Protein AF-0000000078813125 (afdb_homodimer)

Organism: NCBI:txid997873

Sequence (804 aa):
MKQHLLKEIEVGTKNALLKKKIITHYIYNGSSTITDLAKELDLSVPTVTKFISEMCEEGYINDYGKLETSGGRYPSLYGLNPESGYFIGVDIKKFAINIGLINFKGDMVELKMNIPFKSENTSEALEELCKLILQFIKKVDIDNDKILNININVSGRVNPESGYSFSQFNFEERPLAEVLTEKIGFRVTIDNDTRAMTYGEYMKGCVKGEKDIIFVNVSWGLGIGIIIDGKIYTGKSGFSGEFGHTNVFDNEIICHCGKKGCLETEASGSALHRILIERIQNGESSILSNRILSKDNVLTLDEIIASVNKEDLLCIEIVEEIGQKLGKQIAGLINIFNPELVIIGGTLSLTGDYITQPIKTAVRKYSLNLVNKDSAIMTSKLKDKAGIVGACMLARSRMFESMKQHLLKEIEVGTKNALLKKKIITHYIYNGSSTITDLAKELDLSVPTVTKFISEMCEEGYINDYGKLETSGGRYPSLYGLNPESGYFIGVDIKKFAINIGLINFKGDMVELKMNIPFKSENTSEALEELCKLILQFIKKVDIDNDKILNININVSGRVNPESGYSFSQFNFEERPLAEVLTEKIGFRVTIDNDTRAMTYGEYMKGCVKGEKDIIFVNVSWGLGIGIIIDGKIYTGKSGFSGEFGHTNVFDNEIICHCGKKGCLETEASGSALHRILIERIQNGESSILSNRILSKDNVLTLDEIIASVNKEDLLCIEIVEEIGQKLGKQIAGLINIFNPELVIIGGTLSLTGDYITQPIKTAVRKYSLNLVNKDSAIMTSKLKDKAGIVGACMLARSRMFES

Foldseek 3Di:
DAVVLLVVVVVPDPLSLVLLVLLVCCLQPNKDFLVVSCVVVVHDSVVSVVSQVVCVVVQQKDFPQFDPDPDDDGTTIMHGRQQQAKEKFWEDDQFFIKIWMGTSSQHTPDIDPGHGAHDDQDPVSVLVVLVVVLVVVVPDPHDPVRHAEYEYADADFAQQVQQADPPGNRPDPHRPQVVSCVSNVHRYTYAHLQQLLVQLCLRPWDDDPFQWEWEWAAEQFTWIWTGHRNHTDQPDRRRPTVQQQDADAPDQDADPVGDPRGLRCQQHLVVLLVVLLVVLVVPDDFPCNVVSVVVDDRDHSLNLLVRVVVVTPSSLVSLLVSLLSVLLSVLVVLQVRLGQEYEYAHQSCSNPCSNQVSSLVNSCVRHDPVSVVNYDYYYIGCHPCSRRSSRRSVRSCVSSPD/DDVVLLVVVVVPDPLSLVLLVLLVCCLQPNKDFLVVSCVVVVHDSVVSVVSQVVCVVVQQKDFPQFDPDDDDDGTTIMHGRQQQAKEKFWEDDQFFIKIWMGGLSQHTPDIDPGHGAHDDQDPVSVLVVLVVVLVVVVPDPHDPVRHAEYEYADADFAQQVQQADPPGNNPDPHRPQVVSCVSNVHRYTYAHLQQLLVQLCLRPWDDDPFQWEWEWAAEQFTWIWTGHRNHTDQPDRRRPTVQQQDADAPDQDADPVGDPRGLRCQQHLVVLLVVLLVVLVVPDDFPCNVVSVVVDDRDHSVNLLVRVVVVTPSSLVSLLVSLLSVLLSVLVVLQVRLGQEYEYAHQSCSNPCSNQVSSLVNSCVRHDPVSVVNYDYYYIGCHPCSRRSSRRSVRSCVSSPD

Solvent-accessible surface area (backbone atoms only — not comparable to full-atom values): 40464 Å² total; per-residue (Å²): 116,67,66,50,60,56,50,38,45,71,69,54,43,73,65,32,48,50,53,36,51,52,52,45,46,31,68,76,66,44,59,40,32,58,65,56,47,11,62,74,68,71,48,52,53,68,60,43,47,51,51,50,52,51,34,36,74,57,44,50,31,35,80,75,40,62,54,88,57,92,90,68,96,48,66,46,29,34,29,57,23,46,85,51,27,29,20,30,5,28,24,65,43,71,61,18,32,26,43,30,32,23,31,56,60,63,49,80,74,45,76,48,72,70,42,82,38,72,67,52,80,41,72,66,39,51,52,49,51,44,49,54,53,51,52,51,58,69,68,46,94,63,64,70,86,34,52,66,25,32,13,35,26,38,66,66,46,23,21,50,90,73,19,35,35,79,66,43,66,59,84,55,102,58,35,39,19,58,53,48,17,66,74,64,69,46,56,40,44,37,33,29,34,51,48,21,25,35,49,16,26,56,76,75,34,68,50,80,84,72,31,30,36,37,27,37,30,31,23,64,50,33,34,33,16,44,29,53,83,67,34,81,56,39,44,70,68,30,47,30,18,37,51,21,54,21,67,71,47,95,51,87,51,73,35,96,87,74,46,55,9,23,38,28,62,61,41,17,41,52,23,51,54,51,52,51,51,53,43,38,73,70,68,48,72,50,90,52,42,67,63,60,72,62,66,74,68,85,84,52,69,66,59,50,44,52,38,35,75,68,64,26,61,53,54,41,53,52,42,28,50,27,14,33,58,43,10,40,53,50,12,31,50,39,24,34,45,12,27,38,33,36,31,39,26,41,66,55,39,75,49,43,61,52,30,49,49,33,19,52,55,26,23,66,71,45,24,51,67,78,44,49,73,52,38,46,77,43,67,48,68,47,52,91,43,17,37,30,49,6,12,23,52,46,20,51,40,66,74,49,58,131,103,62,67,52,60,61,48,38,45,69,71,54,43,73,67,32,48,50,52,36,51,53,51,47,47,30,69,76,66,44,63,40,33,59,64,57,47,11,63,74,68,71,45,54,54,67,59,44,48,50,52,50,51,51,33,35,74,65,44,48,31,35,78,75,40,61,52,88,58,93,90,69,96,48,65,46,29,34,30,59,23,46,84,37,27,30,18,30,5,28,22,65,43,71,61,19,31,26,42,29,32,24,31,56,60,64,50,80,75,44,76,48,72,69,42,83,36,70,67,51,80,43,71,66,39,51,53,50,50,45,50,53,52,52,54,51,58,71,68,46,95,64,64,71,83,34,52,67,25,31,13,36,26,38,68,68,44,24,22,49,87,74,18,37,35,76,65,44,65,59,84,54,102,58,35,39,20,58,54,47,17,65,73,63,70,46,56,39,44,36,35,29,34,50,48,20,24,34,48,16,27,54,74,74,33,69,52,80,82,72,32,31,36,38,27,37,29,33,22,66,51,34,34,34,16,44,30,52,83,67,34,80,54,39,44,72,66,30,46,31,20,38,52,20,55,21,66,70,46,95,51,88,50,72,34,97,86,73,46,53,9,25,39,27,61,60,40,19,40,51,23,51,53,53,51,52,53,54,43,38,75,72,68,48,74,48,92,52,40,67,62,60,72,62,67,76,69,84,83,52,69,67,58,50,45,52,37,35,75,68,65,26,62,55,54,41,52,52,42,29,51,26,15,34,58,43,10,41,54,49,11,32,48,39,24,34,45,12,28,41,32,37,31,38,26,43,67,56,40,75,49,42,60,53,30,50,48,34,19,53,54,26,23,67,70,44,24,51,68,77,44,49,72,51,38,46,76,45,67,47,66,47,51,92,43,17,36,30,48,6,13,23,52,47,20,51,41,65,73,52,58,131

InterPro domains:
  IPR000600 ROK family [PF00480] (88-397)
  IPR000600 ROK family [PTHR18964] (25-395)
  IPR036388 Winged helix-like DNA-binding domain superfamily [G3DSA:1.10.10.10] (19-81)
  IPR036390 Winged helix DNA-binding domain superfamily [SSF46785] (21-81)
  IPR043129 ATPase, nucleotide binding domain [SSF53067] (85-399)
  IPR049874 ROK, conserved site [PS01125] (218-245)

Nearest PDB structures (foldseek):
  2qm1-assembly1_B  TM=8.181E-01  e=1.630E-28  Enterococcus faecalis V583
  2hoe-assembly1_A  TM=8.527E-01  e=4.140E-25  Thermotoga maritima
  2yhw-assembly1_A-2  TM=8.230E-01  e=5.891E-23  Homo sapiens
  2yhy-assembly1_A  TM=8.123E-01  e=1.111E-22  Homo sapiens
  3vov-assembly1_B  TM=8.069E-01  e=4.431E-22  Thermus thermophilus HB8

Structure (mmCIF, N/CA/C/O backbone):
data_AF-0000000078813125-model_v1
#
loop_
_entity.id
_entity.type
_entity.pdbx_description
1 polymer 'ROK family protein (Putative glucokinase)'
#
loop_
_atom_site.group_PDB
_atom_site.id
_atom_site.type_symbol
_atom_site.label_atom_id
_atom_site.label_alt_id
_atom_site.label_comp_id
_atom_site.label_asym_id
_atom_site.label_entity_id
_atom_site.label_seq_id
_atom_site.pdbx_PDB_ins_code
_atom_site.Cartn_x
_atom_site.Cartn_y
_atom_site.Cartn_z
_atom_site.occupancy
_atom_site.B_iso_or_equiv
_atom_site.auth_seq_id
_atom_site.auth_comp_id
_atom_site.auth_asym_id
_atom_site.auth_atom_id
_atom_site.pdbx_PDB_model_num
ATOM 1 N N . MET A 1 1 ? -29.781 21.156 19.516 1 36.72 1 MET A N 1
ATOM 2 C CA . MET A 1 1 ? -29.719 20.203 18.406 1 36.72 1 MET A CA 1
ATOM 3 C C . MET A 1 1 ? -28.922 18.969 18.812 1 36.72 1 MET A C 1
ATOM 5 O O . MET A 1 1 ? -29.312 17.844 18.5 1 36.72 1 MET A O 1
ATOM 9 N N . LYS A 1 2 ? -27.344 19.141 18.859 1 49.12 2 LYS A N 1
ATOM 10 C CA . LYS A 1 2 ? -26.125 18.578 18.281 1 49.12 2 LYS A CA 1
ATOM 11 C C . LYS A 1 2 ? -25.688 17.328 19.031 1 49.12 2 LYS A C 1
ATOM 13 O O . LYS A 1 2 ? -24.859 16.562 18.516 1 49.12 2 LYS A O 1
ATOM 18 N N . GLN A 1 3 ? -26 17.359 20.281 1 58.53 3 GLN A N 1
ATOM 19 C CA . GLN A 1 3 ? -25.484 16.25 21.078 1 58.53 3 GLN A CA 1
ATOM 20 C C . GLN A 1 3 ? -26.25 14.969 20.781 1 58.53 3 GLN A C 1
ATOM 22 O O . GLN A 1 3 ? -25.719 13.867 20.969 1 58.53 3 GLN A O 1
ATOM 27 N N . HIS A 1 4 ? -27.406 15.258 20.094 1 63.72 4 HIS A N 1
ATOM 28 C CA . HIS A 1 4 ? -28.234 14.07 19.969 1 63.72 4 HIS A CA 1
ATOM 29 C C . HIS A 1 4 ? -27.703 13.133 18.875 1 63.72 4 HIS A C 1
ATOM 31 O O . HIS A 1 4 ? -27.609 11.922 19.094 1 63.72 4 HIS A O 1
ATOM 37 N N . LEU A 1 5 ? -27.422 13.766 17.75 1 68.12 5 LEU A N 1
ATOM 38 C CA . LEU A 1 5 ? -26.906 12.93 16.672 1 68.12 5 LEU A CA 1
ATOM 39 C C . LEU A 1 5 ? -25.641 12.203 17.094 1 68.12 5 LEU A C 1
ATOM 41 O O . LEU A 1 5 ? -25.484 11.016 16.828 1 68.12 5 LEU A O 1
ATOM 45 N N . LEU A 1 6 ? -24.859 12.891 17.766 1 71.19 6 LEU A N 1
ATOM 46 C CA . LEU A 1 6 ? -23.594 12.305 18.188 1 71.19 6 LEU A CA 1
ATOM 47 C C . LEU A 1 6 ? -23.844 11.164 19.188 1 71.19 6 LEU A C 1
ATOM 49 O O . LEU A 1 6 ? -23.156 10.141 19.141 1 71.19 6 LEU A O 1
ATOM 53 N N . LYS A 1 7 ? -24.797 11.344 19.938 1 71.56 7 LYS A N 1
ATOM 54 C CA . LYS A 1 7 ? -25.156 10.312 20.891 1 71.56 7 LYS A CA 1
ATOM 55 C C . LYS A 1 7 ? -25.75 9.086 20.203 1 71.56 7 LYS A C 1
ATOM 57 O O . LYS A 1 7 ? -25.469 7.949 20.594 1 71.56 7 LYS A O 1
ATOM 62 N N . GLU A 1 8 ? -26.516 9.469 19.219 1 70.56 8 GLU A N 1
ATOM 63 C CA . GLU A 1 8 ? -27.125 8.359 18.484 1 70.56 8 GLU A CA 1
ATOM 64 C C . GLU A 1 8 ? -26.078 7.566 17.719 1 70.56 8 GLU A C 1
ATOM 66 O O . GLU A 1 8 ? -26.141 6.336 17.656 1 70.56 8 GLU A O 1
ATOM 71 N N . ILE A 1 9 ? -25.219 8.266 17.188 1 72 9 ILE A N 1
ATOM 72 C CA . ILE A 1 9 ? -24.156 7.617 16.422 1 72 9 ILE A CA 1
ATOM 73 C C . ILE A 1 9 ? -23.297 6.75 17.344 1 72 9 ILE A C 1
ATOM 75 O O . ILE A 1 9 ? -22.906 5.645 16.969 1 72 9 ILE A O 1
ATOM 79 N N . GLU A 1 10 ? -23.141 7.176 18.484 1 68.56 10 GLU A N 1
ATOM 80 C CA . GLU A 1 10 ? -22.359 6.43 19.469 1 68.56 10 GLU A CA 1
ATOM 81 C C . GLU A 1 10 ? -23.062 5.145 19.875 1 68.56 10 GLU A C 1
ATOM 83 O O . GLU A 1 10 ? -22.422 4.117 20.125 1 68.56 10 GLU A O 1
ATOM 88 N N . VAL A 1 11 ? -24.406 5.273 19.953 1 69.56 11 VAL A N 1
ATOM 89 C CA . VAL A 1 11 ? -25.203 4.113 20.359 1 69.56 11 VAL A CA 1
ATOM 90 C C . VAL A 1 11 ? -25.219 3.08 19.234 1 69.56 11 VAL A C 1
ATOM 92 O O . VAL A 1 11 ? -25.312 1.877 19.484 1 69.56 11 VAL A O 1
ATOM 95 N N . GLY A 1 12 ? -25.094 3.592 18 1 69.56 12 GLY A N 1
ATOM 96 C CA . GLY A 1 12 ? -24.938 2.693 16.875 1 69.56 12 GLY A CA 1
ATOM 97 C C . GLY A 1 12 ? -26.234 2.062 16.406 1 69.56 12 GLY A C 1
ATOM 98 O O . GLY A 1 12 ? -26.266 0.89 16.031 1 69.56 12 GLY A O 1
ATOM 99 N N . THR A 1 13 ? -27.281 2.646 16.5 1 77.62 13 THR A N 1
ATOM 100 C CA . THR A 1 13 ? -28.531 2.115 15.969 1 77.62 13 THR A CA 1
ATOM 101 C C . THR A 1 13 ? -28.5 2.066 14.445 1 77.62 13 THR A C 1
ATOM 103 O O . THR A 1 13 ? -27.672 2.74 13.82 1 77.62 13 THR A O 1
ATOM 106 N N . LYS A 1 14 ? -29.234 1.201 13.82 1 77.69 14 LYS A N 1
ATOM 107 C CA . LYS A 1 14 ? -29.297 1.075 12.367 1 77.69 14 LYS A CA 1
ATOM 108 C C . LYS A 1 14 ? -29.609 2.418 11.711 1 77.69 14 LYS A C 1
ATOM 110 O O . LYS A 1 14 ? -29.016 2.766 10.688 1 77.69 14 LYS A O 1
ATOM 115 N N . ASN A 1 15 ? -30.531 3.119 12.352 1 82.31 15 ASN A N 1
ATOM 116 C CA . ASN A 1 15 ? -30.891 4.43 11.828 1 82.31 15 ASN A CA 1
ATOM 117 C C . ASN A 1 15 ? -29.734 5.414 11.906 1 82.31 15 ASN A C 1
ATOM 119 O O . ASN A 1 15 ? -29.5 6.191 10.984 1 82.31 15 ASN A O 1
ATOM 123 N N . ALA A 1 16 ? -29.047 5.363 13.031 1 84.44 16 ALA A N 1
ATOM 124 C CA . ALA A 1 16 ? -27.906 6.25 13.219 1 84.44 16 ALA A CA 1
ATOM 125 C C . ALA A 1 16 ? -26.812 5.949 12.195 1 84.44 16 ALA A C 1
ATOM 127 O O . ALA A 1 16 ? -26.141 6.863 11.703 1 84.44 16 ALA A O 1
ATOM 128 N N . LEU A 1 17 ? -26.75 4.707 11.945 1 84.56 17 LEU A N 1
ATOM 129 C CA . LEU A 1 17 ? -25.734 4.297 10.977 1 84.56 17 LEU A CA 1
ATOM 130 C C . LEU A 1 17 ? -26.078 4.812 9.586 1 84.56 17 LEU A C 1
ATOM 132 O O . LEU A 1 17 ? -25.188 5.207 8.828 1 84.56 17 LEU A O 1
ATOM 136 N N . LEU A 1 18 ? -27.312 4.773 9.25 1 87.62 18 LEU A N 1
ATOM 137 C CA . LEU A 1 18 ? -27.75 5.281 7.949 1 87.62 18 LEU A CA 1
ATOM 138 C C . LEU A 1 18 ? -27.547 6.785 7.855 1 87.62 18 LEU A C 1
ATOM 140 O O . LEU A 1 18 ? -27.109 7.293 6.82 1 87.62 18 LEU A O 1
ATOM 144 N N . LYS A 1 19 ? -27.859 7.488 8.898 1 89.31 19 LYS A N 1
ATOM 145 C CA . LYS A 1 19 ? -27.625 8.93 8.922 1 89.31 19 LYS A CA 1
ATOM 146 C C . LYS A 1 19 ? -26.141 9.242 8.75 1 89.31 19 LYS A C 1
ATOM 148 O O . LYS A 1 19 ? -25.781 10.172 8.031 1 89.31 19 LYS A O 1
ATOM 153 N N . LYS A 1 20 ? -25.406 8.43 9.453 1 88.81 20 LYS A N 1
ATOM 154 C CA . LYS A 1 20 ? -23.953 8.586 9.328 1 88.81 20 LYS A CA 1
ATOM 155 C C . LYS A 1 20 ? -23.5 8.383 7.883 1 88.81 20 LYS A C 1
ATOM 157 O O . LYS A 1 20 ? -22.656 9.125 7.379 1 88.81 20 LYS A O 1
ATOM 162 N N . LYS A 1 21 ? -24.062 7.453 7.23 1 90.19 21 LYS A N 1
ATOM 163 C CA . LYS A 1 21 ? -23.734 7.176 5.832 1 90.19 21 LYS A CA 1
ATOM 164 C C . LYS A 1 21 ? -24.109 8.352 4.938 1 90.19 21 LYS A C 1
ATOM 166 O O . LYS A 1 21 ? -23.359 8.695 4.016 1 90.19 21 LYS A O 1
ATOM 171 N N . ILE A 1 22 ? -25.203 8.914 5.184 1 91.81 22 ILE A N 1
ATOM 172 C CA . ILE A 1 22 ? -25.672 10.062 4.41 1 91.81 22 ILE A CA 1
ATOM 173 C C . ILE A 1 22 ? -24.734 11.242 4.621 1 91.81 22 ILE A C 1
ATOM 175 O O . ILE A 1 22 ? -24.328 11.898 3.658 1 91.81 22 ILE A O 1
ATOM 179 N N . ILE A 1 23 ? -24.344 11.5 5.852 1 91.06 23 ILE A N 1
ATOM 180 C CA . ILE A 1 23 ? -23.438 12.594 6.176 1 91.06 23 ILE A CA 1
ATOM 181 C C . ILE A 1 23 ? -22.094 12.367 5.488 1 91.06 23 ILE A C 1
ATOM 183 O O . ILE A 1 23 ? -21.531 13.289 4.879 1 91.06 23 ILE A O 1
ATOM 187 N N . THR A 1 24 ? -21.641 11.156 5.586 1 90.12 24 THR A N 1
ATOM 188 C CA . THR A 1 24 ? -20.359 10.82 4.965 1 90.12 24 THR A CA 1
ATOM 189 C C . THR A 1 24 ? -20.406 11.062 3.461 1 90.12 24 THR A C 1
ATOM 191 O O . THR A 1 24 ? -19.453 11.594 2.883 1 90.12 24 THR A O 1
ATOM 194 N N . HIS A 1 25 ? -21.516 10.703 2.865 1 91.44 25 HIS A N 1
ATOM 195 C CA . HIS A 1 25 ? -21.672 10.945 1.436 1 91.44 25 HIS A CA 1
ATOM 196 C C . HIS A 1 25 ? -21.578 12.43 1.112 1 91.44 25 HIS A C 1
ATOM 198 O O . HIS A 1 25 ? -20.891 12.82 0.162 1 91.44 25 HIS A O 1
ATOM 204 N N . TYR A 1 26 ? -22.266 13.219 1.9 1 91.75 26 TYR A N 1
ATOM 205 C CA . TYR A 1 26 ? -22.266 14.656 1.646 1 91.75 26 TYR A CA 1
ATOM 206 C C . TYR A 1 26 ? -20.875 15.258 1.889 1 91.75 26 TYR A C 1
ATOM 208 O O . TYR A 1 26 ? -20.484 16.219 1.22 1 91.75 26 TYR A O 1
ATOM 216 N N . ILE A 1 27 ? -20.109 14.703 2.805 1 89.12 27 ILE A N 1
ATOM 217 C CA . ILE A 1 27 ? -18.75 15.172 3.1 1 89.12 27 ILE A CA 1
ATOM 218 C C . ILE A 1 27 ? -17.859 14.977 1.874 1 89.12 27 ILE A C 1
ATOM 220 O O . ILE A 1 27 ? -17.078 15.859 1.521 1 89.12 27 ILE A O 1
ATOM 224 N N . TYR A 1 28 ? -18.078 13.93 1.176 1 87.38 28 TYR A N 1
ATOM 225 C CA . TYR A 1 28 ? -17.156 13.578 0.093 1 87.38 28 TYR A CA 1
ATOM 226 C C . TYR A 1 28 ? -17.688 14.078 -1.247 1 87.38 28 TYR A C 1
ATOM 228 O O . TYR A 1 28 ? -16.922 14.32 -2.174 1 87.38 28 TYR A O 1
ATOM 236 N N . ASN A 1 29 ? -19.078 14.273 -1.354 1 88.5 29 ASN A N 1
ATOM 237 C CA . ASN A 1 29 ? -19.641 14.523 -2.678 1 88.5 29 ASN A CA 1
ATOM 238 C C . ASN A 1 29 ? -20.375 15.859 -2.732 1 88.5 29 ASN A C 1
ATOM 240 O O . ASN A 1 29 ? -20.672 16.359 -3.816 1 88.5 29 ASN A O 1
ATOM 244 N N . GLY A 1 30 ? -20.609 16.406 -1.661 1 89.81 30 GLY A N 1
ATOM 245 C CA . GLY A 1 30 ? -21.391 17.641 -1.645 1 89.81 30 GLY A CA 1
ATOM 246 C C . GLY A 1 30 ? -22.891 17.391 -1.726 1 89.81 30 GLY A C 1
ATOM 247 O O . GLY A 1 30 ? -23.344 16.281 -1.451 1 89.81 30 GLY A O 1
ATOM 248 N N . SER A 1 31 ? -23.625 18.453 -2.049 1 92.5 31 SER A N 1
ATOM 249 C CA . SER A 1 31 ? -25.094 18.391 -2.066 1 92.5 31 SER A CA 1
ATOM 250 C C . SER A 1 31 ? -25.594 17.531 -3.215 1 92.5 31 SER A C 1
ATOM 252 O O . SER A 1 31 ? -24.922 17.391 -4.238 1 92.5 31 SER A O 1
ATOM 254 N N . SER A 1 32 ? -26.672 16.953 -3.008 1 93.81 32 SER A N 1
ATOM 255 C CA . SER A 1 32 ? -27.266 16.078 -4.031 1 93.81 32 SER A CA 1
ATOM 256 C C . SER A 1 32 ? -28.781 16.016 -3.902 1 93.81 32 SER A C 1
ATOM 258 O O . SER A 1 32 ? -29.344 16.469 -2.9 1 93.81 32 SER A O 1
ATOM 260 N N . THR A 1 33 ? -29.391 15.469 -4.941 1 93.88 33 THR A N 1
ATOM 261 C CA . THR A 1 33 ? -30.828 15.211 -4.891 1 93.88 33 THR A CA 1
ATOM 262 C C . THR A 1 33 ? -31.109 13.914 -4.145 1 93.88 33 THR A C 1
ATOM 264 O O . THR A 1 33 ? -30.219 13.086 -3.955 1 93.88 33 THR A O 1
ATOM 267 N N . ILE A 1 34 ? -32.344 13.781 -3.758 1 93.94 34 ILE A N 1
ATOM 268 C CA . ILE A 1 34 ? -32.781 12.562 -3.068 1 93.94 34 ILE A CA 1
ATOM 269 C C . ILE A 1 34 ? -32.594 11.359 -3.99 1 93.94 34 ILE A C 1
ATOM 271 O O . ILE A 1 34 ? -32.125 10.305 -3.559 1 93.94 34 ILE A O 1
ATOM 275 N N . THR A 1 35 ? -32.844 11.531 -5.223 1 92.44 35 THR A N 1
ATOM 276 C CA . THR A 1 35 ? -32.75 10.453 -6.195 1 92.44 35 THR A CA 1
ATOM 277 C C . THR A 1 35 ? -31.297 10 -6.359 1 92.44 35 THR A C 1
ATOM 279 O O . THR A 1 35 ? -31.016 8.797 -6.363 1 92.44 35 THR A O 1
ATOM 282 N N . ASP A 1 36 ? -30.469 10.969 -6.461 1 93.56 36 ASP A N 1
ATOM 283 C CA . ASP A 1 36 ? -29.047 10.648 -6.621 1 93.56 36 ASP A CA 1
ATOM 284 C C . ASP A 1 36 ? -28.5 9.961 -5.375 1 93.56 36 ASP A C 1
ATOM 286 O O . ASP A 1 36 ? -27.734 9.008 -5.477 1 93.56 36 ASP A O 1
ATOM 290 N N . LEU A 1 37 ? -28.875 10.445 -4.312 1 94.62 37 LEU A N 1
ATOM 291 C CA . LEU A 1 37 ? -28.406 9.883 -3.047 1 94.62 37 LEU A CA 1
ATOM 292 C C . LEU A 1 37 ? -28.906 8.445 -2.885 1 94.62 37 LEU A C 1
ATOM 294 O O . LEU A 1 37 ? -28.156 7.574 -2.443 1 94.62 37 LEU A O 1
ATOM 298 N N . ALA A 1 38 ? -30.141 8.258 -3.162 1 93.56 38 ALA A N 1
ATOM 299 C CA . ALA A 1 38 ? -30.719 6.922 -3.082 1 93.56 38 ALA A CA 1
ATOM 300 C C . ALA A 1 38 ? -29.953 5.938 -3.965 1 93.56 38 ALA A C 1
ATOM 302 O O . ALA A 1 38 ? -29.641 4.82 -3.539 1 93.56 38 ALA A O 1
ATOM 303 N N . LYS A 1 39 ? -29.688 6.359 -5.109 1 91.31 39 LYS A N 1
ATOM 304 C CA . LYS A 1 39 ? -28.953 5.535 -6.059 1 91.31 39 LYS A CA 1
ATOM 305 C C . LYS A 1 39 ? -27.547 5.227 -5.535 1 91.31 39 LYS A C 1
ATOM 307 O O . LYS A 1 39 ? -27.109 4.074 -5.543 1 91.31 39 LYS A O 1
ATOM 312 N N . GLU A 1 40 ? -26.891 6.211 -5.008 1 90.69 40 GLU A N 1
ATOM 313 C CA . GLU A 1 40 ? -25.5 6.078 -4.578 1 90.69 40 GLU A CA 1
ATOM 314 C C . GLU A 1 40 ? -25.391 5.207 -3.326 1 90.69 40 GLU A C 1
ATOM 316 O O . GLU A 1 40 ? -24.422 4.473 -3.158 1 90.69 40 GLU A O 1
ATOM 321 N N . LEU A 1 41 ? -26.359 5.293 -2.496 1 90.19 41 LEU A N 1
ATOM 322 C CA . LEU A 1 41 ? -26.312 4.547 -1.243 1 90.19 41 LEU A CA 1
ATOM 323 C C . LEU A 1 41 ? -27.062 3.219 -1.376 1 90.19 41 LEU A C 1
ATOM 325 O O . LEU A 1 41 ? -27.109 2.432 -0.428 1 90.19 41 LEU A O 1
ATOM 329 N N . ASP A 1 42 ? -27.625 2.998 -2.523 1 84.44 42 ASP A N 1
ATOM 330 C CA . ASP A 1 42 ? -28.406 1.794 -2.797 1 84.44 42 ASP A CA 1
ATOM 331 C C . ASP A 1 42 ? -29.547 1.634 -1.793 1 84.44 42 ASP A C 1
ATOM 333 O O . ASP A 1 42 ? -29.672 0.592 -1.145 1 84.44 42 ASP A O 1
ATOM 337 N N . LEU A 1 43 ? -30.234 2.705 -1.637 1 88.31 43 LEU A N 1
ATOM 338 C CA . LEU A 1 43 ? -31.422 2.76 -0.778 1 88.31 43 LEU A CA 1
ATOM 339 C C . LEU A 1 43 ? -32.656 3.182 -1.571 1 88.31 43 LEU A C 1
ATOM 341 O O . LEU A 1 43 ? -32.531 3.719 -2.676 1 88.31 43 LEU A O 1
ATOM 345 N N . SER A 1 44 ? -33.781 2.912 -1.011 1 88.81 44 SER A N 1
ATOM 346 C CA . SER A 1 44 ? -35 3.348 -1.658 1 88.81 44 SER A CA 1
ATOM 347 C C . SER A 1 44 ? -35.219 4.848 -1.495 1 88.81 44 SER A C 1
ATOM 349 O O . SER A 1 44 ? -34.812 5.434 -0.492 1 88.81 44 SER A O 1
ATOM 351 N N . VAL A 1 45 ? -35.844 5.406 -2.426 1 92.56 45 VAL A N 1
ATOM 352 C CA . VAL A 1 45 ? -36.125 6.836 -2.428 1 92.56 45 VAL A CA 1
ATOM 353 C C . VAL A 1 45 ? -36.969 7.199 -1.198 1 92.56 45 VAL A C 1
ATOM 355 O O . VAL A 1 45 ? -36.656 8.172 -0.5 1 92.56 45 VAL A O 1
ATOM 358 N N . PRO A 1 46 ? -37.938 6.379 -0.828 1 93.31 46 PRO A N 1
ATOM 359 C CA . PRO A 1 46 ? -38.719 6.715 0.366 1 93.31 46 PRO A CA 1
ATOM 360 C C . PRO A 1 46 ? -37.875 6.703 1.642 1 93.31 46 PRO A C 1
ATOM 362 O O . PRO A 1 46 ? -38.062 7.555 2.516 1 93.31 46 PRO A O 1
ATOM 365 N N . THR A 1 47 ? -37 5.801 1.726 1 92.69 47 THR A N 1
ATOM 366 C CA . THR A 1 47 ? -36.125 5.711 2.889 1 92.69 47 THR A CA 1
ATOM 367 C C . THR A 1 47 ? -35.25 6.945 2.992 1 92.69 47 THR A C 1
ATOM 369 O O . THR A 1 47 ? -35.125 7.547 4.062 1 92.69 47 THR A O 1
ATOM 372 N N . VAL A 1 48 ? -34.656 7.312 1.873 1 95.19 48 VAL A N 1
ATOM 373 C CA . VAL A 1 48 ? -33.781 8.469 1.853 1 95.19 48 VAL A CA 1
ATOM 374 C C . VAL A 1 48 ? -34.562 9.734 2.156 1 95.19 48 VAL A C 1
ATOM 376 O O . VAL A 1 48 ? -34.094 10.609 2.891 1 95.19 48 VAL A O 1
ATOM 379 N N . THR A 1 49 ? -35.719 9.781 1.595 1 94.62 49 THR A N 1
ATOM 380 C CA . THR A 1 49 ? -36.594 10.938 1.825 1 94.62 49 THR A CA 1
ATOM 381 C C . THR A 1 49 ? -36.906 11.094 3.311 1 94.62 49 THR A C 1
ATOM 383 O O . THR A 1 49 ? -36.844 12.195 3.85 1 94.62 49 THR A O 1
ATOM 386 N N . LYS A 1 50 ? -37.188 10.023 3.896 1 94.81 50 LYS A N 1
ATOM 387 C CA . LYS A 1 50 ? -37.5 10.031 5.324 1 94.81 50 LYS A CA 1
ATOM 388 C C . LYS A 1 50 ? -36.312 10.562 6.137 1 94.81 50 LYS A C 1
ATOM 390 O O . LYS A 1 50 ? -36.469 11.461 6.965 1 94.81 50 LYS A O 1
ATOM 395 N N . PHE A 1 51 ? -35.219 10.047 5.902 1 94.25 51 PHE A N 1
ATOM 396 C CA . PHE A 1 51 ? -34.062 10.398 6.703 1 94.25 51 PHE A CA 1
ATOM 397 C C . PHE A 1 51 ? -33.594 11.82 6.414 1 94.25 51 PHE A C 1
ATOM 399 O O . PHE A 1 51 ? -33.156 12.539 7.316 1 94.25 51 PHE A O 1
ATOM 406 N N . ILE A 1 52 ? -33.719 12.234 5.184 1 95.25 52 ILE A N 1
ATOM 407 C CA . ILE A 1 52 ? -33.344 13.602 4.824 1 95.25 52 ILE A CA 1
ATOM 408 C C . ILE A 1 52 ? -34.281 14.578 5.535 1 95.25 52 ILE A C 1
ATOM 410 O O . ILE A 1 52 ? -33.844 15.594 6.07 1 95.25 52 ILE A O 1
ATOM 414 N N . SER A 1 53 ? -35.531 14.242 5.473 1 94.44 53 SER A N 1
ATOM 415 C CA . SER A 1 53 ? -36.5 15.094 6.152 1 94.44 53 SER A CA 1
ATOM 416 C C . SER A 1 53 ? -36.188 15.195 7.645 1 94.44 53 SER A C 1
ATOM 418 O O . SER A 1 53 ? -36.219 16.281 8.211 1 94.44 53 SER A O 1
ATOM 420 N N . GLU A 1 54 ? -35.906 14.086 8.227 1 93.19 54 GLU A N 1
ATOM 421 C CA . GLU A 1 54 ? -35.562 14.047 9.648 1 93.19 54 GLU A CA 1
ATOM 422 C C . GLU A 1 54 ? -34.312 14.875 9.938 1 93.19 54 GLU A C 1
ATOM 424 O O . GLU A 1 54 ? -34.281 15.633 10.906 1 93.19 54 GLU A O 1
ATOM 429 N N . MET A 1 55 ? -33.375 14.758 9.141 1 93.06 55 MET A N 1
ATOM 430 C CA . MET A 1 55 ? -32.094 15.406 9.352 1 93.06 55 MET A CA 1
ATOM 431 C C . MET A 1 55 ? -32.188 16.906 9.086 1 93.06 55 MET A C 1
ATOM 433 O O . MET A 1 55 ? -31.469 17.703 9.68 1 93.06 55 MET A O 1
ATOM 437 N N . CYS A 1 56 ? -33.094 17.266 8.195 1 93.5 56 CYS A N 1
ATOM 438 C CA . CYS A 1 56 ? -33.406 18.688 8.008 1 93.5 56 CYS A CA 1
ATOM 439 C C . CYS A 1 56 ? -34.062 19.281 9.25 1 93.5 56 CYS A C 1
ATOM 441 O O . CYS A 1 56 ? -33.656 20.359 9.695 1 93.5 56 CYS A O 1
ATOM 443 N N . GLU A 1 57 ? -34.938 18.547 9.727 1 92.12 57 GLU A N 1
ATOM 444 C CA . GLU A 1 57 ? -35.625 19 10.938 1 92.12 57 GLU A CA 1
ATOM 445 C C . GLU A 1 57 ? -34.656 19.109 12.109 1 92.12 57 GLU A C 1
ATOM 447 O O . GLU A 1 57 ? -34.781 20.031 12.93 1 92.12 57 GLU A O 1
ATOM 452 N N . GLU A 1 58 ? -33.719 18.219 12.125 1 89.31 58 GLU A N 1
ATOM 453 C CA . GLU A 1 58 ? -32.75 18.188 13.211 1 89.31 58 GLU A CA 1
ATOM 454 C C . GLU A 1 58 ? -31.656 19.219 13.008 1 89.31 58 GLU A C 1
ATOM 456 O O . GLU A 1 58 ? -30.875 19.5 13.914 1 89.31 58 GLU A O 1
ATOM 461 N N . GLY A 1 59 ? -31.578 19.797 11.766 1 89.88 59 GLY A N 1
ATOM 462 C CA . GLY A 1 59 ? -30.688 20.922 11.523 1 89.88 59 GLY A CA 1
ATOM 463 C C . GLY A 1 59 ? -29.328 20.5 10.977 1 89.88 59 GLY A C 1
ATOM 464 O O . GLY A 1 59 ? -28.422 21.312 10.867 1 89.88 59 GLY A O 1
ATOM 465 N N . TYR A 1 60 ? -29.141 19.25 10.555 1 90.88 60 TYR A N 1
ATOM 466 C CA . TYR A 1 60 ? -27.859 18.75 10.047 1 90.88 60 TYR A CA 1
ATOM 467 C C . TYR A 1 60 ? -27.766 18.938 8.539 1 90.88 60 TYR A C 1
ATOM 469 O O . TYR A 1 60 ? -26.672 19.016 7.984 1 90.88 60 TYR A O 1
ATOM 477 N N . ILE A 1 61 ? -28.922 18.938 7.934 1 94 61 ILE A N 1
ATOM 478 C CA . ILE A 1 61 ? -29.016 19.031 6.48 1 94 61 ILE A CA 1
ATOM 479 C C . ILE A 1 61 ? -29.859 20.25 6.09 1 94 61 ILE A C 1
ATOM 481 O O . ILE A 1 61 ? -30.859 20.547 6.746 1 94 61 ILE A O 1
ATOM 485 N N . ASN A 1 62 ? -29.438 20.891 5.078 1 94.5 62 ASN A N 1
ATOM 486 C CA . ASN A 1 62 ? -30.188 22 4.516 1 94.5 62 ASN A CA 1
ATOM 487 C C . ASN A 1 62 ? -30.812 21.625 3.174 1 94.5 62 ASN A C 1
ATOM 489 O O . ASN A 1 62 ? -30.219 20.891 2.389 1 94.5 62 ASN A O 1
ATOM 493 N N . ASP A 1 63 ? -31.953 22.125 2.996 1 93.5 63 ASP A N 1
ATOM 494 C CA . ASP A 1 63 ? -32.562 22.172 1.671 1 93.5 63 ASP A CA 1
ATOM 495 C C . ASP A 1 63 ? -32.094 23.391 0.89 1 93.5 63 ASP A C 1
ATOM 497 O O . ASP A 1 63 ? -32.469 24.516 1.224 1 93.5 63 ASP A O 1
ATOM 501 N N . TYR A 1 64 ? -31.312 23.203 -0.114 1 89.88 64 TYR A N 1
ATOM 502 C CA . TYR A 1 64 ? -30.719 24.297 -0.857 1 89.88 64 TYR A CA 1
ATOM 503 C C . TYR A 1 64 ? -31.594 24.703 -2.037 1 89.88 64 TYR A C 1
ATOM 505 O O . TYR A 1 64 ? -31.188 25.531 -2.863 1 89.88 64 TYR A O 1
ATOM 513 N N . GLY A 1 65 ? -32.719 24.125 -2.086 1 85.12 65 GLY A N 1
ATOM 514 C CA . GLY A 1 65 ? -33.688 24.516 -3.072 1 85.12 65 GLY A CA 1
ATOM 515 C C . GLY A 1 65 ? -33.531 23.812 -4.402 1 85.12 65 GLY A C 1
ATOM 516 O O . GLY A 1 65 ? -32.781 22.828 -4.5 1 85.12 65 GLY A O 1
ATOM 517 N N . LYS A 1 66 ? -34.438 24.281 -5.441 1 74.31 66 LYS A N 1
ATOM 518 C CA . LYS A 1 66 ? -34.625 23.562 -6.699 1 74.31 66 LYS A CA 1
ATOM 519 C C . LYS A 1 66 ? -33.5 23.875 -7.684 1 74.31 66 LYS A C 1
ATOM 521 O O . LYS A 1 66 ? -33 25 -7.715 1 74.31 66 LYS A O 1
ATOM 526 N N . LEU A 1 67 ? -32.906 22.812 -8.367 1 71.38 67 LEU A N 1
ATOM 527 C CA . LEU A 1 67 ? -31.953 22.953 -9.453 1 71.38 67 LEU A CA 1
ATOM 528 C C . LEU A 1 67 ? -32.594 23.656 -10.648 1 71.38 67 LEU A C 1
ATOM 530 O O . LEU A 1 67 ? -33.75 23.406 -10.977 1 71.38 67 LEU A O 1
ATOM 534 N N . GLU A 1 68 ? -32.125 24.859 -11.078 1 62.84 68 GLU A N 1
ATOM 535 C CA . GLU A 1 68 ? -32.688 25.562 -12.234 1 62.84 68 GLU A CA 1
ATOM 536 C C . GLU A 1 68 ? -32.469 24.766 -13.516 1 62.84 68 GLU A C 1
ATOM 538 O O . GLU A 1 68 ? -31.344 24.453 -13.883 1 62.84 68 GLU A O 1
ATOM 543 N N . THR A 1 69 ? -33.156 23.812 -13.695 1 55.38 69 THR A N 1
ATOM 544 C CA . THR A 1 69 ? -32.938 23.281 -15.039 1 55.38 69 THR A CA 1
ATOM 545 C C . THR A 1 69 ? -34 23.797 -16 1 55.38 69 THR A C 1
ATOM 547 O O . THR A 1 69 ? -35.031 24.312 -15.562 1 55.38 69 THR A O 1
ATOM 550 N N . SER A 1 70 ? -33.812 24.047 -17.25 1 52.09 70 SER A N 1
ATOM 551 C CA . SER A 1 70 ? -34.656 24.625 -18.297 1 52.09 70 SER A CA 1
ATOM 552 C C . SER A 1 70 ? -36 23.938 -18.359 1 52.09 70 SER A C 1
ATOM 554 O O . SER A 1 70 ? -37 24.547 -18.719 1 52.09 70 SER A O 1
ATOM 556 N N . GLY A 1 71 ? -36.281 22.672 -18.375 1 47.88 71 GLY A N 1
ATOM 557 C CA . GLY A 1 71 ? -37.375 21.969 -19.016 1 47.88 71 GLY A CA 1
ATOM 558 C C . GLY A 1 71 ? -38.344 21.359 -18.031 1 47.88 71 GLY A C 1
ATOM 559 O O . GLY A 1 71 ? -39.25 20.625 -18.406 1 47.88 71 GLY A O 1
ATOM 560 N N . GLY A 1 72 ? -38.75 21.797 -16.562 1 53.44 72 GLY A N 1
ATOM 561 C CA . GLY A 1 72 ? -39.875 21.359 -15.75 1 53.44 72 GLY A CA 1
ATOM 562 C C . GLY A 1 72 ? -39.531 21.203 -14.281 1 53.44 72 GLY A C 1
ATOM 563 O O . GLY A 1 72 ? -38.594 21.828 -13.789 1 53.44 72 GLY A O 1
ATOM 564 N N . ARG A 1 73 ? -40.312 20.109 -13.531 1 56.72 73 ARG A N 1
ATOM 565 C CA . ARG A 1 73 ? -40.281 19.875 -12.086 1 56.72 73 ARG A CA 1
ATOM 566 C C . ARG A 1 73 ? -38.875 19.578 -11.594 1 56.72 73 ARG A C 1
ATOM 568 O O . ARG A 1 73 ? -38.25 18.609 -12.039 1 56.72 73 ARG A O 1
ATOM 575 N N . TYR A 1 74 ? -38.031 20.453 -10.805 1 60.88 74 TYR A N 1
ATOM 576 C CA . TYR A 1 74 ? -36.625 20.281 -10.484 1 60.88 74 TYR A CA 1
ATOM 577 C C . TYR A 1 74 ? -36.438 19.703 -9.086 1 60.88 74 TYR A C 1
ATOM 579 O O . TYR A 1 74 ? -37.062 20.188 -8.125 1 60.88 74 TYR A O 1
ATOM 587 N N . PRO A 1 75 ? -35.844 18.609 -8.953 1 78.94 75 PRO A N 1
ATOM 588 C CA . PRO A 1 75 ? -35.594 18.062 -7.609 1 78.94 75 PRO A CA 1
ATOM 589 C C . PRO A 1 75 ? -34.75 18.969 -6.742 1 78.94 75 PRO A C 1
ATOM 591 O O . PRO A 1 75 ? -33.938 19.734 -7.266 1 78.94 75 PRO A O 1
ATOM 594 N N . SER A 1 76 ? -35.125 19.156 -5.434 1 89.19 76 SER A N 1
ATOM 595 C CA . SER A 1 76 ? -34.375 19.938 -4.449 1 89.19 76 SER A CA 1
ATOM 596 C C . SER A 1 76 ? -33 19.328 -4.152 1 89.19 76 SER A C 1
ATOM 598 O O . SER A 1 76 ? -32.875 18.109 -4.164 1 89.19 76 SER A O 1
ATOM 600 N N . LEU A 1 77 ? -31.984 20.25 -3.967 1 93.75 77 LEU A N 1
ATOM 601 C CA . LEU A 1 77 ? -30.672 19.812 -3.523 1 93.75 77 LEU A CA 1
ATOM 602 C C . LEU A 1 77 ? -30.562 19.859 -2.002 1 93.75 77 LEU A C 1
ATOM 604 O O . LEU A 1 77 ? -30.984 20.828 -1.368 1 93.75 77 LEU A O 1
ATOM 608 N N . TYR A 1 78 ? -30.109 18.812 -1.525 1 95.25 78 TYR A N 1
ATOM 609 C CA . TYR A 1 78 ? -29.875 18.734 -0.087 1 95.25 78 TYR A CA 1
ATOM 610 C C . TYR A 1 78 ? -28.391 18.562 0.223 1 95.25 78 TYR A C 1
ATOM 612 O O . TYR A 1 78 ? -27.656 17.938 -0.544 1 95.25 78 TYR A O 1
ATOM 620 N N . GLY A 1 79 ? -27.906 19.156 1.3 1 95 79 GLY A N 1
ATOM 621 C CA . GLY A 1 79 ? -26.516 19.062 1.729 1 95 79 GLY A CA 1
ATOM 622 C C . GLY A 1 79 ? -26.328 19.422 3.191 1 95 79 GLY A C 1
ATOM 623 O O . GLY A 1 79 ? -27.297 19.703 3.9 1 95 79 GLY A O 1
ATOM 624 N N . LEU A 1 80 ? -25.141 19.375 3.619 1 94.69 80 LEU A N 1
ATOM 625 C CA . LEU A 1 80 ? -24.828 19.609 5.023 1 94.69 80 LEU A CA 1
ATOM 626 C C . LEU A 1 80 ? -25.109 21.062 5.414 1 94.69 80 LEU A C 1
ATOM 628 O O . LEU A 1 80 ? -24.859 21.969 4.637 1 94.69 80 LEU A O 1
ATOM 632 N N . ASN A 1 81 ? -25.656 21.234 6.574 1 93.94 81 ASN A N 1
ATOM 633 C CA . ASN A 1 81 ? -25.844 22.547 7.168 1 93.94 81 ASN A CA 1
ATOM 634 C C . ASN A 1 81 ? -24.547 23.078 7.773 1 93.94 81 ASN A C 1
ATOM 636 O O . ASN A 1 81 ? -24.078 22.578 8.797 1 93.94 81 ASN A O 1
ATOM 640 N N . PRO A 1 82 ? -23.938 24.109 7.176 1 93.56 82 PRO A N 1
ATOM 641 C CA . PRO A 1 82 ? -22.625 24.594 7.645 1 93.56 82 PRO A CA 1
ATOM 642 C C . PRO A 1 82 ? -22.641 24.984 9.117 1 93.56 82 PRO A C 1
ATOM 644 O O . PRO A 1 82 ? -21.625 24.906 9.797 1 93.56 82 PRO A O 1
ATOM 647 N N . GLU A 1 83 ? -23.688 25.375 9.688 1 91 83 GLU A N 1
ATOM 648 C CA . GLU A 1 83 ? -23.75 25.938 11.031 1 91 83 GLU A CA 1
ATOM 649 C C . GLU A 1 83 ? -24.031 24.859 12.07 1 91 83 GLU A C 1
ATOM 651 O O . GLU A 1 83 ? -24.141 25.156 13.266 1 91 83 GLU A O 1
ATOM 656 N N . SER A 1 84 ? -24.125 23.672 11.594 1 91.12 84 SER A N 1
ATOM 657 C CA . SER A 1 84 ? -24.531 22.594 12.484 1 91.12 84 SER A CA 1
ATOM 658 C C . SER A 1 84 ? -23.391 22.188 13.406 1 91.12 84 SER A C 1
ATOM 660 O O . SER A 1 84 ? -23.609 21.562 14.445 1 91.12 84 SER A O 1
ATOM 662 N N . GLY A 1 85 ? -22.203 22.484 13.055 1 93.12 85 GLY A N 1
ATOM 663 C CA . GLY A 1 85 ? -21.047 22.109 13.852 1 93.12 85 GLY A CA 1
ATOM 664 C C . GLY A 1 85 ? -19.734 22.641 13.297 1 93.12 85 GLY A C 1
ATOM 665 O O . GLY A 1 85 ? -19.688 23.109 12.164 1 93.12 85 GLY A O 1
ATOM 666 N N . TYR A 1 86 ? -18.75 22.609 14.18 1 96.06 86 TYR A N 1
ATOM 667 C CA . TYR A 1 86 ? -17.453 23.125 13.805 1 96.06 86 TYR A CA 1
ATOM 668 C C . TYR A 1 86 ? -16.344 22.156 14.18 1 96.06 86 TYR A C 1
ATOM 670 O O . TYR A 1 86 ? -16.531 21.312 15.055 1 96.06 86 TYR A O 1
ATOM 678 N N . PHE A 1 87 ? -15.281 22.281 13.477 1 97.5 87 PHE A N 1
ATOM 679 C CA . PHE A 1 87 ? -14.094 21.469 13.695 1 97.5 87 PHE A CA 1
ATOM 680 C C . PHE A 1 87 ? -12.836 22.328 13.688 1 97.5 87 PHE A C 1
ATOM 682 O O . PHE A 1 87 ? -12.719 23.266 12.883 1 97.5 87 PHE A O 1
ATOM 689 N N . ILE A 1 88 ? -11.906 21.984 14.562 1 98.56 88 ILE A N 1
ATOM 690 C CA . ILE A 1 88 ? -10.656 22.734 14.648 1 98.56 88 ILE A CA 1
ATOM 691 C C . ILE A 1 88 ? -9.484 21.812 14.273 1 98.56 88 ILE A C 1
ATOM 693 O O . ILE A 1 88 ? -9.438 20.656 14.688 1 98.56 88 ILE A O 1
ATOM 697 N N . GLY A 1 89 ? -8.68 22.297 13.398 1 98.81 89 GLY A N 1
ATOM 698 C CA . GLY A 1 89 ? -7.418 21.641 13.07 1 98.81 89 GLY A CA 1
ATOM 699 C C . GLY A 1 89 ? -6.211 22.375 13.625 1 98.81 89 GLY A C 1
ATOM 700 O O . GLY A 1 89 ? -6.176 23.609 13.633 1 98.81 89 GLY A O 1
ATOM 701 N N . VAL A 1 90 ? -5.227 21.625 14.102 1 98.88 90 VAL A N 1
ATOM 702 C CA . VAL A 1 90 ? -3.961 22.172 14.578 1 98.88 90 VAL A CA 1
ATOM 703 C C . VAL A 1 90 ? -2.801 21.453 13.883 1 98.88 90 VAL A C 1
ATOM 705 O O . VAL A 1 90 ? -2.736 20.219 13.867 1 98.88 90 VAL A O 1
ATOM 708 N N . ASP A 1 91 ? -1.933 22.172 13.289 1 98.44 91 ASP A N 1
ATOM 709 C CA . ASP A 1 91 ? 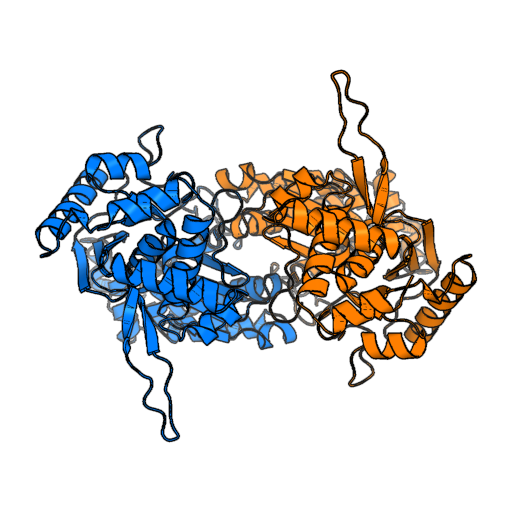-0.754 21.656 12.594 1 98.44 91 ASP A CA 1
ATOM 710 C C . ASP A 1 91 ? 0.529 22.172 13.242 1 98.44 91 ASP A C 1
ATOM 712 O O . ASP A 1 91 ? 0.873 23.344 13.094 1 98.44 91 ASP A O 1
ATOM 716 N N . ILE A 1 92 ? 1.222 21.297 13.891 1 97.25 92 ILE A N 1
ATOM 717 C CA . ILE A 1 92 ? 2.443 21.641 14.609 1 97.25 92 ILE A CA 1
ATOM 718 C C . ILE A 1 92 ? 3.633 21.609 13.648 1 97.25 92 ILE A C 1
ATOM 720 O O . ILE A 1 92 ? 3.943 20.547 13.086 1 97.25 92 ILE A O 1
ATOM 724 N N . LYS A 1 93 ? 4.234 22.703 13.492 1 93 93 LYS A N 1
ATOM 725 C CA . LYS A 1 93 ? 5.48 22.797 12.734 1 93 93 LYS A CA 1
ATOM 726 C C . LYS A 1 93 ? 6.684 22.875 13.664 1 93 93 LYS A C 1
ATOM 728 O O . LYS A 1 93 ? 6.539 22.812 14.891 1 93 93 LYS A O 1
ATOM 733 N N . LYS A 1 94 ? 7.848 23 13.102 1 89.06 94 LYS A N 1
ATOM 734 C CA . LYS A 1 94 ? 9.062 23.016 13.914 1 89.06 94 LYS A CA 1
ATOM 735 C C . LYS A 1 94 ? 9.156 24.281 14.75 1 89.06 94 LYS A C 1
ATOM 737 O O . LYS A 1 94 ? 9.578 24.25 15.906 1 89.06 94 LYS A O 1
ATOM 742 N N . PHE A 1 95 ? 8.672 25.438 14.188 1 90.69 95 PHE A N 1
ATOM 743 C CA . PHE A 1 95 ? 8.867 26.703 14.883 1 90.69 95 PHE A CA 1
ATOM 744 C C . PHE A 1 95 ? 7.562 27.469 14.984 1 90.69 95 PHE A C 1
ATOM 746 O O . PHE A 1 95 ? 7.559 28.656 15.328 1 90.69 95 PHE A O 1
ATOM 753 N N . ALA A 1 96 ? 6.512 26.859 14.656 1 94.38 96 ALA A N 1
ATOM 754 C CA . ALA A 1 96 ? 5.211 27.516 14.664 1 94.38 96 ALA A CA 1
ATOM 755 C C . ALA A 1 96 ? 4.078 26.5 14.695 1 94.38 96 ALA A C 1
ATOM 757 O O . ALA A 1 96 ? 4.305 25.297 14.516 1 94.38 96 ALA A O 1
ATOM 758 N N . ILE A 1 97 ? 2.914 26.953 14.93 1 97.44 97 ILE A N 1
ATOM 759 C CA . ILE A 1 97 ? 1.728 26.141 14.734 1 97.44 97 ILE A CA 1
ATOM 760 C C . ILE A 1 97 ? 0.71 26.875 13.883 1 97.44 97 ILE A C 1
ATOM 762 O O . ILE A 1 97 ? 0.722 28.109 13.828 1 97.44 97 ILE A O 1
ATOM 766 N N . ASN A 1 98 ? -0.024 26.188 13.156 1 98.44 98 ASN A N 1
ATOM 767 C CA . ASN A 1 98 ? -1.192 26.672 12.43 1 98.44 98 ASN A CA 1
ATOM 768 C C . ASN A 1 98 ? -2.49 26.141 13.039 1 98.44 98 ASN A C 1
ATOM 770 O O . ASN A 1 98 ? -2.562 24.984 13.445 1 98.44 98 ASN A O 1
ATOM 774 N N . ILE A 1 99 ? -3.492 26.953 13.203 1 98.81 99 ILE A N 1
ATOM 775 C CA . ILE A 1 99 ? -4.789 26.562 13.734 1 98.81 99 ILE A CA 1
ATOM 776 C C . ILE A 1 99 ? -5.89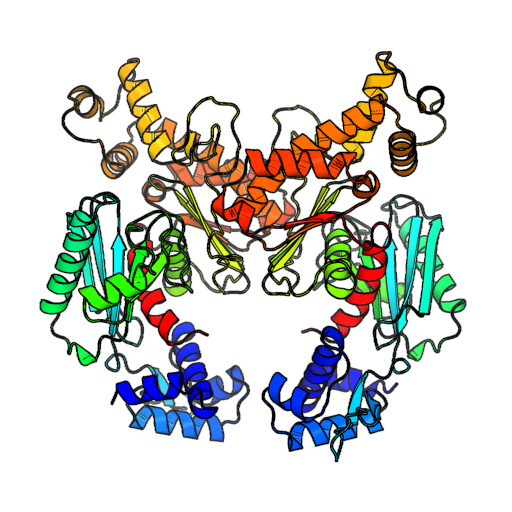8 27.031 12.805 1 98.81 99 ILE A C 1
ATOM 778 O O . ILE A 1 99 ? -5.902 28.188 12.367 1 98.81 99 ILE A O 1
ATOM 782 N N . GLY A 1 100 ? -6.766 26.125 12.453 1 98.62 100 GLY A N 1
ATOM 783 C CA . GLY A 1 100 ? -7.891 26.453 11.586 1 98.62 100 GLY A CA 1
ATOM 784 C C . GLY A 1 100 ? -9.219 25.969 12.125 1 98.62 100 GLY A C 1
ATOM 785 O O . GLY A 1 100 ? -9.266 25.016 12.922 1 98.62 100 GLY A O 1
ATOM 786 N N . LEU A 1 101 ? -10.25 26.688 11.781 1 98.31 101 LEU A N 1
ATOM 787 C CA . LEU A 1 101 ? -11.633 26.344 12.117 1 98.31 101 LEU A CA 1
ATOM 788 C C . LEU A 1 101 ? -12.469 26.172 10.852 1 98.31 101 LEU A C 1
ATOM 790 O O . LEU A 1 101 ? -12.469 27.031 9.977 1 98.31 101 LEU A O 1
ATOM 794 N N . ILE A 1 102 ? -13.094 25 10.734 1 97.56 102 ILE A N 1
ATOM 795 C CA . ILE A 1 102 ? -13.984 24.797 9.602 1 97.56 102 ILE A CA 1
ATOM 796 C C . ILE A 1 102 ? -15.391 24.5 10.094 1 97.56 102 ILE A C 1
ATOM 798 O O . ILE A 1 102 ? -15.578 24.062 11.234 1 97.56 102 ILE A O 1
ATOM 802 N N . ASN A 1 103 ? -16.344 24.75 9.273 1 96.12 103 ASN A N 1
ATOM 803 C CA . ASN A 1 103 ? -17.719 24.422 9.625 1 96.12 103 ASN A CA 1
ATOM 804 C C . ASN A 1 103 ? -18.094 23 9.211 1 96.12 103 ASN A C 1
ATOM 806 O O . ASN A 1 103 ? -17.234 22.234 8.75 1 96.12 103 ASN A O 1
ATOM 810 N N . PHE A 1 104 ? -19.297 22.625 9.344 1 93.62 104 PHE A N 1
ATOM 811 C CA . PHE A 1 104 ? -19.766 21.25 9.133 1 93.62 104 PHE A CA 1
ATOM 812 C C . PHE A 1 104 ? -19.641 20.859 7.672 1 93.62 104 PHE A C 1
ATOM 814 O O . PHE A 1 104 ? -19.375 19.688 7.359 1 93.62 104 PHE A O 1
ATOM 821 N N . LYS A 1 105 ? -19.812 21.812 6.824 1 92.56 105 LYS A N 1
ATOM 822 C CA . LYS A 1 105 ? -19.703 21.578 5.391 1 92.56 105 LYS A CA 1
ATOM 823 C C . LYS A 1 105 ? -18.25 21.422 4.965 1 92.56 105 LYS A C 1
ATOM 825 O O . LYS A 1 105 ? -17.953 20.781 3.943 1 92.56 105 LYS A O 1
ATOM 830 N N . GLY A 1 106 ? -17.297 22.016 5.711 1 94.44 106 GLY A N 1
ATOM 831 C CA . GLY A 1 106 ? -15.883 21.906 5.391 1 94.44 106 GLY A CA 1
ATOM 832 C C . GLY A 1 106 ? -15.289 23.219 4.922 1 94.44 106 GLY A C 1
ATOM 833 O O . GLY A 1 106 ? -14.141 23.266 4.473 1 94.44 106 GLY A O 1
ATOM 834 N N . ASP A 1 107 ? -16.031 24.266 5.09 1 95.5 107 ASP A N 1
ATOM 835 C CA . ASP A 1 107 ? -15.523 25.578 4.711 1 95.5 107 ASP A CA 1
ATOM 836 C C . ASP A 1 107 ? -14.648 26.172 5.812 1 95.5 107 ASP A C 1
ATOM 838 O O . ASP A 1 107 ? -14.969 26.047 6.996 1 95.5 107 ASP A O 1
ATOM 842 N N . MET A 1 108 ? -13.547 26.812 5.375 1 96.94 108 MET A N 1
ATOM 843 C CA . MET A 1 108 ? -12.664 27.469 6.324 1 96.94 108 MET A CA 1
ATOM 844 C C . MET A 1 108 ? -13.32 28.719 6.898 1 96.94 108 MET A C 1
ATOM 846 O O . MET A 1 108 ? -13.711 29.625 6.152 1 96.94 108 MET A O 1
ATOM 850 N N . VAL A 1 109 ? -13.5 28.812 8.141 1 97.06 109 VAL A N 1
ATOM 851 C CA . VAL A 1 109 ? -14.133 29.938 8.828 1 97.06 109 VAL A CA 1
ATOM 852 C C . VAL A 1 109 ? -13.062 30.875 9.383 1 97.06 109 VAL A C 1
ATOM 854 O O . VAL A 1 109 ? -13.211 32.094 9.312 1 97.06 109 VAL A O 1
ATOM 857 N N . GLU A 1 110 ? -12.078 30.297 9.969 1 97.75 110 GLU A N 1
ATOM 858 C CA . GLU A 1 110 ? -10.953 31.031 10.539 1 97.75 110 GLU A CA 1
ATOM 859 C C . GLU A 1 110 ? -9.641 30.281 10.344 1 97.75 110 GLU A C 1
ATOM 861 O O . GLU A 1 110 ? -9.625 29.047 10.391 1 97.75 110 GLU A O 1
ATOM 866 N N . LEU A 1 111 ? -8.609 31 10.07 1 98.19 111 LEU A N 1
ATOM 867 C CA . LEU A 1 111 ? -7.289 30.406 9.875 1 98.19 111 LEU A CA 1
ATOM 868 C C . LEU A 1 111 ? -6.195 31.312 10.422 1 98.19 111 LEU A C 1
ATOM 870 O O . LEU A 1 111 ? -6.137 32.5 10.07 1 98.19 111 LEU A O 1
ATOM 874 N N . LYS A 1 112 ? -5.445 30.859 11.336 1 98.25 112 LYS A N 1
ATOM 875 C CA . LYS A 1 112 ? -4.25 31.547 11.836 1 98.25 112 LYS A CA 1
ATOM 876 C C . LYS A 1 112 ? -2.992 30.734 11.531 1 98.25 112 LYS A C 1
ATOM 878 O O . LYS A 1 112 ? -2.83 29.625 12.016 1 98.25 112 LYS A O 1
ATOM 883 N N . MET A 1 113 ? -2.137 31.312 10.781 1 97.25 113 MET A N 1
ATOM 884 C CA . MET A 1 113 ? -0.913 30.641 10.359 1 97.25 113 MET A CA 1
ATOM 885 C C . MET A 1 113 ? 0.295 31.172 11.117 1 97.25 113 MET A C 1
ATOM 887 O O . MET A 1 113 ? 0.306 32.344 11.539 1 97.25 113 MET A O 1
ATOM 891 N N . ASN A 1 114 ? 1.236 30.328 11.344 1 95.5 114 ASN A N 1
ATOM 892 C CA . ASN A 1 114 ? 2.574 30.656 11.828 1 95.5 114 ASN A CA 1
ATOM 893 C C . ASN A 1 114 ? 2.527 31.312 13.203 1 95.5 114 ASN A C 1
ATOM 895 O O . ASN A 1 114 ? 3.203 32.312 13.438 1 95.5 114 ASN A O 1
ATOM 899 N N . ILE A 1 115 ? 1.697 30.828 14.039 1 97.31 115 ILE A N 1
ATOM 900 C CA . ILE A 1 115 ? 1.743 31.234 15.438 1 97.31 115 ILE A CA 1
ATOM 901 C C . ILE A 1 115 ? 3.055 30.75 16.062 1 97.31 115 ILE A C 1
ATOM 903 O O . ILE A 1 115 ? 3.369 29.562 16.047 1 97.31 115 ILE A O 1
ATOM 907 N N . PRO A 1 116 ? 3.842 31.656 16.609 1 95.5 116 PRO A N 1
ATOM 908 C CA . PRO A 1 116 ? 5.133 31.25 17.156 1 95.5 116 PRO A CA 1
ATOM 909 C C . PRO A 1 116 ? 4.996 30.156 18.219 1 95.5 116 PRO A C 1
ATOM 911 O O . PRO A 1 116 ? 4.188 30.281 19.141 1 95.5 116 PRO A O 1
ATOM 914 N N . PHE A 1 117 ? 5.727 29.125 18.047 1 95.12 117 PHE A N 1
ATOM 915 C CA . PHE A 1 117 ? 5.723 27.953 18.906 1 95.12 117 PHE A CA 1
ATOM 916 C C . PHE A 1 117 ? 6.973 27.109 18.688 1 95.12 117 PHE A C 1
ATOM 918 O O . PHE A 1 117 ? 7.27 26.719 17.562 1 95.12 117 PHE A O 1
ATOM 925 N N . LYS A 1 118 ? 7.758 26.938 19.688 1 90.31 118 LYS A N 1
ATOM 926 C CA . LYS A 1 118 ? 8.906 26.047 19.594 1 90.31 118 LYS A CA 1
ATOM 927 C C . LYS A 1 118 ? 8.508 24.594 19.891 1 90.31 118 LYS A C 1
ATOM 929 O O . LYS A 1 118 ? 8.242 24.25 21.047 1 90.31 118 LYS A O 1
ATOM 934 N N . SER A 1 119 ? 8.516 23.797 18.875 1 90.31 119 SER A N 1
ATOM 935 C CA . SER A 1 119 ? 8.117 22.406 19.031 1 90.31 119 SER A CA 1
ATOM 936 C C . SER A 1 119 ? 9.195 21.594 19.734 1 90.31 119 SER A C 1
ATOM 938 O O . SER A 1 119 ? 10.219 21.25 19.125 1 90.31 119 SER A O 1
ATOM 940 N N . GLU A 1 120 ? 9.047 21.391 21.016 1 91.81 120 GLU A N 1
ATOM 941 C CA . GLU A 1 120 ? 9.914 20.562 21.844 1 91.81 120 GLU A CA 1
ATOM 942 C C . GLU A 1 120 ? 9.133 19.453 22.531 1 91.81 120 GLU A C 1
ATOM 944 O O . GLU A 1 120 ? 7.949 19.625 22.844 1 91.81 120 GLU A O 1
ATOM 949 N N . ASN A 1 121 ? 9.82 18.406 22.734 1 92.56 121 ASN A N 1
ATOM 950 C CA . ASN A 1 121 ? 9.18 17.281 23.406 1 92.56 121 ASN A CA 1
ATOM 951 C C . ASN A 1 121 ? 9.273 17.406 24.922 1 92.56 121 ASN A C 1
ATOM 953 O O . ASN A 1 121 ? 9.914 16.594 25.578 1 92.56 121 ASN A O 1
ATOM 957 N N . THR A 1 122 ? 8.617 18.391 25.484 1 95.06 122 THR A N 1
ATOM 958 C CA . THR A 1 122 ? 8.594 18.672 26.906 1 95.06 122 THR A CA 1
ATOM 959 C C . THR A 1 122 ? 7.172 18.938 27.391 1 95.06 122 THR A C 1
ATOM 961 O O . THR A 1 122 ? 6.293 19.266 26.594 1 95.06 122 THR A O 1
ATOM 964 N N . SER A 1 123 ? 6.949 18.734 28.609 1 94.62 123 SER A N 1
ATOM 965 C CA . SER A 1 123 ? 5.648 19.016 29.219 1 94.62 123 SER A CA 1
ATOM 966 C C . SER A 1 123 ? 5.285 20.5 29.062 1 94.62 123 SER A C 1
ATOM 968 O O . SER A 1 123 ? 4.109 20.828 28.891 1 94.62 123 SER A O 1
ATOM 970 N N . GLU A 1 124 ? 6.305 21.328 29.141 1 95.94 124 GLU A N 1
ATOM 971 C CA . GLU A 1 124 ? 6.09 22.766 29 1 95.94 124 GLU A CA 1
ATOM 972 C C . GLU A 1 124 ? 5.562 23.094 27.609 1 95.94 124 GLU A C 1
ATOM 974 O O . GLU A 1 124 ? 4.66 23.922 27.469 1 95.94 124 GLU A O 1
ATOM 979 N N . ALA A 1 125 ? 6.145 22.484 26.656 1 96.25 125 ALA A N 1
ATOM 980 C CA . ALA A 1 125 ? 5.695 22.719 25.281 1 96.25 125 ALA A CA 1
ATOM 981 C C . ALA A 1 125 ? 4.258 22.25 25.094 1 96.25 125 ALA A C 1
ATOM 983 O O . ALA A 1 125 ? 3.482 22.891 24.375 1 96.25 125 ALA A O 1
ATOM 984 N N . LEU A 1 126 ? 3.963 21.156 25.703 1 96.5 126 LEU A N 1
ATOM 985 C CA . LEU A 1 126 ? 2.598 20.641 25.625 1 96.5 126 LEU A CA 1
ATOM 986 C C . LEU A 1 126 ? 1.615 21.625 26.266 1 96.5 126 LEU A C 1
ATOM 988 O O . LEU A 1 126 ? 0.54 21.875 25.719 1 96.5 126 LEU A O 1
ATOM 992 N N . GLU A 1 127 ? 1.946 22.156 27.406 1 97.06 127 GLU A N 1
ATOM 993 C CA . GLU A 1 127 ? 1.106 23.141 28.078 1 97.06 127 GLU A CA 1
ATOM 994 C C . GLU A 1 127 ? 0.918 24.391 27.219 1 97.06 127 GLU A C 1
ATOM 996 O O . GLU A 1 127 ? -0.184 24.938 27.156 1 97.06 127 GLU A O 1
ATOM 1001 N N . GLU A 1 128 ? 2.012 24.781 26.641 1 97.81 128 GLU A N 1
ATOM 1002 C CA . GLU A 1 128 ? 1.949 25.953 25.766 1 97.81 128 GLU A CA 1
ATOM 1003 C C . GLU A 1 128 ? 1.03 25.703 24.578 1 97.81 128 GLU A C 1
ATOM 1005 O O . GLU A 1 128 ? 0.265 26.594 24.188 1 97.81 128 GLU A O 1
ATOM 1010 N N . LEU A 1 129 ? 1.135 24.562 23.984 1 97.94 129 LEU A N 1
ATOM 1011 C CA . LEU A 1 129 ? 0.265 24.172 22.891 1 97.94 129 LEU A CA 1
ATOM 1012 C C . LEU A 1 129 ? -1.202 24.281 23.281 1 97.94 129 LEU A C 1
ATOM 1014 O O . LEU A 1 129 ? -2.004 24.875 22.562 1 97.94 129 LEU A O 1
ATOM 1018 N N . CYS A 1 130 ? -1.565 23.734 24.453 1 98.25 130 CYS A N 1
ATOM 1019 C CA . CYS A 1 130 ? -2.936 23.781 24.953 1 98.25 130 CYS A CA 1
ATOM 1020 C C . CYS A 1 130 ? -3.398 25.219 25.141 1 98.25 130 CYS A C 1
ATOM 1022 O O . CYS A 1 130 ? -4.527 25.562 24.781 1 98.25 130 CYS A O 1
ATOM 1024 N N . LYS A 1 131 ? -2.508 25.984 25.656 1 98.25 131 LYS A N 1
ATOM 1025 C CA . LYS A 1 131 ? -2.822 27.391 25.906 1 98.25 131 LYS A CA 1
ATOM 1026 C C . LYS A 1 131 ? -3.135 28.109 24.594 1 98.25 131 LYS A C 1
ATOM 1028 O O . LYS A 1 131 ? -4.094 28.891 24.516 1 98.25 131 LYS A O 1
ATOM 1033 N N . LEU A 1 132 ? -2.334 27.875 23.594 1 98.38 132 LEU A N 1
ATOM 1034 C CA . LEU A 1 132 ? -2.51 28.531 22.297 1 98.38 132 LEU A CA 1
ATOM 1035 C C . LEU A 1 132 ? -3.824 28.109 21.656 1 98.38 132 LEU A C 1
ATOM 1037 O O . LEU A 1 132 ? -4.52 28.922 21.047 1 98.38 132 LEU A O 1
ATOM 1041 N N . ILE A 1 133 ? -4.18 26.844 21.75 1 98.44 133 ILE A N 1
ATOM 1042 C CA . ILE A 1 133 ? -5.422 26.328 21.188 1 98.44 133 ILE A CA 1
ATOM 1043 C C . ILE A 1 133 ? -6.613 26.969 21.906 1 98.44 133 ILE A C 1
ATOM 1045 O O . ILE A 1 133 ? -7.559 27.422 21.25 1 98.44 133 ILE A O 1
ATOM 1049 N N . LEU A 1 134 ? -6.559 27.078 23.234 1 97.94 134 LEU A N 1
ATOM 1050 C CA . LEU A 1 134 ? -7.633 27.672 24.031 1 97.94 134 LEU A CA 1
ATOM 1051 C C . LEU A 1 134 ? -7.781 29.156 23.719 1 97.94 134 LEU A C 1
ATOM 1053 O O . LEU A 1 134 ? -8.898 29.672 23.656 1 97.94 134 LEU A O 1
ATOM 1057 N N . GLN A 1 135 ? -6.66 29.797 23.547 1 97.94 135 GLN A N 1
ATOM 1058 C CA . GLN A 1 135 ? -6.691 31.203 23.172 1 97.94 135 GLN A CA 1
ATOM 1059 C C . GLN A 1 135 ? -7.379 31.391 21.812 1 97.94 135 GLN A C 1
ATOM 1061 O O . GLN A 1 135 ? -8.141 32.344 21.641 1 97.94 135 GLN A O 1
ATOM 1066 N N . PHE A 1 136 ? -7.074 30.5 20.891 1 97.94 136 PHE A N 1
ATOM 1067 C CA . PHE A 1 136 ? -7.715 30.547 19.578 1 97.94 136 PHE A CA 1
ATOM 1068 C C . PHE A 1 136 ? -9.219 30.375 19.703 1 97.94 136 PHE A C 1
ATOM 1070 O O . PHE A 1 136 ? -9.992 31.109 19.094 1 97.94 136 PHE A O 1
ATOM 1077 N N . ILE A 1 137 ? -9.633 29.406 20.516 1 97.25 137 ILE A N 1
ATOM 1078 C CA . ILE A 1 137 ? -11.047 29.094 20.703 1 97.25 137 ILE A CA 1
ATOM 1079 C C . ILE A 1 137 ? -11.766 30.281 21.312 1 97.25 137 ILE A C 1
ATOM 1081 O O . ILE A 1 137 ? -12.891 30.609 20.906 1 97.25 137 ILE A O 1
ATOM 1085 N N . LYS A 1 138 ? -11.141 30.984 22.219 1 96 138 LYS A N 1
ATOM 1086 C CA . LYS A 1 138 ? -11.734 32.156 22.875 1 96 138 LYS A CA 1
ATOM 1087 C C . LYS A 1 138 ? -11.945 33.281 21.906 1 96 138 LYS A C 1
ATOM 1089 O O . LYS A 1 138 ? -12.859 34.094 22.062 1 96 138 LYS A O 1
ATOM 1094 N N . LYS A 1 139 ? -11.148 33.344 20.922 1 94.94 139 LYS A N 1
ATOM 1095 C CA . LYS A 1 139 ? -11.164 34.469 20 1 94.94 139 LYS A CA 1
ATOM 1096 C C . LYS A 1 139 ? -12.211 34.281 18.906 1 94.94 139 LYS A C 1
ATOM 1098 O O . LYS A 1 139 ? -12.703 35.25 18.328 1 94.94 139 LYS A O 1
ATOM 1103 N N . VAL A 1 140 ? -12.492 33.031 18.672 1 92.31 140 VAL A N 1
ATOM 1104 C CA . VAL A 1 140 ? -13.453 32.781 17.594 1 92.31 140 VAL A CA 1
ATOM 1105 C C . VAL A 1 140 ? -14.875 32.938 18.141 1 92.31 140 VAL A C 1
ATOM 1107 O O . VAL A 1 140 ? -15.164 32.562 19.266 1 92.31 140 VAL A O 1
ATOM 1110 N N . ASP A 1 141 ? -15.734 33.688 17.5 1 87.56 141 ASP A N 1
ATOM 1111 C CA . ASP A 1 141 ? -17.109 34 17.891 1 87.56 141 ASP A CA 1
ATOM 1112 C C . ASP A 1 141 ? -18.047 32.844 17.516 1 87.56 141 ASP A C 1
ATOM 1114 O O . ASP A 1 141 ? -18.938 33 16.672 1 87.56 141 ASP A O 1
ATOM 1118 N N . ILE A 1 142 ? -17.844 31.688 18.109 1 89.56 142 ILE A N 1
ATOM 1119 C CA . ILE A 1 142 ? -18.719 30.547 17.891 1 89.56 142 ILE A CA 1
ATOM 1120 C C . ILE A 1 142 ? -19.094 29.906 19.219 1 89.56 142 ILE A C 1
ATOM 1122 O O . ILE A 1 142 ? -18.375 30.078 20.219 1 89.56 142 ILE A O 1
ATOM 1126 N N . ASP A 1 143 ? -20.203 29.281 19.25 1 91 143 ASP A N 1
ATOM 1127 C CA . ASP A 1 143 ? -20.641 28.531 20.422 1 91 143 ASP A CA 1
ATOM 1128 C C . ASP A 1 143 ? -19.719 27.344 20.672 1 91 143 ASP A C 1
ATOM 1130 O O . ASP A 1 143 ? -19.609 26.438 19.828 1 91 143 ASP A O 1
ATOM 1134 N N . ASN A 1 144 ? -19.125 27.281 21.812 1 92.31 144 ASN A N 1
ATOM 1135 C CA . ASN A 1 144 ? -18.188 26.219 22.172 1 92.31 144 ASN A CA 1
ATOM 1136 C C . ASN A 1 144 ? -18.828 24.844 22.078 1 92.31 144 ASN A C 1
ATOM 1138 O O . ASN A 1 144 ? -18.172 23.859 21.766 1 92.31 144 ASN A O 1
ATOM 1142 N N . ASP A 1 145 ? -20.109 24.844 22.312 1 90.88 145 ASP A N 1
ATOM 1143 C CA . ASP A 1 145 ? -20.828 23.578 22.312 1 90.88 145 ASP A CA 1
ATOM 1144 C C . ASP A 1 145 ? -20.938 23 20.906 1 90.88 145 ASP A C 1
ATOM 1146 O O . ASP A 1 145 ? -21.266 21.828 20.719 1 90.88 145 ASP A O 1
ATOM 1150 N N . LYS A 1 146 ? -20.625 23.812 19.953 1 92.62 146 LYS A N 1
ATOM 1151 C CA . LYS A 1 146 ? -20.75 23.375 18.562 1 92.62 146 LYS A CA 1
ATOM 1152 C C . LYS A 1 146 ? -19.406 22.891 18.031 1 92.62 146 LYS A C 1
ATOM 1154 O O . LYS A 1 146 ? -19.344 22.375 16.906 1 92.62 146 LYS A O 1
ATOM 1159 N N . ILE A 1 147 ? -18.391 23.047 18.828 1 95.25 147 ILE A N 1
ATOM 1160 C CA . ILE A 1 147 ? -17.109 22.453 18.438 1 95.25 147 ILE A CA 1
ATOM 1161 C C . ILE A 1 147 ? -17.125 20.953 18.703 1 95.25 147 ILE A C 1
ATOM 1163 O O . ILE A 1 147 ? -17.141 20.516 19.859 1 95.25 147 ILE A O 1
ATOM 1167 N N . LEU A 1 148 ? -17.062 20.188 17.656 1 93.5 148 LEU A N 1
ATOM 1168 C CA . LEU A 1 148 ? -17.344 18.75 17.766 1 93.5 148 LEU A CA 1
ATOM 1169 C C . LEU A 1 148 ? -16.047 17.969 17.953 1 93.5 148 LEU A C 1
ATOM 1171 O O . LEU A 1 148 ? -16.062 16.891 18.562 1 93.5 148 LEU A O 1
ATOM 1175 N N . ASN A 1 149 ? -15.023 18.438 17.359 1 96.38 149 ASN A N 1
ATOM 1176 C CA . ASN A 1 149 ? -13.742 17.734 17.453 1 96.38 149 ASN A CA 1
ATOM 1177 C C . ASN A 1 149 ? -12.57 18.641 17.109 1 96.38 149 ASN A C 1
ATOM 1179 O O . ASN A 1 149 ? -12.711 19.562 16.312 1 96.38 149 ASN A O 1
ATOM 1183 N N . ILE A 1 150 ? -11.5 18.484 17.797 1 98.31 150 ILE A N 1
ATOM 1184 C CA . ILE A 1 150 ? -10.211 19.094 17.469 1 98.31 150 ILE A CA 1
ATOM 1185 C C . ILE A 1 150 ? -9.219 18.016 17.062 1 98.31 150 ILE A C 1
ATOM 1187 O O . ILE A 1 150 ? -9.039 17.016 17.766 1 98.31 150 ILE A O 1
ATOM 1191 N N . ASN A 1 151 ? -8.625 18.141 15.898 1 98.69 151 ASN A N 1
ATOM 1192 C CA . ASN A 1 151 ? -7.562 17.219 15.484 1 98.69 151 ASN A CA 1
ATOM 1193 C C . ASN A 1 151 ? -6.203 17.922 15.453 1 98.69 151 ASN A C 1
ATOM 1195 O O . ASN A 1 151 ? -6.062 19 14.883 1 98.69 151 ASN A O 1
ATOM 1199 N N . ILE A 1 152 ? -5.262 17.297 16.047 1 98.69 152 ILE A N 1
ATOM 1200 C CA . ILE A 1 152 ? -3.914 17.844 16.125 1 98.69 152 ILE A CA 1
ATOM 1201 C C . ILE A 1 152 ? -2.943 16.953 15.359 1 98.69 152 ILE A C 1
ATOM 1203 O O . ILE A 1 152 ? -2.82 15.758 15.656 1 98.69 152 ILE A O 1
ATOM 1207 N N . ASN A 1 153 ? -2.297 17.516 14.336 1 98.25 153 ASN A N 1
ATOM 1208 C CA . ASN A 1 153 ? -1.228 16.812 13.633 1 98.25 153 ASN A CA 1
ATOM 1209 C C . ASN A 1 153 ? 0.04 16.734 14.477 1 98.25 153 ASN A C 1
ATOM 1211 O O . ASN A 1 153 ? 0.539 17.766 14.953 1 98.25 153 ASN A O 1
ATOM 1215 N N . VAL A 1 154 ? 0.522 15.586 14.617 1 95.88 154 VAL A N 1
ATOM 1216 C CA . VAL A 1 154 ? 1.756 15.359 15.359 1 95.88 154 VAL A CA 1
ATOM 1217 C C . VAL A 1 154 ? 2.771 14.641 14.477 1 95.88 154 VAL A C 1
ATOM 1219 O O . VAL A 1 154 ? 2.42 13.719 13.742 1 95.88 154 VAL A O 1
ATOM 1222 N N . SER A 1 155 ? 4.035 15.078 14.523 1 93.12 155 SER A N 1
ATOM 1223 C CA . SER A 1 155 ? 5.078 14.438 13.734 1 93.12 155 SER A CA 1
ATOM 1224 C C . SER A 1 155 ? 5.48 13.094 14.336 1 93.12 155 SER A C 1
ATOM 1226 O O . SER A 1 155 ? 5.316 12.875 15.539 1 93.12 155 SER A O 1
ATOM 1228 N N . GLY A 1 156 ? 5.93 12.281 13.484 1 92.12 156 GLY A N 1
ATOM 1229 C CA . GLY A 1 156 ? 6.453 11.008 13.953 1 92.12 156 GLY A CA 1
ATOM 1230 C C . GLY A 1 156 ? 5.434 9.883 13.898 1 92.12 156 GLY A C 1
ATOM 1231 O O . GLY A 1 156 ? 4.578 9.859 13.008 1 92.12 156 GLY A O 1
ATOM 1232 N N . ARG A 1 157 ? 5.621 8.93 14.867 1 91.88 157 ARG A N 1
ATOM 1233 C CA . ARG A 1 157 ? 4.797 7.727 14.883 1 91.88 157 ARG A CA 1
ATOM 1234 C C . ARG A 1 157 ? 3.547 7.926 15.734 1 91.88 157 ARG A C 1
ATOM 1236 O O . ARG A 1 157 ? 3.635 8.039 16.953 1 91.88 157 ARG A O 1
ATOM 1243 N N . VAL A 1 158 ? 2.418 7.926 15.031 1 95.62 158 VAL A N 1
ATOM 1244 C CA . VAL A 1 158 ? 1.138 8.211 15.672 1 95.62 158 VAL A CA 1
ATOM 1245 C C . VAL A 1 158 ? 0.125 7.129 15.305 1 95.62 158 VAL A C 1
ATOM 1247 O O . VAL A 1 158 ? 0.036 6.715 14.148 1 95.62 158 VAL A O 1
ATOM 1250 N N . ASN A 1 159 ? -0.501 6.59 16.281 1 94.62 159 ASN A N 1
ATOM 1251 C CA . ASN A 1 159 ? -1.664 5.734 16.062 1 94.62 159 ASN A CA 1
ATOM 1252 C C . ASN A 1 159 ? -2.969 6.492 16.281 1 94.62 159 ASN A C 1
ATOM 1254 O O . ASN A 1 159 ? -3.373 6.711 17.422 1 94.62 159 ASN A O 1
ATOM 1258 N N . PRO A 1 160 ? -3.537 6.891 15.242 1 94.44 160 PRO A N 1
ATOM 1259 C CA . PRO A 1 160 ? -4.727 7.73 15.398 1 94.44 160 PRO A CA 1
ATOM 1260 C C . PRO A 1 160 ? -5.887 6.996 16.062 1 94.44 160 PRO A C 1
ATOM 1262 O O . PRO A 1 160 ? -6.723 7.617 16.719 1 94.44 160 PRO A O 1
ATOM 1265 N N . GLU A 1 161 ? -5.961 5.734 15.93 1 92.12 161 GLU A N 1
ATOM 1266 C CA . GLU A 1 161 ? -7.055 4.953 16.5 1 92.12 161 GLU A CA 1
ATOM 1267 C C . GLU A 1 161 ? -6.965 4.902 18.016 1 92.12 161 GLU A C 1
ATOM 1269 O O . GLU A 1 161 ? -7.953 5.141 18.719 1 92.12 161 GLU A O 1
ATOM 1274 N N . SER A 1 162 ? -5.773 4.66 18.484 1 93.25 162 SER A N 1
ATOM 1275 C CA . SER A 1 162 ? -5.594 4.559 19.922 1 93.25 162 SER A CA 1
ATOM 1276 C C . SER A 1 162 ? -5.324 5.93 20.547 1 93.25 162 SER A C 1
ATOM 1278 O O . SER A 1 162 ? -5.43 6.098 21.766 1 93.25 162 SER A O 1
ATOM 1280 N N . GLY A 1 163 ? -4.926 6.863 19.703 1 96 163 GLY A N 1
ATOM 1281 C CA . GLY A 1 163 ? -4.637 8.211 20.172 1 96 163 GLY A CA 1
ATOM 1282 C C . GLY A 1 163 ? -3.246 8.352 20.766 1 96 163 GLY A C 1
ATOM 1283 O O . GLY A 1 163 ? -2.959 9.328 21.469 1 96 163 GLY A O 1
ATOM 1284 N N . TYR A 1 164 ? -2.373 7.375 20.531 1 95.69 164 TYR A N 1
ATOM 1285 C CA . TYR A 1 164 ? -1.025 7.402 21.094 1 95.69 164 TYR A CA 1
ATOM 1286 C C . TYR A 1 164 ? -0.052 8.086 20.141 1 95.69 164 TYR A C 1
ATOM 1288 O O . TYR A 1 164 ? -0.126 7.898 18.922 1 95.69 164 TYR A O 1
ATOM 1296 N N . SER A 1 165 ? 0.774 8.852 20.641 1 95.31 165 SER A N 1
ATOM 1297 C CA . SER A 1 165 ? 1.988 9.328 20 1 95.31 165 SER A CA 1
ATOM 1298 C C . SER A 1 165 ? 3.23 8.672 20.578 1 95.31 165 SER A C 1
ATOM 1300 O O . SER A 1 165 ? 3.436 8.703 21.797 1 95.31 165 SER A O 1
ATOM 1302 N N . PHE A 1 166 ? 4.059 8.156 19.766 1 91 166 PHE A N 1
ATOM 1303 C CA . PHE A 1 166 ? 5.203 7.406 20.266 1 91 166 PHE A CA 1
ATOM 1304 C C . PHE A 1 166 ? 6.492 8.203 20.094 1 91 166 PHE A C 1
ATOM 1306 O O . PHE A 1 166 ? 7.559 7.781 20.547 1 91 166 PHE A O 1
ATOM 1313 N N . SER A 1 167 ? 6.375 9.367 19.484 1 88.5 167 SER A N 1
ATOM 1314 C CA . SER A 1 167 ? 7.559 10.18 19.188 1 88.5 167 SER A CA 1
ATOM 1315 C C . SER A 1 167 ? 7.527 11.492 19.969 1 88.5 167 SER A C 1
ATOM 1317 O O . SER A 1 167 ? 8.578 12.008 20.359 1 88.5 167 SER A O 1
ATOM 1319 N N . GLN A 1 168 ? 6.285 12.023 20.125 1 90.75 168 GLN A N 1
ATOM 1320 C CA . GLN A 1 168 ? 6.152 13.328 20.766 1 90.75 168 GLN A CA 1
ATOM 1321 C C . GLN A 1 168 ? 5.148 13.289 21.906 1 90.75 168 GLN A C 1
ATOM 1323 O O . GLN A 1 168 ? 4.125 12.609 21.812 1 90.75 168 GLN A O 1
ATOM 1328 N N . PHE A 1 169 ? 5.527 13.977 22.953 1 92.81 169 PHE A N 1
ATOM 1329 C CA . PHE A 1 169 ? 4.625 14.234 24.078 1 92.81 169 PHE A CA 1
ATOM 1330 C C . PHE A 1 169 ? 4.164 12.922 24.703 1 92.81 169 PHE A C 1
ATOM 1332 O O . PHE A 1 169 ? 2.998 12.789 25.078 1 92.81 169 PHE A O 1
ATOM 1339 N N . ASN A 1 170 ? 5 11.945 24.609 1 87.75 170 ASN A N 1
ATOM 1340 C CA . ASN A 1 170 ? 4.688 10.648 25.203 1 87.75 170 ASN A CA 1
ATOM 1341 C C . ASN A 1 170 ? 5.219 10.547 26.625 1 87.75 170 ASN A C 1
ATOM 1343 O O . ASN A 1 170 ? 5.984 9.633 26.938 1 87.75 170 ASN A O 1
ATOM 1347 N N . PHE A 1 171 ? 4.82 11.414 27.484 1 85.88 171 PHE A N 1
ATOM 1348 C CA . PHE A 1 171 ? 5.332 11.547 28.844 1 85.88 171 PHE A CA 1
ATOM 1349 C C . PHE A 1 171 ? 4.535 10.68 29.812 1 85.88 171 PHE A C 1
ATOM 1351 O O . PHE A 1 171 ? 4.996 10.383 30.922 1 85.88 171 PHE A O 1
ATOM 1358 N N . GLU A 1 172 ? 3.354 10.328 29.344 1 80.38 172 GLU A N 1
ATOM 1359 C CA . GLU A 1 172 ? 2.457 9.562 30.203 1 80.38 172 GLU A CA 1
ATOM 1360 C C . GLU A 1 172 ? 2.189 8.18 29.625 1 80.38 172 GLU A C 1
ATOM 1362 O O . GLU A 1 172 ? 2.469 7.926 28.453 1 80.38 172 GLU A O 1
ATOM 1367 N N . GLU A 1 173 ? 1.835 7.246 30.453 1 86.25 173 GLU A N 1
ATOM 1368 C CA . GLU A 1 173 ? 1.428 5.922 29.984 1 86.25 173 GLU A CA 1
ATOM 1369 C C . GLU A 1 173 ? -0.034 5.922 29.547 1 86.25 173 GLU A C 1
ATOM 1371 O O . GLU A 1 173 ? -0.809 5.055 29.953 1 86.25 173 GLU A O 1
ATOM 1376 N N . ARG A 1 174 ? -0.419 6.992 28.953 1 93.88 174 ARG A N 1
ATOM 1377 C CA . ARG A 1 174 ? -1.775 7.137 28.438 1 93.88 174 ARG A CA 1
ATOM 1378 C C . ARG A 1 174 ? -1.767 7.738 27.031 1 93.88 174 ARG A C 1
ATOM 1380 O O . ARG A 1 174 ? -0.801 8.391 26.641 1 93.88 174 ARG A O 1
ATOM 1387 N N . PRO A 1 175 ? -2.861 7.59 26.297 1 96.38 175 PRO A N 1
ATOM 1388 C CA . PRO A 1 175 ? -2.951 8.188 24.969 1 96.38 175 PRO A CA 1
ATOM 1389 C C . PRO A 1 175 ? -2.891 9.719 25 1 96.38 175 PRO A C 1
ATOM 1391 O O . PRO A 1 175 ? -3.531 10.344 25.844 1 96.38 175 PRO A O 1
ATOM 1394 N N . LEU A 1 176 ? -2.039 10.297 24.125 1 97.56 176 LEU A N 1
ATOM 1395 C CA . LEU A 1 176 ? -1.889 11.75 24.031 1 97.56 176 LEU A CA 1
ATOM 1396 C C . LEU A 1 176 ? -3.234 12.422 23.781 1 97.56 176 LEU A C 1
ATOM 1398 O O . LEU A 1 176 ? -3.512 13.484 24.344 1 97.56 176 LEU A O 1
ATOM 1402 N N . ALA A 1 177 ? -4.078 11.82 22.953 1 97.75 177 ALA A N 1
ATOM 1403 C CA . ALA A 1 177 ? -5.395 12.375 22.641 1 97.75 177 ALA A CA 1
ATOM 1404 C C . ALA A 1 177 ? -6.223 12.562 23.922 1 97.75 177 ALA A C 1
ATOM 1406 O O . ALA A 1 177 ? -6.926 13.562 24.062 1 97.75 177 ALA A O 1
ATOM 1407 N N . GLU A 1 178 ? -6.141 11.617 24.797 1 97.44 178 GLU A N 1
ATOM 1408 C CA . GLU A 1 178 ? -6.867 11.695 26.062 1 97.44 178 GLU A CA 1
ATOM 1409 C C . GLU A 1 178 ? -6.336 12.828 26.938 1 97.44 178 GLU A C 1
ATOM 1411 O O . GLU A 1 178 ? -7.117 13.578 27.531 1 97.44 178 GLU A O 1
ATOM 1416 N N . VAL A 1 179 ? -5.035 12.898 26.984 1 97.19 179 VAL A N 1
ATOM 1417 C CA . VAL A 1 179 ? -4.391 13.945 27.766 1 97.19 179 VAL A CA 1
ATOM 1418 C C . VAL A 1 179 ? -4.816 15.312 27.25 1 97.19 179 VAL A C 1
ATOM 1420 O O . VAL A 1 179 ? -5.184 16.203 28.016 1 97.19 179 VAL A O 1
ATOM 1423 N N . LEU A 1 180 ? -4.805 15.453 25.953 1 97.94 180 LEU A N 1
ATOM 1424 C CA . LEU A 1 180 ? -5.16 16.719 25.328 1 97.94 180 LEU A CA 1
ATOM 1425 C C . LEU A 1 180 ? -6.641 17.031 25.531 1 97.94 180 LEU A C 1
ATOM 1427 O O . LEU A 1 180 ? -7.016 18.188 25.734 1 97.94 180 LEU A O 1
ATOM 1431 N N . THR A 1 181 ? -7.465 16 25.406 1 97.94 181 THR A N 1
ATOM 1432 C CA . THR A 1 181 ? -8.898 16.172 25.625 1 97.94 181 THR A CA 1
ATOM 1433 C C . THR A 1 181 ? -9.164 16.719 27.031 1 97.94 181 THR A C 1
ATOM 1435 O O . THR A 1 181 ? -9.969 17.641 27.203 1 97.94 181 THR A O 1
ATOM 1438 N N . GLU A 1 182 ? -8.508 16.188 28 1 97.25 182 GLU A N 1
ATOM 1439 C CA . GLU A 1 182 ? -8.656 16.625 29.391 1 97.25 182 GLU A CA 1
ATOM 1440 C C . GLU A 1 182 ? -8.164 18.062 29.578 1 97.25 182 GLU A C 1
ATOM 1442 O O . GLU A 1 182 ? -8.836 18.859 30.219 1 97.25 182 GLU A O 1
ATOM 1447 N N . LYS A 1 183 ? -7.055 18.359 29.016 1 96.94 183 LYS A N 1
ATOM 1448 C CA . LYS A 1 183 ? -6.422 19.672 29.219 1 96.94 183 LYS A CA 1
ATOM 1449 C C . LYS A 1 183 ? -7.188 20.766 28.484 1 96.94 183 LYS A C 1
ATOM 1451 O O . LYS A 1 183 ? -7.254 21.906 28.953 1 96.94 183 LYS A O 1
ATOM 1456 N N . ILE A 1 184 ? -7.672 20.453 27.328 1 97.62 184 ILE A N 1
ATOM 1457 C CA . ILE A 1 184 ? -8.289 21.484 26.484 1 97.62 184 ILE A CA 1
ATOM 1458 C C . ILE A 1 184 ? -9.781 21.578 26.781 1 97.62 184 ILE A C 1
ATOM 1460 O O . ILE A 1 184 ? -10.391 22.625 26.625 1 97.62 184 ILE A O 1
ATOM 1464 N N . GLY A 1 185 ? -10.352 20.469 27.188 1 96.75 185 GLY A N 1
ATOM 1465 C CA . GLY A 1 185 ? -11.758 20.469 27.547 1 96.75 185 GLY A CA 1
ATOM 1466 C C . GLY A 1 185 ? -12.672 20.188 26.375 1 96.75 185 GLY A C 1
ATOM 1467 O O . GLY A 1 185 ? -13.883 20.422 26.453 1 96.75 185 GLY A O 1
ATOM 1468 N N . PHE A 1 186 ? -12.164 19.797 25.234 1 96.81 186 PHE A N 1
ATOM 1469 C CA . PHE A 1 186 ? -12.867 19.391 24.031 1 96.81 186 PHE A CA 1
ATOM 1470 C C . PHE A 1 186 ? -12.406 18 23.578 1 96.81 186 PHE A C 1
ATOM 1472 O O . PHE A 1 186 ? -11.352 17.531 24 1 96.81 186 PHE A O 1
ATOM 1479 N N . ARG A 1 187 ? -13.242 17.344 22.797 1 95.69 187 ARG A N 1
ATOM 1480 C CA . ARG A 1 187 ? -12.773 16.094 22.188 1 95.69 187 ARG A CA 1
ATOM 1481 C C . ARG A 1 187 ? -11.578 16.344 21.281 1 95.69 187 ARG A C 1
ATOM 1483 O O . ARG A 1 187 ? -11.633 17.203 20.406 1 95.69 187 ARG A O 1
ATOM 1490 N N . VAL A 1 188 ? -10.516 15.625 21.531 1 98 188 VAL A N 1
ATOM 1491 C CA . VAL A 1 188 ? -9.305 15.82 20.734 1 98 188 VAL A CA 1
ATOM 1492 C C . VAL A 1 188 ? -8.867 14.492 20.125 1 98 188 VAL A C 1
ATOM 1494 O O . VAL A 1 188 ? -8.891 13.453 20.797 1 98 188 VAL A O 1
ATOM 1497 N N . THR A 1 189 ? -8.578 14.469 18.891 1 97.69 189 THR A N 1
ATOM 1498 C CA . THR A 1 189 ? -7.91 13.375 18.188 1 97.69 189 THR A CA 1
ATOM 1499 C C . THR A 1 189 ? -6.551 13.82 17.656 1 97.69 189 THR A C 1
ATOM 1501 O O . THR A 1 189 ? -6.266 15.023 17.609 1 97.69 189 THR A O 1
ATOM 1504 N N . ILE A 1 190 ? -5.703 12.883 17.359 1 97.88 190 ILE A N 1
ATOM 1505 C CA . ILE A 1 190 ? -4.391 13.211 16.812 1 97.88 190 ILE A CA 1
ATOM 1506 C C . ILE A 1 190 ? -4.129 12.352 15.57 1 97.88 190 ILE A C 1
ATOM 1508 O O . ILE A 1 190 ? -4.699 11.273 15.422 1 97.88 190 ILE A O 1
ATOM 1512 N N . ASP A 1 191 ? -3.318 12.828 14.711 1 97.56 191 ASP A N 1
ATOM 1513 C CA . ASP A 1 191 ? -2.877 12.086 13.531 1 97.56 191 ASP A CA 1
ATOM 1514 C C . ASP A 1 191 ? -1.476 12.523 13.102 1 97.56 191 ASP A C 1
ATOM 1516 O O . ASP A 1 191 ? -0.914 13.469 13.664 1 97.56 191 ASP A O 1
ATOM 1520 N N . ASN A 1 192 ? -0.902 11.727 12.242 1 97.5 192 ASN A N 1
ATOM 1521 C CA . ASN A 1 192 ? 0.399 12.039 11.664 1 97.5 192 ASN A CA 1
ATOM 1522 C C . ASN A 1 192 ? 0.317 13.234 10.711 1 97.5 192 ASN A C 1
ATOM 1524 O O . ASN A 1 192 ? -0.64 13.352 9.945 1 97.5 192 ASN A O 1
ATOM 1528 N N . ASP A 1 193 ? 1.29 14.07 10.773 1 97.5 193 ASP A N 1
ATOM 1529 C CA . ASP A 1 193 ? 1.294 15.289 9.977 1 97.5 193 ASP A CA 1
ATOM 1530 C C . ASP A 1 193 ? 1.317 14.969 8.477 1 97.5 193 ASP A C 1
ATOM 1532 O O . ASP A 1 193 ? 0.607 15.602 7.691 1 97.5 193 ASP A O 1
ATOM 1536 N N . THR A 1 194 ? 2.131 14.008 8.039 1 98.25 194 THR A N 1
ATOM 1537 C CA . THR A 1 194 ? 2.211 13.648 6.629 1 98.25 194 THR A CA 1
ATOM 1538 C C . THR A 1 194 ? 0.88 13.086 6.137 1 98.25 194 THR A C 1
ATOM 1540 O O . THR A 1 194 ? 0.434 13.406 5.035 1 98.25 194 THR A O 1
ATOM 1543 N N . ARG A 1 195 ? 0.266 12.266 6.926 1 98 195 ARG A N 1
ATOM 1544 C CA . ARG A 1 195 ? -1.049 11.734 6.578 1 98 195 ARG A CA 1
ATOM 1545 C C . ARG A 1 195 ? -2.08 12.859 6.48 1 98 195 ARG A C 1
ATOM 1547 O O . ARG A 1 195 ? -2.939 12.836 5.594 1 98 195 ARG A O 1
ATOM 1554 N N . ALA A 1 196 ? -1.974 13.766 7.359 1 98.31 196 ALA A N 1
ATOM 1555 C CA . ALA A 1 196 ? -2.885 14.906 7.32 1 98.31 196 ALA A CA 1
ATOM 1556 C C . ALA A 1 196 ? -2.709 15.703 6.027 1 98.31 196 ALA A C 1
ATOM 1558 O O . ALA A 1 196 ? -3.693 16.078 5.391 1 98.31 196 ALA A O 1
ATOM 1559 N N . MET A 1 197 ? -1.457 15.945 5.68 1 98.56 197 MET A N 1
ATOM 1560 C CA . MET A 1 197 ? -1.19 16.641 4.426 1 98.56 197 MET A CA 1
ATOM 1561 C C . MET A 1 197 ? -1.779 15.883 3.242 1 98.56 197 MET A C 1
ATOM 1563 O O . MET A 1 197 ? -2.373 16.484 2.346 1 98.56 197 MET A O 1
ATOM 1567 N N . THR A 1 198 ? -1.607 14.602 3.285 1 98.62 198 THR A N 1
ATOM 1568 C CA . THR A 1 198 ? -2.139 13.734 2.24 1 98.62 198 THR A CA 1
ATOM 1569 C C . THR A 1 198 ? -3.656 13.867 2.148 1 98.62 198 THR A C 1
ATOM 1571 O O . THR A 1 198 ? -4.203 14.047 1.058 1 98.62 198 THR A O 1
ATOM 1574 N N . TYR A 1 199 ? -4.277 13.805 3.27 1 97.75 199 TYR A N 1
ATOM 1575 C CA . TYR A 1 199 ? -5.73 13.883 3.318 1 97.75 199 TYR A CA 1
ATOM 1576 C C . TYR A 1 199 ? -6.219 15.266 2.881 1 97.75 199 TYR A C 1
ATOM 1578 O O . TYR A 1 199 ? -7.254 15.383 2.225 1 97.75 199 TYR A O 1
ATOM 1586 N N . GLY A 1 200 ? -5.492 16.281 3.281 1 98.06 200 GLY A N 1
ATOM 1587 C CA . GLY A 1 200 ? -5.816 17.609 2.822 1 98.06 200 GLY A CA 1
ATOM 1588 C C . GLY A 1 200 ? -5.84 17.734 1.311 1 98.06 200 GLY A C 1
ATOM 1589 O O . GLY A 1 200 ? -6.801 18.25 0.741 1 98.06 200 GLY A O 1
ATOM 1590 N N . GLU A 1 201 ? -4.773 17.281 0.682 1 98.31 201 GLU A N 1
ATOM 1591 C CA . GLU A 1 201 ? -4.711 17.312 -0.776 1 98.31 201 GLU A CA 1
ATOM 1592 C C . GLU A 1 201 ? -5.82 16.469 -1.398 1 98.31 201 GLU A C 1
ATOM 1594 O O . GLU A 1 201 ? -6.355 16.828 -2.453 1 98.31 201 GLU A O 1
ATOM 1599 N N . TYR A 1 202 ? -6.109 15.352 -0.742 1 97.25 202 TYR A N 1
ATOM 1600 C CA . TYR A 1 202 ? -7.148 14.453 -1.237 1 97.25 202 TYR A CA 1
ATOM 1601 C C . TYR A 1 202 ? -8.508 15.133 -1.225 1 97.25 202 TYR A C 1
ATOM 1603 O O . TYR A 1 202 ? -9.281 15.016 -2.182 1 97.25 202 TYR A O 1
ATOM 1611 N N . MET A 1 203 ? -8.758 15.906 -0.212 1 94.94 203 MET A N 1
ATOM 1612 C CA . MET A 1 203 ? -10.086 16.484 -0.004 1 94.94 203 MET A CA 1
ATOM 1613 C C . MET A 1 203 ? -10.219 17.828 -0.711 1 94.94 203 MET A C 1
ATOM 1615 O O . MET A 1 203 ? -11.273 18.141 -1.266 1 94.94 203 MET A O 1
ATOM 1619 N N . LYS A 1 204 ? -9.141 18.641 -0.649 1 95.75 204 LYS A N 1
ATOM 1620 C CA . LYS A 1 204 ? -9.297 20.031 -1.062 1 95.75 204 LYS A CA 1
ATOM 1621 C C . LYS A 1 204 ? -8.172 20.453 -2.008 1 95.75 204 LYS A C 1
ATOM 1623 O O . LYS A 1 204 ? -8.102 21.625 -2.41 1 95.75 204 LYS A O 1
ATOM 1628 N N . GLY A 1 205 ? -7.359 19.547 -2.311 1 96.88 205 GLY A N 1
ATOM 1629 C CA . GLY A 1 205 ? -6.18 19.938 -3.068 1 96.88 205 GLY A CA 1
ATOM 1630 C C . GLY A 1 205 ? -6.219 19.469 -4.512 1 96.88 205 GLY A C 1
ATOM 1631 O O . GLY A 1 205 ? -7.203 19.703 -5.219 1 96.88 205 GLY A O 1
ATOM 1632 N N . CYS A 1 206 ? -5.133 18.781 -4.922 1 95.5 206 CYS A N 1
ATOM 1633 C CA . CYS A 1 206 ? -4.91 18.562 -6.344 1 95.5 206 CYS A CA 1
ATOM 1634 C C . CYS 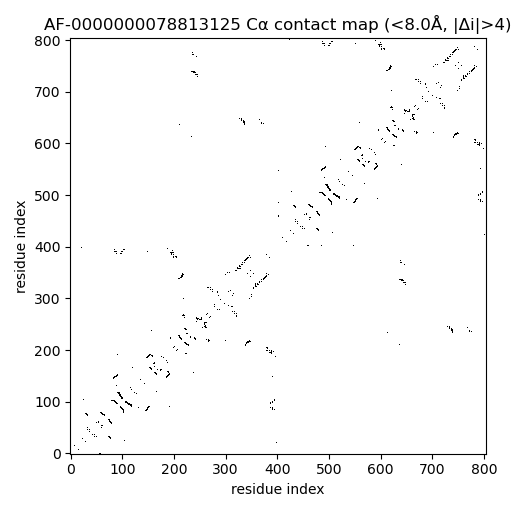A 1 206 ? -5.523 17.234 -6.785 1 95.5 206 CYS A C 1
ATOM 1636 O O . CYS A 1 206 ? -5.555 16.922 -7.977 1 95.5 206 CYS A O 1
ATOM 1638 N N . VAL A 1 207 ? -6.02 16.469 -5.914 1 96.06 207 VAL A N 1
ATOM 1639 C CA . VAL A 1 207 ? -6.602 15.18 -6.281 1 96.06 207 VAL A CA 1
ATOM 1640 C C . VAL A 1 207 ? -7.961 15.398 -6.945 1 96.06 207 VAL A C 1
ATOM 1642 O O . VAL A 1 207 ? -8.805 16.125 -6.422 1 96.06 207 VAL A O 1
ATOM 1645 N N . LYS A 1 208 ? -8.055 14.891 -8.141 1 93.81 208 LYS A N 1
ATOM 1646 C CA . LYS A 1 208 ? -9.297 14.992 -8.898 1 93.81 208 LYS A CA 1
ATOM 1647 C C . LYS A 1 208 ? -9.828 13.609 -9.273 1 93.81 208 LYS A C 1
ATOM 1649 O O . LYS A 1 208 ? -9.781 13.211 -10.438 1 93.81 208 LYS A O 1
ATOM 1654 N N . GLY A 1 209 ? -10.258 12.766 -8.25 1 93.06 209 GLY A N 1
ATOM 1655 C CA . GLY A 1 209 ? -10.883 11.477 -8.516 1 93.06 209 GLY A CA 1
ATOM 1656 C C . GLY A 1 209 ? -9.922 10.312 -8.375 1 93.06 209 GLY A C 1
ATOM 1657 O O . GLY A 1 209 ? -10.352 9.156 -8.336 1 93.06 209 GLY A O 1
ATOM 1658 N N . GLU A 1 210 ? -8.539 10.547 -8.438 1 96.62 210 GLU A N 1
ATOM 1659 C CA . GLU A 1 210 ? -7.574 9.461 -8.25 1 96.62 210 GLU A CA 1
ATOM 1660 C C . GLU A 1 210 ? -7.82 8.727 -6.93 1 96.62 210 GLU A C 1
ATOM 1662 O O . GLU A 1 210 ? -8.156 9.352 -5.922 1 96.62 210 GLU A O 1
ATOM 1667 N N . LYS A 1 211 ? -7.609 7.426 -6.902 1 96.31 211 LYS A N 1
ATOM 1668 C CA . LYS A 1 211 ? -7.934 6.613 -5.73 1 96.31 211 LYS A CA 1
ATOM 1669 C C . LYS A 1 211 ? -6.68 5.977 -5.141 1 96.31 211 LYS A C 1
ATOM 1671 O O . LYS A 1 211 ? -6.695 5.496 -4.008 1 96.31 211 LYS A O 1
ATOM 1676 N N . ASP A 1 212 ? -5.648 5.848 -5.895 1 98 212 ASP A N 1
ATOM 1677 C CA . ASP A 1 212 ? -4.359 5.328 -5.449 1 98 212 ASP A CA 1
ATOM 1678 C C . ASP A 1 212 ? -3.271 6.395 -5.559 1 98 212 ASP A C 1
ATOM 1680 O O . ASP A 1 212 ? -2.785 6.688 -6.652 1 98 212 ASP A O 1
ATOM 1684 N N . ILE A 1 213 ? -2.873 6.957 -4.395 1 98.62 213 ILE A N 1
ATOM 1685 C CA . ILE A 1 213 ? -2.051 8.164 -4.379 1 98.62 213 ILE A CA 1
ATOM 1686 C C . ILE A 1 213 ? -0.913 7.996 -3.373 1 98.62 213 ILE A C 1
ATOM 1688 O O . ILE A 1 213 ? -1.1 7.406 -2.305 1 98.62 213 ILE A O 1
ATOM 1692 N N . ILE A 1 214 ? 0.232 8.531 -3.74 1 98.81 214 ILE A N 1
ATOM 1693 C CA . ILE A 1 214 ? 1.349 8.688 -2.812 1 98.81 214 ILE A CA 1
ATOM 1694 C C . ILE A 1 214 ? 1.672 10.164 -2.639 1 98.81 214 ILE A C 1
ATOM 1696 O O . ILE A 1 214 ? 1.836 10.891 -3.621 1 98.81 214 ILE A O 1
ATOM 1700 N N . PHE A 1 215 ? 1.642 10.609 -1.46 1 98.88 215 PHE A N 1
ATOM 1701 C CA . PHE A 1 215 ? 2.068 11.961 -1.114 1 98.88 215 PHE A CA 1
ATOM 1702 C C . PHE A 1 215 ? 3.441 11.945 -0.456 1 98.88 215 PHE A C 1
ATOM 1704 O O . PHE A 1 215 ? 3.615 11.359 0.617 1 98.88 215 PHE A O 1
ATOM 1711 N N . VAL A 1 216 ? 4.414 12.547 -1.05 1 98.81 216 VAL A N 1
ATOM 1712 C CA . VAL A 1 216 ? 5.773 12.609 -0.526 1 98.81 216 VAL A CA 1
ATOM 1713 C C . VAL A 1 216 ? 5.98 13.93 0.221 1 98.81 216 VAL A C 1
ATOM 1715 O O . VAL A 1 216 ? 5.988 15 -0.387 1 98.81 216 VAL A O 1
ATOM 1718 N N . ASN A 1 217 ? 6.121 13.828 1.487 1 98.5 217 ASN A N 1
ATOM 1719 C CA . ASN A 1 217 ? 6.371 14.984 2.342 1 98.5 217 ASN A CA 1
ATOM 1720 C C . ASN A 1 217 ? 7.867 15.227 2.533 1 98.5 217 ASN A C 1
ATOM 1722 O O . ASN A 1 217 ? 8.5 14.578 3.365 1 98.5 217 ASN A O 1
ATOM 1726 N N . VAL A 1 218 ? 8.414 16.188 1.806 1 97.81 218 VAL A N 1
ATOM 1727 C CA . VAL A 1 218 ? 9.828 16.531 1.923 1 97.81 218 VAL A CA 1
ATOM 1728 C C . VAL A 1 218 ? 9.977 17.844 2.709 1 97.81 218 VAL A C 1
ATOM 1730 O O . VAL A 1 218 ? 9.961 18.922 2.129 1 97.81 218 VAL A O 1
ATOM 1733 N N . SER A 1 219 ? 10.164 17.75 3.926 1 96.38 219 SER A N 1
ATOM 1734 C CA . SER A 1 219 ? 10.367 18.859 4.852 1 96.38 219 SER A CA 1
ATOM 1735 C C . SER A 1 219 ? 11.672 18.688 5.629 1 96.38 219 SER A C 1
ATOM 1737 O O . SER A 1 219 ? 12.703 18.359 5.047 1 96.38 219 SER A O 1
ATOM 1739 N N . TRP A 1 220 ? 11.633 19.031 6.938 1 94.69 220 TRP A N 1
ATOM 1740 C CA . TRP A 1 220 ? 12.836 18.75 7.711 1 94.69 220 TRP A CA 1
ATOM 1741 C C . TRP A 1 220 ? 13.188 17.266 7.633 1 94.69 220 TRP A C 1
ATOM 1743 O O . TRP A 1 220 ? 14.359 16.906 7.52 1 94.69 220 TRP A O 1
ATOM 1753 N N . GLY A 1 221 ? 12.117 16.469 7.719 1 95.62 221 GLY A N 1
ATOM 1754 C CA . GLY A 1 221 ? 12.227 15.031 7.496 1 95.62 221 GLY A CA 1
ATOM 1755 C C . GLY A 1 221 ? 11.609 14.586 6.184 1 95.62 221 GLY A C 1
ATOM 1756 O O . GLY A 1 221 ? 11.344 15.406 5.305 1 95.62 221 GLY A O 1
ATOM 1757 N N . LEU A 1 222 ? 11.539 13.297 6.012 1 97.44 222 LEU A N 1
ATOM 1758 C CA . LEU A 1 222 ? 11 12.703 4.797 1 97.44 222 LEU A CA 1
ATOM 1759 C C . LEU A 1 222 ? 10.031 11.57 5.133 1 97.44 222 LEU A C 1
ATOM 1761 O O . LEU A 1 222 ? 10.352 10.688 5.926 1 97.44 222 LEU A O 1
ATOM 1765 N N . GLY A 1 223 ? 8.789 11.625 4.629 1 97.75 223 GLY A N 1
ATOM 1766 C CA . GLY A 1 223 ? 7.773 10.594 4.781 1 97.75 223 GLY A CA 1
ATOM 1767 C C . GLY A 1 223 ? 6.773 10.57 3.639 1 97.75 223 GLY A C 1
ATOM 1768 O O . GLY A 1 223 ? 6.801 11.445 2.768 1 97.75 223 GLY A O 1
ATOM 1769 N N . ILE A 1 224 ? 5.965 9.562 3.637 1 98.69 224 ILE A N 1
ATOM 1770 C CA . ILE A 1 224 ? 4.949 9.531 2.588 1 98.69 224 ILE A CA 1
ATOM 1771 C C . ILE A 1 224 ? 3.588 9.219 3.201 1 98.69 224 ILE A C 1
ATOM 1773 O O . ILE A 1 224 ? 3.502 8.57 4.246 1 98.69 224 ILE A O 1
ATOM 1777 N N . GLY A 1 225 ? 2.568 9.797 2.699 1 98.69 225 GLY A N 1
ATOM 1778 C CA . GLY A 1 225 ? 1.193 9.359 2.889 1 98.69 225 GLY A CA 1
ATOM 1779 C C . GLY A 1 225 ? 0.676 8.5 1.753 1 98.69 225 GLY A C 1
ATOM 1780 O O . GLY A 1 225 ? 1.079 8.672 0.601 1 98.69 225 GLY A O 1
ATOM 1781 N N . ILE A 1 226 ? -0.166 7.578 2.105 1 98.69 226 ILE A N 1
ATOM 1782 C CA . ILE A 1 226 ? -0.63 6.617 1.111 1 98.69 226 ILE A CA 1
ATOM 1783 C C . ILE A 1 226 ? -2.156 6.582 1.098 1 98.69 226 ILE A C 1
ATOM 1785 O O . ILE A 1 226 ? -2.791 6.5 2.152 1 98.69 226 ILE A O 1
ATOM 1789 N N . ILE A 1 227 ? -2.727 6.762 -0.036 1 98.19 227 ILE A N 1
ATOM 1790 C CA . ILE A 1 227 ? -4.152 6.535 -0.245 1 98.19 227 ILE A CA 1
ATOM 1791 C C . ILE A 1 227 ? -4.355 5.332 -1.162 1 98.19 227 ILE A C 1
ATOM 1793 O O . ILE A 1 227 ? -3.766 5.258 -2.242 1 98.19 227 ILE A O 1
ATOM 1797 N N . ILE A 1 228 ? -5.082 4.395 -0.716 1 97.69 228 ILE A N 1
ATOM 1798 C CA . ILE A 1 228 ? -5.422 3.191 -1.469 1 97.69 228 ILE A CA 1
ATOM 1799 C C . ILE A 1 228 ? -6.941 3.07 -1.591 1 97.69 228 ILE A C 1
ATOM 1801 O O . ILE A 1 228 ? -7.652 3.066 -0.583 1 97.69 228 ILE A O 1
ATOM 1805 N N . ASP A 1 229 ? -7.441 2.971 -2.783 1 94.5 229 ASP A N 1
ATOM 1806 C CA . ASP A 1 229 ? -8.875 2.869 -3.059 1 94.5 229 ASP A CA 1
ATOM 1807 C C . ASP A 1 229 ? -9.641 3.998 -2.377 1 94.5 229 ASP A C 1
ATOM 1809 O O . ASP A 1 229 ? -10.656 3.754 -1.72 1 94.5 229 ASP A O 1
ATOM 1813 N N . GLY A 1 230 ? -9.062 5.125 -2.371 1 93.56 230 GLY A N 1
ATOM 1814 C CA . GLY A 1 230 ? -9.719 6.328 -1.891 1 93.56 230 GLY A CA 1
ATOM 1815 C C . GLY A 1 230 ? -9.688 6.465 -0.38 1 93.56 230 GLY A C 1
ATOM 1816 O O . GLY A 1 230 ? -10.328 7.352 0.183 1 93.56 230 GLY A O 1
ATOM 1817 N N . LYS A 1 231 ? -8.938 5.625 0.292 1 93.81 231 LYS A N 1
ATOM 1818 C CA . LYS A 1 231 ? -8.859 5.672 1.75 1 93.81 231 LYS A CA 1
ATOM 1819 C C . LYS A 1 231 ? -7.418 5.828 2.219 1 93.81 231 LYS A C 1
ATOM 1821 O O . LYS A 1 231 ? -6.504 5.242 1.634 1 93.81 231 LYS A O 1
ATOM 1826 N N . ILE A 1 232 ? -7.254 6.539 3.271 1 95.88 232 ILE A N 1
ATOM 1827 C CA . ILE A 1 232 ? -5.93 6.684 3.863 1 95.88 232 ILE A CA 1
ATOM 1828 C C . ILE A 1 232 ? -5.461 5.336 4.406 1 95.88 232 ILE A C 1
ATOM 1830 O O . ILE A 1 232 ? -6.199 4.652 5.121 1 95.88 232 ILE A O 1
ATOM 1834 N N . TYR A 1 233 ? -4.336 4.977 4.043 1 97.25 233 TYR A N 1
ATOM 1835 C CA . TYR A 1 233 ? -3.729 3.746 4.547 1 97.25 233 TYR A CA 1
ATOM 1836 C C . TYR A 1 233 ? -2.816 4.031 5.73 1 97.25 233 TYR A C 1
ATOM 1838 O O . TYR A 1 233 ? -1.878 4.824 5.621 1 97.25 233 TYR A O 1
ATOM 1846 N N . THR A 1 234 ? -3.018 3.371 6.863 1 96.38 234 THR A N 1
ATOM 1847 C CA . THR A 1 234 ? -2.27 3.699 8.07 1 96.38 234 THR A CA 1
ATOM 1848 C C . THR A 1 234 ? -1.332 2.559 8.453 1 96.38 234 THR A C 1
ATOM 1850 O O . THR A 1 234 ? -0.397 2.75 9.234 1 96.38 234 THR A O 1
ATOM 1853 N N . GLY A 1 235 ? -1.539 1.323 7.898 1 96.06 235 GLY A N 1
ATOM 1854 C CA . GLY A 1 235 ? -0.803 0.148 8.336 1 96.06 235 GLY A CA 1
ATOM 1855 C C . GLY A 1 235 ? -1.358 -0.465 9.609 1 96.06 235 GLY A C 1
ATOM 1856 O O . GLY A 1 235 ? -2.426 -0.068 10.078 1 96.06 235 GLY A O 1
ATOM 1857 N N . LYS A 1 236 ? -0.679 -1.411 10.156 1 95.19 236 LYS A N 1
ATOM 1858 C CA . LYS A 1 236 ? -1.164 -2.188 11.289 1 95.19 236 LYS A CA 1
ATOM 1859 C C . LYS A 1 236 ? -1.378 -1.3 12.508 1 95.19 236 LYS A C 1
ATOM 1861 O O . LYS A 1 236 ? -2.416 -1.381 13.172 1 95.19 236 LYS A O 1
ATOM 1866 N N . SER A 1 237 ? -0.419 -0.408 12.789 1 94.44 237 SER A N 1
ATOM 1867 C CA . SER A 1 237 ? -0.46 0.361 14.023 1 94.44 237 SER A CA 1
ATOM 1868 C C . SER A 1 237 ? -0.352 1.857 13.75 1 94.44 237 SER A C 1
ATOM 1870 O O . SER A 1 237 ? -0.011 2.635 14.648 1 94.44 237 SER A O 1
ATOM 1872 N N . GLY A 1 238 ? -0.546 2.188 12.438 1 94.25 238 GLY A N 1
ATOM 1873 C CA . GLY A 1 238 ? -0.48 3.6 12.094 1 94.25 238 GLY A CA 1
ATOM 1874 C C . GLY A 1 238 ? 0.92 4.062 11.734 1 94.25 238 GLY A C 1
ATOM 1875 O O . GLY A 1 238 ? 1.188 5.262 11.68 1 94.25 238 GLY A O 1
ATOM 1876 N N . PHE A 1 239 ? 1.85 3.168 11.453 1 95.81 239 PHE A N 1
ATOM 1877 C CA . PHE A 1 239 ? 3.246 3.537 11.258 1 95.81 239 PHE A CA 1
ATOM 1878 C C . PHE A 1 239 ? 3.627 3.449 9.781 1 95.81 239 PHE A C 1
ATOM 1880 O O . PHE A 1 239 ? 4.812 3.422 9.445 1 95.81 239 PHE A O 1
ATOM 1887 N N . SER A 1 240 ? 2.621 3.377 8.914 1 97.31 240 SER A N 1
ATOM 1888 C CA . SER A 1 240 ? 2.938 3.334 7.492 1 97.31 240 SER A CA 1
ATOM 1889 C C . SER A 1 240 ? 3.58 4.637 7.027 1 97.31 240 SER A C 1
ATOM 1891 O O . SER A 1 240 ? 3.395 5.684 7.652 1 97.31 240 SER A O 1
ATOM 1893 N N . GLY A 1 241 ? 4.395 4.539 6.02 1 97.88 241 GLY A N 1
ATOM 1894 C CA . GLY A 1 241 ? 4.863 5.73 5.328 1 97.88 241 GLY A CA 1
ATOM 1895 C C . GLY A 1 241 ? 6.219 6.207 5.812 1 97.88 241 GLY A C 1
ATOM 1896 O O . GLY A 1 241 ? 6.668 7.297 5.445 1 97.88 241 GLY A O 1
ATOM 1897 N N . GLU A 1 242 ? 6.91 5.383 6.582 1 97.31 242 GLU A N 1
ATOM 1898 C CA . GLU A 1 242 ? 8.234 5.746 7.078 1 97.31 242 GLU A CA 1
ATOM 1899 C C . GLU A 1 242 ? 9.297 5.562 5.996 1 97.31 242 GLU A C 1
ATOM 1901 O O . GLU A 1 242 ? 10.312 4.906 6.223 1 97.31 242 GLU A O 1
ATOM 1906 N N . PHE A 1 243 ? 9.055 6.223 4.91 1 97.62 243 PHE A N 1
ATOM 1907 C CA . PHE A 1 243 ? 9.859 6.164 3.693 1 97.62 243 PHE A CA 1
ATOM 1908 C C . PHE A 1 243 ? 11.25 6.727 3.936 1 97.62 243 PHE A C 1
ATOM 1910 O O . PHE A 1 243 ? 12.234 6.219 3.393 1 97.62 243 PHE A O 1
ATOM 1917 N N . GLY A 1 244 ? 11.398 7.73 4.707 1 97.88 244 GLY A N 1
ATOM 1918 C CA . GLY A 1 244 ? 12.672 8.383 4.984 1 97.88 244 GLY A CA 1
ATOM 1919 C C . GLY A 1 244 ? 13.641 7.496 5.742 1 97.88 244 GLY A C 1
ATOM 1920 O O . GLY A 1 244 ? 14.844 7.77 5.77 1 97.88 244 GLY A O 1
ATOM 1921 N N . HIS A 1 245 ? 13.148 6.445 6.301 1 97 245 HIS A N 1
ATOM 1922 C CA . HIS A 1 245 ? 13.977 5.598 7.152 1 97 245 HIS A CA 1
ATOM 1923 C C . HIS A 1 245 ? 14.281 4.266 6.477 1 97 245 HIS A C 1
ATOM 1925 O O . HIS A 1 245 ? 14.586 3.277 7.148 1 97 245 HIS A O 1
ATOM 1931 N N . THR A 1 246 ? 14.188 4.254 5.207 1 96.75 246 THR A N 1
ATOM 1932 C CA . THR A 1 246 ? 14.711 3.133 4.434 1 96.75 246 THR A CA 1
ATOM 1933 C C . THR A 1 246 ? 16.219 3.262 4.254 1 96.75 246 THR A C 1
ATOM 1935 O O . THR A 1 246 ? 16.734 4.359 4.031 1 96.75 246 THR A O 1
ATOM 1938 N N . ASN A 1 247 ? 16.922 2.197 4.391 1 96.31 247 ASN A N 1
ATOM 1939 C CA . ASN A 1 247 ? 18.375 2.211 4.195 1 96.31 247 ASN A CA 1
ATOM 1940 C C . ASN A 1 247 ? 18.734 2.271 2.713 1 96.31 247 ASN A C 1
ATOM 1942 O O . ASN A 1 247 ? 18.469 1.326 1.968 1 96.31 247 ASN A O 1
ATOM 1946 N N . VAL A 1 248 ? 19.344 3.35 2.283 1 95.44 248 VAL A N 1
ATOM 1947 C CA . VAL A 1 248 ? 19.609 3.572 0.867 1 95.44 248 VAL A CA 1
ATOM 1948 C C . VAL A 1 248 ? 21.109 3.785 0.654 1 95.44 248 VAL A C 1
ATOM 1950 O O . VAL A 1 248 ? 21.672 3.332 -0.345 1 95.44 248 VAL A O 1
ATOM 1953 N N . PHE A 1 249 ? 21.734 4.461 1.598 1 95.56 249 PHE A N 1
ATOM 1954 C CA . PHE A 1 249 ? 23.109 4.891 1.381 1 95.56 249 PHE A CA 1
ATOM 1955 C C . PHE A 1 249 ? 24.062 4.141 2.301 1 95.56 249 PHE A C 1
ATOM 1957 O O . PHE A 1 249 ? 23.688 3.75 3.408 1 95.56 249 PHE A O 1
ATOM 1964 N N . ASP A 1 250 ? 25.281 3.924 1.808 1 92.06 250 ASP A N 1
ATOM 1965 C CA . ASP A 1 250 ? 26.344 3.375 2.645 1 92.06 250 ASP A CA 1
ATOM 1966 C C . ASP A 1 250 ? 27.172 4.488 3.279 1 92.06 250 ASP A C 1
ATOM 1968 O O . ASP A 1 250 ? 28.406 4.41 3.311 1 92.06 250 ASP A O 1
ATOM 1972 N N . ASN A 1 251 ? 26.531 5.492 3.762 1 92.62 251 ASN A N 1
ATOM 1973 C CA . ASN A 1 251 ? 27.219 6.574 4.453 1 92.62 251 ASN A CA 1
ATOM 1974 C C . ASN A 1 251 ? 27.219 6.359 5.965 1 92.62 251 ASN A C 1
ATOM 1976 O O . ASN A 1 251 ? 26.625 5.406 6.465 1 92.62 251 ASN A O 1
ATOM 1980 N N . GLU A 1 252 ? 27.969 6.992 6.746 1 93.25 252 GLU A N 1
ATOM 1981 C CA . GLU A 1 252 ? 28.094 6.828 8.188 1 93.25 252 GLU A CA 1
ATOM 1982 C C . GLU A 1 252 ? 27.359 7.926 8.945 1 93.25 252 GLU A C 1
ATOM 1984 O O . GLU A 1 252 ? 27.672 8.219 10.102 1 93.25 252 GLU A O 1
ATOM 1989 N N . ILE A 1 253 ? 26.406 8.555 8.266 1 95.19 253 ILE A N 1
ATOM 1990 C CA . ILE A 1 253 ? 25.641 9.625 8.898 1 95.19 253 ILE A CA 1
ATOM 1991 C C . ILE A 1 253 ? 24.516 9.031 9.742 1 95.19 253 ILE A C 1
ATOM 1993 O O . ILE A 1 253 ? 23.688 8.266 9.25 1 95.19 253 ILE A O 1
ATOM 1997 N N . ILE A 1 254 ? 24.438 9.375 10.984 1 94.19 254 ILE A N 1
ATOM 1998 C CA . ILE A 1 254 ? 23.453 8.852 11.914 1 94.19 254 ILE A CA 1
ATOM 1999 C C . ILE A 1 254 ? 22.141 9.617 11.742 1 94.19 254 ILE A C 1
ATOM 2001 O O . ILE A 1 254 ? 22.109 10.844 11.805 1 94.19 254 ILE A O 1
ATOM 2005 N N . CYS A 1 255 ? 21.156 8.867 11.508 1 93.81 255 CYS A N 1
ATOM 2006 C CA . CYS A 1 255 ? 19.812 9.422 11.422 1 93.81 255 CYS A CA 1
ATOM 2007 C C . CYS A 1 255 ? 19.203 9.594 12.805 1 93.81 255 CYS A C 1
ATOM 2009 O O . CYS A 1 255 ? 19.625 8.953 13.766 1 93.81 255 CYS A O 1
ATOM 2011 N N . HIS A 1 256 ? 18.219 10.461 12.969 1 88.12 256 HIS A N 1
ATOM 2012 C CA . HIS A 1 256 ? 17.594 10.68 14.258 1 88.12 256 HIS A CA 1
ATOM 2013 C C . HIS A 1 256 ? 16.875 9.422 14.742 1 88.12 256 HIS A C 1
ATOM 2015 O O . HIS A 1 256 ? 16.531 9.312 15.93 1 88.12 256 HIS A O 1
ATOM 2021 N N . CYS A 1 257 ? 16.641 8.469 13.891 1 89.31 257 CYS A N 1
ATOM 2022 C CA . CYS A 1 257 ? 16.016 7.219 14.297 1 89.31 257 CYS A CA 1
ATOM 2023 C C . CYS A 1 257 ? 17.031 6.273 14.914 1 89.31 257 CYS A C 1
ATOM 2025 O O . CYS A 1 257 ? 16.672 5.211 15.422 1 89.31 257 CYS A O 1
ATOM 2027 N N . GLY A 1 258 ? 18.312 6.59 14.844 1 90.75 258 GLY A N 1
ATOM 2028 C CA . GLY A 1 258 ? 19.375 5.809 15.453 1 90.75 258 GLY A CA 1
ATOM 2029 C C . GLY A 1 258 ? 20.125 4.934 14.461 1 90.75 258 GLY A C 1
ATOM 2030 O O . GLY A 1 258 ? 21.141 4.328 14.797 1 90.75 258 GLY A O 1
ATOM 2031 N N . LYS A 1 259 ? 19.719 4.91 13.242 1 93.06 259 LYS A N 1
ATOM 2032 C CA . LYS A 1 259 ? 20.359 4.078 12.227 1 93.06 259 LYS A CA 1
ATOM 2033 C C . LYS A 1 259 ? 21.203 4.922 11.281 1 93.06 259 LYS A C 1
ATOM 2035 O O . LYS A 1 259 ? 21.172 6.156 11.336 1 93.06 259 LYS A O 1
ATOM 2040 N N . LYS A 1 260 ? 21.969 4.262 10.5 1 94.62 260 LYS A N 1
ATOM 2041 C CA . LYS A 1 260 ? 22.812 4.941 9.531 1 94.62 260 LYS A CA 1
ATOM 2042 C C . LYS A 1 260 ? 22.328 4.707 8.102 1 94.62 260 LYS A C 1
ATOM 2044 O O . LYS A 1 260 ? 21.75 3.66 7.805 1 94.62 260 LYS A O 1
ATOM 2049 N N . GLY A 1 261 ? 22.516 5.664 7.242 1 95.62 261 GLY A N 1
ATOM 2050 C CA . GLY A 1 261 ? 22.344 5.477 5.812 1 95.62 261 GLY A CA 1
ATOM 2051 C C . GLY A 1 261 ? 20.891 5.574 5.379 1 95.62 261 GLY A C 1
ATOM 2052 O O . GLY A 1 261 ? 20.547 5.188 4.258 1 95.62 261 GLY A O 1
ATOM 2053 N N . CYS A 1 262 ? 20.031 6.09 6.273 1 97.5 262 CYS A N 1
ATOM 2054 C CA . CYS A 1 262 ? 18.641 6.297 5.895 1 97.5 262 CYS A CA 1
ATOM 2055 C C . CYS A 1 262 ? 18.516 7.289 4.746 1 97.5 262 CYS A C 1
ATOM 2057 O O . CYS A 1 262 ? 19.359 8.18 4.602 1 97.5 262 CYS A O 1
ATOM 2059 N N . LEU A 1 263 ? 17.516 7.133 3.955 1 98 263 LEU A N 1
ATOM 2060 C CA . LEU A 1 263 ? 17.25 8.047 2.85 1 98 263 LEU A CA 1
ATOM 2061 C C . LEU A 1 263 ? 17.234 9.492 3.328 1 98 263 LEU A C 1
ATOM 2063 O O . LEU A 1 263 ? 17.766 10.383 2.646 1 98 263 LEU A O 1
ATOM 2067 N N . GLU A 1 264 ? 16.734 9.781 4.496 1 97.19 264 GLU A N 1
ATOM 2068 C CA . GLU A 1 264 ? 16.609 11.117 5.078 1 97.19 264 GLU A CA 1
ATOM 2069 C C . GLU A 1 264 ? 17.969 11.773 5.285 1 97.19 264 GLU A C 1
ATOM 2071 O O . GLU A 1 264 ? 18.062 13 5.301 1 97.19 264 GLU A O 1
ATOM 2076 N N . THR A 1 265 ? 19 10.961 5.398 1 97.38 265 THR A N 1
ATOM 2077 C CA . THR A 1 265 ? 20.312 11.508 5.699 1 97.38 265 THR A CA 1
ATOM 2078 C C . THR A 1 265 ? 20.875 12.266 4.496 1 97.38 265 THR A C 1
ATOM 2080 O O . THR A 1 265 ? 21.797 13.062 4.637 1 97.38 265 THR A O 1
ATOM 2083 N N . GLU A 1 266 ? 20.234 12.023 3.314 1 97.62 266 GLU A N 1
ATOM 2084 C CA . GLU A 1 266 ? 20.781 12.695 2.133 1 97.62 266 GLU A CA 1
ATOM 2085 C C . GLU A 1 266 ? 19.672 13.391 1.347 1 97.62 266 GLU A C 1
ATOM 2087 O O . GLU A 1 266 ? 19.953 14.234 0.492 1 97.62 266 GLU A O 1
ATOM 2092 N N . ALA A 1 267 ? 18.484 13.062 1.604 1 97.44 267 ALA A N 1
ATOM 2093 C CA . ALA A 1 267 ? 17.391 13.578 0.775 1 97.44 267 ALA A CA 1
ATOM 2094 C C . ALA A 1 267 ? 16.281 14.164 1.636 1 97.44 267 ALA A C 1
ATOM 2096 O O . ALA A 1 267 ? 15.109 13.789 1.49 1 97.44 267 ALA A O 1
ATOM 2097 N N . SER A 1 268 ? 16.562 15.078 2.514 1 97.5 268 SER A N 1
ATOM 2098 C CA . SER A 1 268 ? 15.609 15.773 3.375 1 97.5 268 SER A CA 1
ATOM 2099 C C . SER A 1 268 ? 16.031 17.219 3.592 1 97.5 268 SER A C 1
ATOM 2101 O O . SER A 1 268 ? 17.094 17.641 3.15 1 97.5 268 SER A O 1
ATOM 2103 N N . GLY A 1 269 ? 15.117 17.969 4.262 1 96.56 269 GLY A N 1
ATOM 2104 C CA . GLY A 1 269 ? 15.477 19.328 4.645 1 96.56 269 GLY A CA 1
ATOM 2105 C C . GLY A 1 269 ? 16.641 19.391 5.617 1 96.56 269 GLY A C 1
ATOM 2106 O O . GLY A 1 269 ? 17.469 20.281 5.543 1 96.56 269 GLY A O 1
ATOM 2107 N N . SER A 1 270 ? 16.703 18.453 6.535 1 95.88 270 SER A N 1
ATOM 2108 C CA . SER A 1 270 ? 17.828 18.375 7.457 1 95.88 270 SER A CA 1
ATOM 2109 C C . SER A 1 270 ? 19.141 18.125 6.711 1 95.88 270 SER A C 1
ATOM 2111 O O . SER A 1 270 ? 20.172 18.703 7.059 1 95.88 270 SER A O 1
ATOM 2113 N N . ALA A 1 271 ? 19.062 17.266 5.73 1 97.38 271 ALA A N 1
ATOM 2114 C CA . ALA A 1 271 ? 20.234 17.016 4.891 1 97.38 271 ALA A CA 1
ATOM 2115 C C . ALA A 1 271 ? 20.641 18.281 4.129 1 97.38 271 ALA A C 1
ATOM 2117 O O . ALA A 1 271 ? 21.828 18.625 4.059 1 97.38 271 ALA A O 1
ATOM 2118 N N . LEU A 1 272 ? 19.656 18.953 3.553 1 97.62 272 LEU A N 1
ATOM 2119 C CA . LEU A 1 272 ? 19.891 20.203 2.842 1 97.62 272 LEU A CA 1
ATOM 2120 C C . LEU A 1 272 ? 20.609 21.219 3.736 1 97.62 272 LEU A C 1
ATOM 2122 O O . LEU A 1 272 ? 21.609 21.812 3.33 1 97.62 272 LEU A O 1
ATOM 2126 N N . HIS A 1 273 ? 20.062 21.375 4.902 1 96.12 273 HIS A N 1
ATOM 2127 C CA . HIS A 1 273 ? 20.625 22.281 5.891 1 96.12 273 HIS A CA 1
ATOM 2128 C C . HIS A 1 273 ? 22.078 21.922 6.203 1 96.12 273 HIS A C 1
ATOM 2130 O O . HIS A 1 273 ? 22.953 22.781 6.145 1 96.12 273 HIS A O 1
ATOM 2136 N N . ARG A 1 274 ? 22.391 20.656 6.492 1 96 274 ARG A N 1
ATOM 2137 C CA . ARG A 1 274 ? 23.719 20.172 6.848 1 96 274 ARG A CA 1
ATOM 2138 C C . ARG A 1 274 ? 24.688 20.359 5.691 1 96 274 ARG A C 1
ATOM 2140 O O . ARG A 1 274 ? 25.781 20.906 5.871 1 96 274 ARG A O 1
ATOM 2147 N N . ILE A 1 275 ? 24.312 19.969 4.508 1 97.19 275 ILE A N 1
ATOM 2148 C CA . ILE A 1 275 ? 25.172 20.031 3.324 1 97.19 275 ILE A CA 1
ATOM 2149 C C . ILE A 1 275 ? 25.5 21.484 2.994 1 97.19 275 ILE A C 1
ATOM 2151 O O . ILE A 1 275 ? 26.656 21.797 2.672 1 97.19 275 ILE A O 1
ATOM 2155 N N . LEU A 1 276 ? 24.516 22.375 3.076 1 97.5 276 LEU A N 1
ATOM 2156 C CA . LEU A 1 276 ? 24.719 23.797 2.787 1 97.5 276 LEU A CA 1
ATOM 2157 C C . LEU A 1 276 ? 25.766 24.391 3.727 1 97.5 276 LEU A C 1
ATOM 2159 O O . LEU A 1 276 ? 26.688 25.078 3.281 1 97.5 276 LEU A O 1
ATOM 2163 N N . ILE A 1 277 ? 25.609 24.125 4.996 1 95.44 277 ILE A N 1
ATOM 2164 C CA . ILE A 1 277 ? 26.531 24.656 6 1 95.44 277 ILE A CA 1
ATOM 2165 C C . ILE A 1 277 ? 27.938 24.125 5.734 1 95.44 277 ILE A C 1
ATOM 2167 O O . ILE A 1 277 ? 28.906 24.891 5.738 1 95.44 277 ILE A O 1
ATOM 2171 N N . GLU A 1 278 ? 28.047 22.812 5.477 1 95.81 278 GLU A N 1
ATOM 2172 C CA . GLU A 1 278 ? 29.328 22.188 5.211 1 95.81 278 GLU A CA 1
ATOM 2173 C C . GLU A 1 278 ? 30 22.797 3.99 1 95.81 278 GLU A C 1
ATOM 2175 O O . GLU A 1 278 ? 31.203 23.094 4.016 1 95.81 278 GLU A O 1
ATOM 2180 N N . ARG A 1 279 ? 29.25 23.016 2.975 1 97 279 ARG A N 1
ATOM 2181 C CA . ARG A 1 279 ? 29.812 23.547 1.732 1 97 279 ARG A CA 1
ATOM 2182 C C . ARG A 1 279 ? 30.234 25 1.896 1 97 279 ARG A C 1
ATOM 2184 O O . ARG A 1 279 ? 31.266 25.406 1.372 1 97 279 ARG A O 1
ATOM 2191 N N . ILE A 1 280 ? 29.484 25.797 2.602 1 95.5 280 ILE A N 1
ATOM 2192 C CA . ILE A 1 280 ? 29.844 27.203 2.854 1 95.5 280 ILE A CA 1
ATOM 2193 C C . ILE A 1 280 ? 31.094 27.266 3.729 1 95.5 280 ILE A C 1
ATOM 2195 O O . ILE A 1 280 ? 31.984 28.078 3.475 1 95.5 280 ILE A O 1
ATOM 2199 N N . GLN A 1 281 ? 31.141 26.406 4.695 1 94.19 281 GLN A N 1
ATOM 2200 C CA . GLN A 1 281 ? 32.312 26.359 5.57 1 94.19 281 GLN A CA 1
ATOM 2201 C C . GLN A 1 281 ? 33.562 25.938 4.801 1 94.19 281 GLN A C 1
ATOM 2203 O O . GLN A 1 281 ? 34.656 26.297 5.164 1 94.19 281 GLN A O 1
ATOM 2208 N N . ASN A 1 282 ? 33.344 25.203 3.756 1 96.12 282 ASN A N 1
ATOM 2209 C CA . ASN A 1 282 ? 34.438 24.75 2.916 1 96.12 282 ASN A CA 1
ATOM 2210 C C . ASN A 1 282 ? 34.781 25.797 1.854 1 96.12 282 ASN A C 1
ATOM 2212 O O . ASN A 1 282 ? 35.594 25.516 0.95 1 96.12 282 ASN A O 1
ATOM 2216 N N . GLY A 1 283 ? 34.094 26.891 1.83 1 94.38 283 GLY A N 1
ATOM 2217 C CA . GLY A 1 283 ? 34.594 28.016 1.021 1 94.38 283 GLY A CA 1
ATOM 2218 C C . GLY A 1 283 ? 33.625 28.391 -0.098 1 94.38 283 GLY A C 1
ATOM 2219 O O . GLY A 1 283 ? 33.875 29.344 -0.831 1 94.38 283 GLY A O 1
ATOM 2220 N N . GLU A 1 284 ? 32.562 27.656 -0.185 1 96.75 284 GLU A N 1
ATOM 2221 C CA . GLU A 1 284 ? 31.578 28 -1.221 1 96.75 284 GLU A CA 1
ATOM 2222 C C . GLU A 1 284 ? 30.719 29.188 -0.791 1 96.75 284 GLU A C 1
ATOM 2224 O O . GLU A 1 284 ? 30.547 29.438 0.404 1 96.75 284 GLU A O 1
ATOM 2229 N N . SER A 1 285 ? 30.25 29.891 -1.791 1 95.25 285 SER A N 1
ATOM 2230 C CA . SER A 1 285 ? 29.547 31.141 -1.498 1 95.25 285 SER A CA 1
ATOM 2231 C C . SER A 1 285 ? 28.047 30.984 -1.706 1 95.25 285 SER A C 1
ATOM 2233 O O . SER A 1 285 ? 27.609 30.234 -2.588 1 95.25 285 SER A O 1
ATOM 2235 N N . SER A 1 286 ? 27.219 31.672 -0.901 1 96.19 286 SER A N 1
ATOM 2236 C CA . SER A 1 286 ? 25.766 31.734 -0.942 1 96.19 286 SER A CA 1
ATOM 2237 C C . SER A 1 286 ? 25.266 33.062 -0.412 1 96.19 286 SER A C 1
ATOM 2239 O O . SER A 1 286 ? 25.969 33.781 0.308 1 96.19 286 SER A O 1
ATOM 2241 N N . ILE A 1 287 ? 24.109 33.375 -0.816 1 95.31 287 ILE A N 1
ATOM 2242 C CA . ILE A 1 287 ? 23.453 34.562 -0.257 1 95.31 287 ILE A CA 1
ATOM 2243 C C . ILE A 1 287 ? 23.375 34.438 1.263 1 95.31 287 ILE A C 1
ATOM 2245 O O . ILE A 1 287 ? 23.328 35.438 1.977 1 95.31 287 ILE A O 1
ATOM 2249 N N . LEU A 1 288 ? 23.453 33.188 1.712 1 95.06 288 LEU A N 1
ATOM 2250 C CA . LEU A 1 288 ? 23.266 32.906 3.131 1 95.06 288 LEU A CA 1
ATOM 2251 C C . LEU A 1 288 ? 24.609 32.812 3.85 1 95.06 288 LEU A C 1
ATOM 2253 O O . LEU A 1 288 ? 24.656 32.531 5.047 1 95.06 288 LEU A O 1
ATOM 2257 N N . SER A 1 289 ? 25.703 33.094 3.205 1 94.44 289 SER A N 1
ATOM 2258 C CA . SER A 1 289 ? 27.031 32.906 3.764 1 94.44 289 SER A CA 1
ATOM 2259 C C . SER A 1 289 ? 27.234 33.688 5.047 1 94.44 289 SER A C 1
ATOM 2261 O O . SER A 1 289 ? 27.625 33.156 6.074 1 94.44 289 SER A O 1
ATOM 2263 N N . ASN A 1 290 ? 26.922 35 4.988 1 91.62 290 ASN A N 1
ATOM 2264 C CA . ASN A 1 290 ? 27.094 35.844 6.164 1 91.62 290 ASN A CA 1
ATOM 2265 C C . ASN A 1 290 ? 26.188 35.406 7.309 1 91.62 290 ASN A C 1
ATOM 2267 O O . ASN A 1 290 ? 26.609 35.406 8.469 1 91.62 290 ASN A O 1
ATOM 2271 N N . ARG A 1 291 ? 24.984 35.062 6.891 1 90.69 291 ARG A N 1
ATOM 2272 C CA . ARG A 1 291 ? 24 34.594 7.855 1 90.69 291 ARG A CA 1
ATOM 2273 C C . ARG A 1 291 ? 24.484 33.312 8.547 1 90.69 291 ARG A C 1
ATOM 2275 O O . ARG A 1 291 ? 24.344 33.156 9.766 1 90.69 291 ARG A O 1
ATOM 2282 N N . ILE A 1 292 ? 25.062 32.406 7.879 1 90.19 292 ILE A N 1
ATOM 2283 C CA . ILE A 1 292 ? 25.484 31.094 8.383 1 90.19 292 ILE A CA 1
ATOM 2284 C C . ILE A 1 292 ? 26.766 31.25 9.195 1 90.19 292 ILE A C 1
ATOM 2286 O O . ILE A 1 292 ? 26.922 30.625 10.242 1 90.19 292 ILE A O 1
ATOM 2290 N N . LEU A 1 293 ? 27.625 32.031 8.789 1 85.62 293 LEU A N 1
ATOM 2291 C CA . LEU A 1 293 ? 28.922 32.219 9.445 1 85.62 293 LEU A CA 1
ATOM 2292 C C . LEU A 1 293 ? 28.781 33 10.742 1 85.62 293 LEU A C 1
ATOM 2294 O O . LEU A 1 293 ? 29.578 32.844 11.664 1 85.62 293 LEU A O 1
ATOM 2298 N N . SER A 1 294 ? 27.766 33.812 10.883 1 83.75 294 SER A N 1
ATOM 2299 C CA . SER A 1 294 ? 27.547 34.594 12.094 1 83.75 294 SER A CA 1
ATOM 2300 C C . SER A 1 294 ? 27 33.75 13.227 1 83.75 294 SER A C 1
ATOM 2302 O O . SER A 1 294 ? 26.984 34.156 14.383 1 83.75 294 SER A O 1
ATOM 2304 N N . LYS A 1 295 ? 26.719 32.531 13.117 1 70.75 295 LYS A N 1
ATOM 2305 C CA . LYS A 1 295 ? 26.281 31.469 14.047 1 70.75 295 LYS A CA 1
ATOM 2306 C C . LYS A 1 295 ? 25.188 31.984 14.977 1 70.75 295 LYS A C 1
ATOM 2308 O O . LYS A 1 295 ? 25.078 31.547 16.125 1 70.75 295 LYS A O 1
ATOM 2313 N N . ASP A 1 296 ? 24.438 33.062 14.727 1 67.44 296 ASP A N 1
ATOM 2314 C CA . ASP A 1 296 ? 23.453 33.594 15.664 1 67.44 296 ASP A CA 1
ATOM 2315 C C . ASP A 1 296 ? 22.297 32.594 15.852 1 67.44 296 ASP A C 1
ATOM 2317 O O . ASP A 1 296 ? 22.109 32.062 16.938 1 67.44 296 ASP A O 1
ATOM 2321 N N . ASN A 1 297 ? 21.312 32.562 14.828 1 72.06 297 ASN A N 1
ATOM 2322 C CA . ASN A 1 297 ? 20.109 31.766 14.93 1 72.06 297 ASN A CA 1
ATOM 2323 C C . ASN A 1 297 ? 20.125 30.609 13.922 1 72.06 297 ASN A C 1
ATOM 2325 O O . ASN A 1 297 ? 20.969 30.578 13.023 1 72.06 297 ASN A O 1
ATOM 2329 N N . VAL A 1 298 ? 19.281 29.578 14.336 1 80.38 298 VAL A N 1
ATOM 2330 C CA . VAL A 1 298 ? 19.203 28.422 13.469 1 80.38 298 VAL A CA 1
ATOM 2331 C C . VAL A 1 298 ? 18.609 28.828 12.117 1 80.38 298 VAL A C 1
ATOM 2333 O O . VAL A 1 298 ? 17.609 29.531 12.062 1 80.38 298 VAL A O 1
ATOM 2336 N N . LEU A 1 299 ? 19.375 28.594 11.094 1 88.69 299 LEU A N 1
ATOM 2337 C CA . LEU A 1 299 ? 18.906 28.812 9.727 1 88.69 299 LEU A CA 1
ATOM 2338 C C . LEU A 1 299 ? 17.656 27.953 9.445 1 88.69 299 LEU A C 1
ATOM 2340 O O . LEU A 1 299 ? 17.672 26.75 9.68 1 88.69 299 LEU A O 1
ATOM 2344 N N . THR A 1 300 ? 16.531 28.562 9.016 1 89.88 300 THR A N 1
ATOM 2345 C CA . THR A 1 300 ? 15.289 27.844 8.75 1 89.88 300 THR A CA 1
ATOM 2346 C C . THR A 1 300 ? 15.258 27.359 7.301 1 89.88 300 THR A C 1
ATOM 2348 O O . THR A 1 300 ? 15.977 27.875 6.445 1 89.88 300 THR A O 1
ATOM 2351 N N . LEU A 1 301 ? 14.414 26.406 7.055 1 93.69 301 LEU A N 1
ATOM 2352 C CA . LEU A 1 301 ? 14.234 25.938 5.684 1 93.69 301 LEU A CA 1
ATOM 2353 C C . LEU A 1 301 ? 13.625 27.031 4.812 1 93.69 301 LEU A C 1
ATOM 2355 O O . LEU A 1 301 ? 13.945 27.125 3.623 1 93.69 301 LEU A O 1
ATOM 2359 N N . ASP A 1 302 ? 12.812 27.828 5.445 1 92.19 302 ASP A N 1
ATOM 2360 C CA . ASP A 1 302 ? 12.18 28.922 4.711 1 92.19 302 ASP A CA 1
ATOM 2361 C C . ASP A 1 302 ? 13.227 29.891 4.148 1 92.19 302 ASP A C 1
ATOM 2363 O O . ASP A 1 302 ? 13.078 30.391 3.033 1 92.19 302 ASP A O 1
ATOM 2367 N N . GLU A 1 303 ? 14.219 30.125 4.91 1 92.94 303 GLU A N 1
ATOM 2368 C CA . GLU A 1 303 ? 15.297 31 4.461 1 92.94 303 GLU A CA 1
ATOM 2369 C C . GLU A 1 303 ? 16.062 30.375 3.287 1 92.94 303 GLU A C 1
ATOM 2371 O O . GLU A 1 303 ? 16.422 31.078 2.346 1 92.94 303 GLU A O 1
ATOM 2376 N N . ILE A 1 304 ? 16.266 29.141 3.383 1 95.75 304 ILE A N 1
ATOM 2377 C CA . ILE A 1 304 ? 16.969 28.438 2.311 1 95.75 304 ILE A CA 1
ATOM 2378 C C . ILE A 1 304 ? 16.125 28.453 1.044 1 95.75 304 ILE A C 1
ATOM 2380 O O . ILE A 1 304 ? 16.625 28.719 -0.048 1 95.75 304 ILE A O 1
ATOM 2384 N N . ILE A 1 305 ? 14.859 28.219 1.196 1 95.75 305 ILE A N 1
ATOM 2385 C CA . ILE A 1 305 ? 13.938 28.188 0.069 1 95.75 305 ILE A CA 1
ATOM 2386 C C . ILE A 1 305 ? 13.875 29.562 -0.58 1 95.75 305 ILE A C 1
ATOM 2388 O O . ILE A 1 305 ? 13.859 29.688 -1.807 1 95.75 305 ILE A O 1
ATOM 2392 N N . ALA A 1 306 ? 13.859 30.562 0.274 1 95.75 306 ALA A N 1
ATOM 2393 C CA . ALA A 1 306 ? 13.875 31.922 -0.241 1 95.75 306 ALA A CA 1
ATOM 2394 C C . ALA A 1 306 ? 15.125 32.188 -1.072 1 95.75 306 ALA A C 1
ATOM 2396 O O . ALA A 1 306 ? 15.07 32.875 -2.09 1 95.75 306 ALA A O 1
ATOM 2397 N N . SER A 1 307 ? 16.219 31.641 -0.646 1 96.88 307 SER A N 1
ATOM 2398 C CA . SER A 1 307 ? 17.469 31.812 -1.373 1 96.88 307 SER A CA 1
ATOM 2399 C C . SER A 1 307 ? 17.438 31.094 -2.723 1 96.88 307 SER A C 1
ATOM 2401 O O . SER A 1 307 ? 17.969 31.609 -3.711 1 96.88 307 SER A O 1
ATOM 2403 N N . VAL A 1 308 ? 16.859 29.922 -2.762 1 96.81 308 VAL A N 1
ATOM 2404 C CA . VAL A 1 308 ? 16.672 29.188 -4.016 1 96.81 308 VAL A CA 1
ATOM 2405 C C . VAL A 1 308 ? 15.844 30.031 -4.984 1 96.81 308 VAL A C 1
ATOM 2407 O O . VAL A 1 308 ? 16.188 30.156 -6.164 1 96.81 308 VAL A O 1
ATOM 2410 N N . ASN A 1 309 ? 14.836 30.656 -4.414 1 93.38 309 ASN A N 1
ATOM 2411 C CA . ASN A 1 309 ? 13.945 31.453 -5.238 1 93.38 309 ASN A CA 1
ATOM 2412 C C . ASN A 1 309 ? 14.609 32.75 -5.695 1 93.38 309 ASN A C 1
ATOM 2414 O O . ASN A 1 309 ? 14.203 33.344 -6.691 1 93.38 309 ASN A O 1
ATOM 2418 N N . LYS A 1 310 ? 15.664 33.125 -5.004 1 95.88 310 LYS A N 1
ATOM 2419 C CA . LYS A 1 310 ? 16.469 34.281 -5.406 1 95.88 310 LYS A CA 1
ATOM 2420 C C . LYS A 1 310 ? 17.641 33.844 -6.297 1 95.88 310 LYS A C 1
ATOM 2422 O O . LYS A 1 310 ? 18.594 34.594 -6.484 1 95.88 310 LYS A O 1
ATOM 2427 N N . GLU A 1 311 ? 17.609 32.594 -6.734 1 96 311 GLU A N 1
ATOM 2428 C CA . GLU A 1 311 ? 18.531 32 -7.719 1 96 311 GLU A CA 1
ATOM 2429 C C . GLU A 1 311 ? 19.938 31.859 -7.148 1 96 311 GLU A C 1
ATOM 2431 O O . GLU A 1 311 ? 20.922 32.062 -7.852 1 96 311 GLU A O 1
ATOM 2436 N N . ASP A 1 312 ? 19.969 31.641 -5.832 1 97.69 312 ASP A N 1
ATOM 2437 C CA . ASP A 1 312 ? 21.25 31.234 -5.238 1 97.69 312 ASP A CA 1
ATOM 2438 C C . ASP A 1 312 ? 21.719 29.906 -5.82 1 97.69 312 ASP A C 1
ATOM 2440 O O . ASP A 1 312 ? 21.109 28.859 -5.578 1 97.69 312 ASP A O 1
ATOM 2444 N N . LEU A 1 313 ? 22.844 29.906 -6.453 1 97.56 313 LEU A N 1
ATOM 2445 C CA . LEU A 1 313 ? 23.297 28.766 -7.246 1 97.56 313 LEU A CA 1
ATOM 2446 C C . LEU A 1 313 ? 23.641 27.578 -6.348 1 97.56 313 LEU A C 1
ATOM 2448 O O . LEU A 1 313 ? 23.344 26.422 -6.695 1 97.56 313 LEU A O 1
ATOM 2452 N N . LEU A 1 314 ? 24.281 27.891 -5.254 1 98 314 LEU A N 1
ATOM 2453 C CA . LEU A 1 314 ? 24.672 26.812 -4.348 1 98 314 LEU A CA 1
ATOM 2454 C C . LEU A 1 314 ? 23.438 26.094 -3.799 1 98 314 LEU A C 1
ATOM 2456 O O . LEU A 1 314 ? 23.375 24.875 -3.797 1 98 314 LEU A O 1
ATOM 2460 N N . CYS A 1 315 ? 22.438 26.859 -3.322 1 98 315 CYS A N 1
ATOM 2461 C CA . CYS A 1 315 ? 21.203 26.297 -2.793 1 98 315 CYS A CA 1
ATOM 2462 C C . CYS A 1 315 ? 20.469 25.5 -3.865 1 98 315 CYS A C 1
ATOM 2464 O O . CYS A 1 315 ? 19.938 24.422 -3.594 1 98 315 CYS A O 1
ATOM 2466 N N . ILE A 1 316 ? 20.484 26.016 -5.07 1 98.31 316 ILE A N 1
ATOM 2467 C CA . ILE A 1 316 ? 19.797 25.359 -6.188 1 98.31 316 ILE A CA 1
ATOM 2468 C C . ILE A 1 316 ? 20.453 24.016 -6.484 1 98.31 316 ILE A C 1
ATOM 2470 O O . ILE A 1 316 ? 19.766 23.016 -6.648 1 98.31 316 ILE A O 1
ATOM 2474 N N . GLU A 1 317 ? 21.75 24 -6.508 1 98.44 317 GLU A N 1
ATOM 2475 C CA . GLU A 1 317 ? 22.5 22.781 -6.789 1 98.44 317 GLU A CA 1
ATOM 2476 C C . GLU A 1 317 ? 22.188 21.703 -5.766 1 98.44 317 GLU A C 1
ATOM 2478 O O . GLU A 1 317 ? 22 20.531 -6.125 1 98.44 317 GLU A O 1
ATOM 2483 N N . ILE A 1 318 ? 22.156 22.094 -4.555 1 98.44 318 ILE A N 1
ATOM 2484 C CA . ILE A 1 318 ? 21.906 21.125 -3.484 1 98.44 318 ILE A CA 1
ATOM 2485 C C . ILE A 1 318 ? 20.469 20.594 -3.602 1 98.44 318 ILE A C 1
ATOM 2487 O O . ILE A 1 318 ? 20.25 19.391 -3.465 1 98.44 318 ILE A O 1
ATOM 2491 N N . VAL A 1 319 ? 19.5 21.453 -3.855 1 98.5 319 VAL A N 1
ATOM 2492 C CA . VAL A 1 319 ? 18.094 21.047 -3.992 1 98.5 319 VAL A CA 1
ATOM 2493 C C . VAL A 1 319 ? 17.953 20.094 -5.176 1 98.5 319 VAL A C 1
ATOM 2495 O O . VAL A 1 319 ? 17.234 19.094 -5.09 1 98.5 319 VAL A O 1
ATOM 2498 N N . GLU A 1 320 ? 18.625 20.391 -6.266 1 98.44 320 GLU A N 1
ATOM 2499 C CA . GLU A 1 320 ? 18.578 19.547 -7.453 1 98.44 320 GLU A CA 1
ATOM 2500 C C . GLU A 1 320 ? 19.141 18.156 -7.16 1 98.44 320 GLU A C 1
ATOM 2502 O O . GLU A 1 320 ? 18.594 17.141 -7.598 1 98.44 320 GLU A O 1
ATOM 2507 N N . GLU A 1 321 ? 20.219 18.141 -6.441 1 98.44 321 GLU A N 1
ATOM 2508 C CA . GLU A 1 321 ? 20.828 16.859 -6.066 1 98.44 321 GLU A CA 1
ATOM 2509 C C . GLU A 1 321 ? 19.891 16.047 -5.188 1 98.44 321 GLU A C 1
ATOM 2511 O O . GLU A 1 321 ? 19.766 14.828 -5.367 1 98.44 321 GLU A O 1
ATOM 2516 N N . ILE A 1 322 ? 19.281 16.688 -4.27 1 98.44 322 ILE A N 1
ATOM 2517 C CA . ILE A 1 322 ? 18.312 16.031 -3.4 1 98.44 322 ILE A CA 1
ATOM 2518 C C . ILE A 1 322 ? 17.172 15.484 -4.238 1 98.44 322 ILE A C 1
ATOM 2520 O O . ILE A 1 322 ? 16.734 14.344 -4.035 1 98.44 322 ILE A O 1
ATOM 2524 N N . GLY A 1 323 ? 16.688 16.281 -5.172 1 98.56 323 GLY A N 1
ATOM 2525 C CA . GLY A 1 323 ? 15.633 15.844 -6.066 1 98.56 323 GLY A CA 1
ATOM 2526 C C . GLY A 1 323 ? 15.984 14.586 -6.84 1 98.56 323 GLY A C 1
ATOM 2527 O O . GLY A 1 323 ? 15.148 13.688 -6.977 1 98.56 323 GLY A O 1
ATOM 2528 N N . GLN A 1 324 ? 17.219 14.523 -7.312 1 98.31 324 GLN A N 1
ATOM 2529 C CA . GLN A 1 324 ? 17.672 13.359 -8.062 1 98.31 324 GLN A CA 1
ATOM 2530 C C . GLN A 1 324 ? 17.688 12.109 -7.188 1 98.31 324 GLN A C 1
ATOM 2532 O O . GLN A 1 324 ? 17.203 11.047 -7.594 1 98.31 324 GLN A O 1
ATOM 2537 N N . LYS A 1 325 ? 18.266 12.281 -6.02 1 98 325 LYS A N 1
ATOM 2538 C CA . LYS A 1 325 ? 18.328 11.172 -5.078 1 98 325 LYS A CA 1
ATOM 2539 C C . LYS A 1 325 ? 16.922 10.695 -4.695 1 98 325 LYS A C 1
ATOM 2541 O O . LYS A 1 325 ? 16.656 9.484 -4.656 1 98 325 LYS A O 1
ATOM 2546 N N . LEU A 1 326 ? 16.078 11.625 -4.43 1 98.31 326 LEU A N 1
ATOM 2547 C CA . LEU A 1 326 ? 14.703 11.328 -4.055 1 98.31 326 LEU A CA 1
ATOM 2548 C C . LEU A 1 326 ? 13.953 10.664 -5.207 1 98.31 326 LEU A C 1
ATOM 2550 O O . LEU A 1 326 ? 13.211 9.703 -5 1 98.31 326 LEU A O 1
ATOM 2554 N N . GLY A 1 327 ? 14.148 11.219 -6.422 1 98.38 327 GLY A N 1
ATOM 2555 C CA . GLY A 1 327 ? 13.492 10.68 -7.598 1 98.38 327 GLY A CA 1
ATOM 2556 C C . GLY A 1 327 ? 13.805 9.219 -7.84 1 98.38 327 GLY A C 1
ATOM 2557 O O . GLY A 1 327 ? 12.922 8.445 -8.211 1 98.38 327 GLY A O 1
ATOM 2558 N N . LYS A 1 328 ? 15.039 8.867 -7.621 1 97.62 328 LYS A N 1
ATOM 2559 C CA . LYS A 1 328 ? 15.453 7.473 -7.762 1 97.62 328 LYS A CA 1
ATOM 2560 C C . LYS A 1 328 ? 14.648 6.562 -6.84 1 97.62 328 LYS A C 1
ATOM 2562 O O . LYS A 1 328 ? 14.219 5.48 -7.25 1 97.62 328 LYS A O 1
ATOM 2567 N N . GLN A 1 329 ? 14.422 6.992 -5.648 1 98.19 329 GLN A N 1
ATOM 2568 C CA . GLN A 1 329 ? 13.695 6.184 -4.68 1 98.19 329 GLN A CA 1
ATOM 2569 C C . GLN A 1 329 ? 12.195 6.23 -4.941 1 98.19 329 GLN A C 1
ATOM 2571 O O . GLN A 1 329 ? 11.492 5.242 -4.711 1 98.19 329 GLN A O 1
ATOM 2576 N N . ILE A 1 330 ? 11.664 7.355 -5.398 1 98.56 330 ILE A N 1
ATOM 2577 C CA . ILE A 1 330 ? 10.25 7.473 -5.754 1 98.56 330 ILE A CA 1
ATOM 2578 C C . ILE A 1 330 ? 9.93 6.535 -6.914 1 98.56 330 ILE A C 1
ATOM 2580 O O . ILE A 1 330 ? 8.844 5.949 -6.969 1 98.56 330 ILE A O 1
ATOM 2584 N N . ALA A 1 331 ? 10.898 6.367 -7.828 1 98.38 331 ALA A N 1
ATOM 2585 C CA . ALA A 1 331 ? 10.734 5.395 -8.906 1 98.38 331 ALA A CA 1
ATOM 2586 C C . ALA A 1 331 ? 10.43 4.008 -8.352 1 98.38 331 ALA A C 1
ATOM 2588 O O . ALA A 1 331 ? 9.578 3.291 -8.883 1 98.38 331 ALA A O 1
ATOM 2589 N N . GLY A 1 332 ? 11.125 3.639 -7.301 1 98.06 332 GLY A N 1
ATOM 2590 C CA . GLY A 1 332 ? 10.844 2.377 -6.633 1 98.06 332 GLY A CA 1
ATOM 2591 C C . GLY A 1 332 ? 9.438 2.289 -6.082 1 98.06 332 GLY A C 1
ATOM 2592 O O . GLY A 1 332 ? 8.773 1.26 -6.227 1 98.06 332 GLY A O 1
ATOM 2593 N N . LEU A 1 333 ? 8.938 3.396 -5.473 1 98.56 333 LEU A N 1
ATOM 2594 C CA . LEU A 1 333 ? 7.578 3.441 -4.953 1 98.56 333 LEU A CA 1
ATOM 2595 C C . LEU A 1 333 ? 6.562 3.23 -6.074 1 98.56 333 LEU A C 1
ATOM 2597 O O . LEU A 1 333 ? 5.566 2.527 -5.887 1 98.56 333 LEU A O 1
ATOM 2601 N N . ILE A 1 334 ? 6.84 3.855 -7.199 1 98.5 334 ILE A N 1
ATOM 2602 C CA . ILE A 1 334 ? 5.945 3.746 -8.352 1 98.5 334 ILE A CA 1
ATOM 2603 C C . ILE A 1 334 ? 5.902 2.297 -8.828 1 98.5 334 ILE A C 1
ATOM 2605 O O . ILE A 1 334 ? 4.824 1.762 -9.109 1 98.5 334 ILE A O 1
ATOM 2609 N N . ASN A 1 335 ? 7.062 1.651 -8.852 1 97.94 335 ASN A N 1
ATOM 2610 C CA . ASN A 1 335 ? 7.117 0.248 -9.242 1 97.94 335 ASN A CA 1
ATOM 2611 C C . ASN A 1 335 ? 6.363 -0.643 -8.258 1 97.94 335 ASN A C 1
ATOM 2613 O O . ASN A 1 335 ? 5.734 -1.623 -8.656 1 97.94 335 ASN A O 1
ATOM 2617 N N . ILE A 1 336 ? 6.387 -0.308 -7.027 1 98.44 336 ILE A N 1
ATOM 2618 C CA . ILE A 1 336 ? 5.816 -1.136 -5.973 1 98.44 336 ILE A CA 1
ATOM 2619 C C . ILE A 1 336 ? 4.309 -0.904 -5.891 1 98.44 336 ILE A C 1
ATOM 2621 O O . ILE A 1 336 ? 3.529 -1.858 -5.832 1 98.44 336 ILE A O 1
ATOM 2625 N N . PHE A 1 337 ? 3.863 0.371 -6.051 1 98.56 337 PHE A N 1
ATOM 2626 C CA . PHE A 1 337 ? 2.479 0.708 -5.738 1 98.56 337 PHE A CA 1
ATOM 2627 C C . PHE A 1 337 ? 1.65 0.833 -7.012 1 98.56 337 PHE A C 1
ATOM 2629 O O . PHE A 1 337 ? 0.423 0.731 -6.969 1 98.56 337 PHE A O 1
ATOM 2636 N N . ASN A 1 338 ? 2.34 1.159 -8.148 1 98.06 338 ASN A N 1
ATOM 2637 C CA . ASN A 1 338 ? 1.593 1.467 -9.367 1 98.06 338 ASN A CA 1
ATOM 2638 C C . ASN A 1 338 ? 0.484 2.482 -9.102 1 98.06 338 ASN A C 1
ATOM 2640 O O . ASN A 1 338 ? -0.679 2.234 -9.422 1 98.06 338 ASN A O 1
ATOM 2644 N N . PRO A 1 339 ? 0.861 3.654 -8.539 1 98.44 339 PRO A N 1
ATOM 2645 C CA . PRO A 1 339 ? -0.143 4.66 -8.188 1 98.44 339 PRO A CA 1
ATOM 2646 C C . PRO A 1 339 ? -0.627 5.465 -9.391 1 98.44 339 PRO A C 1
ATOM 2648 O O . PRO A 1 339 ? 0.013 5.449 -10.445 1 98.44 339 PRO A O 1
ATOM 2651 N N . GLU A 1 340 ? -1.717 6.156 -9.234 1 98.19 340 GLU A N 1
ATOM 2652 C CA . GLU A 1 340 ? -2.238 7.074 -10.234 1 98.19 340 GLU A CA 1
ATOM 2653 C C . GLU A 1 340 ? -1.548 8.43 -10.156 1 98.19 340 GLU A C 1
ATOM 2655 O O . GLU A 1 340 ? -1.405 9.125 -11.164 1 98.19 340 GLU A O 1
ATOM 2660 N N . LEU A 1 341 ? -1.197 8.727 -8.969 1 98.5 341 LEU A N 1
ATOM 2661 C CA . LEU A 1 341 ? -0.729 10.078 -8.711 1 98.5 341 LEU A CA 1
ATOM 2662 C C . LEU A 1 341 ? 0.318 10.094 -7.602 1 98.5 341 LEU A C 1
ATOM 2664 O O . LEU A 1 341 ? 0.158 9.422 -6.582 1 98.5 341 LEU A O 1
ATOM 2668 N N . VAL A 1 342 ? 1.397 10.766 -7.828 1 98.69 342 VAL A N 1
ATOM 2669 C CA . VAL A 1 342 ? 2.412 11.086 -6.824 1 98.69 342 VAL A CA 1
ATOM 2670 C C . VAL A 1 342 ? 2.469 12.594 -6.602 1 98.69 342 VAL A C 1
ATOM 2672 O O . VAL A 1 342 ? 2.703 13.359 -7.543 1 98.69 342 VAL A O 1
ATOM 2675 N N . ILE A 1 343 ? 2.23 13 -5.41 1 98.81 343 ILE A N 1
ATOM 2676 C CA . ILE A 1 343 ? 2.234 14.422 -5.07 1 98.81 343 ILE A CA 1
ATOM 2677 C C . ILE A 1 343 ? 3.496 14.758 -4.281 1 98.81 343 ILE A C 1
ATOM 2679 O O . ILE A 1 343 ? 3.777 14.141 -3.252 1 98.81 343 ILE A O 1
ATOM 2683 N N . ILE A 1 344 ? 4.266 15.695 -4.742 1 98.75 344 ILE A N 1
ATOM 2684 C CA . ILE A 1 344 ? 5.426 16.188 -4.016 1 98.75 344 ILE A CA 1
ATOM 2685 C C . ILE A 1 344 ? 5.023 17.375 -3.146 1 98.75 344 ILE A C 1
ATOM 2687 O O . ILE A 1 344 ? 4.684 18.438 -3.662 1 98.75 344 ILE A O 1
ATOM 2691 N N . GLY A 1 345 ? 5.023 17.125 -1.873 1 98.44 345 GLY A N 1
ATOM 2692 C CA . GLY A 1 345 ? 4.664 18.172 -0.927 1 98.44 345 GLY A CA 1
ATOM 2693 C C . GLY A 1 345 ? 5.719 18.391 0.141 1 98.44 345 GLY A C 1
ATOM 2694 O O . GLY A 1 345 ? 6.855 17.938 0.002 1 98.44 345 GLY A O 1
ATOM 2695 N N . GLY A 1 346 ? 5.355 19.156 1.173 1 96.81 346 GLY A N 1
ATOM 2696 C CA . GLY A 1 346 ? 6.301 19.547 2.203 1 96.81 346 GLY A CA 1
ATOM 2697 C C . GLY A 1 346 ? 6.992 20.859 1.911 1 96.81 346 GLY A C 1
ATOM 2698 O O . GLY A 1 346 ? 6.812 21.438 0.835 1 96.81 346 GLY A O 1
ATOM 2699 N N . THR A 1 347 ? 7.793 21.281 2.836 1 95.94 347 THR A N 1
ATOM 2700 C CA . THR A 1 347 ? 8.398 22.609 2.785 1 95.94 347 THR A CA 1
ATOM 2701 C C . THR A 1 347 ? 9.312 22.75 1.573 1 95.94 347 THR A C 1
ATOM 2703 O O . THR A 1 347 ? 9.305 23.766 0.889 1 95.94 347 THR A O 1
ATOM 2706 N N . LEU A 1 348 ? 10.016 21.703 1.217 1 96.56 348 LEU A N 1
ATOM 2707 C CA . LEU A 1 348 ? 10.984 21.766 0.128 1 96.56 348 LEU A CA 1
ATOM 2708 C C . LEU A 1 348 ? 10.281 21.828 -1.223 1 96.56 348 LEU A C 1
ATOM 2710 O O . LEU A 1 348 ? 10.891 22.188 -2.23 1 96.56 348 LEU A O 1
ATOM 2714 N N . SER A 1 349 ? 9.062 21.375 -1.261 1 96.19 349 SER A N 1
ATOM 2715 C CA . SER A 1 349 ? 8.312 21.422 -2.512 1 96.19 349 SER A CA 1
ATOM 2716 C C . SER A 1 349 ? 8.086 22.859 -2.975 1 96.19 349 SER A C 1
ATOM 2718 O O . SER A 1 349 ? 7.773 23.094 -4.145 1 96.19 349 SER A O 1
ATOM 2720 N N . LEU A 1 350 ? 8.266 23.812 -2.072 1 95.88 350 LEU A N 1
ATOM 2721 C CA . LEU A 1 350 ? 8.07 25.219 -2.379 1 95.88 350 LEU A CA 1
ATOM 2722 C C . LEU A 1 350 ? 9.164 25.734 -3.312 1 95.88 350 LEU A C 1
ATOM 2724 O O . LEU A 1 350 ? 9.047 26.828 -3.867 1 95.88 350 LEU A O 1
ATOM 2728 N N . THR A 1 351 ? 10.164 24.922 -3.553 1 96.19 351 THR A N 1
ATOM 2729 C CA . THR A 1 351 ? 11.195 25.281 -4.516 1 96.19 351 THR A CA 1
ATOM 2730 C C . THR A 1 351 ? 10.734 24.984 -5.941 1 96.19 351 THR A C 1
ATOM 2732 O O . THR A 1 351 ? 11.453 25.25 -6.902 1 96.19 351 THR A O 1
ATOM 2735 N N . GLY A 1 352 ? 9.562 24.391 -6.09 1 94.62 352 GLY A N 1
ATOM 2736 C CA . GLY A 1 352 ? 8.922 24.188 -7.383 1 94.62 352 GLY A CA 1
ATOM 2737 C C . GLY A 1 352 ? 9.703 23.266 -8.297 1 94.62 352 GLY A C 1
ATOM 2738 O O . GLY A 1 352 ? 10.062 22.156 -7.898 1 94.62 352 GLY A O 1
ATOM 2739 N N . ASP A 1 353 ? 10.031 23.766 -9.406 1 96.44 353 ASP A N 1
ATOM 2740 C CA . ASP A 1 353 ? 10.641 22.953 -10.461 1 96.44 353 ASP A CA 1
ATOM 2741 C C . ASP A 1 353 ? 12.07 22.562 -10.102 1 96.44 353 ASP A C 1
ATOM 2743 O O . ASP A 1 353 ? 12.602 21.578 -10.625 1 96.44 353 ASP A O 1
ATOM 2747 N N . TYR A 1 354 ? 12.695 23.312 -9.211 1 97.62 354 TYR A N 1
ATOM 2748 C CA . TYR A 1 354 ? 14.07 23 -8.844 1 97.62 354 TYR A CA 1
ATOM 2749 C C . TYR A 1 354 ? 14.156 21.625 -8.188 1 97.62 354 TYR A C 1
ATOM 2751 O O . TYR A 1 354 ? 15.18 20.938 -8.289 1 97.62 354 TYR A O 1
ATOM 2759 N N . ILE A 1 355 ? 13.086 21.234 -7.539 1 97.88 355 ILE A N 1
ATOM 2760 C CA . ILE A 1 355 ? 13.109 19.906 -6.926 1 97.88 355 ILE A CA 1
ATOM 2761 C C . ILE A 1 355 ? 12.281 18.938 -7.766 1 97.88 355 ILE A C 1
ATOM 2763 O O . ILE A 1 355 ? 12.648 17.766 -7.918 1 97.88 355 ILE A O 1
ATOM 2767 N N . THR A 1 356 ? 11.188 19.375 -8.359 1 97.75 356 THR A N 1
ATOM 2768 C CA . THR A 1 356 ? 10.234 18.484 -9.023 1 97.75 356 THR A CA 1
ATOM 2769 C C . THR A 1 356 ? 10.812 17.953 -10.336 1 97.75 356 THR A C 1
ATOM 2771 O O . THR A 1 356 ? 10.625 16.781 -10.672 1 97.75 356 THR A O 1
ATOM 2774 N N . GLN A 1 357 ? 11.492 18.812 -11.109 1 98.19 357 GLN A N 1
ATOM 2775 C CA . GLN A 1 357 ? 12 18.391 -12.414 1 98.19 357 GLN A CA 1
ATOM 2776 C C . GLN A 1 357 ? 13.07 17.312 -12.266 1 98.19 357 GLN A C 1
ATOM 2778 O O . GLN A 1 357 ? 13.031 16.281 -12.953 1 98.19 357 GLN A O 1
ATOM 2783 N N . PRO A 1 358 ? 14.055 17.547 -11.32 1 98.56 358 PRO A N 1
ATOM 2784 C CA . PRO A 1 358 ? 15.008 16.469 -11.078 1 98.56 358 PRO A CA 1
ATOM 2785 C C . PRO A 1 358 ? 14.328 15.164 -10.641 1 98.56 358 PRO A C 1
ATOM 2787 O O . PRO A 1 358 ? 14.75 14.078 -11.039 1 98.56 358 PRO A O 1
ATOM 2790 N N . ILE A 1 359 ? 13.305 15.219 -9.852 1 98.56 359 ILE A N 1
ATOM 2791 C CA . ILE A 1 359 ? 12.562 14.047 -9.414 1 98.56 359 ILE A CA 1
ATOM 2792 C C . ILE A 1 359 ? 11.953 13.344 -10.633 1 98.56 359 ILE A C 1
ATOM 2794 O O . ILE A 1 359 ? 12.109 12.133 -10.805 1 98.56 359 ILE A O 1
ATOM 2798 N N . LYS A 1 360 ? 11.266 14.109 -11.477 1 98.19 360 LYS A N 1
ATOM 2799 C CA . LYS A 1 360 ? 10.617 13.555 -12.656 1 98.19 360 LYS A CA 1
ATOM 2800 C C . LYS A 1 360 ? 11.633 12.875 -13.578 1 98.19 360 LYS A C 1
ATOM 2802 O O . LYS A 1 360 ? 11.375 11.789 -14.102 1 98.19 360 LYS A O 1
ATOM 2807 N N . THR A 1 361 ? 12.75 13.531 -13.75 1 97.94 361 THR A N 1
ATOM 2808 C CA . THR A 1 361 ? 13.805 12.992 -14.609 1 97.94 361 THR A CA 1
ATOM 2809 C C . THR A 1 361 ? 14.32 11.664 -14.062 1 97.94 361 THR A C 1
ATOM 2811 O O . THR A 1 361 ? 14.469 10.695 -14.805 1 97.94 361 THR A O 1
ATOM 2814 N N . ALA A 1 362 ? 14.578 11.648 -12.766 1 97.69 362 ALA A N 1
ATOM 2815 C CA . ALA A 1 362 ? 15.07 10.422 -12.133 1 97.69 362 ALA A CA 1
ATOM 2816 C C . ALA A 1 362 ? 14.016 9.32 -12.195 1 97.69 362 ALA A C 1
ATOM 2818 O O . ALA A 1 362 ? 14.344 8.156 -12.438 1 97.69 362 ALA A O 1
ATOM 2819 N N . VAL A 1 363 ? 12.781 9.656 -11.977 1 97.81 363 VAL A N 1
ATOM 2820 C CA . VAL A 1 363 ? 11.703 8.68 -12.016 1 97.81 363 VAL A CA 1
ATOM 2821 C C . VAL A 1 363 ? 11.625 8.039 -13.398 1 97.81 363 VAL A C 1
ATOM 2823 O O . VAL A 1 363 ? 11.508 6.82 -13.523 1 97.81 363 VAL A O 1
ATOM 2826 N N . ARG A 1 364 ? 11.664 8.82 -14.438 1 95.81 364 ARG A N 1
ATOM 2827 C CA . ARG A 1 364 ? 11.625 8.305 -15.805 1 95.81 364 ARG A CA 1
ATOM 2828 C C . ARG A 1 364 ? 12.789 7.348 -16.062 1 95.81 364 ARG A C 1
ATOM 2830 O O . ARG A 1 364 ? 12.625 6.332 -16.734 1 95.81 364 ARG A O 1
ATOM 2837 N N . LYS A 1 365 ? 13.875 7.688 -15.492 1 95 365 LYS A N 1
ATOM 2838 C CA . LYS A 1 365 ? 15.094 6.914 -15.711 1 95 365 LYS A CA 1
ATOM 2839 C C . LYS A 1 365 ? 15.023 5.574 -14.984 1 95 365 LYS A C 1
ATOM 2841 O O . LYS A 1 365 ? 15.453 4.547 -15.523 1 95 365 LYS A O 1
ATOM 2846 N N . TYR A 1 366 ? 14.43 5.52 -13.797 1 95.44 366 TYR A N 1
ATOM 2847 C CA . TYR A 1 366 ? 14.656 4.371 -12.922 1 95.44 366 TYR A CA 1
ATOM 2848 C C . TYR A 1 366 ? 13.383 3.555 -12.742 1 95.44 366 TYR A C 1
ATOM 2850 O O . TYR A 1 366 ? 13.422 2.434 -12.234 1 95.44 366 TYR A O 1
ATOM 2858 N N . SER A 1 367 ? 12.211 4.039 -13.133 1 95.25 367 SER A N 1
ATOM 2859 C CA . SER A 1 367 ? 10.977 3.271 -13.031 1 95.25 367 SER A CA 1
ATOM 2860 C C . SER A 1 367 ? 10.703 2.5 -14.32 1 95.25 367 SER A C 1
ATOM 2862 O O . SER A 1 367 ? 11.281 2.803 -15.367 1 95.25 367 SER A O 1
ATOM 2864 N N . LEU A 1 368 ? 9.875 1.47 -14.211 1 94 368 LEU A N 1
ATOM 2865 C CA . LEU A 1 368 ? 9.461 0.707 -15.383 1 94 368 LEU A CA 1
ATOM 2866 C C . LEU A 1 368 ? 8.562 1.547 -16.281 1 94 368 LEU A C 1
ATOM 2868 O O . LEU A 1 368 ? 7.645 2.217 -15.812 1 94 368 LEU A O 1
ATOM 2872 N N . ASN A 1 369 ? 8.758 1.468 -17.531 1 89.25 369 ASN A N 1
ATOM 2873 C CA . ASN A 1 369 ? 8.102 2.342 -18.484 1 89.25 369 ASN A CA 1
ATOM 2874 C C . ASN A 1 369 ? 6.578 2.225 -18.406 1 89.25 369 ASN A C 1
ATOM 2876 O O . ASN A 1 369 ? 5.883 3.23 -18.266 1 89.25 369 ASN A O 1
ATOM 2880 N N . LEU A 1 370 ? 6.07 1.041 -18.422 1 87 370 LEU A N 1
ATOM 2881 C CA . LEU A 1 370 ? 4.625 0.829 -18.422 1 87 370 LEU A CA 1
ATOM 2882 C C . LEU A 1 370 ? 4 1.339 -17.125 1 87 370 LEU A C 1
ATOM 2884 O O . LEU A 1 370 ? 2.879 1.853 -17.125 1 87 370 LEU A O 1
ATOM 2888 N N . VAL A 1 371 ? 4.723 1.206 -16.047 1 87.38 371 VAL A N 1
ATOM 2889 C CA . VAL A 1 371 ? 4.211 1.605 -14.734 1 87.38 371 VAL A CA 1
ATOM 2890 C C . VAL A 1 371 ? 4.246 3.127 -14.609 1 87.38 371 VAL A C 1
ATOM 2892 O O . VAL A 1 371 ? 3.307 3.734 -14.094 1 87.38 371 VAL A O 1
ATOM 2895 N N . ASN A 1 372 ? 5.316 3.715 -15.109 1 91.31 372 ASN A N 1
ATOM 2896 C CA . ASN A 1 372 ? 5.48 5.164 -15.062 1 91.31 372 ASN A CA 1
ATOM 2897 C C . ASN A 1 372 ? 4.375 5.879 -15.836 1 91.31 372 ASN A C 1
ATOM 2899 O O . ASN A 1 372 ? 3.949 6.969 -15.453 1 91.31 372 ASN A O 1
ATOM 2903 N N . LYS A 1 373 ? 3.896 5.242 -16.891 1 92.44 373 LYS A N 1
ATOM 2904 C CA . LYS A 1 373 ? 2.857 5.84 -17.719 1 92.44 373 LYS A CA 1
ATOM 2905 C C . LYS A 1 373 ? 1.547 5.977 -16.953 1 92.44 373 LYS A C 1
ATOM 2907 O O . LYS A 1 373 ? 0.706 6.812 -17.297 1 92.44 373 LYS A O 1
ATOM 2912 N N . ASP A 1 374 ? 1.431 5.238 -15.953 1 93.12 374 ASP A N 1
ATOM 2913 C CA . ASP A 1 374 ? 0.197 5.219 -15.172 1 93.12 374 ASP A CA 1
ATOM 2914 C C . ASP A 1 374 ? 0.202 6.309 -14.109 1 93.12 374 ASP A C 1
ATOM 2916 O O . ASP A 1 374 ? -0.839 6.617 -13.523 1 93.12 374 ASP A O 1
ATOM 2920 N N . SER A 1 375 ? 1.38 6.887 -13.859 1 96 375 SER A N 1
ATOM 2921 C CA . SER A 1 375 ? 1.514 7.754 -12.695 1 96 375 SER A CA 1
ATOM 2922 C C . SER A 1 375 ? 1.796 9.195 -13.109 1 96 375 SER A C 1
ATOM 2924 O O . SER A 1 375 ? 2.695 9.453 -13.906 1 96 375 SER A O 1
ATOM 2926 N N . ALA A 1 376 ? 1.014 10.07 -12.633 1 97.31 376 ALA A N 1
ATOM 2927 C CA . ALA A 1 376 ? 1.32 11.492 -12.766 1 97.31 376 ALA A CA 1
ATOM 2928 C C . ALA A 1 376 ? 2.068 12.008 -11.547 1 97.31 376 ALA A C 1
ATOM 2930 O O . ALA A 1 376 ? 1.798 11.578 -10.414 1 97.31 376 ALA A O 1
ATOM 2931 N N . ILE A 1 377 ? 3.047 12.859 -11.742 1 97.75 377 ILE A N 1
ATOM 2932 C CA . ILE A 1 377 ? 3.777 13.492 -10.656 1 97.75 377 ILE A CA 1
ATOM 2933 C C . ILE A 1 377 ? 3.465 14.992 -10.625 1 97.75 377 ILE A C 1
ATOM 2935 O O . ILE A 1 377 ? 3.652 15.688 -11.625 1 97.75 377 ILE A O 1
ATOM 2939 N N . MET A 1 378 ? 2.961 15.438 -9.523 1 96.62 378 MET A N 1
ATOM 2940 C CA . MET A 1 378 ? 2.609 16.859 -9.406 1 96.62 378 MET A CA 1
ATOM 2941 C C . MET A 1 378 ? 3.072 17.422 -8.062 1 96.62 378 MET A C 1
ATOM 2943 O O . MET A 1 378 ? 3.346 16.672 -7.129 1 96.62 378 MET A O 1
ATOM 2947 N N . THR A 1 379 ? 3.195 18.734 -8.031 1 97.44 379 THR A N 1
ATOM 2948 C CA . THR A 1 379 ? 3.48 19.422 -6.781 1 97.44 379 THR A CA 1
ATOM 2949 C C . THR A 1 379 ? 2.195 19.688 -6 1 97.44 379 THR A C 1
ATOM 2951 O O . THR A 1 379 ? 1.145 19.938 -6.594 1 97.44 379 THR A O 1
ATOM 2954 N N . SER A 1 380 ? 2.297 19.656 -4.738 1 98.06 380 SER A N 1
ATOM 2955 C CA . SER A 1 380 ? 1.178 19.969 -3.855 1 98.06 380 SER A CA 1
ATOM 2956 C C . SER A 1 380 ? 0.509 21.281 -4.242 1 98.06 380 SER A C 1
ATOM 2958 O O . SER A 1 380 ? 1.189 22.266 -4.527 1 98.06 380 SER A O 1
ATOM 2960 N N . LYS A 1 381 ? -0.772 21.297 -4.297 1 97.62 381 LYS A N 1
ATOM 2961 C CA . LYS A 1 381 ? -1.547 22.5 -4.574 1 97.62 381 LYS A CA 1
ATOM 2962 C C . LYS A 1 381 ? -1.692 23.359 -3.32 1 97.62 381 LYS A C 1
ATOM 2964 O O . LYS A 1 381 ? -1.558 24.578 -3.381 1 97.62 381 LYS A O 1
ATOM 2969 N N . LEU A 1 382 ? -1.938 22.703 -2.207 1 97.44 382 LEU A N 1
ATOM 2970 C CA . LEU A 1 382 ? -2.188 23.406 -0.95 1 97.44 382 LEU A CA 1
ATOM 2971 C C . LEU A 1 382 ? -0.896 23.984 -0.384 1 97.44 382 LEU A C 1
ATOM 2973 O O . LEU A 1 382 ? -0.932 24.891 0.439 1 97.44 382 LEU A O 1
ATOM 2977 N N . LYS A 1 383 ? 0.253 23.422 -0.749 1 95.06 383 LYS A N 1
ATOM 2978 C CA . LYS A 1 383 ? 1.563 23.906 -0.328 1 95.06 383 LYS A CA 1
ATOM 2979 C C . LYS A 1 383 ? 1.663 23.969 1.193 1 95.06 383 LYS A C 1
ATOM 2981 O O . LYS A 1 383 ? 1.432 22.969 1.879 1 95.06 383 LYS A O 1
ATOM 2986 N N . ASP A 1 384 ? 1.872 25.156 1.739 1 93.38 384 ASP A N 1
ATOM 2987 C CA . ASP A 1 384 ? 2.115 25.312 3.17 1 93.38 384 ASP A CA 1
ATOM 2988 C C . ASP A 1 384 ? 0.827 25.125 3.969 1 93.38 384 ASP A C 1
ATOM 2990 O O . ASP A 1 384 ? 0.864 24.969 5.191 1 93.38 384 ASP A O 1
ATOM 2994 N N . LYS A 1 385 ? -0.302 25.016 3.314 1 97.25 385 LYS A N 1
ATOM 2995 C CA . LYS A 1 385 ? -1.58 24.859 4.004 1 97.25 385 LYS A CA 1
ATOM 2996 C C . LYS A 1 385 ? -2.016 23.391 4.043 1 97.25 385 LYS A C 1
ATOM 2998 O O . LYS A 1 385 ? -3.025 23.062 4.664 1 97.25 385 LYS A O 1
ATOM 3003 N N . ALA A 1 386 ? -1.29 22.531 3.41 1 98 386 ALA A N 1
ATOM 3004 C CA . ALA A 1 386 ? -1.697 21.141 3.307 1 98 386 ALA A CA 1
ATOM 3005 C C . ALA A 1 386 ? -1.929 20.531 4.688 1 98 386 ALA A C 1
ATOM 3007 O O . ALA A 1 386 ? -2.922 19.828 4.906 1 98 386 ALA A O 1
ATOM 3008 N N . GLY A 1 387 ? -1.036 20.812 5.59 1 98.25 387 GLY A N 1
ATOM 3009 C CA . GLY A 1 387 ? -1.133 20.266 6.93 1 98.25 387 GLY A CA 1
ATOM 3010 C C . GLY A 1 387 ? -2.354 20.75 7.688 1 98.25 387 GLY A C 1
ATOM 3011 O O . GLY A 1 387 ? -3.107 19.938 8.242 1 98.25 387 GLY A O 1
ATOM 3012 N N . ILE A 1 388 ? -2.592 22.078 7.688 1 98.5 388 ILE A N 1
ATOM 3013 C CA . ILE A 1 388 ? -3.67 22.656 8.477 1 98.5 388 ILE A CA 1
ATOM 3014 C C . ILE A 1 388 ? -5.02 22.297 7.867 1 98.5 388 ILE A C 1
ATOM 3016 O O . ILE A 1 388 ? -5.965 21.969 8.586 1 98.5 388 ILE A O 1
ATOM 3020 N N . VAL A 1 389 ? -5.082 22.312 6.559 1 98.5 389 VAL A N 1
ATOM 3021 C CA . VAL A 1 389 ? -6.309 21.891 5.895 1 98.5 389 VAL A CA 1
ATOM 3022 C C . VAL A 1 389 ? -6.578 20.406 6.199 1 98.5 389 VAL A C 1
ATOM 3024 O O . VAL A 1 389 ? -7.707 20.031 6.527 1 98.5 389 VAL A O 1
ATOM 3027 N N . GLY A 1 390 ? -5.539 19.625 6.121 1 98.5 390 GLY A N 1
ATOM 3028 C CA . GLY A 1 390 ? -5.66 18.219 6.461 1 98.5 390 GLY A CA 1
ATOM 3029 C C . GLY A 1 390 ? -6.133 17.984 7.887 1 98.5 390 GLY A C 1
ATOM 3030 O O . GLY A 1 390 ? -6.992 17.141 8.133 1 98.5 390 GLY A O 1
ATOM 3031 N N . ALA A 1 391 ? -5.551 18.719 8.789 1 98.62 391 ALA A N 1
ATOM 3032 C CA . ALA A 1 391 ? -5.938 18.594 10.195 1 98.62 391 ALA A CA 1
ATOM 3033 C C . ALA A 1 391 ? -7.426 18.875 10.383 1 98.62 391 ALA A C 1
ATOM 3035 O O . ALA A 1 391 ? -8.125 18.141 11.078 1 98.62 391 ALA A O 1
ATOM 3036 N N . CYS A 1 392 ? -7.898 19.922 9.766 1 98.44 392 CYS A N 1
ATOM 3037 C CA . CYS A 1 392 ? -9.305 20.297 9.859 1 98.44 392 CYS A CA 1
ATOM 3038 C C . CYS A 1 392 ? -10.195 19.203 9.266 1 98.44 392 CYS A C 1
ATOM 3040 O O . CYS A 1 392 ? -11.18 18.797 9.875 1 98.44 392 CYS A O 1
ATOM 3042 N N . MET A 1 393 ? -9.812 18.734 8.133 1 97.31 393 MET A N 1
ATOM 3043 C CA . MET A 1 393 ? -10.625 17.75 7.445 1 97.31 393 MET A CA 1
ATOM 3044 C C . MET A 1 393 ? -10.648 16.422 8.219 1 97.31 393 MET A C 1
ATOM 3046 O O . MET A 1 393 ? -11.664 15.734 8.25 1 97.31 393 MET A O 1
ATOM 3050 N N . LEU A 1 394 ? -9.547 16.094 8.797 1 97.12 394 LEU A N 1
ATOM 3051 C CA . LEU A 1 394 ? -9.484 14.883 9.602 1 97.12 394 LEU A CA 1
ATOM 3052 C C . LEU A 1 394 ? -10.359 15.008 10.844 1 97.12 394 LEU A C 1
ATOM 3054 O O . LEU A 1 394 ? -11.008 14.039 11.25 1 97.12 394 LEU A O 1
ATOM 3058 N N . ALA A 1 395 ? -10.32 16.188 11.438 1 97 395 ALA A N 1
ATOM 3059 C CA . ALA A 1 395 ? -11.188 16.422 12.586 1 97 395 ALA A CA 1
ATOM 3060 C C . ALA A 1 395 ? -12.641 16.078 12.258 1 97 395 ALA A C 1
ATOM 3062 O O . ALA A 1 395 ? -13.344 15.453 13.055 1 97 395 ALA A O 1
ATOM 3063 N N . ARG A 1 396 ? -13.039 16.469 11.117 1 94 396 ARG A N 1
ATOM 3064 C CA . ARG A 1 396 ? -14.398 16.234 10.656 1 94 396 ARG A CA 1
ATOM 3065 C C . ARG A 1 396 ? -14.617 14.75 10.328 1 94 396 ARG A C 1
ATOM 3067 O O . ARG A 1 396 ? -15.609 14.164 10.758 1 94 396 ARG A O 1
ATOM 3074 N N . SER A 1 397 ? -13.711 14.18 9.703 1 91.56 397 SER A N 1
ATOM 3075 C CA . SER A 1 397 ? -13.828 12.797 9.25 1 91.56 397 SER A CA 1
ATOM 3076 C C . SER A 1 397 ? -13.891 11.836 10.43 1 91.56 397 SER A C 1
ATOM 3078 O O . SER A 1 397 ? -14.602 10.828 10.383 1 91.56 397 SER A O 1
ATOM 3080 N N . ARG A 1 398 ? -13.133 12.086 11.445 1 90.06 398 ARG A N 1
ATOM 3081 C CA . ARG A 1 398 ? -13.039 11.211 12.609 1 90.06 398 ARG A CA 1
ATOM 3082 C C . ARG A 1 398 ? -14.383 11.086 13.312 1 90.06 398 ARG A C 1
ATOM 3084 O O . ARG A 1 398 ? -14.641 10.094 13.992 1 90.06 398 ARG A O 1
ATOM 3091 N N . MET A 1 399 ? -15.148 11.969 13.086 1 85.5 399 MET A N 1
ATOM 3092 C CA . MET A 1 399 ? -16.453 11.945 13.742 1 85.5 399 MET A CA 1
ATOM 3093 C C . MET A 1 399 ? -17.438 11.094 12.945 1 85.5 399 MET A C 1
ATOM 3095 O O . MET A 1 399 ? -18.406 10.555 13.508 1 85.5 399 MET A O 1
ATOM 3099 N N . PHE A 1 400 ? -17.203 10.953 11.648 1 82.88 400 PHE A N 1
ATOM 3100 C CA . PHE A 1 400 ? -18.266 10.375 10.836 1 82.88 400 PHE A CA 1
ATOM 3101 C C . PHE A 1 400 ? -17.75 9.156 10.07 1 82.88 400 PHE A C 1
ATOM 3103 O O . PHE A 1 400 ? -18.547 8.406 9.5 1 82.88 400 PHE A O 1
ATOM 3110 N N . GLU A 1 401 ? -16.516 9.07 9.891 1 72 401 GLU A N 1
ATOM 3111 C CA . GLU A 1 401 ? -16.016 7.918 9.148 1 72 401 GLU A CA 1
ATOM 3112 C C . GLU A 1 401 ? -15.695 6.762 10.094 1 72 401 GLU A C 1
ATOM 3114 O O . GLU A 1 401 ? -15.289 6.98 11.234 1 72 401 GLU A O 1
ATOM 3119 N N . SER A 1 402 ? -16.312 5.547 9.875 1 59.75 402 SER A N 1
ATOM 3120 C CA . SER A 1 402 ? -16 4.332 10.625 1 59.75 402 SER A CA 1
ATOM 3121 C C . SER A 1 402 ? -14.805 3.6 10.031 1 59.75 402 SER A C 1
ATOM 3123 O O . SER A 1 402 ? -14.562 3.674 8.82 1 59.75 402 SER A O 1
ATOM 3125 N N . MET B 1 1 ? -26.266 -26.938 -12.82 1 39.41 1 MET B N 1
ATOM 3126 C CA . MET B 1 1 ? -25.938 -25.688 -12.156 1 39.41 1 MET B CA 1
ATOM 3127 C C . MET B 1 1 ? -26.297 -24.5 -13.031 1 39.41 1 MET B C 1
ATOM 3129 O O . MET B 1 1 ? -25.734 -24.312 -14.109 1 39.41 1 MET B O 1
ATOM 3133 N N . LYS B 1 2 ? -27.469 -24.047 -12.93 1 50.31 2 LYS B N 1
ATOM 3134 C CA . LYS B 1 2 ? -28.297 -23.188 -13.766 1 50.31 2 LYS B CA 1
ATOM 3135 C C . LYS B 1 2 ? -27.594 -21.875 -14.086 1 50.31 2 LYS B C 1
ATOM 3137 O O . LYS B 1 2 ? -27.094 -21.203 -13.188 1 50.31 2 LYS B O 1
ATOM 3142 N N . GLN B 1 3 ? -27.062 -21.812 -15.344 1 59.03 3 GLN B N 1
ATOM 3143 C CA . GLN B 1 3 ? -26.703 -20.609 -16.094 1 59.03 3 GLN B CA 1
ATOM 3144 C C . GLN B 1 3 ? -27.5 -19.406 -15.609 1 59.03 3 GLN B C 1
ATOM 3146 O O . GLN B 1 3 ? -27.156 -18.266 -15.898 1 59.03 3 GLN B O 1
ATOM 3151 N N . HIS B 1 4 ? -28.375 -19.953 -14.688 1 63.34 4 HIS B N 1
ATOM 3152 C CA . HIS B 1 4 ? -29.312 -18.891 -14.359 1 63.34 4 HIS B CA 1
ATOM 3153 C C . HIS B 1 4 ? -28.703 -17.891 -13.391 1 63.34 4 HIS B C 1
ATOM 3155 O O . HIS B 1 4 ? -28.828 -16.672 -13.578 1 63.34 4 HIS B O 1
ATOM 3161 N N . LEU B 1 5 ? -28.031 -18.484 -12.359 1 68.06 5 LEU B N 1
ATOM 3162 C CA . LEU B 1 5 ? -27.438 -17.578 -11.391 1 68.06 5 LEU B CA 1
ATOM 3163 C C . LEU B 1 5 ? -26.406 -16.672 -12.055 1 68.06 5 LEU B C 1
ATOM 3165 O O . LEU B 1 5 ? -26.391 -15.461 -11.805 1 68.06 5 LEU B O 1
ATOM 3169 N N . LEU B 1 6 ? -25.656 -17.266 -12.867 1 71.31 6 LEU B N 1
ATOM 3170 C CA . LEU B 1 6 ? -24.625 -16.484 -13.531 1 71.31 6 LEU B CA 1
ATOM 3171 C C . LEU B 1 6 ? -25.234 -15.422 -14.438 1 71.31 6 LEU B C 1
ATOM 3173 O O . LEU B 1 6 ? -24.734 -14.297 -14.523 1 71.31 6 LEU B O 1
ATOM 3177 N N . LYS B 1 7 ? -26.281 -15.766 -14.977 1 71.56 7 LYS B N 1
ATOM 3178 C CA . LYS B 1 7 ? -27 -14.82 -15.836 1 71.56 7 LYS B CA 1
ATOM 3179 C C . LYS B 1 7 ? -27.625 -13.688 -15.016 1 71.56 7 LYS B C 1
ATOM 3181 O O . LYS B 1 7 ? -27.609 -12.531 -15.43 1 71.56 7 LYS B O 1
ATOM 3186 N N . GLU B 1 8 ? -28.109 -14.164 -13.906 1 70.31 8 GLU B N 1
ATOM 3187 C CA . GLU B 1 8 ? -28.719 -13.156 -13.047 1 70.31 8 GLU B CA 1
ATOM 3188 C C . GLU B 1 8 ? -27.672 -12.188 -12.492 1 70.31 8 GLU B C 1
ATOM 3190 O O . GLU B 1 8 ? -27.922 -10.984 -12.406 1 70.31 8 GLU B O 1
ATOM 3195 N N . ILE B 1 9 ? -26.609 -12.734 -12.164 1 71.81 9 ILE B N 1
ATOM 3196 C CA . ILE B 1 9 ? -25.531 -11.914 -11.625 1 71.81 9 ILE B CA 1
ATOM 3197 C C . ILE B 1 9 ? -25.031 -10.945 -12.695 1 71.81 9 ILE B C 1
ATOM 3199 O O . ILE B 1 9 ? -24.75 -9.781 -12.398 1 71.81 9 ILE B O 1
ATOM 3203 N N . GLU B 1 10 ? -25.047 -11.367 -13.859 1 68.69 10 GLU B N 1
ATOM 3204 C CA . GLU B 1 10 ? -24.625 -10.523 -14.977 1 68.69 10 GLU B CA 1
ATOM 3205 C C . GLU B 1 10 ? -25.594 -9.375 -15.203 1 68.69 10 GLU B C 1
ATOM 3207 O O . GLU B 1 10 ? -25.188 -8.266 -15.562 1 68.69 10 GLU B O 1
ATOM 3212 N N . VAL B 1 11 ? -26.875 -9.719 -14.984 1 69.56 11 VAL B N 1
ATOM 3213 C CA . VAL B 1 11 ? -27.906 -8.703 -15.211 1 69.56 11 VAL B CA 1
ATOM 3214 C C . VAL B 1 11 ? -27.844 -7.66 -14.102 1 69.56 11 VAL B C 1
ATOM 3216 O O . VAL B 1 11 ? -28.172 -6.492 -14.32 1 69.56 11 VAL B O 1
ATOM 3219 N N . GLY B 1 12 ? -27.391 -8.109 -12.93 1 69.69 12 GLY B N 1
ATOM 3220 C CA . GLY B 1 12 ? -27.125 -7.168 -11.852 1 69.69 12 GLY B CA 1
ATOM 3221 C C . GLY B 1 12 ? -28.375 -6.734 -11.117 1 69.69 12 GLY B C 1
ATOM 3222 O O . GLY B 1 12 ? -28.5 -5.57 -10.734 1 69.69 12 GLY B O 1
ATOM 3223 N N . THR B 1 13 ? -29.328 -7.465 -10.984 1 77.25 13 THR B N 1
ATOM 3224 C CA . THR B 1 13 ? -30.5 -7.121 -10.188 1 77.25 13 THR B CA 1
ATOM 3225 C C . THR B 1 13 ? -30.141 -7.043 -8.703 1 77.25 13 THR B C 1
ATOM 3227 O O . THR B 1 13 ? -29.109 -7.559 -8.281 1 77.25 13 THR B O 1
ATOM 3230 N N . LYS B 1 14 ? -30.875 -6.309 -7.918 1 77.56 14 LYS B N 1
ATOM 3231 C CA . LYS B 1 14 ? -30.641 -6.172 -6.484 1 77.56 14 LYS B CA 1
ATOM 3232 C C . LYS B 1 14 ? -30.594 -7.539 -5.805 1 77.56 14 LYS B C 1
ATOM 3234 O O . LYS B 1 14 ? -29.766 -7.777 -4.934 1 77.56 14 LYS B O 1
ATOM 3239 N N . ASN B 1 15 ? -31.5 -8.383 -6.254 1 82.25 15 ASN B N 1
ATOM 3240 C CA . ASN B 1 15 ? -31.547 -9.734 -5.688 1 82.25 15 ASN B CA 1
ATOM 3241 C C . ASN B 1 15 ? -30.281 -10.523 -6.031 1 82.25 15 ASN B C 1
ATOM 3243 O O . ASN B 1 15 ? -29.75 -11.242 -5.188 1 82.25 15 ASN B O 1
ATOM 3247 N N . ALA B 1 16 ? -29.875 -10.383 -7.27 1 84.38 16 ALA B N 1
ATOM 3248 C CA . ALA B 1 16 ? -28.672 -11.078 -7.707 1 84.38 16 ALA B CA 1
ATOM 3249 C C . ALA B 1 16 ? -27.453 -10.602 -6.934 1 84.38 16 ALA B C 1
ATOM 3251 O O . ALA B 1 16 ? -26.562 -11.398 -6.605 1 84.38 16 ALA B O 1
ATOM 3252 N N . LEU B 1 17 ? -27.531 -9.359 -6.668 1 84.5 17 LEU B N 1
ATOM 3253 C CA . LEU B 1 17 ? -26.406 -8.781 -5.93 1 84.5 17 LEU B CA 1
ATOM 3254 C C . LEU B 1 17 ? -26.375 -9.32 -4.5 1 84.5 17 LEU B C 1
ATOM 3256 O O . LEU B 1 17 ? -25.297 -9.562 -3.953 1 84.5 17 LEU B O 1
ATOM 3260 N N . LEU B 1 18 ? -27.5 -9.469 -3.92 1 87.5 18 LEU B N 1
ATOM 3261 C CA . LEU B 1 18 ? -27.562 -10.008 -2.566 1 87.5 18 LEU B CA 1
ATOM 3262 C C . LEU B 1 18 ? -27.109 -11.469 -2.539 1 87.5 18 LEU B C 1
ATOM 3264 O O . LEU B 1 18 ? -26.391 -11.883 -1.628 1 87.5 18 LEU B O 1
ATOM 3268 N N . LYS B 1 19 ? -27.547 -12.227 -3.506 1 89.19 19 LYS B N 1
ATOM 3269 C CA . LYS B 1 19 ? -27.094 -13.609 -3.604 1 89.19 19 LYS B CA 1
ATOM 3270 C C . LYS B 1 19 ? -25.578 -13.688 -3.746 1 89.19 19 LYS B C 1
ATOM 3272 O O . LYS B 1 19 ? -24.938 -14.547 -3.131 1 89.19 19 LYS B O 1
ATOM 3277 N N . LYS B 1 20 ? -25.125 -12.805 -4.574 1 88.75 20 LYS B N 1
ATOM 3278 C CA . LYS B 1 20 ? -23.688 -12.734 -4.754 1 88.75 20 LYS B CA 1
ATOM 3279 C C . LYS B 1 20 ? -22.969 -12.43 -3.434 1 88.75 20 LYS B C 1
ATOM 3281 O O . LYS B 1 20 ? -21.938 -13.031 -3.127 1 88.75 20 LYS B O 1
ATOM 3286 N N . LYS B 1 21 ? -23.516 -11.578 -2.664 1 90.06 21 LYS B N 1
ATOM 3287 C CA . LYS B 1 21 ? -22.953 -11.227 -1.361 1 90.06 21 LYS B CA 1
ATOM 3288 C C . LYS B 1 21 ? -22.953 -12.43 -0.425 1 90.06 21 LYS B C 1
ATOM 3290 O O . LYS B 1 21 ? -21.984 -12.641 0.314 1 90.06 21 LYS B O 1
ATOM 3295 N N . ILE B 1 22 ? -23.969 -13.164 -0.449 1 91.62 22 ILE B N 1
ATOM 3296 C CA . ILE B 1 22 ? -24.094 -14.352 0.39 1 91.62 22 ILE B CA 1
ATOM 3297 C C . ILE B 1 22 ? -23.031 -15.375 -0.027 1 91.62 22 ILE B C 1
ATOM 3299 O O . ILE B 1 22 ? -22.344 -15.938 0.82 1 91.62 22 ILE B O 1
ATOM 3303 N N . ILE B 1 23 ? -22.875 -15.594 -1.313 1 90.88 23 ILE B N 1
ATOM 3304 C CA . ILE B 1 23 ? -21.906 -16.547 -1.836 1 90.88 23 ILE B CA 1
ATOM 3305 C C . ILE B 1 23 ? -20.5 -16.094 -1.441 1 90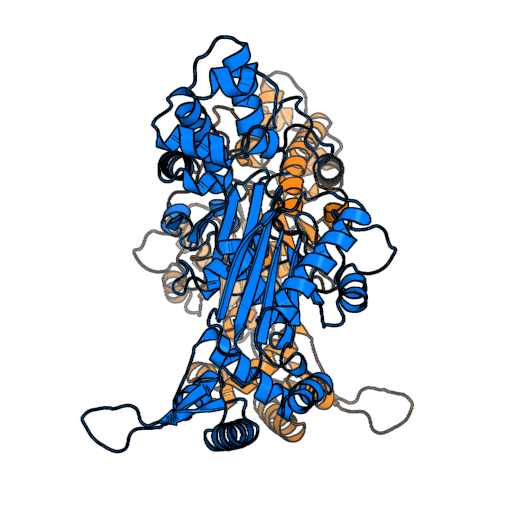.88 23 ILE B C 1
ATOM 3307 O O . ILE B 1 23 ? -19.688 -16.906 -0.97 1 90.88 23 ILE B O 1
ATOM 3311 N N . THR B 1 24 ? -20.266 -14.828 -1.612 1 89.94 24 THR B N 1
ATOM 3312 C CA . THR B 1 24 ? -18.953 -14.281 -1.269 1 89.94 24 THR B CA 1
ATOM 3313 C C . THR B 1 24 ? -18.656 -14.5 0.21 1 89.94 24 THR B C 1
ATOM 3315 O O . THR B 1 24 ? -17.531 -14.867 0.57 1 89.94 24 THR B O 1
ATOM 3318 N N . HIS B 1 25 ? -19.656 -14.312 1.027 1 91.25 25 HIS B N 1
ATOM 3319 C CA . HIS B 1 25 ? -19.469 -14.547 2.455 1 91.25 25 HIS B CA 1
ATOM 3320 C C . HIS B 1 25 ? -19.078 -16 2.732 1 91.25 25 HIS B C 1
ATOM 3322 O O . HIS B 1 25 ? -18.156 -16.25 3.512 1 91.25 25 HIS B O 1
ATOM 3328 N N . TYR B 1 26 ? -19.781 -16.906 2.088 1 91.56 26 TYR B N 1
ATOM 3329 C CA . TYR B 1 26 ? -19.516 -18.312 2.316 1 91.56 26 TYR B CA 1
ATOM 3330 C C . TYR B 1 26 ? -18.125 -18.703 1.787 1 91.56 26 TYR B C 1
ATOM 3332 O O . TYR B 1 26 ? -17.469 -19.562 2.35 1 91.56 26 TYR B O 1
ATOM 3340 N N . ILE B 1 27 ? -17.656 -18.047 0.736 1 88.94 27 ILE B N 1
ATOM 3341 C CA . ILE B 1 27 ? -16.344 -18.297 0.162 1 88.94 27 ILE B CA 1
ATOM 3342 C C . ILE B 1 27 ? -15.258 -17.938 1.177 1 88.94 27 ILE B C 1
ATOM 3344 O O . ILE B 1 27 ? -14.281 -18.688 1.347 1 88.94 27 ILE B O 1
ATOM 3348 N N . TYR B 1 28 ? -15.477 -16.922 1.918 1 87.25 28 TYR B N 1
ATOM 3349 C CA . TYR B 1 28 ? -14.43 -16.422 2.793 1 87.25 28 TYR B CA 1
ATOM 3350 C C . TYR B 1 28 ? -14.586 -16.969 4.207 1 87.25 28 TYR B C 1
ATOM 3352 O O . TYR B 1 28 ? -13.602 -17.062 4.949 1 87.25 28 TYR B O 1
ATOM 3360 N N . ASN B 1 29 ? -15.867 -17.375 4.598 1 88.38 29 ASN B N 1
ATOM 3361 C CA . ASN B 1 29 ? -16.094 -17.688 6.008 1 88.38 29 ASN B CA 1
ATOM 3362 C C . ASN B 1 29 ? -16.594 -19.125 6.195 1 88.38 29 ASN B C 1
ATOM 3364 O O . ASN B 1 29 ? -16.562 -19.641 7.309 1 88.38 29 ASN B O 1
ATOM 3368 N N . GLY B 1 30 ? -16.953 -19.719 5.188 1 89.56 30 GLY B N 1
ATOM 3369 C CA . GLY B 1 30 ? -17.516 -21.047 5.316 1 89.56 30 GLY B CA 1
ATOM 3370 C C . GLY B 1 30 ? -18.984 -21.047 5.707 1 89.56 30 GLY B C 1
ATOM 3371 O O . GLY B 1 30 ? -19.656 -20.016 5.559 1 89.56 30 GLY B O 1
ATOM 3372 N N . SER B 1 31 ? -19.469 -22.203 6.156 1 92.5 31 SER B N 1
ATOM 3373 C CA . SER B 1 31 ? -20.891 -22.375 6.477 1 92.5 31 SER B CA 1
ATOM 3374 C C . SER B 1 31 ? -21.281 -21.578 7.719 1 92.5 31 SER B C 1
ATOM 3376 O O . SER B 1 31 ? -20.438 -21.328 8.586 1 92.5 31 SER B O 1
ATOM 3378 N N . SER B 1 32 ? -22.453 -21.172 7.75 1 93.81 32 SER B N 1
ATOM 3379 C CA . SER B 1 32 ? -22.938 -20.391 8.883 1 93.81 32 SER B CA 1
ATOM 3380 C C . SER B 1 32 ? -24.453 -20.562 9.07 1 93.81 32 SER B C 1
ATOM 3382 O O . SER B 1 32 ? -25.125 -21.125 8.203 1 93.81 32 SER B O 1
ATOM 3384 N N . THR B 1 33 ? -24.906 -20.094 10.219 1 93.81 33 THR B N 1
ATOM 3385 C CA . THR B 1 33 ? -26.344 -20.078 10.461 1 93.81 33 THR B CA 1
ATOM 3386 C C . THR B 1 33 ? -26.984 -18.844 9.812 1 93.81 33 THR B C 1
ATOM 3388 O O . THR B 1 33 ? -26.297 -17.891 9.461 1 93.81 33 THR B O 1
ATOM 3391 N N . ILE B 1 34 ? -28.281 -18.922 9.695 1 93.81 34 ILE B N 1
ATOM 3392 C CA . ILE B 1 34 ? -29.016 -17.797 9.125 1 93.81 34 ILE B CA 1
ATOM 3393 C C . ILE B 1 34 ? -28.844 -16.562 10.008 1 93.81 34 ILE B C 1
ATOM 3395 O O . ILE B 1 34 ? -28.641 -15.453 9.508 1 93.81 34 ILE B O 1
ATOM 3399 N N . THR B 1 35 ? -28.797 -16.734 11.258 1 92.44 35 THR B N 1
ATOM 3400 C CA . THR B 1 35 ? -28.672 -15.641 12.203 1 92.44 35 THR B CA 1
ATOM 3401 C C . THR B 1 35 ? -27.312 -14.969 12.078 1 92.44 35 THR B C 1
ATOM 3403 O O . THR B 1 35 ? -27.219 -13.734 12.039 1 92.44 35 THR B O 1
ATOM 3406 N N . ASP B 1 36 ? -26.344 -15.789 11.992 1 93.44 36 ASP B N 1
ATOM 3407 C CA . ASP B 1 36 ? -24.984 -15.25 11.859 1 93.44 36 ASP B CA 1
ATOM 3408 C C . ASP B 1 36 ? -24.812 -14.508 10.539 1 93.44 36 ASP B C 1
ATOM 3410 O O . ASP B 1 36 ? -24.203 -13.445 10.492 1 93.44 36 ASP B O 1
ATOM 3414 N N . LEU B 1 37 ? -25.328 -15.07 9.57 1 94.56 37 LEU B N 1
ATOM 3415 C CA . LEU B 1 37 ? -25.219 -14.461 8.25 1 94.56 37 LEU B CA 1
ATOM 3416 C C . LEU B 1 37 ? -25.953 -13.125 8.211 1 94.56 37 LEU B C 1
ATOM 3418 O O . LEU B 1 37 ? -25.453 -12.156 7.637 1 94.56 37 LEU B O 1
ATOM 3422 N N . ALA B 1 38 ? -27.125 -13.125 8.742 1 93.44 38 ALA B N 1
ATOM 3423 C CA . ALA B 1 38 ? -27.906 -11.898 8.805 1 93.44 38 ALA B CA 1
ATOM 3424 C C . ALA B 1 38 ? -27.141 -10.789 9.523 1 93.44 38 ALA B C 1
ATOM 3426 O O . ALA B 1 38 ? -27.109 -9.648 9.062 1 93.44 38 ALA B O 1
ATOM 3427 N N . LYS B 1 39 ? -26.594 -11.148 10.578 1 91.25 39 LYS B N 1
ATOM 3428 C CA . LYS B 1 39 ? -25.812 -10.203 11.367 1 91.25 39 LYS B CA 1
ATOM 3429 C C . LYS B 1 39 ? -24.609 -9.688 10.57 1 91.25 39 LYS B C 1
ATOM 3431 O O . LYS B 1 39 ? -24.375 -8.477 10.5 1 91.25 39 LYS B O 1
ATOM 3436 N N . GLU B 1 40 ? -23.922 -10.562 9.914 1 90.56 40 GLU B N 1
ATOM 3437 C CA . GLU B 1 40 ? -22.688 -10.219 9.203 1 90.56 40 GLU B CA 1
ATOM 3438 C C . GLU B 1 40 ? -22.984 -9.375 7.969 1 90.56 40 GLU B C 1
ATOM 3440 O O . GLU B 1 40 ? -22.188 -8.5 7.613 1 90.56 40 GLU B O 1
ATOM 3445 N N . LEU B 1 41 ? -24.078 -9.617 7.359 1 90.06 41 LEU B N 1
ATOM 3446 C CA . LEU B 1 41 ? -24.406 -8.898 6.137 1 90.06 41 LEU B CA 1
ATOM 3447 C C . LEU B 1 41 ? -25.297 -7.699 6.438 1 90.06 41 LEU B C 1
ATOM 3449 O O . LEU B 1 41 ? -25.656 -6.945 5.531 1 90.06 41 LEU B O 1
ATOM 3453 N N . ASP B 1 42 ? -25.641 -7.551 7.684 1 84.5 42 ASP B N 1
ATOM 3454 C CA . ASP B 1 42 ? -26.516 -6.473 8.125 1 84.5 42 ASP B CA 1
ATOM 3455 C C . ASP B 1 42 ? -27.859 -6.508 7.387 1 84.5 42 ASP B C 1
ATOM 3457 O O . ASP B 1 42 ? -28.266 -5.512 6.793 1 84.5 42 ASP B O 1
ATOM 3461 N N . LEU B 1 43 ? -28.391 -7.684 7.348 1 88.25 43 LEU B N 1
ATOM 3462 C CA . LEU B 1 43 ? -29.703 -7.934 6.75 1 88.25 43 LEU B CA 1
ATOM 3463 C C . LEU B 1 43 ? -30.656 -8.523 7.773 1 88.25 43 LEU B C 1
ATOM 3465 O O . LEU B 1 43 ? -30.234 -9.016 8.82 1 88.25 43 LEU B O 1
ATOM 3469 N N . SER B 1 44 ? -31.891 -8.445 7.461 1 88.69 44 SER B N 1
ATOM 3470 C CA . SER B 1 44 ? -32.875 -9.047 8.344 1 88.69 44 SER B CA 1
ATOM 3471 C C . SER B 1 44 ? -32.906 -10.57 8.203 1 88.69 44 SER B C 1
ATOM 3473 O O . SER B 1 44 ? -32.594 -11.102 7.129 1 88.69 44 SER B O 1
ATOM 3475 N N . VAL B 1 45 ? -33.219 -11.195 9.242 1 92.5 45 VAL B N 1
ATOM 3476 C CA . VAL B 1 45 ? -33.281 -12.656 9.281 1 92.5 45 VAL B CA 1
ATOM 3477 C C . VAL B 1 45 ? -34.281 -13.164 8.242 1 92.5 45 VAL B C 1
ATOM 3479 O O . VAL B 1 45 ? -33.969 -14.086 7.48 1 92.5 45 VAL B O 1
ATOM 3482 N N . PRO B 1 46 ? -35.406 -12.508 8.094 1 93.25 46 PRO B N 1
ATOM 3483 C CA . PRO B 1 46 ? -36.344 -12.984 7.078 1 93.25 46 PRO B CA 1
ATOM 3484 C C . PRO B 1 46 ? -35.812 -12.859 5.66 1 93.25 46 PRO B C 1
ATOM 3486 O O . PRO B 1 46 ? -36.031 -13.75 4.828 1 93.25 46 PRO B O 1
ATOM 3489 N N . THR B 1 47 ? -35.156 -11.844 5.414 1 92.62 47 THR B N 1
ATOM 3490 C CA . THR B 1 47 ? -34.562 -11.641 4.098 1 92.62 47 THR B CA 1
ATOM 3491 C C . THR B 1 47 ? -33.531 -12.727 3.793 1 92.62 47 THR B C 1
ATOM 3493 O O . THR B 1 47 ? -33.531 -13.32 2.713 1 92.62 47 THR B O 1
ATOM 3496 N N . VAL B 1 48 ? -32.688 -12.984 4.758 1 95.12 48 VAL B N 1
ATOM 3497 C CA . VAL B 1 48 ? -31.625 -13.984 4.578 1 95.12 48 VAL B CA 1
ATOM 3498 C C . VAL B 1 48 ? -32.25 -15.367 4.426 1 95.12 48 VAL B C 1
ATOM 3500 O O . VAL B 1 48 ? -31.828 -16.172 3.602 1 95.12 48 VAL B O 1
ATOM 3503 N N . THR B 1 49 ? -33.281 -15.578 5.211 1 94.5 49 THR B N 1
ATOM 3504 C CA . THR B 1 49 ? -33.969 -16.859 5.145 1 94.5 49 THR B CA 1
ATOM 3505 C C . THR B 1 49 ? -34.562 -17.078 3.752 1 94.5 49 THR B C 1
ATOM 3507 O O . THR B 1 49 ? -34.438 -18.188 3.199 1 94.5 49 THR B O 1
ATOM 3510 N N . LYS B 1 50 ? -35.094 -16.078 3.248 1 94.81 50 LYS B N 1
ATOM 3511 C CA . LYS B 1 50 ? -35.688 -16.156 1.914 1 94.81 50 LYS B CA 1
ATOM 3512 C C . LYS B 1 50 ? -34.625 -16.516 0.869 1 94.81 50 LYS B C 1
ATOM 3514 O O . LYS B 1 50 ? -34.844 -17.453 0.08 1 94.81 50 LYS B O 1
ATOM 3519 N N . PHE B 1 51 ? -33.625 -15.844 0.891 1 94.19 51 PHE B N 1
ATOM 3520 C CA . PHE B 1 51 ? -32.594 -16.031 -0.134 1 94.19 51 PHE B CA 1
ATOM 3521 C C . PHE B 1 51 ? -31.891 -17.359 0.039 1 94.19 51 PHE B C 1
ATOM 3523 O O . PHE B 1 51 ? -31.547 -18.016 -0.945 1 94.19 51 PHE B O 1
ATOM 3530 N N . ILE B 1 52 ? -31.672 -17.766 1.249 1 95.19 52 ILE B N 1
ATOM 3531 C CA . ILE B 1 52 ? -31.047 -19.047 1.507 1 95.19 52 ILE B CA 1
ATOM 3532 C C . ILE B 1 52 ? -31.953 -20.172 0.991 1 95.19 52 ILE B C 1
ATOM 3534 O O . ILE B 1 52 ? -31.469 -21.125 0.36 1 95.19 52 ILE B O 1
ATOM 3538 N N . SER B 1 53 ? -33.156 -20.031 1.307 1 94.38 53 SER B N 1
ATOM 3539 C CA . SER B 1 53 ? -34.125 -21.031 0.833 1 94.38 53 SER B CA 1
ATOM 3540 C C . SER B 1 53 ? -34.125 -21.109 -0.689 1 94.38 53 SER B C 1
ATOM 3542 O O . SER B 1 53 ? -34.094 -22.203 -1.258 1 94.38 53 SER B O 1
ATOM 3544 N N . GLU B 1 54 ? -34.125 -19.984 -1.309 1 93.06 54 GLU B N 1
ATOM 3545 C CA . GLU B 1 54 ? -34.125 -19.938 -2.768 1 93.06 54 GLU B CA 1
ATOM 3546 C C . GLU B 1 54 ? -32.844 -20.562 -3.32 1 93.06 54 GLU B C 1
ATOM 3548 O O . GLU B 1 54 ? -32.875 -21.328 -4.285 1 93.06 54 GLU B O 1
ATOM 3553 N N . MET B 1 55 ? -31.781 -20.297 -2.725 1 92.88 55 MET B N 1
ATOM 3554 C CA . MET B 1 55 ? -30.484 -20.75 -3.207 1 92.88 55 MET B CA 1
ATOM 3555 C C . MET B 1 55 ? -30.297 -22.234 -2.949 1 92.88 55 MET B C 1
ATOM 3557 O O . MET B 1 55 ? -29.594 -22.922 -3.693 1 92.88 55 MET B O 1
ATOM 3561 N N . CYS B 1 56 ? -30.938 -22.719 -1.896 1 93.44 56 CYS B N 1
ATOM 3562 C CA . CYS B 1 56 ? -30.953 -24.156 -1.667 1 93.44 56 CYS B CA 1
ATOM 3563 C C . CYS B 1 56 ? -31.75 -24.859 -2.762 1 93.44 56 CYS B C 1
ATOM 3565 O O . CYS B 1 56 ? -31.297 -25.891 -3.287 1 93.44 56 CYS B O 1
ATOM 3567 N N . GLU B 1 57 ? -32.812 -24.281 -3.039 1 92 57 GLU B N 1
ATOM 3568 C CA . GLU B 1 57 ? -33.656 -24.859 -4.09 1 92 57 GLU B CA 1
ATOM 3569 C C . GLU B 1 57 ? -32.938 -24.844 -5.438 1 92 57 GLU B C 1
ATOM 3571 O O . GLU B 1 57 ? -33.094 -25.781 -6.23 1 92 57 GLU B O 1
ATOM 3576 N N . GLU B 1 58 ? -32.188 -23.812 -5.625 1 89.06 58 GLU B N 1
ATOM 3577 C CA . GLU B 1 58 ? -31.484 -23.656 -6.891 1 89.06 58 GLU B CA 1
ATOM 3578 C C . GLU B 1 58 ? -30.219 -24.5 -6.926 1 89.06 58 GLU B C 1
ATOM 3580 O O . GLU B 1 58 ? -29.609 -24.672 -7.984 1 89.06 58 GLU B O 1
ATOM 3585 N N . GLY B 1 59 ? -29.797 -25.031 -5.734 1 89.56 59 GLY B N 1
ATOM 3586 C CA . GLY B 1 59 ? -28.719 -26 -5.695 1 89.56 59 GLY B CA 1
ATOM 3587 C C . GLY B 1 59 ? -27.359 -25.359 -5.43 1 89.56 59 GLY B C 1
ATOM 3588 O O . GLY B 1 59 ? -26.328 -26.031 -5.523 1 89.56 59 GLY B O 1
ATOM 3589 N N . TYR B 1 60 ? -27.266 -24.109 -5.047 1 90.62 60 TYR B N 1
ATOM 3590 C CA . TYR B 1 60 ? -26.016 -23.406 -4.809 1 90.62 60 TYR B CA 1
ATOM 3591 C C . TYR B 1 60 ? -25.578 -23.547 -3.354 1 90.62 60 TYR B C 1
ATOM 3593 O O . TYR B 1 60 ? -24.391 -23.422 -3.039 1 90.62 60 TYR B O 1
ATOM 3601 N N . ILE B 1 61 ? -26.578 -23.703 -2.518 1 93.88 61 ILE B N 1
ATOM 3602 C CA . ILE B 1 61 ? -26.344 -23.781 -1.079 1 93.88 61 ILE B CA 1
ATOM 3603 C C . ILE B 1 61 ? -26.891 -25.094 -0.537 1 93.88 61 ILE B C 1
ATOM 3605 O O . ILE B 1 61 ? -27.953 -25.562 -0.974 1 93.88 61 ILE B O 1
ATOM 3609 N N . ASN B 1 62 ? -26.172 -25.641 0.346 1 94.38 62 ASN B N 1
ATOM 3610 C CA . ASN B 1 62 ? -26.625 -26.844 1.038 1 94.38 62 ASN B CA 1
ATOM 3611 C C . ASN B 1 62 ? -27.016 -26.547 2.482 1 94.38 62 ASN B C 1
ATOM 3613 O O . ASN B 1 62 ? -26.391 -25.719 3.141 1 94.38 62 ASN B O 1
ATOM 3617 N N . ASP B 1 63 ? -28 -27.219 2.883 1 93.38 63 ASP B N 1
ATOM 3618 C CA . ASP B 1 63 ? -28.312 -27.328 4.305 1 93.38 63 ASP B CA 1
ATOM 3619 C C . ASP B 1 63 ? -27.516 -28.453 4.953 1 93.38 63 ASP B C 1
ATOM 3621 O O . ASP B 1 63 ? -27.766 -29.641 4.688 1 93.38 63 ASP B O 1
ATOM 3625 N N . TYR B 1 64 ? -26.578 -28.125 5.773 1 89.75 64 TYR B N 1
ATOM 3626 C CA . TYR B 1 64 ? -25.688 -29.109 6.359 1 89.75 64 TYR B CA 1
ATOM 3627 C C . TYR B 1 64 ? -26.234 -29.641 7.684 1 89.75 64 TYR B C 1
ATOM 3629 O O . TYR B 1 64 ? -25.562 -30.391 8.391 1 89.75 64 TYR B O 1
ATOM 3637 N N . GLY B 1 65 ? -27.391 -29.234 7.973 1 84.94 65 GLY B N 1
ATOM 3638 C CA . GLY B 1 65 ? -28.094 -29.75 9.133 1 84.94 65 GLY B CA 1
ATOM 3639 C C . GLY B 1 65 ? -27.766 -29.016 10.414 1 84.94 65 GLY B C 1
ATOM 3640 O O . GLY B 1 65 ? -27.172 -27.938 10.375 1 84.94 65 GLY B O 1
ATOM 3641 N N . LYS B 1 66 ? -28.344 -29.594 11.602 1 74.38 66 LYS B N 1
ATOM 3642 C CA . LYS B 1 66 ? -28.375 -28.891 12.875 1 74.38 66 LYS B CA 1
ATOM 3643 C C . LYS B 1 66 ? -27.047 -29.016 13.609 1 74.38 66 LYS B C 1
ATOM 3645 O O . LYS B 1 66 ? -26.375 -30.062 13.523 1 74.38 66 LYS B O 1
ATOM 3650 N N . LEU B 1 67 ? -26.5 -27.875 14.188 1 71.12 67 LEU B N 1
ATOM 3651 C CA . LEU B 1 67 ? -25.328 -27.859 15.055 1 71.12 67 LEU B CA 1
ATOM 3652 C C . LEU B 1 67 ? -25.594 -28.641 16.344 1 71.12 67 LEU B C 1
ATOM 3654 O O . LEU B 1 67 ? -26.688 -28.578 16.891 1 71.12 67 LEU B O 1
ATOM 3658 N N . GLU B 1 68 ? -24.891 -29.75 16.625 1 62.62 68 GLU B N 1
ATOM 3659 C CA . GLU B 1 68 ? -25.094 -30.531 17.859 1 62.62 68 GLU B CA 1
ATOM 3660 C C . GLU B 1 68 ? -24.75 -29.703 19.094 1 62.62 68 GLU B C 1
ATOM 3662 O O . GLU B 1 68 ? -23.625 -29.219 19.234 1 62.62 68 GLU B O 1
ATOM 3667 N N . THR B 1 69 ? -25.5 -28.828 19.422 1 54.91 69 THR B N 1
ATOM 3668 C CA . THR B 1 69 ? -25.109 -28.281 20.703 1 54.91 69 THR B CA 1
ATOM 3669 C C . THR B 1 69 ? -25.891 -28.922 21.844 1 54.91 69 THR B C 1
ATOM 3671 O O . THR B 1 69 ? -26.906 -29.594 21.609 1 54.91 69 THR B O 1
ATOM 3674 N N . SER B 1 70 ? -25.422 -29.141 23.016 1 52.16 70 SER B N 1
ATOM 3675 C CA . SER B 1 70 ? -25.969 -29.812 24.203 1 52.16 70 SER B CA 1
ATOM 3676 C C . SER B 1 70 ? -27.375 -29.312 24.531 1 52.16 70 SER B C 1
ATOM 3678 O O . SER B 1 70 ? -28.188 -30.062 25.062 1 52.16 70 SER B O 1
ATOM 3680 N N . GLY B 1 71 ? -27.797 -28.078 24.672 1 47.31 71 GLY B N 1
ATOM 3681 C CA . GLY B 1 71 ? -28.828 -27.516 25.531 1 47.31 71 GLY B CA 1
ATOM 3682 C C . GLY B 1 71 ? -30.047 -27.047 24.766 1 47.31 71 GLY B C 1
ATOM 3683 O O . GLY B 1 71 ? -30.922 -26.391 25.328 1 47.31 71 GLY B O 1
ATOM 3684 N N . GLY B 1 72 ? -30.672 -27.562 23.391 1 53.44 72 GLY B N 1
ATOM 3685 C CA . GLY B 1 72 ? -31.984 -27.281 22.844 1 53.44 72 GLY B CA 1
ATOM 3686 C C . GLY B 1 72 ? -32 -27.141 21.344 1 53.44 72 GLY B C 1
ATOM 3687 O O . GLY B 1 72 ? -31.094 -27.641 20.656 1 53.44 72 GLY B O 1
ATOM 3688 N N . ARG B 1 73 ? -33.062 -26.234 20.734 1 56.41 73 ARG B N 1
ATOM 3689 C CA . ARG B 1 73 ? -33.344 -26.062 19.328 1 56.41 73 ARG B CA 1
ATOM 3690 C C . ARG B 1 73 ? -32.125 -25.547 18.562 1 56.41 73 ARG B C 1
ATOM 3692 O O . ARG B 1 73 ? -31.609 -24.484 18.891 1 56.41 73 ARG B O 1
ATOM 3699 N N . TYR B 1 74 ? -31.344 -26.297 17.609 1 60.88 74 TYR B N 1
ATOM 3700 C CA . TYR B 1 74 ? -30.062 -25.922 17.031 1 60.88 74 TYR B CA 1
ATOM 3701 C C . TYR B 1 74 ? -30.25 -25.312 15.633 1 60.88 74 TYR B C 1
ATOM 3703 O O . TYR B 1 74 ? -30.938 -25.891 14.797 1 60.88 74 TYR B O 1
ATOM 3711 N N . PRO B 1 75 ? -29.844 -24.125 15.422 1 78.62 75 PRO B N 1
ATOM 3712 C CA . PRO B 1 75 ? -29.969 -23.562 14.07 1 78.62 75 PRO B CA 1
ATOM 3713 C C . PRO B 1 75 ? -29.172 -24.344 13.031 1 78.62 75 PRO B C 1
ATOM 3715 O O . PRO B 1 75 ? -28.172 -24.984 13.367 1 78.62 75 PRO B O 1
ATOM 3718 N N . SER B 1 76 ? -29.766 -24.609 11.82 1 88.94 76 SER B N 1
ATOM 3719 C CA . SER B 1 76 ? -29.141 -25.297 10.695 1 88.94 76 SER B CA 1
ATOM 3720 C C . SER B 1 76 ? -27.969 -24.484 10.133 1 88.94 76 SER B C 1
ATOM 3722 O O . SER B 1 76 ? -28.016 -23.25 10.133 1 88.94 76 SER B O 1
ATOM 3724 N N . LEU B 1 77 ? -26.891 -25.25 9.727 1 93.62 77 LEU B N 1
ATOM 3725 C CA . LEU B 1 77 ? -25.766 -24.625 9.023 1 93.62 77 LEU B CA 1
ATOM 3726 C C . LEU B 1 77 ? -25.984 -24.672 7.516 1 93.62 77 LEU B C 1
ATOM 3728 O O . LEU B 1 77 ? -26.359 -25.703 6.965 1 93.62 77 LEU B O 1
ATOM 3732 N N . TYR B 1 78 ? -25.797 -23.578 6.969 1 95.12 78 TYR B N 1
ATOM 3733 C CA . TYR B 1 78 ? -25.875 -23.484 5.512 1 95.12 78 TYR B CA 1
ATOM 3734 C C . TYR B 1 78 ? -24.531 -23.094 4.906 1 95.12 78 TYR B C 1
ATOM 3736 O O . TYR B 1 78 ? -23.766 -22.344 5.516 1 95.12 78 TYR B O 1
ATOM 3744 N N . GLY B 1 79 ? -24.188 -23.641 3.742 1 94.88 79 GLY B N 1
ATOM 3745 C CA . GLY B 1 79 ? -22.953 -23.328 3.039 1 94.88 79 GLY B CA 1
ATOM 3746 C C . GLY B 1 79 ? -23.016 -23.672 1.562 1 94.88 79 GLY B C 1
ATOM 3747 O O . GLY B 1 79 ? -24.047 -24.141 1.064 1 94.88 79 GLY B O 1
ATOM 3748 N N . LEU B 1 80 ? -21.969 -23.453 0.901 1 94.44 80 LEU B N 1
ATOM 3749 C CA . LEU B 1 80 ? -21.906 -23.672 -0.542 1 94.44 80 LEU B CA 1
ATOM 3750 C C . LEU B 1 80 ? -22.047 -25.141 -0.884 1 94.44 80 LEU B C 1
ATOM 3752 O O . LEU B 1 80 ? -21.484 -26 -0.186 1 94.44 80 LEU B O 1
ATOM 3756 N N . ASN B 1 81 ? -22.781 -25.422 -1.905 1 93.75 81 ASN B N 1
ATOM 3757 C CA . ASN B 1 81 ? -22.875 -26.766 -2.469 1 93.75 81 ASN B CA 1
ATOM 3758 C C . ASN B 1 81 ? -21.656 -27.094 -3.334 1 93.75 81 ASN B C 1
ATOM 3760 O O . ASN B 1 81 ? -21.5 -26.547 -4.426 1 93.75 81 ASN B O 1
ATOM 3764 N N . PRO B 1 82 ? -20.781 -28.016 -2.893 1 93.38 82 PRO B N 1
ATOM 3765 C CA . PRO B 1 82 ? -19.547 -28.297 -3.623 1 93.38 82 PRO B CA 1
ATOM 3766 C C . PRO B 1 82 ? -19.797 -28.719 -5.07 1 93.38 82 PRO B C 1
ATOM 3768 O O . PRO B 1 82 ? -18.969 -28.469 -5.945 1 93.38 82 PRO B O 1
ATOM 3771 N N . GLU B 1 83 ? -20.875 -29.266 -5.418 1 90.88 83 GLU B N 1
ATOM 3772 C CA . GLU B 1 83 ? -21.109 -29.859 -6.734 1 90.88 83 GLU B CA 1
ATOM 3773 C C . GLU B 1 83 ? -21.766 -28.859 -7.676 1 90.88 83 GLU B C 1
ATOM 3775 O O . GLU B 1 83 ? -22.062 -29.188 -8.828 1 90.88 83 GLU B O 1
ATOM 3780 N N . SER B 1 84 ? -21.953 -27.703 -7.164 1 91.06 84 SER B N 1
ATOM 3781 C CA . SER B 1 84 ? -22.688 -26.719 -7.938 1 91.06 84 SER B CA 1
ATOM 3782 C C . SER B 1 84 ? -21.828 -26.141 -9.062 1 91.06 84 SER B C 1
ATOM 3784 O O . SER B 1 84 ? -22.359 -25.562 -10.023 1 91.06 84 SER B O 1
ATOM 3786 N N . GLY B 1 85 ? -20.562 -26.25 -8.969 1 93.06 85 GLY B N 1
ATOM 3787 C CA . GLY B 1 85 ? -19.672 -25.703 -9.984 1 93.06 85 GLY B CA 1
ATOM 3788 C C . GLY B 1 85 ? -18.219 -26.016 -9.719 1 93.06 85 GLY B C 1
ATOM 3789 O O . GLY B 1 85 ? -17.859 -26.453 -8.625 1 93.06 85 GLY B O 1
ATOM 3790 N N . TYR B 1 86 ? -17.453 -25.844 -10.781 1 96 86 TYR B N 1
ATOM 3791 C CA . TYR B 1 86 ? -16.031 -26.141 -10.703 1 96 86 TYR B CA 1
ATOM 3792 C C . TYR B 1 86 ? -15.195 -25.016 -11.281 1 96 86 TYR B C 1
ATOM 3794 O O . TYR B 1 86 ? -15.695 -24.219 -12.078 1 96 86 TYR B O 1
ATOM 3802 N N . PHE B 1 87 ? -14.008 -24.969 -10.812 1 97.5 87 PHE B N 1
ATOM 3803 C CA . PHE B 1 87 ? -13.031 -23.984 -11.266 1 97.5 87 PHE B CA 1
ATOM 3804 C C . PHE B 1 87 ? -11.68 -24.641 -11.531 1 97.5 87 PHE B C 1
ATOM 3806 O O . PHE B 1 87 ? -11.258 -25.516 -10.781 1 97.5 87 PHE B O 1
ATOM 3813 N N . ILE B 1 88 ? -11.023 -24.156 -12.57 1 98.5 88 ILE B N 1
ATOM 3814 C CA . ILE B 1 88 ? -9.711 -24.688 -12.922 1 98.5 88 ILE B CA 1
ATOM 3815 C C . ILE B 1 88 ? -8.648 -23.609 -12.781 1 98.5 88 ILE B C 1
ATOM 3817 O O . ILE B 1 88 ? -8.875 -22.453 -13.18 1 98.5 88 ILE B O 1
ATOM 3821 N N . GLY B 1 89 ? -7.613 -23.922 -12.102 1 98.81 89 GLY B N 1
ATOM 3822 C CA . GLY B 1 89 ? -6.434 -23.078 -12.039 1 98.81 89 GLY B CA 1
ATOM 3823 C C . GLY B 1 89 ? -5.266 -23.625 -12.836 1 98.81 89 GLY B C 1
ATOM 3824 O O . GLY 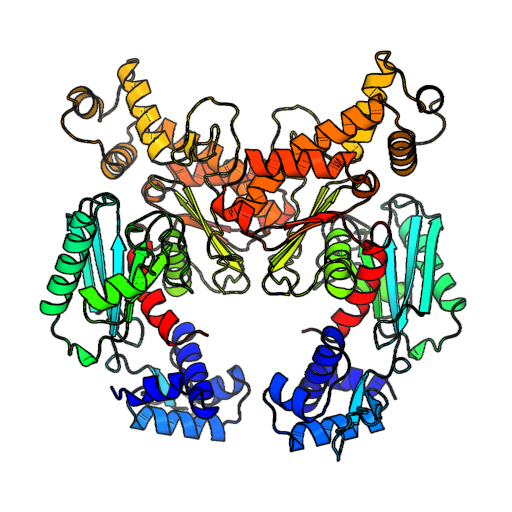B 1 89 ? -5.039 -24.828 -12.875 1 98.81 89 GLY B O 1
ATOM 3825 N N . VAL B 1 90 ? -4.535 -22.734 -13.492 1 98.88 90 VAL B N 1
ATOM 3826 C CA . VAL B 1 90 ? -3.326 -23.078 -14.227 1 98.88 90 VAL B CA 1
ATOM 3827 C C . VAL B 1 90 ? -2.174 -22.188 -13.773 1 98.88 90 VAL B C 1
ATOM 3829 O O . VAL B 1 90 ? -2.303 -20.969 -13.75 1 98.88 90 VAL B O 1
ATOM 3832 N N . ASP B 1 91 ? -1.095 -22.75 -13.383 1 98.38 91 ASP B N 1
ATOM 3833 C CA . ASP B 1 91 ? 0.106 -22.047 -12.945 1 98.38 91 ASP B CA 1
ATOM 3834 C C . ASP B 1 91 ? 1.294 -22.375 -13.844 1 98.38 91 ASP B C 1
ATOM 3836 O O . ASP B 1 91 ? 1.836 -23.484 -13.797 1 98.38 91 ASP B O 1
ATOM 3840 N N . ILE B 1 92 ? 1.694 -21.391 -14.609 1 97.12 92 ILE B N 1
ATOM 3841 C CA . ILE B 1 92 ? 2.779 -21.578 -15.57 1 97.12 92 ILE B CA 1
ATOM 3842 C C . ILE B 1 92 ? 4.121 -21.328 -14.883 1 97.12 92 ILE B C 1
ATOM 3844 O O . ILE B 1 92 ? 4.375 -20.234 -14.375 1 97.12 92 ILE B O 1
ATOM 3848 N N . LYS B 1 93 ? 4.902 -22.328 -14.867 1 92.75 93 LYS B N 1
ATOM 3849 C CA . LYS B 1 93 ? 6.277 -22.219 -14.391 1 92.75 93 LYS B CA 1
ATOM 3850 C C . LYS B 1 93 ? 7.258 -22.125 -15.555 1 92.75 93 LYS B C 1
ATOM 3852 O O . LYS B 1 93 ? 6.848 -22.094 -16.719 1 92.75 93 LYS B O 1
ATOM 3857 N N . LYS B 1 94 ? 8.516 -22.031 -15.258 1 88.69 94 LYS B N 1
ATOM 3858 C CA . LYS B 1 94 ? 9.523 -21.875 -16.297 1 88.69 94 LYS B CA 1
ATOM 3859 C C . LYS B 1 94 ? 9.633 -23.141 -17.156 1 88.69 94 LYS B C 1
ATOM 3861 O O . LYS B 1 94 ? 9.797 -23.062 -18.375 1 88.69 94 LYS B O 1
ATOM 3866 N N . PHE B 1 95 ? 9.469 -24.344 -16.516 1 90.31 95 PHE B N 1
ATOM 3867 C CA . PHE B 1 95 ? 9.711 -25.578 -17.25 1 90.31 95 PHE B CA 1
ATOM 3868 C C . PHE B 1 95 ? 8.547 -26.547 -17.094 1 90.31 95 PHE B C 1
ATOM 3870 O O . PHE B 1 95 ? 8.656 -27.719 -17.453 1 90.31 95 PHE B O 1
ATOM 3877 N N . ALA B 1 96 ? 7.508 -26.094 -16.547 1 94.19 96 ALA B N 1
ATOM 3878 C CA . ALA B 1 96 ? 6.352 -26.953 -16.297 1 94.19 96 ALA B CA 1
ATOM 3879 C C . ALA B 1 96 ? 5.09 -26.109 -16.078 1 94.19 96 ALA B C 1
ATOM 3881 O O . ALA B 1 96 ? 5.16 -24.891 -15.938 1 94.19 96 ALA B O 1
ATOM 3882 N N . ILE B 1 97 ? 3.992 -26.75 -16.078 1 97.31 97 ILE B N 1
ATOM 3883 C CA . ILE B 1 97 ? 2.758 -26.109 -15.633 1 97.31 97 ILE B CA 1
ATOM 3884 C C . ILE B 1 97 ? 2.066 -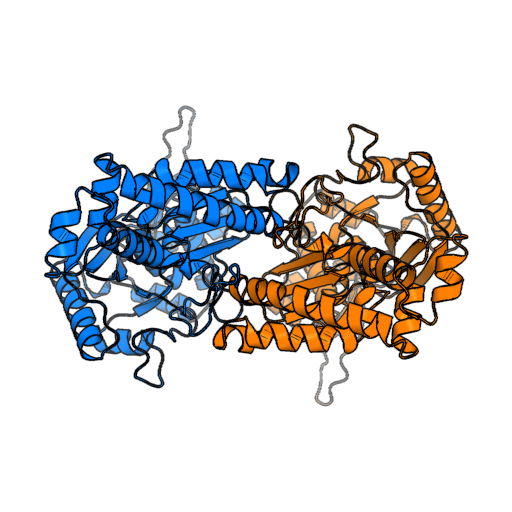27 -14.594 1 97.31 97 ILE B C 1
ATOM 3886 O O . ILE B 1 97 ? 2.279 -28.219 -14.562 1 97.31 97 ILE B O 1
ATOM 3890 N N . ASN B 1 98 ? 1.392 -26.406 -13.719 1 98.44 98 ASN B N 1
ATOM 3891 C CA . ASN B 1 98 ? 0.49 -27.062 -12.773 1 98.44 98 ASN B CA 1
ATOM 3892 C C . ASN B 1 98 ? -0.971 -26.75 -13.094 1 98.44 98 ASN B C 1
ATOM 3894 O O . ASN B 1 98 ? -1.306 -25.625 -13.453 1 98.44 98 ASN B O 1
ATOM 3898 N N . ILE B 1 99 ? -1.846 -27.719 -13.062 1 98.81 99 ILE B N 1
ATOM 3899 C CA . ILE B 1 99 ? -3.271 -27.547 -13.312 1 98.81 99 ILE B CA 1
ATOM 3900 C C . ILE B 1 99 ? -4.078 -28.172 -12.172 1 98.81 99 ILE B C 1
ATOM 3902 O O . ILE B 1 99 ? -3.807 -29.297 -11.758 1 98.81 99 ILE B O 1
ATOM 3906 N N . GLY B 1 100 ? -4.984 -27.406 -11.633 1 98.62 100 GLY B N 1
ATOM 3907 C CA . GLY B 1 100 ? -5.84 -27.875 -10.555 1 98.62 100 GLY B CA 1
ATOM 3908 C C . GLY B 1 100 ? -7.312 -27.609 -10.805 1 98.62 100 GLY B C 1
ATOM 3909 O O . GLY B 1 100 ? -7.668 -26.703 -11.547 1 98.62 100 GLY B O 1
ATOM 3910 N N . LEU B 1 101 ? -8.109 -28.484 -10.266 1 98.31 101 LEU B N 1
ATOM 3911 C CA . LEU B 1 101 ? -9.57 -28.375 -10.297 1 98.31 101 LEU B CA 1
ATOM 3912 C C . LEU B 1 101 ? -10.141 -28.312 -8.891 1 98.31 101 LEU B C 1
ATOM 3914 O O . LEU B 1 101 ? -9.828 -29.156 -8.039 1 98.31 101 LEU B O 1
ATOM 3918 N N . ILE B 1 102 ? -10.906 -27.266 -8.633 1 97.56 102 ILE B N 1
ATOM 3919 C CA . ILE B 1 102 ? -11.562 -27.172 -7.332 1 97.56 102 ILE B CA 1
ATOM 3920 C C . ILE B 1 102 ? -13.078 -27.109 -7.523 1 97.56 102 ILE B C 1
ATOM 3922 O O . ILE B 1 102 ? -13.562 -26.719 -8.594 1 97.56 102 ILE B O 1
ATOM 3926 N N . ASN B 1 103 ? -13.789 -27.484 -6.523 1 96.06 103 ASN B N 1
ATOM 3927 C CA . ASN B 1 103 ? -15.25 -27.391 -6.578 1 96.06 103 ASN B CA 1
ATOM 3928 C C . ASN B 1 103 ? -15.742 -26.031 -6.07 1 96.06 103 ASN B C 1
ATOM 3930 O O . ASN B 1 103 ? -14.938 -25.156 -5.773 1 96.06 103 ASN B O 1
ATOM 3934 N N . PHE B 1 104 ? -17 -25.859 -5.957 1 93.44 104 PHE B N 1
ATOM 3935 C CA . PHE B 1 104 ? -17.609 -24.578 -5.637 1 93.44 104 PHE B CA 1
ATOM 3936 C C . PHE B 1 104 ? -17.25 -24.141 -4.223 1 93.44 104 PHE B C 1
ATOM 3938 O O . PHE B 1 104 ? -17.125 -22.953 -3.951 1 93.44 104 PHE B O 1
ATOM 3945 N N . LYS B 1 105 ? -17.094 -25.094 -3.371 1 92.44 105 LYS B N 1
ATOM 3946 C CA . LYS B 1 105 ? -16.734 -24.828 -1.984 1 92.44 105 LYS B CA 1
ATOM 3947 C C . LYS B 1 105 ? -15.258 -24.422 -1.867 1 92.44 105 LYS B C 1
ATOM 3949 O O . LYS B 1 105 ? -14.867 -23.75 -0.917 1 92.44 105 LYS B O 1
ATOM 3954 N N . GLY B 1 106 ? -14.406 -24.875 -2.807 1 94.38 106 GLY B N 1
ATOM 3955 C CA . GLY B 1 106 ? -12.992 -24.547 -2.781 1 94.38 106 GLY B CA 1
ATOM 3956 C C . GLY B 1 106 ? -12.109 -25.75 -2.467 1 94.38 106 GLY B C 1
ATOM 3957 O O . GLY B 1 106 ? -10.906 -25.609 -2.266 1 94.38 106 GLY B O 1
ATOM 3958 N N . ASP B 1 107 ? -12.703 -26.891 -2.498 1 95.44 107 ASP B N 1
ATOM 3959 C CA . ASP B 1 107 ? -11.93 -28.109 -2.252 1 95.44 107 ASP B CA 1
ATOM 3960 C C . ASP B 1 107 ? -11.211 -28.562 -3.518 1 95.44 107 ASP B C 1
ATOM 3962 O O . ASP B 1 107 ? -11.781 -28.531 -4.609 1 95.44 107 ASP B O 1
ATOM 3966 N N . MET B 1 108 ? -9.961 -29.016 -3.326 1 96.88 108 MET B N 1
ATOM 3967 C CA . MET B 1 108 ? -9.195 -29.547 -4.449 1 96.88 108 MET B CA 1
ATOM 3968 C C . MET B 1 108 ? -9.75 -30.906 -4.891 1 96.88 108 MET B C 1
ATOM 3970 O O . MET B 1 108 ? -9.844 -31.828 -4.094 1 96.88 108 MET B O 1
ATOM 3974 N N . VAL B 1 109 ? -10.164 -31.047 -6.066 1 97.06 109 VAL B N 1
ATOM 3975 C CA . VAL B 1 109 ? -10.742 -32.281 -6.625 1 97.06 109 VAL B CA 1
ATOM 3976 C C . VAL B 1 109 ? -9.672 -33.031 -7.402 1 97.06 109 VAL B C 1
ATOM 3978 O O . VAL B 1 109 ? -9.609 -34.25 -7.328 1 97.06 109 VAL B O 1
ATOM 3981 N N . GLU B 1 110 ? -8.938 -32.312 -8.18 1 97.75 110 GLU B N 1
ATOM 3982 C CA . GLU B 1 110 ? -7.852 -32.875 -8.977 1 97.75 110 GLU B CA 1
ATOM 3983 C C . GLU B 1 110 ? -6.668 -31.922 -9.047 1 97.75 110 GLU B C 1
ATOM 3985 O O . GLU B 1 110 ? -6.848 -30.703 -9.07 1 97.75 110 GLU B O 1
ATOM 3990 N N . LEU B 1 111 ? -5.496 -32.469 -9.008 1 98.12 111 LEU B N 1
ATOM 3991 C CA . LEU B 1 111 ? -4.277 -31.672 -9.078 1 98.12 111 LEU B CA 1
ATOM 3992 C C . LEU B 1 111 ? -3.188 -32.406 -9.852 1 98.12 111 LEU B C 1
ATOM 3994 O O . LEU B 1 111 ? -2.869 -33.562 -9.531 1 98.12 111 LEU B O 1
ATOM 3998 N N . LYS B 1 112 ? -2.721 -31.859 -10.898 1 98.19 112 LYS B N 1
ATOM 3999 C CA . LYS B 1 112 ? -1.564 -32.344 -11.641 1 98.19 112 LYS B CA 1
ATOM 4000 C C . LYS B 1 112 ? -0.412 -31.344 -11.594 1 98.19 112 LYS B C 1
ATOM 4002 O O . LYS B 1 112 ? -0.536 -30.219 -12.078 1 98.19 112 LYS B O 1
ATOM 4007 N N . MET B 1 113 ? 0.664 -31.781 -11.055 1 97.12 113 MET B N 1
ATOM 4008 C CA . MET B 1 113 ? 1.828 -30.906 -10.875 1 97.12 113 MET B CA 1
ATOM 4009 C C . MET B 1 113 ? 2.924 -31.266 -11.875 1 97.12 113 MET B C 1
ATOM 4011 O O . MET B 1 113 ? 3.029 -32.406 -12.305 1 97.12 113 MET B O 1
ATOM 4015 N N . ASN B 1 114 ? 3.65 -30.281 -12.281 1 95.44 114 ASN B N 1
ATOM 4016 C CA . ASN B 1 114 ? 4.891 -30.406 -13.031 1 95.44 114 ASN B CA 1
ATOM 4017 C C . ASN B 1 114 ? 4.664 -31.094 -14.375 1 95.44 114 ASN B C 1
ATOM 4019 O O . ASN B 1 114 ? 5.426 -31.984 -14.766 1 95.44 114 ASN B O 1
ATOM 4023 N N . ILE B 1 115 ? 3.611 -30.75 -15.016 1 97.19 115 ILE B N 1
ATOM 4024 C CA . ILE B 1 115 ? 3.428 -31.156 -16.406 1 97.19 115 ILE B CA 1
ATOM 4025 C C . ILE B 1 115 ? 4.488 -30.516 -17.281 1 97.19 115 ILE B C 1
ATOM 4027 O O . ILE B 1 115 ? 4.617 -29.281 -17.297 1 97.19 115 ILE B O 1
ATOM 4031 N N . PRO B 1 116 ? 5.273 -31.281 -17.984 1 95.44 116 PRO B N 1
ATOM 4032 C CA . PRO B 1 116 ? 6.34 -30.688 -18.797 1 95.44 116 PRO B CA 1
ATOM 4033 C C . PRO B 1 116 ? 5.816 -29.641 -19.781 1 95.44 116 PRO B C 1
ATOM 4035 O O . PRO B 1 116 ? 4.863 -29.906 -20.516 1 95.44 116 PRO B O 1
ATOM 4038 N N . PHE B 1 117 ? 6.402 -28.516 -19.75 1 95.06 117 PHE B N 1
ATOM 4039 C CA . PHE B 1 117 ? 6.035 -27.375 -20.578 1 95.06 117 PHE B CA 1
ATOM 4040 C C . PHE B 1 117 ? 7.156 -26.344 -20.609 1 95.06 117 PHE B C 1
ATOM 4042 O O . PHE B 1 117 ? 7.625 -25.891 -19.547 1 95.06 117 PHE B O 1
ATOM 4049 N N . LYS B 1 118 ? 7.668 -26.047 -21.734 1 90.25 118 LYS B N 1
ATOM 4050 C CA . LYS B 1 118 ? 8.656 -24.984 -21.859 1 90.25 118 LYS B CA 1
ATOM 4051 C C . LYS B 1 118 ? 7.98 -23.625 -22.047 1 90.25 118 LYS B C 1
ATOM 4053 O O . LYS B 1 118 ? 7.43 -23.344 -23.109 1 90.25 118 LYS B O 1
ATOM 4058 N N . SER B 1 119 ? 8.094 -22.812 -21.031 1 90.19 119 SER B N 1
ATOM 4059 C CA . SER B 1 119 ? 7.449 -21.516 -21.094 1 90.19 119 SER B CA 1
ATOM 4060 C C . SER B 1 119 ? 8.227 -20.547 -21.984 1 90.19 119 SER B C 1
ATOM 4062 O O . SER B 1 119 ? 9.281 -20.047 -21.594 1 90.19 119 SER B O 1
ATOM 4064 N N . GLU B 1 120 ? 7.785 -20.391 -23.203 1 91.75 120 GLU B N 1
ATOM 4065 C CA . GLU B 1 120 ? 8.328 -19.438 -24.172 1 91.75 120 GLU B CA 1
ATOM 4066 C C . GLU B 1 120 ? 7.254 -18.484 -24.672 1 91.75 120 GLU B C 1
ATOM 4068 O O . GLU B 1 120 ? 6.074 -18.828 -24.734 1 91.75 120 GLU B O 1
ATOM 4073 N N . ASN B 1 121 ? 7.715 -17.344 -24.984 1 92.5 121 ASN B N 1
ATOM 4074 C CA . ASN B 1 121 ? 6.789 -16.344 -25.484 1 92.5 121 ASN B CA 1
ATOM 4075 C C . ASN B 1 121 ? 6.578 -16.484 -26.984 1 92.5 121 ASN B C 1
ATOM 4077 O O . ASN B 1 121 ? 6.926 -15.578 -27.75 1 92.5 121 ASN B O 1
ATOM 4081 N N . THR B 1 122 ? 5.98 -17.562 -27.422 1 95 122 THR B N 1
ATOM 4082 C CA . THR B 1 122 ? 5.707 -17.859 -28.812 1 95 122 THR B CA 1
ATOM 4083 C C . THR B 1 122 ? 4.27 -18.359 -29 1 95 122 THR B C 1
ATOM 4085 O O . THR B 1 122 ? 3.645 -18.812 -28.031 1 95 122 THR B O 1
ATOM 4088 N N . SER B 1 123 ? 3.779 -18.219 -30.141 1 94.56 123 SER B N 1
ATOM 4089 C CA . SER B 1 123 ? 2.443 -18.719 -30.469 1 94.56 123 SER B CA 1
ATOM 4090 C C . SER B 1 123 ? 2.352 -20.219 -30.266 1 94.56 123 SER B C 1
ATOM 4092 O O . SER B 1 123 ? 1.304 -20.734 -29.875 1 94.56 123 SER B O 1
ATOM 4094 N N . GLU B 1 124 ? 3.447 -20.891 -30.578 1 95.88 124 GLU B N 1
ATOM 4095 C CA . GLU B 1 124 ? 3.494 -22.328 -30.406 1 95.88 124 GLU B CA 1
ATOM 4096 C C . GLU B 1 124 ? 3.324 -22.734 -28.938 1 95.88 124 GLU B C 1
ATOM 4098 O O . GLU B 1 124 ? 2.611 -23.688 -28.641 1 95.88 124 GLU B O 1
ATOM 4103 N N . ALA B 1 125 ? 3.984 -22 -28.109 1 96.19 125 ALA B N 1
ATOM 4104 C CA . ALA B 1 125 ? 3.869 -22.281 -26.688 1 96.19 125 ALA B CA 1
ATOM 4105 C C . ALA B 1 125 ? 2.445 -22.047 -26.188 1 96.19 125 ALA B C 1
ATOM 4107 O O . ALA B 1 125 ? 1.943 -22.781 -25.344 1 96.19 125 ALA B O 1
ATOM 4108 N N . LEU B 1 126 ? 1.864 -21.031 -26.719 1 96.44 126 LEU B N 1
ATOM 4109 C CA . LEU B 1 126 ? 0.481 -20.734 -26.359 1 96.44 126 LEU B CA 1
ATOM 4110 C C . LEU B 1 126 ? -0.445 -21.859 -26.797 1 96.44 126 LEU B C 1
ATOM 4112 O O . LEU B 1 126 ? -1.331 -22.266 -26.031 1 96.44 126 LEU B O 1
ATOM 4116 N N . GLU B 1 127 ? -0.275 -22.344 -27.984 1 97 127 GLU B N 1
ATOM 4117 C CA . GLU B 1 127 ? -1.072 -23.469 -28.484 1 97 127 GLU B CA 1
ATOM 4118 C C . GLU B 1 127 ? -0.882 -24.719 -27.625 1 97 127 GLU B C 1
ATOM 4120 O O . GLU B 1 127 ? -1.846 -25.422 -27.344 1 97 127 GLU B O 1
ATOM 4125 N N . GLU B 1 128 ? 0.354 -24.938 -27.297 1 97.81 128 GLU B N 1
ATOM 4126 C CA . GLU B 1 128 ? 0.656 -26.078 -26.453 1 97.81 128 GLU B CA 1
ATOM 4127 C C . GLU B 1 128 ? -0.023 -25.969 -25.094 1 97.81 128 GLU B C 1
ATOM 4129 O O . GLU B 1 128 ? -0.539 -26.953 -24.547 1 97.81 128 GLU B O 1
ATOM 4134 N N . LEU B 1 129 ? 0.019 -24.812 -24.516 1 97.88 129 LEU B N 1
ATOM 4135 C CA . LEU B 1 129 ? -0.653 -24.531 -23.25 1 97.88 129 LEU B CA 1
ATOM 4136 C C . LEU B 1 129 ? -2.135 -24.891 -23.344 1 97.88 129 LEU B C 1
ATOM 4138 O O . LEU B 1 129 ? -2.666 -25.594 -22.469 1 97.88 129 LEU B O 1
ATOM 4142 N N . CYS B 1 130 ? -2.809 -24.422 -24.391 1 98.25 130 CYS B N 1
ATOM 4143 C CA . CYS B 1 130 ? -4.227 -24.688 -24.609 1 98.25 130 CYS B CA 1
ATOM 4144 C C . CYS B 1 130 ? 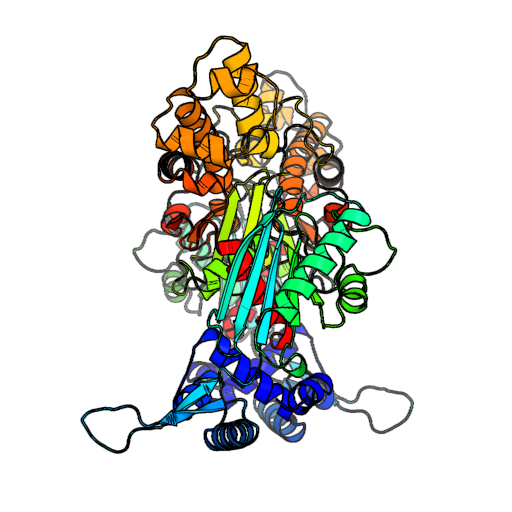-4.488 -26.188 -24.719 1 98.25 130 CYS B C 1
ATOM 4146 O O . CYS B 1 130 ? -5.449 -26.703 -24.141 1 98.25 130 CYS B O 1
ATOM 4148 N N . LYS B 1 131 ? -3.621 -26.812 -25.422 1 98.25 131 LYS B N 1
ATOM 4149 C CA . LYS B 1 131 ? -3.756 -28.25 -25.625 1 98.25 131 LYS B CA 1
ATOM 4150 C C . LYS B 1 131 ? -3.676 -29 -24.297 1 98.25 131 LYS B C 1
ATOM 4152 O O . LYS B 1 131 ? -4.469 -29.906 -24.031 1 98.25 131 LYS B O 1
ATOM 4157 N N . LEU B 1 132 ? -2.729 -28.625 -23.469 1 98.31 132 LEU B N 1
ATOM 4158 C CA . LEU B 1 132 ? -2.531 -29.266 -22.188 1 98.31 132 LEU B CA 1
ATOM 4159 C C . LEU B 1 132 ? -3.734 -29.047 -21.266 1 98.31 132 LEU B C 1
ATOM 4161 O O . LEU B 1 132 ? -4.148 -29.953 -20.547 1 98.31 132 LEU B O 1
ATOM 4165 N N . ILE B 1 133 ? -4.301 -27.859 -21.281 1 98.38 133 ILE B N 1
ATOM 4166 C CA . ILE B 1 133 ? -5.469 -27.547 -20.469 1 98.38 133 ILE B CA 1
ATOM 4167 C C . ILE B 1 133 ? -6.664 -28.375 -20.922 1 98.38 133 ILE B C 1
ATOM 4169 O O . ILE B 1 133 ? -7.371 -28.969 -20.109 1 98.38 133 ILE B O 1
ATOM 4173 N N . LEU B 1 134 ? -6.863 -28.484 -22.25 1 97.94 134 LEU B N 1
ATOM 4174 C CA . LEU B 1 134 ? -7.973 -29.25 -22.797 1 97.94 134 LEU B CA 1
ATOM 4175 C C . LEU B 1 134 ? -7.816 -30.75 -22.5 1 97.94 134 LEU B C 1
ATOM 4177 O O . LEU B 1 134 ? -8.805 -31.422 -22.203 1 97.94 134 LEU B O 1
ATOM 4181 N N . GLN B 1 135 ? -6.602 -31.188 -22.578 1 97.94 135 GLN B N 1
ATOM 4182 C CA . GLN B 1 135 ? -6.336 -32.594 -22.219 1 97.94 135 GLN B CA 1
ATOM 4183 C C . GLN B 1 135 ? -6.691 -32.844 -20.766 1 97.94 135 GLN B C 1
ATOM 4185 O O . GLN B 1 135 ? -7.242 -33.906 -20.438 1 97.94 135 GLN B O 1
ATOM 4190 N N . PHE B 1 136 ? -6.344 -31.906 -19.906 1 97.94 136 PHE B N 1
ATOM 4191 C CA . PHE B 1 136 ? -6.68 -32.031 -18.484 1 97.94 136 PHE B CA 1
ATOM 4192 C C . PHE B 1 136 ? -8.195 -32.094 -18.297 1 97.94 136 PHE B C 1
ATOM 4194 O O . PHE B 1 136 ? -8.695 -32.938 -17.547 1 97.94 136 PHE B O 1
ATOM 4201 N N . ILE B 1 137 ? -8.906 -31.234 -18.984 1 97.19 137 ILE B N 1
ATOM 4202 C CA . ILE B 1 137 ? -10.352 -31.141 -18.859 1 97.19 137 ILE B CA 1
ATOM 4203 C C . ILE B 1 137 ? -10.992 -32.438 -19.344 1 97.19 137 ILE B C 1
ATOM 4205 O O . ILE B 1 137 ? -11.945 -32.938 -18.719 1 97.19 137 ILE B O 1
ATOM 4209 N N . LYS B 1 138 ? -10.477 -33.031 -20.375 1 95.94 138 LYS B N 1
ATOM 4210 C CA . LYS B 1 138 ? -11 -34.281 -20.922 1 95.94 138 LYS B CA 1
ATOM 4211 C C . LYS B 1 138 ? -10.82 -35.438 -19.938 1 95.94 138 LYS B C 1
ATOM 4213 O O . LYS B 1 138 ? -11.617 -36.375 -19.922 1 95.94 138 LYS B O 1
ATOM 4218 N N . LYS B 1 139 ? -9.836 -35.344 -19.156 1 95 139 LYS B N 1
ATOM 4219 C CA . LYS B 1 139 ? -9.484 -36.469 -18.266 1 95 139 LYS B CA 1
ATOM 4220 C C . LYS B 1 139 ? -10.312 -36.406 -16.984 1 95 139 LYS B C 1
ATOM 4222 O O . LYS B 1 139 ? -10.516 -37.438 -16.328 1 95 139 LYS B O 1
ATOM 4227 N N . VAL B 1 140 ? -10.711 -35.219 -16.656 1 92.38 140 VAL B N 1
ATOM 4228 C CA . VAL B 1 140 ? -11.461 -35.125 -15.398 1 92.38 140 VAL B CA 1
ATOM 4229 C C . VAL B 1 140 ? -12.922 -35.5 -15.641 1 92.38 140 VAL B C 1
ATOM 4231 O O . VAL B 1 140 ? -13.492 -35.188 -16.688 1 92.38 140 VAL B O 1
ATOM 4234 N N . ASP B 1 141 ? -13.5 -36.344 -14.844 1 87.75 141 ASP B N 1
ATOM 4235 C CA . ASP B 1 141 ? -14.859 -36.875 -14.938 1 87.75 141 ASP B CA 1
ATOM 4236 C C . ASP B 1 141 ? -15.875 -35.875 -14.367 1 87.75 141 ASP B C 1
ATOM 4238 O O . ASP B 1 141 ? -16.531 -36.156 -13.352 1 87.75 141 ASP B O 1
ATOM 4242 N N . ILE B 1 142 ? -15.984 -34.719 -14.969 1 89.56 142 ILE B N 1
ATOM 4243 C CA . ILE B 1 142 ? -16.969 -33.719 -14.547 1 89.56 142 ILE B CA 1
ATOM 4244 C C . ILE B 1 142 ? -17.703 -33.156 -15.766 1 89.56 142 ILE B C 1
ATOM 4246 O O . ILE B 1 142 ? -17.188 -33.219 -16.891 1 89.56 142 ILE B O 1
ATOM 4250 N N . ASP B 1 143 ? -18.859 -32.719 -15.547 1 90.94 143 ASP B N 1
ATOM 4251 C CA . ASP B 1 143 ? -19.641 -32.062 -16.594 1 90.94 143 ASP B CA 1
ATOM 4252 C C . ASP B 1 143 ? -19 -30.734 -17 1 90.94 143 ASP B C 1
ATOM 4254 O O . ASP B 1 143 ? -18.859 -29.828 -16.188 1 90.94 143 ASP B O 1
ATOM 4258 N N . ASN B 1 144 ? -18.672 -30.609 -18.25 1 92.25 144 ASN B N 1
ATOM 4259 C CA . ASN B 1 144 ? -18 -29.422 -18.766 1 92.25 144 ASN B CA 1
ATOM 4260 C C . ASN B 1 144 ? -18.828 -28.156 -18.531 1 92.25 144 ASN B C 1
ATOM 4262 O O . ASN B 1 144 ? -18.281 -27.078 -18.328 1 92.25 144 ASN B O 1
ATOM 4266 N N . ASP B 1 145 ? -20.109 -28.359 -18.484 1 90.81 145 ASP B N 1
ATOM 4267 C CA . ASP B 1 145 ? -21 -27.219 -18.312 1 90.81 145 ASP B CA 1
ATOM 4268 C C . ASP B 1 145 ? -20.906 -26.656 -16.906 1 90.81 145 ASP B C 1
ATOM 4270 O O . ASP B 1 145 ? -21.359 -25.531 -16.656 1 90.81 145 ASP B O 1
ATOM 4274 N N . LYS B 1 146 ? -20.266 -27.391 -16.062 1 92.5 146 LYS B N 1
ATOM 4275 C CA . LYS B 1 146 ? -20.172 -26.969 -14.68 1 92.5 146 LYS B CA 1
ATOM 4276 C C . LYS B 1 146 ? -18.844 -26.266 -14.414 1 92.5 146 LYS B C 1
ATOM 4278 O O . LYS B 1 146 ? -18.625 -25.734 -13.32 1 92.5 146 LYS B O 1
ATOM 4283 N N . ILE B 1 147 ? -18 -26.266 -15.414 1 95.19 147 ILE B N 1
ATOM 4284 C CA . ILE B 1 147 ? -16.781 -25.484 -15.289 1 95.19 147 ILE B CA 1
ATOM 4285 C C . ILE B 1 147 ? -17.078 -24 -15.523 1 95.19 147 ILE B C 1
ATOM 4287 O O . ILE B 1 147 ? -17.406 -23.594 -16.641 1 95.19 147 ILE B O 1
ATOM 4291 N N . LEU B 1 148 ? -16.922 -23.219 -14.484 1 93.44 148 LEU B N 1
ATOM 4292 C CA . LEU B 1 148 ? -17.438 -21.859 -14.516 1 93.44 148 LEU B CA 1
ATOM 4293 C C . LEU B 1 148 ? -16.359 -20.875 -14.945 1 93.44 148 LEU B C 1
ATOM 4295 O O . LEU B 1 148 ? -16.656 -19.828 -15.516 1 93.44 148 LEU B O 1
ATOM 4299 N N . ASN B 1 149 ? -15.164 -21.188 -14.602 1 96.31 149 ASN B N 1
ATOM 4300 C CA . ASN B 1 149 ? -14.062 -20.281 -14.938 1 96.31 149 ASN B CA 1
ATOM 4301 C C . ASN B 1 149 ? -12.711 -21 -14.867 1 96.31 149 ASN B C 1
ATOM 4303 O O . ASN B 1 149 ? -12.531 -21.922 -14.062 1 96.31 149 ASN B O 1
ATOM 4307 N N . ILE B 1 150 ? -11.844 -20.688 -15.742 1 98.31 150 ILE B N 1
ATOM 4308 C CA . ILE B 1 150 ? -10.445 -21.078 -15.711 1 98.31 150 ILE B CA 1
ATOM 4309 C C . ILE B 1 150 ? -9.562 -19.844 -15.492 1 98.31 150 ILE B C 1
ATOM 4311 O O . ILE B 1 150 ? -9.695 -18.859 -16.203 1 98.31 150 ILE B O 1
ATOM 4315 N N . ASN B 1 151 ? -8.734 -19.875 -14.477 1 98.69 151 ASN B N 1
ATOM 4316 C CA . ASN B 1 151 ? -7.77 -18.797 -14.281 1 98.69 151 ASN B CA 1
ATOM 4317 C C . ASN B 1 151 ? -6.34 -19.266 -14.547 1 98.69 151 ASN B C 1
ATOM 4319 O O . ASN B 1 151 ? -5.918 -20.297 -14.031 1 98.69 151 ASN B O 1
ATOM 4323 N N . ILE B 1 152 ? -5.66 -18.5 -15.32 1 98.69 152 ILE B N 1
ATOM 4324 C CA . ILE B 1 152 ? -4.285 -18.844 -15.688 1 98.69 152 ILE B CA 1
ATOM 4325 C C . ILE B 1 152 ? -3.332 -17.781 -15.125 1 98.69 152 ILE B C 1
ATOM 4327 O O . ILE B 1 152 ? -3.465 -16.594 -15.414 1 98.69 152 ILE B O 1
ATOM 4331 N N . ASN B 1 153 ? -2.402 -18.234 -14.258 1 98.25 153 ASN B N 1
ATOM 4332 C CA . ASN B 1 153 ? -1.338 -17.344 -13.781 1 98.25 153 ASN B CA 1
ATOM 4333 C C . ASN B 1 153 ? -0.303 -17.078 -14.867 1 98.25 153 ASN B C 1
ATOM 4335 O O . ASN B 1 153 ? 0.238 -18.016 -15.461 1 98.25 153 ASN B O 1
ATOM 4339 N N . VAL B 1 154 ? -0.05 -15.867 -15.078 1 95.75 154 VAL B N 1
ATOM 4340 C CA . VAL B 1 154 ? 0.95 -15.453 -16.062 1 95.75 154 VAL B CA 1
ATOM 4341 C C . VAL B 1 154 ? 2 -14.57 -15.391 1 95.75 154 VAL B C 1
ATOM 4343 O O . VAL B 1 154 ? 1.664 -13.703 -14.586 1 95.75 154 VAL B O 1
ATOM 4346 N N . SER B 1 155 ? 3.285 -14.805 -15.695 1 93.06 155 SER B N 1
ATOM 4347 C CA . SER B 1 155 ? 4.352 -13.992 -15.125 1 93.06 155 SER B CA 1
ATOM 4348 C C . SER B 1 155 ? 4.402 -12.609 -15.766 1 93.06 155 SER B C 1
ATOM 4350 O O . SER B 1 155 ? 3.947 -12.438 -16.906 1 93.06 155 SER B O 1
ATOM 4352 N N . GLY B 1 156 ? 4.887 -11.719 -15.016 1 92.12 156 GLY B N 1
ATOM 4353 C CA . GLY B 1 156 ? 5.09 -10.383 -15.562 1 92.12 156 GLY B CA 1
ATOM 4354 C C . GLY B 1 156 ? 3.936 -9.438 -15.273 1 92.12 156 GLY B C 1
ATOM 4355 O O . GLY B 1 156 ? 3.291 -9.539 -14.227 1 92.12 156 GLY B O 1
ATOM 4356 N N . ARG B 1 157 ? 3.768 -8.484 -16.25 1 91.88 157 ARG B N 1
ATOM 4357 C CA . ARG B 1 157 ? 2.775 -7.426 -16.062 1 91.88 157 ARG B CA 1
ATOM 4358 C C . ARG B 1 157 ? 1.427 -7.84 -16.641 1 91.88 157 ARG B C 1
ATOM 4360 O O . ARG B 1 157 ? 1.279 -7.957 -17.859 1 91.88 157 ARG B O 1
ATOM 4367 N N . VAL B 1 158 ? 0.476 -8.008 -15.734 1 95.75 158 VAL B N 1
ATOM 4368 C CA . VAL B 1 158 ? -0.846 -8.5 -16.109 1 95.75 158 VAL B CA 1
ATOM 4369 C C . VAL B 1 158 ? -1.921 -7.59 -15.523 1 95.75 158 VAL B C 1
ATOM 4371 O O . VAL B 1 158 ? -1.835 -7.18 -14.359 1 95.75 158 VAL B O 1
ATOM 4374 N N . ASN B 1 159 ? -2.801 -7.172 -16.328 1 94.69 159 ASN B N 1
ATOM 4375 C CA . ASN B 1 159 ? -4.012 -6.508 -15.867 1 94.69 159 ASN B CA 1
ATOM 4376 C C . ASN B 1 159 ? -5.199 -7.469 -15.836 1 94.69 159 ASN B C 1
ATOM 4378 O O . ASN B 1 159 ? -5.789 -7.77 -16.875 1 94.69 159 ASN B O 1
ATOM 4382 N N . PRO B 1 160 ? -5.477 -7.938 -14.703 1 94.56 160 PRO B N 1
ATOM 4383 C CA . PRO B 1 160 ? -6.527 -8.961 -14.625 1 94.56 160 PRO B CA 1
ATOM 4384 C C . PRO B 1 160 ? -7.898 -8.422 -15.031 1 94.56 160 PRO B C 1
ATOM 4386 O O . PRO B 1 160 ? -8.742 -9.18 -15.516 1 94.56 160 PRO B O 1
ATOM 4389 N N . GLU B 1 161 ? -8.141 -7.184 -14.867 1 92.19 161 GLU B N 1
ATOM 4390 C CA . GLU B 1 161 ? -9.438 -6.594 -15.188 1 92.19 161 GLU B CA 1
ATOM 4391 C C . GLU B 1 161 ? -9.672 -6.555 -16.703 1 92.19 161 GLU B C 1
ATOM 4393 O O . GLU B 1 161 ? -10.734 -6.957 -17.172 1 92.19 161 GLU B O 1
ATOM 4398 N N . SER B 1 162 ? -8.656 -6.141 -17.391 1 93.19 162 SER B N 1
ATOM 4399 C CA . SER B 1 162 ? -8.789 -6.039 -18.844 1 93.19 162 SER B CA 1
ATOM 4400 C C . SER B 1 162 ? -8.445 -7.359 -19.531 1 93.19 162 SER B C 1
ATOM 4402 O O . SER B 1 162 ? -8.773 -7.566 -20.703 1 93.19 162 SER B O 1
ATOM 4404 N N . GLY B 1 163 ? -7.734 -8.203 -18.797 1 96 163 GLY B N 1
ATOM 4405 C CA . GLY B 1 163 ? -7.34 -9.5 -19.344 1 96 163 GLY B CA 1
ATOM 4406 C C . GLY B 1 163 ? -6.094 -9.43 -20.203 1 96 163 GLY B C 1
ATOM 4407 O O . GLY B 1 163 ? -5.801 -10.359 -20.953 1 96 163 GLY B O 1
ATOM 4408 N N . TYR B 1 164 ? -5.355 -8.32 -20.125 1 95.69 164 TYR B N 1
ATOM 4409 C CA . TYR B 1 164 ? -4.164 -8.141 -20.953 1 95.69 164 TYR B CA 1
ATOM 4410 C C . TYR B 1 164 ? -2.92 -8.648 -20.234 1 95.69 164 TYR B C 1
ATOM 4412 O O . TYR B 1 164 ? -2.771 -8.445 -19.016 1 95.69 164 TYR B O 1
ATOM 4420 N N . SER B 1 165 ? -2.098 -9.289 -20.906 1 95.31 165 SER B N 1
ATOM 4421 C CA . SER B 1 165 ? -0.716 -9.555 -20.531 1 95.31 165 SER B CA 1
ATOM 4422 C C . SER B 1 165 ? 0.259 -8.719 -21.344 1 95.31 165 SER B C 1
ATOM 4424 O O . SER B 1 165 ? 0.214 -8.734 -22.578 1 95.31 165 SER B O 1
ATOM 4426 N N . PHE B 1 166 ? 1.136 -8.055 -20.719 1 91.06 166 PHE B N 1
ATOM 4427 C CA . PHE B 1 166 ? 2.023 -7.141 -21.422 1 91.06 166 PHE B CA 1
ATOM 4428 C C . PHE B 1 166 ? 3.43 -7.719 -21.516 1 91.06 166 PHE B C 1
ATOM 4430 O O . PHE B 1 166 ? 4.305 -7.133 -22.156 1 91.06 166 PHE B O 1
ATOM 4437 N N . SER B 1 167 ? 3.627 -8.891 -20.938 1 88.38 167 SER B N 1
ATOM 4438 C CA . SER B 1 167 ? 4.953 -9.5 -20.906 1 88.38 167 SER B CA 1
ATOM 4439 C C . SER B 1 167 ? 4.977 -10.812 -21.672 1 88.38 167 SER B C 1
ATOM 4441 O O . SER B 1 167 ? 5.996 -11.172 -22.266 1 88.38 167 SER B O 1
ATOM 4443 N N . GLN B 1 168 ? 3.82 -11.523 -21.594 1 90.5 168 GLN B N 1
ATOM 4444 C CA . GLN B 1 168 ? 3.771 -12.844 -22.203 1 90.5 168 GLN B CA 1
ATOM 4445 C C . GLN B 1 168 ? 2.561 -12.984 -23.125 1 90.5 168 GLN B C 1
ATOM 4447 O O . GLN B 1 168 ? 1.48 -12.477 -22.812 1 90.5 168 GLN B O 1
ATOM 4452 N N . PHE B 1 169 ? 2.814 -13.625 -24.25 1 92.56 169 PHE B N 1
ATOM 4453 C CA . PHE B 1 169 ? 1.756 -14.039 -25.156 1 92.56 169 PHE B CA 1
ATOM 4454 C C . PHE B 1 169 ? 0.974 -12.828 -25.656 1 92.56 169 PHE B C 1
ATOM 4456 O O . PHE B 1 169 ? -0.25 -12.891 -25.797 1 92.56 169 PHE B O 1
ATOM 4463 N N . ASN B 1 170 ? 1.653 -11.727 -25.703 1 87.44 170 ASN B N 1
ATOM 4464 C CA . ASN B 1 170 ? 1.027 -10.508 -26.203 1 87.44 170 ASN B CA 1
ATOM 4465 C C . ASN B 1 170 ? 1.233 -10.359 -27.719 1 87.44 170 ASN B C 1
ATOM 4467 O O . ASN B 1 170 ? 1.792 -9.359 -28.172 1 87.44 170 ASN B O 1
ATOM 4471 N N . PHE B 1 171 ? 0.767 -11.281 -28.484 1 85.81 171 PHE B N 1
ATOM 4472 C CA . PHE B 1 171 ? 1.001 -11.367 -29.922 1 85.81 171 PHE B CA 1
ATOM 4473 C C . PHE B 1 171 ? -0.108 -10.656 -30.688 1 85.81 171 PHE B C 1
ATOM 4475 O O . PHE B 1 171 ? 0.058 -10.336 -31.875 1 85.81 171 PHE B O 1
ATOM 4482 N N . GLU B 1 172 ? -1.203 -10.484 -29.984 1 80.31 172 GLU B N 1
ATOM 4483 C CA . GLU B 1 172 ? -2.367 -9.891 -30.625 1 80.31 172 GLU B CA 1
ATOM 4484 C C . GLU B 1 172 ? -2.732 -8.555 -29.984 1 80.31 172 GLU B C 1
ATOM 4486 O O . GLU B 1 172 ? -2.258 -8.227 -28.891 1 80.31 172 GLU B O 1
ATOM 4491 N N . GLU B 1 173 ? -3.377 -7.699 -30.703 1 86.25 173 GLU B N 1
ATOM 4492 C CA . GLU B 1 173 ? -3.889 -6.453 -30.141 1 86.25 173 GLU B CA 1
ATOM 4493 C C . GLU B 1 173 ? -5.211 -6.676 -29.406 1 86.25 173 GLU B C 1
ATOM 4495 O O . GLU B 1 173 ? -6.184 -5.953 -29.641 1 86.25 173 GLU B O 1
ATOM 4500 N N . ARG B 1 174 ? -5.285 -7.785 -28.766 1 93.81 174 ARG B N 1
ATOM 4501 C CA . ARG B 1 174 ? -6.465 -8.141 -27.984 1 93.81 174 ARG B CA 1
ATOM 4502 C C . ARG B 1 174 ? -6.066 -8.703 -26.625 1 93.81 174 ARG B C 1
ATOM 4504 O O . ARG B 1 174 ? -4.945 -9.188 -26.453 1 93.81 174 ARG B O 1
ATOM 4511 N N . PRO B 1 175 ? -6.992 -8.711 -25.688 1 96.31 175 PRO B N 1
ATOM 4512 C CA . PRO B 1 175 ? -6.703 -9.289 -24.375 1 96.31 175 PRO B CA 1
ATOM 4513 C C . PRO B 1 175 ? -6.41 -10.789 -24.438 1 96.31 175 PRO B C 1
ATOM 4515 O O . PRO B 1 175 ? -7.102 -11.523 -25.141 1 96.31 175 PRO B O 1
ATOM 4518 N N . LEU B 1 176 ? -5.32 -11.211 -23.766 1 97.5 176 LEU B N 1
ATOM 4519 C CA . LEU B 1 176 ? -4.926 -12.617 -23.734 1 97.5 176 LEU B CA 1
ATOM 4520 C C . LEU B 1 176 ? -6.066 -13.492 -23.219 1 97.5 176 LEU B C 1
ATOM 4522 O O . LEU B 1 176 ? -6.277 -14.594 -23.719 1 97.5 176 LEU B O 1
ATOM 4526 N N . ALA B 1 177 ? -6.797 -13.023 -22.219 1 97.69 177 ALA B N 1
ATOM 4527 C CA . ALA B 1 177 ? -7.918 -13.773 -21.656 1 97.69 177 ALA B CA 1
ATOM 4528 C C . ALA B 1 177 ? -8.945 -14.117 -22.734 1 97.69 177 ALA B C 1
ATOM 4530 O O . ALA B 1 177 ? -9.492 -15.219 -22.75 1 97.69 177 ALA B O 1
ATOM 4531 N N . GLU B 1 178 ? -9.211 -13.188 -23.594 1 97.44 178 GLU B N 1
ATOM 4532 C CA . GLU B 1 178 ? -10.156 -13.391 -24.688 1 97.44 178 GLU B CA 1
ATOM 4533 C C . GLU B 1 178 ? -9.648 -14.438 -25.672 1 97.44 178 GLU B C 1
ATOM 4535 O O . GLU B 1 178 ? -10.406 -15.312 -26.109 1 97.44 178 GLU B O 1
ATOM 4540 N N . VAL B 1 179 ? -8.391 -14.305 -25.984 1 97.19 179 VAL B N 1
ATOM 4541 C CA . VAL B 1 179 ? -7.762 -15.25 -26.906 1 97.19 179 VAL B CA 1
ATOM 4542 C C . VAL B 1 179 ? -7.844 -16.656 -26.328 1 97.19 179 VAL B C 1
ATOM 4544 O O . VAL B 1 179 ? -8.219 -17.609 -27.031 1 97.19 179 VAL B O 1
ATOM 4547 N N . LEU B 1 180 ? -7.547 -16.781 -25.078 1 97.94 180 LEU B N 1
ATOM 4548 C CA . LEU B 1 180 ? -7.559 -18.078 -24.406 1 97.94 180 LEU B CA 1
ATOM 4549 C C . LEU B 1 180 ? -8.977 -18.625 -24.297 1 97.94 180 LEU B C 1
ATOM 4551 O O . LEU B 1 180 ? -9.203 -19.828 -24.453 1 97.94 180 LEU B O 1
ATOM 4555 N N . THR B 1 181 ? -9.914 -17.734 -23.984 1 97.88 181 THR B N 1
ATOM 4556 C CA . THR B 1 181 ? -11.312 -18.125 -23.922 1 97.88 181 THR B CA 1
ATOM 4557 C C . THR B 1 181 ? -11.773 -18.734 -25.234 1 97.88 181 THR B C 1
ATOM 4559 O O . THR B 1 181 ? -12.438 -19.766 -25.25 1 97.88 181 THR B O 1
ATOM 4562 N N . GLU B 1 182 ? -11.43 -18.109 -26.328 1 97.19 182 GLU B N 1
ATOM 4563 C CA . GLU B 1 182 ? -11.797 -18.594 -27.656 1 97.19 182 GLU B CA 1
ATOM 4564 C C . GLU B 1 182 ? -11.133 -19.922 -27.969 1 97.19 182 GLU B C 1
ATOM 4566 O O . GLU B 1 182 ? -11.781 -20.844 -28.469 1 97.19 182 GLU B O 1
ATOM 4571 N N . LYS B 1 183 ? -9.898 -20.047 -27.656 1 96.88 183 LYS B N 1
ATOM 4572 C CA . LYS B 1 183 ? -9.117 -21.234 -28 1 96.88 183 LYS B CA 1
ATOM 4573 C C . LYS B 1 183 ? -9.539 -22.438 -27.141 1 96.88 183 LYS B C 1
ATOM 4575 O O . LYS B 1 183 ? -9.516 -23.578 -27.609 1 96.88 183 LYS B O 1
ATOM 4580 N N . ILE B 1 184 ? -9.805 -22.188 -25.906 1 97.56 184 ILE B N 1
ATOM 4581 C CA . ILE B 1 184 ? -10.062 -23.281 -24.969 1 97.56 184 ILE B CA 1
ATOM 4582 C C . ILE B 1 184 ? -11.555 -23.609 -24.953 1 97.56 184 ILE B C 1
ATOM 4584 O O . ILE B 1 184 ? -11.945 -24.75 -24.703 1 97.56 184 ILE B O 1
ATOM 4588 N N . GLY B 1 185 ? -12.367 -22.609 -25.203 1 96.75 185 GLY B N 1
ATOM 4589 C CA . GLY B 1 185 ? -13.805 -22.844 -25.266 1 96.75 185 GLY B CA 1
ATOM 4590 C C . GLY B 1 185 ? -14.492 -22.688 -23.922 1 96.75 185 GLY B C 1
ATOM 4591 O O . GLY B 1 185 ? -15.641 -23.109 -23.75 1 96.75 185 GLY B O 1
ATOM 4592 N N . PHE B 1 186 ? -13.812 -22.203 -22.906 1 96.75 186 PHE B N 1
ATOM 4593 C CA . PHE B 1 186 ? -14.312 -21.891 -21.578 1 96.75 186 PHE B CA 1
ATOM 4594 C C . PHE B 1 186 ? -13.992 -20.438 -21.203 1 96.75 186 PHE B C 1
ATOM 4596 O O . PHE B 1 186 ? -13.133 -19.812 -21.828 1 96.75 186 PHE B O 1
ATOM 4603 N N . ARG B 1 187 ? -14.742 -19.906 -20.266 1 95.62 187 ARG B N 1
ATOM 4604 C CA . ARG B 1 187 ? -14.367 -18.594 -19.75 1 95.62 187 ARG B CA 1
ATOM 4605 C C . ARG B 1 187 ? -12.984 -18.641 -19.109 1 95.62 187 ARG B C 1
ATOM 4607 O O . ARG B 1 187 ? -12.719 -19.484 -18.234 1 95.62 187 ARG B O 1
ATOM 4614 N N . VAL B 1 188 ? -12.125 -17.766 -19.562 1 98 188 VAL B N 1
ATOM 4615 C CA . VAL B 1 188 ? -10.758 -17.766 -19.047 1 98 188 VAL B CA 1
ATOM 4616 C C . VAL B 1 188 ? -10.422 -16.359 -18.516 1 98 188 VAL B C 1
ATOM 4618 O O . VAL B 1 188 ? -10.734 -15.359 -19.141 1 98 188 VAL B O 1
ATOM 4621 N N . THR B 1 189 ? -9.891 -16.281 -17.359 1 97.62 189 THR B N 1
ATOM 4622 C CA . THR B 1 189 ? -9.273 -15.094 -16.797 1 97.62 189 THR B CA 1
ATOM 4623 C C . THR B 1 189 ? -7.781 -15.312 -16.562 1 97.62 189 THR B C 1
ATOM 4625 O O . THR B 1 189 ? -7.305 -16.438 -16.578 1 97.62 189 THR B O 1
ATOM 4628 N N . ILE B 1 190 ? -7.055 -14.242 -16.422 1 97.81 190 ILE B N 1
ATOM 4629 C CA . ILE B 1 190 ? -5.621 -14.344 -16.156 1 97.81 190 ILE B CA 1
ATOM 4630 C C . ILE B 1 190 ? -5.25 -13.438 -14.992 1 97.81 190 ILE B C 1
ATOM 4632 O O . ILE B 1 190 ? -5.941 -12.453 -14.711 1 97.81 190 ILE B O 1
ATOM 4636 N N . ASP B 1 191 ? -4.219 -13.766 -14.328 1 97.56 191 ASP B N 1
ATOM 4637 C CA . ASP B 1 191 ? -3.662 -12.945 -13.258 1 97.56 191 ASP B CA 1
ATOM 4638 C C . ASP B 1 191 ? -2.154 -13.148 -13.133 1 97.56 191 ASP B C 1
ATOM 4640 O O . ASP B 1 191 ? -1.582 -14 -13.812 1 97.56 191 ASP B O 1
ATOM 4644 N N . ASN B 1 192 ? -1.546 -12.25 -12.398 1 97.5 192 ASN B N 1
ATOM 4645 C CA . ASN B 1 192 ? -0.119 -12.344 -12.109 1 97.5 192 ASN B CA 1
ATOM 4646 C C . ASN B 1 192 ? 0.186 -13.516 -11.18 1 97.5 192 ASN B C 1
ATOM 4648 O O . ASN B 1 192 ? -0.561 -13.781 -10.242 1 97.5 192 ASN B O 1
ATOM 4652 N N . ASP B 1 193 ? 1.246 -14.195 -11.453 1 97.5 193 ASP B N 1
ATOM 4653 C CA . ASP B 1 193 ? 1.612 -15.391 -10.695 1 97.5 193 ASP B CA 1
ATOM 4654 C C . ASP B 1 193 ? 1.891 -15.047 -9.234 1 97.5 193 ASP B C 1
ATOM 4656 O O . ASP B 1 193 ? 1.469 -15.766 -8.328 1 97.5 193 ASP B O 1
ATOM 4660 N N . THR B 1 194 ? 2.607 -13.953 -8.953 1 98.19 194 THR B N 1
ATOM 4661 C CA . THR B 1 194 ? 2.918 -13.562 -7.582 1 98.19 194 THR B CA 1
ATOM 4662 C C . THR B 1 194 ? 1.645 -13.211 -6.816 1 98.19 194 THR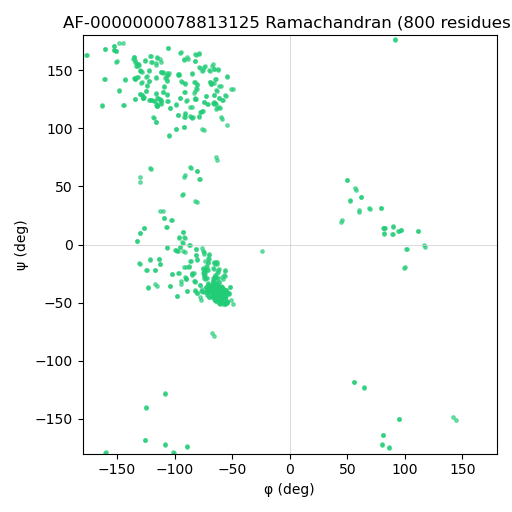 B C 1
ATOM 4664 O O . THR B 1 194 ? 1.493 -13.586 -5.648 1 98.19 194 THR B O 1
ATOM 4667 N N . ARG B 1 195 ? 0.759 -12.516 -7.449 1 98.06 195 ARG B N 1
ATOM 4668 C CA . ARG B 1 195 ? -0.523 -12.203 -6.828 1 98.06 195 ARG B CA 1
ATOM 4669 C C . ARG B 1 195 ? -1.317 -13.469 -6.535 1 98.06 195 ARG B C 1
ATOM 4671 O O . ARG B 1 195 ? -1.964 -13.578 -5.488 1 98.06 195 ARG B O 1
ATOM 4678 N N . ALA B 1 196 ? -1.247 -14.367 -7.434 1 98.31 196 ALA B N 1
ATOM 4679 C CA . ALA B 1 196 ? -1.935 -15.641 -7.223 1 98.31 196 ALA B CA 1
ATOM 4680 C C . ALA B 1 196 ? -1.373 -16.375 -6.008 1 98.31 196 ALA B C 1
ATOM 4682 O O . ALA B 1 196 ? -2.129 -16.891 -5.188 1 98.31 196 ALA B O 1
ATOM 4683 N N . MET B 1 197 ? -0.055 -16.406 -5.934 1 98.56 197 MET B N 1
ATOM 4684 C CA . MET B 1 197 ? 0.573 -17.031 -4.773 1 98.56 197 MET B CA 1
ATOM 4685 C C . MET B 1 197 ? 0.127 -16.359 -3.482 1 98.56 197 MET B C 1
ATOM 4687 O O . MET B 1 197 ? -0.165 -17.016 -2.49 1 98.56 197 MET B O 1
ATOM 4691 N N . THR B 1 198 ? 0.083 -15.062 -3.535 1 98.62 198 THR B N 1
ATOM 4692 C CA . THR B 1 198 ? -0.351 -14.273 -2.391 1 98.62 198 THR B CA 1
ATOM 4693 C C . THR B 1 198 ? -1.775 -14.641 -1.986 1 98.62 198 THR B C 1
ATOM 4695 O O . THR B 1 198 ? -2.049 -14.891 -0.81 1 98.62 198 THR B O 1
ATOM 4698 N N . TYR B 1 199 ? -2.617 -14.703 -2.955 1 97.81 199 TYR B N 1
ATOM 4699 C CA . TYR B 1 199 ? -4.02 -15.016 -2.703 1 97.81 199 TYR B CA 1
ATOM 4700 C C . TYR B 1 199 ? -4.18 -16.438 -2.197 1 97.81 199 TYR B C 1
ATOM 4702 O O . TYR B 1 199 ? -5.023 -16.719 -1.341 1 97.81 199 TYR B O 1
ATOM 4710 N N . GLY B 1 200 ? -3.402 -17.328 -2.758 1 98.06 200 GLY B N 1
ATOM 4711 C CA . GLY B 1 200 ? -3.408 -18.703 -2.26 1 98.06 200 GLY B CA 1
ATOM 4712 C C . GLY B 1 200 ? -3.102 -18.797 -0.777 1 98.06 200 GLY B C 1
ATOM 4713 O O . GLY B 1 200 ? -3.83 -19.453 -0.028 1 98.06 200 GLY B O 1
ATOM 4714 N N . GLU B 1 201 ? -2.016 -18.156 -0.376 1 98.38 201 GLU B N 1
ATOM 4715 C CA . GLU B 1 201 ? -1.646 -18.156 1.036 1 98.38 201 GLU B CA 1
ATOM 4716 C C . GLU B 1 201 ? -2.723 -17.484 1.888 1 98.38 201 GLU B C 1
ATOM 4718 O O . GLU B 1 201 ? -2.963 -17.891 3.025 1 98.38 201 GLU B O 1
ATOM 4723 N N . TYR B 1 202 ? -3.32 -16.453 1.321 1 97.31 202 TYR B N 1
ATOM 4724 C CA . TYR B 1 202 ? -4.363 -15.719 2.033 1 97.31 202 TYR B CA 1
ATOM 4725 C C . TYR B 1 202 ? -5.574 -16.609 2.293 1 97.31 202 TYR B C 1
ATOM 4727 O O . TYR B 1 202 ? -6.137 -16.594 3.391 1 97.31 202 TYR B O 1
ATOM 4735 N N . MET B 1 203 ? -5.891 -17.422 1.341 1 94.94 203 MET B N 1
ATOM 4736 C CA . MET B 1 203 ? -7.125 -18.203 1.404 1 94.94 203 MET B CA 1
ATOM 4737 C C . MET B 1 203 ? -6.895 -19.547 2.102 1 94.94 203 MET B C 1
ATOM 4739 O O . MET B 1 203 ? -7.746 -20.016 2.857 1 94.94 203 MET B O 1
ATOM 4743 N N . LYS B 1 204 ? -5.734 -20.188 1.807 1 95.81 204 LYS B N 1
ATOM 4744 C CA . LYS B 1 204 ? -5.578 -21.578 2.221 1 95.81 204 LYS B CA 1
ATOM 4745 C C . LYS B 1 204 ? -4.234 -21.797 2.906 1 95.81 204 LYS B C 1
ATOM 4747 O O . LYS B 1 204 ? -3.891 -22.922 3.264 1 95.81 204 LYS B O 1
ATOM 4752 N N . GLY B 1 205 ? -3.537 -20.766 3.053 1 96.94 205 GLY B N 1
ATOM 4753 C CA . GLY B 1 205 ? -2.18 -20.938 3.543 1 96.94 205 GLY B CA 1
ATOM 4754 C C . GLY B 1 205 ? -1.993 -20.453 4.969 1 96.94 205 GLY B C 1
ATOM 4755 O O . GLY B 1 205 ? -2.754 -20.844 5.863 1 96.94 205 GLY B O 1
ATOM 4756 N N . CYS B 1 206 ? -0.968 -19.609 5.148 1 95.56 206 CYS B N 1
ATOM 4757 C CA . CYS B 1 206 ? -0.496 -19.312 6.496 1 95.56 206 CYS B CA 1
ATOM 4758 C C . CYS B 1 206 ? -1.206 -18.109 7.078 1 95.56 206 CYS B C 1
ATOM 4760 O O . CYS B 1 206 ? -1.042 -17.781 8.258 1 95.56 206 CYS B O 1
ATOM 4762 N N . VAL B 1 207 ? -1.995 -17.438 6.34 1 96.19 207 VAL B N 1
ATOM 4763 C CA . VAL B 1 207 ? -2.684 -16.266 6.84 1 96.19 207 VAL B CA 1
ATOM 4764 C C . VAL B 1 207 ? -3.824 -16.672 7.766 1 96.19 207 VAL B C 1
ATOM 4766 O O . VAL B 1 207 ? -4.625 -17.547 7.422 1 96.19 207 VAL B O 1
ATOM 4769 N N . LYS B 1 208 ? -3.754 -16.172 8.969 1 93.94 208 LYS B N 1
ATOM 4770 C CA . LYS B 1 208 ? -4.777 -16.453 9.969 1 93.94 208 LYS B CA 1
ATOM 4771 C C . LYS B 1 208 ? -5.438 -15.172 10.461 1 93.94 208 LYS B C 1
ATOM 4773 O O . LYS B 1 208 ? -5.23 -14.758 11.602 1 93.94 208 LYS B O 1
ATOM 4778 N N . GLY B 1 209 ? -6.188 -14.422 9.555 1 93.19 209 GLY B N 1
ATOM 4779 C CA . GLY B 1 209 ? -6.941 -13.25 9.961 1 93.19 209 GLY B CA 1
ATOM 4780 C C . GLY B 1 209 ? -6.23 -11.945 9.648 1 93.19 209 GLY B C 1
ATOM 4781 O O . GLY B 1 209 ? -6.836 -10.875 9.719 1 93.19 209 GLY B O 1
ATOM 4782 N N . GLU B 1 210 ? -4.844 -11.953 9.414 1 96.62 210 GLU B N 1
ATOM 4783 C CA . GLU B 1 210 ? -4.125 -10.734 9.055 1 96.62 210 GLU B CA 1
ATOM 4784 C C . GLU B 1 210 ? -4.75 -10.07 7.828 1 96.62 210 GLU B C 1
ATOM 4786 O O . GLU B 1 210 ? -5.188 -10.758 6.898 1 96.62 210 GLU B O 1
ATOM 4791 N N . LYS B 1 211 ? -4.758 -8.75 7.773 1 96.38 211 LYS B N 1
ATOM 4792 C CA . LYS B 1 211 ? -5.438 -8.016 6.711 1 96.38 211 LYS B CA 1
ATOM 4793 C C . LYS B 1 211 ? -4.449 -7.199 5.887 1 96.38 211 LYS B C 1
ATOM 4795 O O . LYS B 1 211 ? -4.777 -6.746 4.785 1 96.38 211 LYS B O 1
ATOM 4800 N N . ASP B 1 212 ? -3.32 -6.898 6.414 1 98.06 212 ASP B N 1
ATOM 4801 C CA . ASP B 1 212 ? -2.25 -6.191 5.719 1 98.06 212 ASP B CA 1
ATOM 4802 C C . ASP B 1 212 ? -1.009 -7.07 5.586 1 98.06 212 ASP B C 1
ATOM 4804 O O . ASP B 1 212 ? -0.272 -7.266 6.555 1 98.06 212 ASP B O 1
ATOM 4808 N N . ILE B 1 213 ? -0.772 -7.57 4.355 1 98.62 213 ILE B N 1
ATOM 4809 C CA . ILE B 1 213 ? 0.211 -8.633 4.152 1 98.62 213 ILE B CA 1
ATOM 4810 C C . ILE B 1 213 ? 1.076 -8.305 2.938 1 98.62 213 ILE B C 1
ATOM 4812 O O . ILE B 1 213 ? 0.583 -7.77 1.941 1 98.62 213 ILE B O 1
ATOM 4816 N N . ILE B 1 214 ? 2.34 -8.648 3.049 1 98.81 214 ILE B N 1
ATOM 4817 C CA . ILE B 1 214 ? 3.252 -8.641 1.91 1 98.81 214 ILE B CA 1
ATOM 4818 C C . ILE B 1 214 ? 3.762 -10.055 1.646 1 98.81 214 ILE B C 1
ATOM 4820 O O . ILE B 1 214 ? 4.238 -10.727 2.562 1 98.81 214 ILE B O 1
ATOM 4824 N N . PHE B 1 215 ? 3.564 -10.508 0.499 1 98.88 215 PHE B N 1
ATOM 4825 C CA . PHE B 1 215 ? 4.117 -11.781 0.052 1 98.88 215 PHE B CA 1
ATOM 4826 C C . PHE B 1 215 ? 5.305 -11.562 -0.876 1 98.88 215 PHE B C 1
ATOM 4828 O O . PHE B 1 215 ? 5.16 -10.977 -1.951 1 98.88 215 PHE B O 1
ATOM 4835 N N . VAL B 1 216 ? 6.461 -12 -0.51 1 98.81 216 VAL B N 1
ATOM 4836 C CA . VAL B 1 216 ? 7.676 -11.859 -1.304 1 98.81 216 VAL B CA 1
ATOM 4837 C C . VAL B 1 216 ? 7.93 -13.133 -2.1 1 98.81 216 VAL B C 1
ATOM 4839 O O . VAL B 1 216 ? 8.227 -14.18 -1.522 1 98.81 216 VAL B O 1
ATOM 4842 N N . ASN B 1 217 ? 7.789 -13.031 -3.363 1 98.5 217 ASN B N 1
ATOM 4843 C CA . ASN B 1 217 ? 8.039 -14.148 -4.27 1 98.5 217 ASN B CA 1
ATOM 4844 C C . ASN B 1 217 ? 9.477 -14.156 -4.77 1 98.5 217 ASN B C 1
ATOM 4846 O O . ASN B 1 217 ? 9.82 -13.43 -5.707 1 98.5 217 ASN B O 1
ATOM 4850 N N . VAL B 1 218 ? 10.312 -15.008 -4.184 1 97.81 218 VAL B N 1
ATOM 4851 C CA . VAL B 1 218 ? 11.703 -15.125 -4.594 1 97.81 218 VAL B CA 1
ATOM 4852 C C . VAL B 1 218 ? 11.898 -16.406 -5.41 1 97.81 218 VAL B C 1
ATOM 4854 O O . VAL B 1 218 ? 12.172 -17.469 -4.855 1 97.81 218 VAL B O 1
ATOM 4857 N N . SER B 1 219 ? 11.82 -16.297 -6.637 1 96.31 219 SER B N 1
ATOM 4858 C CA . SER B 1 219 ? 12 -17.375 -7.605 1 96.31 219 SER B CA 1
ATOM 4859 C C . SER B 1 219 ? 13.078 -17.031 -8.625 1 96.31 219 SER B C 1
ATOM 4861 O O . SER B 1 219 ? 14.148 -16.531 -8.266 1 96.31 219 SER B O 1
ATOM 4863 N N . TRP B 1 220 ? 12.828 -17.391 -9.914 1 94.56 220 TRP B N 1
ATOM 4864 C CA . TRP B 1 220 ? 13.781 -16.922 -10.906 1 94.56 220 TRP B CA 1
ATOM 4865 C C . TRP B 1 220 ? 13.906 -15.398 -10.875 1 94.56 220 TRP B C 1
ATOM 4867 O O . TRP B 1 220 ? 15.008 -14.859 -11.008 1 94.56 220 TRP B O 1
ATOM 4877 N N . GLY B 1 221 ? 12.734 -14.781 -10.719 1 95.62 221 GLY B N 1
ATOM 4878 C CA . GLY B 1 221 ? 12.656 -13.344 -10.5 1 95.62 221 GLY B CA 1
ATOM 4879 C C . GLY B 1 221 ? 12.258 -12.977 -9.078 1 95.62 221 GLY B C 1
ATOM 4880 O O . GLY B 1 221 ? 12.312 -13.812 -8.18 1 95.62 221 GLY B O 1
ATOM 4881 N N . LEU B 1 222 ? 12.016 -11.719 -8.883 1 97.44 222 LEU B N 1
ATOM 4882 C CA . LEU B 1 222 ? 11.641 -11.195 -7.574 1 97.44 222 LEU B CA 1
ATOM 4883 C C . LEU B 1 222 ? 10.453 -10.242 -7.691 1 97.44 222 LEU B C 1
ATOM 4885 O O . LEU B 1 222 ? 10.469 -9.328 -8.516 1 97.44 222 LEU B O 1
ATOM 4889 N N . GLY B 1 223 ? 9.375 -10.484 -6.953 1 97.75 223 GLY B N 1
ATOM 4890 C CA . GLY B 1 223 ? 8.195 -9.633 -6.879 1 97.75 223 GLY B CA 1
ATOM 4891 C C . GLY B 1 223 ? 7.457 -9.75 -5.555 1 97.75 223 GLY B C 1
ATOM 4892 O O . GLY B 1 223 ? 7.797 -10.594 -4.723 1 97.75 223 GLY B O 1
ATOM 4893 N N . ILE B 1 224 ? 6.52 -8.883 -5.375 1 98.69 224 ILE B N 1
ATOM 4894 C CA . ILE B 1 224 ? 5.754 -8.992 -4.137 1 98.69 224 ILE B CA 1
ATOM 4895 C C . ILE B 1 224 ? 4.262 -8.914 -4.449 1 98.69 224 ILE B C 1
ATOM 4897 O O . ILE B 1 224 ? 3.859 -8.297 -5.441 1 98.69 224 ILE B O 1
ATOM 4901 N N . GLY B 1 225 ? 3.469 -9.633 -3.754 1 98.69 225 GLY B N 1
ATOM 4902 C CA . GLY B 1 225 ? 2.033 -9.43 -3.648 1 98.69 225 GLY B CA 1
ATOM 4903 C C . GLY B 1 225 ? 1.634 -8.641 -2.416 1 98.69 225 GLY B C 1
ATOM 4904 O O . GLY B 1 225 ? 2.291 -8.727 -1.377 1 98.69 225 GLY B O 1
ATOM 4905 N N . ILE B 1 226 ? 0.604 -7.867 -2.572 1 98.69 226 ILE B N 1
ATOM 4906 C CA . ILE B 1 226 ? 0.206 -6.977 -1.487 1 98.69 226 ILE B CA 1
ATOM 4907 C C . ILE B 1 226 ? -1.271 -7.188 -1.161 1 98.69 226 ILE B C 1
ATOM 4909 O O . ILE B 1 226 ? -2.113 -7.223 -2.061 1 98.69 226 ILE B O 1
ATOM 4913 N N . ILE B 1 227 ? -1.559 -7.434 0.068 1 98.25 227 ILE B N 1
ATOM 4914 C CA . ILE B 1 227 ? -2.928 -7.434 0.57 1 98.25 227 ILE B CA 1
ATOM 4915 C C . ILE B 1 227 ? -3.129 -6.262 1.527 1 98.25 227 ILE B C 1
ATOM 4917 O O . ILE B 1 227 ? -2.348 -6.078 2.465 1 98.25 227 ILE B O 1
ATOM 4921 N N . ILE B 1 228 ? -4.07 -5.457 1.246 1 97.75 228 ILE B N 1
ATOM 4922 C CA . ILE B 1 228 ? -4.434 -4.312 2.07 1 97.75 228 ILE B CA 1
ATOM 4923 C C . ILE B 1 228 ? -5.895 -4.43 2.508 1 97.75 228 ILE B C 1
ATOM 4925 O O . ILE B 1 228 ? -6.789 -4.559 1.671 1 97.75 228 ILE B O 1
ATOM 4929 N N . ASP B 1 229 ? -6.141 -4.395 3.789 1 94.56 229 ASP B N 1
ATOM 4930 C CA . ASP B 1 229 ? -7.477 -4.516 4.359 1 94.56 229 ASP B CA 1
ATOM 4931 C C . ASP B 1 229 ? -8.188 -5.762 3.834 1 94.56 229 ASP B C 1
ATOM 4933 O O . ASP B 1 229 ? -9.336 -5.691 3.404 1 94.56 229 ASP B O 1
ATOM 4937 N N . GLY B 1 230 ? -7.449 -6.781 3.68 1 93.62 230 GLY B N 1
ATOM 4938 C CA . GLY B 1 230 ? -7.996 -8.086 3.326 1 93.62 230 GLY B CA 1
ATOM 4939 C C . GLY B 1 230 ? -8.258 -8.234 1.839 1 93.62 230 GLY B C 1
ATOM 4940 O O . GLY B 1 230 ? -8.859 -9.227 1.407 1 93.62 230 GLY B O 1
ATOM 4941 N N . LYS B 1 231 ? -7.805 -7.309 1.035 1 93.88 231 LYS B N 1
ATOM 4942 C CA . LYS B 1 231 ? -8.023 -7.367 -0.407 1 93.88 231 LYS B CA 1
ATOM 4943 C C . LYS B 1 231 ? -6.707 -7.297 -1.168 1 93.88 231 LYS B C 1
ATOM 4945 O O . LYS B 1 231 ? -5.797 -6.566 -0.777 1 93.88 231 LYS B O 1
ATOM 4950 N N . ILE B 1 232 ? -6.648 -8 -2.238 1 95.94 232 ILE B N 1
ATOM 4951 C CA . ILE B 1 232 ? -5.469 -7.938 -3.094 1 95.94 232 ILE B CA 1
ATOM 4952 C C . ILE B 1 232 ? -5.344 -6.543 -3.701 1 95.94 232 ILE B C 1
ATOM 4954 O O . ILE B 1 232 ? -6.312 -6 -4.23 1 95.94 232 ILE B O 1
ATOM 4958 N N . TYR B 1 233 ? -4.238 -6.004 -3.572 1 97.25 233 TYR B N 1
ATOM 4959 C CA . TYR B 1 233 ? -3.955 -4.703 -4.164 1 97.25 233 TYR B CA 1
ATOM 4960 C C . TYR B 1 233 ? -3.275 -4.859 -5.52 1 97.25 233 TYR B C 1
ATOM 4962 O O . TYR B 1 233 ? -2.221 -5.488 -5.625 1 97.25 233 TYR B O 1
ATOM 4970 N N . THR B 1 234 ? -3.805 -4.262 -6.574 1 96.44 234 THR B N 1
ATOM 4971 C CA . THR B 1 234 ? -3.283 -4.48 -7.918 1 96.44 234 THR B CA 1
ATOM 4972 C C . THR B 1 234 ? -2.635 -3.211 -8.461 1 96.44 234 THR B C 1
ATOM 4974 O O . THR B 1 234 ? -1.861 -3.264 -9.422 1 96.44 234 THR B O 1
ATOM 4977 N N . GLY B 1 235 ? -2.916 -2.02 -7.855 1 96.06 235 GLY B N 1
ATOM 4978 C CA . GLY B 1 235 ? -2.484 -0.75 -8.414 1 96.06 235 GLY B CA 1
ATOM 4979 C C . GLY B 1 235 ? -3.379 -0.257 -9.539 1 96.06 235 GLY B C 1
ATOM 4980 O O . GLY B 1 235 ? -4.438 -0.836 -9.797 1 96.06 235 GLY B O 1
ATOM 4981 N N . LYS B 1 236 ? -2.99 0.783 -10.188 1 95.12 236 LYS B N 1
ATOM 4982 C CA . LYS B 1 236 ? -3.816 1.454 -11.188 1 95.12 236 LYS B CA 1
ATOM 4983 C C . LYS B 1 236 ? -4.129 0.523 -12.352 1 95.12 236 LYS B C 1
ATOM 4985 O O . LYS B 1 236 ? -5.281 0.427 -12.789 1 95.12 236 LYS B O 1
ATOM 4990 N N . SER B 1 237 ? -3.119 -0.206 -12.836 1 94.44 237 SER B N 1
ATOM 4991 C CA . SER B 1 237 ? -3.287 -0.988 -14.055 1 94.44 237 SER B CA 1
ATOM 4992 C C . SER B 1 237 ? -2.889 -2.443 -13.836 1 94.44 237 SER B C 1
ATOM 4994 O O . SER B 1 237 ? -2.611 -3.168 -14.797 1 94.44 237 SER B O 1
ATOM 4996 N N . GLY B 1 238 ? -2.76 -2.789 -12.523 1 94.31 238 GLY B N 1
ATOM 4997 C CA . GLY B 1 238 ? -2.402 -4.168 -12.227 1 94.31 238 GLY B CA 1
ATOM 4998 C C . GLY B 1 238 ? -0.904 -4.395 -12.164 1 94.31 238 GLY B C 1
ATOM 4999 O O . GLY B 1 238 ? -0.444 -5.539 -12.18 1 94.31 238 GLY B O 1
ATOM 5000 N N . PHE B 1 239 ? -0.085 -3.359 -12.062 1 95.88 239 PHE B N 1
ATOM 5001 C CA . PHE B 1 239 ? 1.363 -3.498 -12.164 1 95.88 239 PHE B CA 1
ATOM 5002 C C . PHE B 1 239 ? 2.02 -3.328 -10.797 1 95.88 239 PHE B C 1
ATOM 5004 O O . PHE B 1 239 ? 3.229 -3.109 -10.711 1 95.88 239 PHE B O 1
ATOM 5011 N N . SER B 1 240 ? 1.211 -3.408 -9.742 1 97.31 240 SER B N 1
ATOM 5012 C CA . SER B 1 240 ? 1.804 -3.291 -8.414 1 97.31 240 SER B CA 1
ATOM 5013 C C . SER B 1 240 ? 2.729 -4.465 -8.117 1 97.31 240 SER B C 1
ATOM 5015 O O . SER B 1 240 ? 2.588 -5.539 -8.703 1 97.31 240 SER B O 1
ATOM 5017 N N . GLY B 1 241 ? 3.717 -4.215 -7.297 1 97.88 241 GLY B N 1
ATOM 5018 C CA . GLY B 1 241 ? 4.5 -5.301 -6.738 1 97.88 241 GLY B CA 1
ATOM 5019 C C . GLY B 1 241 ? 5.785 -5.566 -7.496 1 97.88 241 GLY B C 1
ATOM 5020 O O . GLY B 1 241 ? 6.465 -6.566 -7.254 1 97.88 241 GLY B O 1
ATOM 5021 N N . GLU B 1 242 ? 6.164 -4.656 -8.375 1 97.38 242 GLU B N 1
ATOM 5022 C CA . GLU B 1 242 ? 7.398 -4.812 -9.141 1 97.38 242 GLU B CA 1
ATOM 5023 C C . GLU B 1 242 ? 8.617 -4.449 -8.297 1 97.38 242 GLU B C 1
ATOM 5025 O O . GLU B 1 242 ? 9.453 -3.648 -8.719 1 97.38 242 GLU B O 1
ATOM 5030 N N . PHE B 1 243 ? 8.711 -5.117 -7.199 1 97.62 243 PHE B N 1
ATOM 5031 C CA . PHE B 1 243 ? 9.727 -4.906 -6.176 1 97.62 243 PHE B CA 1
ATOM 5032 C C . PHE B 1 243 ? 11.117 -5.246 -6.707 1 97.62 243 PHE B C 1
ATOM 5034 O O . PHE B 1 243 ? 12.094 -4.578 -6.371 1 97.62 243 PHE B O 1
ATOM 5041 N N . GLY B 1 244 ? 11.258 -6.223 -7.508 1 97.88 244 GLY B N 1
ATOM 5042 C CA . GLY B 1 244 ? 12.531 -6.668 -8.055 1 97.88 244 GLY B CA 1
ATOM 5043 C C . GLY B 1 244 ? 13.172 -5.652 -8.977 1 97.88 244 GLY B C 1
ATOM 5044 O O . GLY B 1 244 ? 14.375 -5.727 -9.25 1 97.88 244 GLY B O 1
ATOM 5045 N N . HIS B 1 245 ? 12.414 -4.699 -9.406 1 97.06 245 HIS B N 1
ATOM 5046 C CA . HIS B 1 245 ? 12.906 -3.748 -10.398 1 97.06 245 HIS B CA 1
ATOM 5047 C C . HIS B 1 245 ? 13.125 -2.373 -9.773 1 97.06 245 HIS B C 1
ATOM 5049 O O . HIS B 1 245 ? 13.125 -1.36 -10.477 1 97.06 245 HIS B O 1
ATOM 5055 N N . THR B 1 246 ? 13.297 -2.363 -8.508 1 96.75 246 THR B N 1
ATOM 5056 C CA . THR B 1 246 ? 13.781 -1.157 -7.84 1 96.75 246 THR B CA 1
ATOM 5057 C C . THR B 1 246 ? 15.297 -1.041 -7.969 1 96.75 246 THR B C 1
ATOM 5059 O O . THR B 1 246 ? 16.016 -2.039 -7.867 1 96.75 246 THR B O 1
ATOM 5062 N N . ASN B 1 247 ? 15.773 0.127 -8.234 1 96.31 247 ASN B N 1
ATOM 5063 C CA . ASN B 1 247 ? 17.219 0.346 -8.344 1 96.31 247 ASN B CA 1
ATOM 5064 C C . ASN B 1 247 ? 17.875 0.375 -6.969 1 96.31 247 ASN B C 1
ATOM 5066 O O . ASN B 1 247 ? 17.641 1.29 -6.18 1 96.31 247 ASN B O 1
ATOM 5070 N N . VAL B 1 248 ? 18.734 -0.598 -6.684 1 95.38 248 VAL B N 1
ATOM 5071 C CA . VAL B 1 248 ? 19.312 -0.748 -5.355 1 95.38 248 VAL B CA 1
ATOM 5072 C C . VAL B 1 248 ? 20.844 -0.714 -5.457 1 95.38 248 VAL B C 1
ATOM 5074 O O . VAL B 1 248 ? 21.516 -0.159 -4.59 1 95.38 248 VAL B O 1
ATOM 5077 N N . PHE B 1 249 ? 21.359 -1.284 -6.52 1 95.5 249 PHE B N 1
ATOM 5078 C CA . PHE B 1 249 ? 22.797 -1.486 -6.598 1 95.5 249 PHE B CA 1
ATOM 5079 C C . PHE B 1 249 ? 23.406 -0.605 -7.68 1 95.5 249 PHE B C 1
ATOM 5081 O O . PHE B 1 249 ? 22.766 -0.296 -8.68 1 95.5 249 PHE B O 1
ATOM 5088 N N . ASP B 1 250 ? 24.641 -0.194 -7.445 1 92.06 250 ASP B N 1
ATOM 5089 C CA . ASP B 1 250 ? 25.406 0.509 -8.469 1 92.06 250 ASP B CA 1
ATOM 5090 C C . ASP B 1 250 ? 26.266 -0.463 -9.281 1 92.06 250 ASP B C 1
ATOM 5092 O O . ASP B 1 250 ? 27.422 -0.173 -9.594 1 92.06 250 ASP B O 1
ATOM 5096 N N . ASN B 1 251 ? 25.688 -1.57 -9.617 1 92.56 251 ASN B N 1
ATOM 5097 C CA . ASN B 1 251 ? 26.391 -2.537 -10.445 1 92.56 251 ASN B CA 1
ATOM 5098 C C . ASN B 1 251 ? 26.062 -2.355 -11.922 1 92.56 251 ASN B C 1
ATOM 5100 O O . ASN B 1 251 ? 25.234 -1.514 -12.273 1 92.56 251 ASN B O 1
ATOM 5104 N N . GLU B 1 252 ? 26.703 -2.859 -12.867 1 93.19 252 GLU B N 1
ATOM 5105 C CA . GLU B 1 252 ? 26.516 -2.699 -14.305 1 93.19 252 GLU B CA 1
ATOM 5106 C C . GLU B 1 252 ? 25.828 -3.918 -14.906 1 93.19 252 GLU B C 1
ATOM 5108 O O . GLU B 1 252 ? 25.922 -4.168 -16.109 1 93.19 252 GLU B O 1
ATOM 5113 N N . ILE B 1 253 ? 25.141 -4.672 -14.047 1 95.25 253 ILE B N 1
ATOM 5114 C CA . ILE B 1 253 ? 24.453 -5.867 -14.531 1 95.25 253 ILE B CA 1
ATOM 5115 C C . ILE B 1 253 ? 23.109 -5.484 -15.125 1 95.25 253 ILE B C 1
ATOM 5117 O O . ILE B 1 253 ? 22.281 -4.848 -14.453 1 95.25 253 ILE B O 1
ATOM 5121 N N . ILE B 1 254 ? 22.828 -5.859 -16.328 1 94.31 254 ILE B N 1
ATOM 5122 C CA . ILE B 1 254 ? 21.594 -5.527 -17.031 1 94.31 254 ILE B CA 1
ATOM 5123 C C . ILE B 1 254 ? 20.484 -6.484 -16.594 1 94.31 254 ILE B C 1
ATOM 5125 O O . ILE B 1 254 ? 20.641 -7.707 -16.672 1 94.31 254 ILE B O 1
ATOM 5129 N N . CYS B 1 255 ? 19.453 -5.914 -16.156 1 93.88 255 CYS B N 1
ATOM 5130 C CA . CYS B 1 255 ? 18.266 -6.676 -15.805 1 93.88 255 CYS B CA 1
ATOM 5131 C C . CYS B 1 255 ? 17.422 -6.973 -17.047 1 93.88 255 CYS B C 1
ATOM 5133 O O . CYS B 1 255 ? 17.547 -6.289 -18.062 1 93.88 255 CYS B O 1
ATOM 5135 N N . HIS B 1 256 ? 16.594 -7.984 -17.016 1 88.19 256 HIS B N 1
ATOM 5136 C CA . HIS B 1 256 ? 15.75 -8.328 -18.156 1 88.19 256 HIS B CA 1
ATOM 5137 C C . HIS B 1 256 ? 14.758 -7.215 -18.469 1 88.19 256 HIS B C 1
ATOM 5139 O O . HIS B 1 256 ? 14.172 -7.184 -19.547 1 88.19 256 HIS B O 1
ATOM 5145 N N . CYS B 1 257 ? 14.562 -6.297 -17.562 1 89.31 257 CYS B N 1
ATOM 5146 C CA . CYS B 1 257 ? 13.672 -5.168 -17.812 1 89.31 257 CYS B CA 1
ATOM 5147 C C . CYS B 1 257 ? 14.375 -4.082 -18.609 1 89.31 257 CYS B C 1
ATOM 5149 O O . CYS B 1 257 ? 13.75 -3.1 -19.016 1 89.31 257 CYS B O 1
ATOM 5151 N N . GLY B 1 258 ? 15.68 -4.184 -18.812 1 90.88 258 GLY B N 1
ATOM 5152 C CA . GLY B 1 258 ? 16.453 -3.252 -19.609 1 90.88 258 GLY B CA 1
ATOM 5153 C C . GLY B 1 258 ? 17.234 -2.252 -18.781 1 90.88 258 GLY B C 1
ATOM 5154 O O . GLY B 1 258 ? 18.047 -1.503 -19.312 1 90.88 258 GLY B O 1
ATOM 5155 N N . LYS B 1 259 ? 17.094 -2.271 -17.5 1 93.12 259 LYS B N 1
ATOM 5156 C CA . LYS B 1 259 ? 17.781 -1.329 -16.625 1 93.12 259 LYS B CA 1
ATOM 5157 C C . LYS B 1 259 ? 18.922 -2.01 -15.891 1 93.12 259 LYS B C 1
ATOM 5159 O O . LYS B 1 259 ? 19.078 -3.232 -15.953 1 93.12 259 LYS B O 1
ATOM 5164 N N . LYS B 1 260 ? 19.703 -1.224 -15.273 1 94.69 260 LYS B N 1
ATOM 5165 C CA . LYS B 1 260 ? 20.844 -1.742 -14.516 1 94.69 260 LYS B CA 1
ATOM 5166 C C . LYS B 1 260 ? 20.625 -1.57 -13.016 1 94.69 260 LYS B C 1
ATOM 5168 O O . LYS B 1 260 ? 19.953 -0.629 -12.578 1 94.69 260 LYS B O 1
ATOM 5173 N N . GLY B 1 261 ? 21.141 -2.459 -12.227 1 95.69 261 GLY B N 1
ATOM 5174 C CA . GLY B 1 261 ? 21.234 -2.285 -10.789 1 95.69 261 GLY B CA 1
ATOM 5175 C C . GLY B 1 261 ? 19.938 -2.602 -10.062 1 95.69 261 GLY B C 1
ATOM 5176 O O . GLY B 1 261 ? 19.781 -2.268 -8.891 1 95.69 261 GLY B O 1
ATOM 5177 N N . CYS B 1 262 ? 19.016 -3.262 -10.773 1 97.56 262 CYS B N 1
ATOM 5178 C CA . CYS B 1 262 ? 17.766 -3.678 -10.117 1 97.56 262 CYS B CA 1
ATOM 5179 C C . CYS B 1 262 ? 18.062 -4.656 -8.984 1 97.56 262 CYS B C 1
ATOM 5181 O O . CYS B 1 262 ? 19.047 -5.398 -9.031 1 97.56 262 CYS B O 1
ATOM 5183 N N . LEU B 1 263 ? 17.219 -4.652 -8.008 1 98 263 LEU B N 1
ATOM 5184 C CA . LEU B 1 263 ? 17.344 -5.578 -6.883 1 98 263 LEU B CA 1
ATOM 5185 C C . LEU B 1 263 ? 17.469 -7.016 -7.375 1 98 263 LEU B C 1
ATOM 5187 O O . LEU B 1 263 ? 18.25 -7.793 -6.828 1 98 263 LEU B O 1
ATOM 5191 N N . GLU B 1 264 ? 16.797 -7.398 -8.422 1 97.12 264 GLU B N 1
ATOM 5192 C CA . GLU B 1 264 ? 16.75 -8.742 -8.984 1 97.12 264 GLU B CA 1
ATOM 5193 C C . GLU B 1 264 ? 18.141 -9.18 -9.477 1 97.12 264 GLU B C 1
ATOM 5195 O O . GLU B 1 264 ? 18.438 -10.375 -9.531 1 97.12 264 GLU B O 1
ATOM 5200 N N . THR B 1 265 ? 18.969 -8.219 -9.789 1 97.38 265 THR B N 1
ATOM 5201 C CA . THR B 1 265 ? 20.266 -8.555 -10.359 1 97.38 265 THR B CA 1
ATOM 5202 C C . THR B 1 265 ? 21.172 -9.188 -9.312 1 97.38 265 THR B C 1
ATOM 5204 O O . THR B 1 265 ? 22.172 -9.836 -9.648 1 97.38 265 THR B O 1
ATOM 5207 N N . GLU B 1 266 ? 20.781 -9.031 -8.016 1 97.62 266 GLU B N 1
ATOM 5208 C CA . GLU B 1 266 ? 21.641 -9.586 -6.977 1 97.62 266 GLU B CA 1
ATOM 5209 C C . GLU B 1 266 ? 20.844 -10.445 -5.996 1 97.62 266 GLU B C 1
ATOM 5211 O O . GLU B 1 266 ? 21.422 -11.227 -5.238 1 97.62 266 GLU B O 1
ATOM 5216 N N . ALA B 1 267 ? 19.578 -10.297 -6.004 1 97.44 267 ALA B N 1
ATOM 5217 C CA . ALA B 1 267 ? 18.781 -10.969 -4.992 1 97.44 267 ALA B CA 1
ATOM 5218 C C . ALA B 1 267 ? 17.609 -11.727 -5.629 1 97.44 267 ALA B C 1
ATOM 5220 O O . ALA B 1 267 ? 16.453 -11.492 -5.289 1 97.44 267 ALA B O 1
ATOM 5221 N N . SER B 1 268 ? 17.859 -12.641 -6.52 1 97.5 268 SER B N 1
ATOM 5222 C CA . SER B 1 268 ? 16.875 -13.492 -7.188 1 97.5 268 SER B CA 1
ATOM 5223 C C . SER B 1 268 ? 17.469 -14.859 -7.512 1 97.5 268 SER B C 1
ATOM 5225 O O . SER B 1 268 ? 18.656 -15.094 -7.312 1 97.5 268 SER B O 1
ATOM 5227 N N . GLY B 1 269 ? 16.578 -15.742 -8 1 96.44 269 GLY B N 1
ATOM 5228 C CA . GLY B 1 269 ? 17.062 -17.031 -8.469 1 96.44 269 GLY B CA 1
ATOM 5229 C C . GLY B 1 269 ? 17.984 -16.922 -9.664 1 96.44 269 GLY B C 1
ATOM 5230 O O . GLY B 1 269 ? 18.953 -17.672 -9.773 1 96.44 269 GLY B O 1
ATOM 5231 N N . SER B 1 270 ? 17.719 -16 -10.562 1 95.88 270 SER B N 1
ATOM 5232 C CA . SER B 1 270 ? 18.609 -15.766 -11.695 1 95.88 270 SER B CA 1
ATOM 5233 C C . SER B 1 270 ? 19.984 -15.297 -11.227 1 95.88 270 SER B C 1
ATOM 5235 O O . SER B 1 270 ? 21 -15.695 -11.789 1 95.88 270 SER B O 1
ATOM 5237 N N . ALA B 1 271 ? 19.969 -14.445 -10.242 1 97.31 271 ALA B N 1
ATOM 5238 C CA . ALA B 1 271 ? 21.234 -14 -9.656 1 97.31 271 ALA B CA 1
ATOM 5239 C C . ALA B 1 271 ? 21.984 -15.164 -9.016 1 97.31 271 ALA B C 1
ATOM 5241 O O . ALA B 1 271 ? 23.203 -15.305 -9.188 1 97.31 271 ALA B O 1
ATOM 5242 N N . LEU B 1 272 ? 21.266 -15.977 -8.25 1 97.62 272 LEU B N 1
ATOM 5243 C CA . LEU B 1 272 ? 21.828 -17.156 -7.625 1 97.62 272 LEU B CA 1
ATOM 5244 C C . LEU B 1 272 ? 22.5 -18.062 -8.664 1 97.62 272 LEU B C 1
ATOM 5246 O O . LEU B 1 272 ? 23.656 -18.484 -8.484 1 97.62 272 LEU B O 1
ATOM 5250 N N . HIS B 1 273 ? 21.75 -18.328 -9.695 1 96.12 273 HIS B N 1
ATOM 5251 C CA . HIS B 1 273 ? 22.234 -19.141 -10.797 1 96.12 273 HIS B CA 1
ATOM 5252 C C . HIS B 1 273 ? 23.516 -18.578 -11.391 1 96.12 273 HIS B C 1
ATOM 5254 O O . HIS B 1 273 ? 24.516 -19.281 -11.531 1 96.12 273 HIS B O 1
ATOM 5260 N N . ARG B 1 274 ? 23.562 -17.266 -11.719 1 96 274 ARG B N 1
ATOM 5261 C CA . ARG B 1 274 ? 24.688 -16.594 -12.328 1 96 274 ARG B CA 1
ATOM 5262 C C . ARG B 1 274 ? 25.906 -16.609 -11.398 1 96 274 ARG B C 1
ATOM 5264 O O . ARG B 1 274 ? 27 -16.969 -11.805 1 96 274 ARG B O 1
ATOM 5271 N N . ILE B 1 275 ? 25.719 -16.25 -10.156 1 97.19 275 ILE B N 1
ATOM 5272 C CA . ILE B 1 275 ? 26.797 -16.141 -9.172 1 97.19 275 ILE B CA 1
ATOM 5273 C C . ILE B 1 275 ? 27.422 -17.516 -8.945 1 97.19 275 ILE B C 1
ATOM 5275 O O . ILE B 1 275 ? 28.641 -17.656 -8.867 1 97.19 275 ILE B O 1
ATOM 5279 N N . LEU B 1 276 ? 26.594 -18.562 -8.844 1 97.5 276 LEU B N 1
ATOM 5280 C CA . LEU B 1 276 ? 27.078 -19.922 -8.625 1 97.5 276 LEU B CA 1
ATOM 5281 C C . LEU B 1 276 ? 27.984 -20.359 -9.773 1 97.5 276 LEU B C 1
ATOM 5283 O O . LEU B 1 276 ? 29.078 -20.891 -9.539 1 97.5 276 LEU B O 1
ATOM 5287 N N . ILE B 1 277 ? 27.516 -20.156 -10.984 1 95.44 277 ILE B N 1
ATOM 5288 C CA . ILE B 1 277 ? 28.297 -20.531 -12.164 1 95.44 277 ILE B CA 1
ATOM 5289 C C . ILE B 1 277 ? 29.625 -19.781 -12.18 1 95.44 277 ILE B C 1
ATOM 5291 O O . ILE B 1 277 ? 30.672 -20.391 -12.398 1 95.44 277 ILE B O 1
ATOM 5295 N N . GLU B 1 278 ? 29.562 -18.469 -11.93 1 95.81 278 GLU B N 1
ATOM 5296 C CA . GLU B 1 278 ? 30.766 -17.641 -11.922 1 95.81 278 GLU B CA 1
ATOM 5297 C C . GLU B 1 278 ? 31.766 -18.125 -10.875 1 95.81 278 GLU B C 1
ATOM 5299 O O . GLU B 1 278 ? 32.969 -18.219 -11.156 1 95.81 278 GLU B O 1
ATOM 5304 N N . ARG B 1 279 ? 31.297 -18.438 -9.734 1 97 279 ARG B N 1
ATOM 5305 C CA . ARG B 1 279 ? 32.156 -18.844 -8.641 1 97 279 ARG B CA 1
ATOM 5306 C C . ARG B 1 279 ? 32.781 -20.219 -8.914 1 97 279 ARG B C 1
ATOM 5308 O O . ARG B 1 279 ? 33.969 -20.453 -8.617 1 97 279 ARG B O 1
ATOM 5315 N N . ILE B 1 280 ? 32.031 -21.141 -9.461 1 95.62 280 ILE B N 1
ATOM 5316 C CA . ILE B 1 280 ? 32.562 -22.469 -9.797 1 95.62 280 ILE B CA 1
ATOM 5317 C C . ILE B 1 280 ? 33.594 -22.344 -10.914 1 95.62 280 ILE B C 1
ATOM 5319 O O . ILE B 1 280 ? 34.625 -23 -10.867 1 95.62 280 ILE B O 1
ATOM 5323 N N . GLN B 1 281 ? 33.312 -21.5 -11.859 1 94.19 281 GLN B N 1
ATOM 5324 C CA . GLN B 1 281 ? 34.25 -21.281 -12.961 1 94.19 281 GLN B CA 1
ATOM 5325 C C . GLN B 1 281 ? 35.531 -20.656 -12.461 1 94.19 281 GLN B C 1
ATOM 5327 O O . GLN B 1 281 ? 36.594 -20.844 -13.055 1 94.19 281 GLN B O 1
ATOM 5332 N N . ASN B 1 282 ? 35.438 -19.953 -11.367 1 96.19 282 ASN B N 1
ATOM 5333 C CA . ASN B 1 282 ? 36.594 -19.312 -10.766 1 96.19 282 ASN B CA 1
ATOM 5334 C C . ASN B 1 282 ? 37.312 -20.266 -9.82 1 96.19 282 ASN B C 1
ATOM 5336 O O . ASN B 1 282 ? 38.219 -19.844 -9.094 1 96.19 282 ASN B O 1
ATOM 5340 N N . GLY B 1 283 ? 36.844 -21.453 -9.664 1 94.38 283 GLY B N 1
ATOM 5341 C CA . GLY B 1 283 ? 37.625 -22.469 -8.992 1 94.38 283 GLY B CA 1
ATOM 5342 C C . GLY B 1 283 ? 37 -22.969 -7.703 1 94.38 283 GLY B C 1
ATOM 5343 O O . GLY B 1 283 ? 37.562 -23.859 -7.051 1 94.38 283 GLY B O 1
ATOM 5344 N N . GLU B 1 284 ? 35.875 -22.422 -7.387 1 96.81 284 GLU B N 1
ATOM 5345 C CA . GLU B 1 284 ? 35.188 -22.906 -6.184 1 96.81 284 GLU B CA 1
ATOM 5346 C C . GLU B 1 284 ? 34.469 -24.219 -6.445 1 96.81 284 GLU B C 1
ATOM 5348 O O . GLU B 1 284 ? 34.094 -24.516 -7.586 1 96.81 284 GLU B O 1
ATOM 5353 N N . SER B 1 285 ? 34.344 -24.969 -5.375 1 95.31 285 SER B N 1
ATOM 5354 C CA . SER B 1 285 ? 33.781 -26.312 -5.535 1 95.31 285 SER B CA 1
ATOM 5355 C C . SER B 1 285 ? 32.344 -26.406 -5.016 1 95.31 285 SER B C 1
ATOM 5357 O O . SER B 1 285 ? 32 -25.719 -4.051 1 95.31 285 SER B O 1
ATOM 5359 N N . SER B 1 286 ? 31.516 -27.219 -5.656 1 96.25 286 SER B N 1
ATOM 5360 C CA . SER B 1 286 ? 30.125 -27.531 -5.316 1 96.25 286 SER B CA 1
ATOM 5361 C C . SER B 1 286 ? 29.75 -28.938 -5.754 1 96.25 286 SER B C 1
ATOM 5363 O O . SER B 1 286 ? 30.391 -29.516 -6.617 1 96.25 286 SER B O 1
ATOM 5365 N N . ILE B 1 287 ? 28.766 -29.422 -5.125 1 95.38 287 ILE B N 1
ATOM 5366 C CA . ILE B 1 287 ? 28.203 -30.703 -5.555 1 95.38 287 ILE B CA 1
ATOM 5367 C C . ILE B 1 287 ? 27.797 -30.609 -7.023 1 95.38 287 ILE B C 1
ATOM 5369 O O . ILE B 1 287 ? 27.766 -31.625 -7.73 1 95.38 287 ILE B O 1
ATOM 5373 N N . LEU B 1 288 ? 27.578 -29.391 -7.457 1 95.06 288 LEU B N 1
ATOM 5374 C CA . LEU B 1 288 ? 27.062 -29.156 -8.797 1 95.06 288 LEU B CA 1
ATOM 5375 C C . LEU B 1 288 ? 28.203 -28.859 -9.781 1 95.06 288 LEU B C 1
ATOM 5377 O O . LEU B 1 288 ? 27.953 -28.578 -10.953 1 95.06 288 LEU B O 1
ATOM 5381 N N . SER B 1 289 ? 29.422 -28.969 -9.383 1 94.5 289 SER B N 1
ATOM 5382 C CA . SER B 1 289 ? 30.562 -28.562 -10.203 1 94.5 289 SER B CA 1
ATOM 5383 C C . SER B 1 289 ? 30.609 -29.344 -11.516 1 94.5 289 SER B C 1
ATOM 5385 O O . SER B 1 289 ? 30.688 -28.75 -12.594 1 94.5 289 SER B O 1
ATOM 5387 N N . ASN B 1 290 ? 30.531 -30.656 -11.414 1 91.88 290 ASN B N 1
ATOM 5388 C CA . ASN B 1 290 ? 30.594 -31.469 -12.617 1 91.88 290 ASN B CA 1
ATOM 5389 C C . ASN B 1 290 ? 29.422 -31.203 -13.539 1 91.88 290 ASN B C 1
ATOM 5391 O O . ASN B 1 290 ? 29.578 -31.156 -14.758 1 91.88 290 ASN B O 1
ATOM 5395 N N . ARG B 1 291 ? 28.297 -31.078 -12.883 1 90.81 291 ARG B N 1
ATOM 5396 C CA . ARG B 1 291 ? 27.062 -30.781 -13.617 1 90.81 291 ARG B CA 1
ATOM 5397 C C . ARG B 1 291 ? 27.188 -29.453 -14.367 1 90.81 291 ARG B C 1
ATOM 5399 O O . ARG B 1 291 ? 26.766 -29.359 -15.523 1 90.81 291 ARG B O 1
ATOM 5406 N N . ILE B 1 292 ? 27.719 -28.453 -13.805 1 90.31 292 ILE B N 1
ATOM 5407 C CA . ILE B 1 292 ? 27.812 -27.109 -14.367 1 90.31 292 ILE B CA 1
ATOM 5408 C C . ILE B 1 292 ? 28.906 -27.062 -15.43 1 90.31 292 ILE B C 1
ATOM 5410 O O . ILE B 1 292 ? 28.75 -26.438 -16.469 1 90.31 292 ILE B O 1
ATOM 5414 N N . LEU B 1 293 ? 29.953 -27.703 -15.242 1 85.81 293 LEU B N 1
ATOM 5415 C CA . LEU B 1 293 ? 31.094 -27.672 -16.141 1 85.81 293 LEU B CA 1
ATOM 5416 C C . LEU B 1 293 ? 30.812 -28.5 -17.406 1 85.81 293 LEU B C 1
ATOM 5418 O O . LEU B 1 293 ? 31.375 -28.219 -18.469 1 85.81 293 LEU B O 1
ATOM 5422 N N . SER B 1 294 ? 29.938 -29.453 -17.344 1 84 294 SER B N 1
ATOM 5423 C CA . SER B 1 294 ? 29.594 -30.297 -18.5 1 84 294 SER B CA 1
ATOM 5424 C C . SER B 1 294 ? 28.703 -29.531 -19.484 1 84 294 SER B C 1
ATOM 5426 O O . SER B 1 294 ? 28.531 -29.969 -20.625 1 84 294 SER B O 1
ATOM 5428 N N . LYS B 1 295 ? 28.25 -28.391 -19.281 1 71.12 295 LYS B N 1
ATOM 5429 C CA . LYS B 1 295 ? 27.469 -27.438 -20.078 1 71.12 295 LYS B CA 1
ATOM 5430 C C . LYS B 1 295 ? 26.312 -28.141 -20.781 1 71.12 295 LYS B C 1
ATOM 5432 O O . LYS B 1 295 ? 25.922 -27.75 -21.891 1 71.12 295 LYS B O 1
ATOM 5437 N N . ASP B 1 296 ? 25.812 -29.312 -20.391 1 68 296 ASP B N 1
ATOM 5438 C CA . ASP B 1 296 ? 24.766 -30.016 -21.125 1 68 296 ASP B CA 1
ATOM 5439 C C . ASP B 1 296 ? 23.438 -29.25 -21.062 1 68 296 ASP B C 1
ATOM 5441 O O . ASP B 1 296 ? 22.906 -28.828 -22.094 1 68 296 ASP B O 1
ATOM 5445 N N . ASN B 1 297 ? 22.703 -29.328 -19.844 1 72.25 297 ASN B N 1
ATOM 5446 C CA . ASN B 1 297 ? 21.391 -28.703 -19.688 1 72.25 297 ASN B CA 1
ATOM 5447 C C . ASN B 1 297 ? 21.438 -27.547 -18.688 1 72.25 297 ASN B C 1
ATOM 5449 O O . ASN B 1 297 ? 22.438 -27.375 -17.984 1 72.25 297 ASN B O 1
ATOM 5453 N N . VAL B 1 298 ? 20.359 -26.703 -18.891 1 80.5 298 VAL B N 1
ATOM 5454 C CA . VAL B 1 298 ? 20.281 -25.547 -18 1 80.5 298 VAL B CA 1
ATOM 5455 C C . VAL B 1 298 ? 20.047 -26.016 -16.562 1 80.5 298 VAL B C 1
ATOM 5457 O O . VAL B 1 298 ? 19.203 -26.875 -16.312 1 80.5 298 VAL B O 1
ATOM 5460 N N . LEU B 1 299 ? 20.969 -25.656 -15.719 1 88.62 299 LEU B N 1
ATOM 5461 C CA . LEU B 1 299 ? 20.828 -25.922 -14.297 1 88.62 299 LEU B CA 1
ATOM 5462 C C . LEU B 1 299 ? 19.562 -25.281 -13.742 1 88.62 299 LEU B C 1
ATOM 5464 O O . LEU B 1 299 ? 19.312 -24.094 -13.961 1 88.62 299 LEU B O 1
ATOM 5468 N N . THR B 1 300 ? 18.656 -26.062 -13.102 1 89.75 300 THR B N 1
ATOM 5469 C CA . THR B 1 300 ? 17.391 -25.547 -12.57 1 89.75 300 THR B CA 1
ATOM 5470 C C . THR B 1 300 ? 17.578 -25.047 -11.141 1 89.75 300 THR B C 1
ATOM 5472 O O . THR B 1 300 ? 18.531 -25.438 -10.461 1 89.75 300 THR B O 1
ATOM 5475 N N . LEU B 1 301 ? 16.672 -24.219 -10.711 1 93.56 301 LEU B N 1
ATOM 5476 C CA . LEU B 1 301 ? 16.703 -23.766 -9.328 1 93.56 301 LEU B CA 1
ATOM 5477 C C . LEU B 1 301 ? 16.469 -24.938 -8.367 1 93.56 301 LEU B C 1
ATOM 5479 O O . LEU B 1 301 ? 17.047 -24.953 -7.273 1 93.56 301 LEU B O 1
ATOM 5483 N N . ASP B 1 302 ? 15.68 -25.875 -8.828 1 92.12 302 ASP B N 1
ATOM 5484 C CA . ASP B 1 302 ? 15.406 -27.047 -8 1 92.12 302 ASP B CA 1
ATOM 5485 C C . ASP B 1 302 ? 16.688 -27.812 -7.684 1 92.12 302 ASP B C 1
ATOM 5487 O O . ASP B 1 302 ? 16.859 -28.312 -6.57 1 92.12 302 ASP B O 1
ATOM 5491 N N . GLU B 1 303 ? 17.516 -27.891 -8.633 1 92.88 303 GLU B N 1
ATOM 5492 C CA . GLU B 1 303 ? 18.797 -28.578 -8.43 1 92.88 303 GLU B CA 1
ATOM 5493 C C . GLU B 1 303 ? 19.672 -27.828 -7.422 1 92.88 303 GLU B C 1
ATOM 5495 O O . GLU B 1 303 ? 20.328 -28.438 -6.59 1 92.88 303 GLU B O 1
ATOM 5500 N N . ILE B 1 304 ? 19.656 -26.562 -7.543 1 95.62 304 ILE B N 1
ATOM 5501 C CA . ILE B 1 304 ? 20.438 -25.75 -6.625 1 95.62 304 ILE B CA 1
ATOM 5502 C C . ILE B 1 304 ? 19.875 -25.875 -5.211 1 95.62 304 ILE B C 1
ATOM 5504 O O . ILE B 1 304 ? 20.641 -26.047 -4.254 1 95.62 304 ILE B O 1
ATOM 5508 N N . ILE B 1 305 ? 18.594 -25.844 -5.098 1 95.62 305 ILE B N 1
ATOM 5509 C CA . ILE B 1 305 ? 17.922 -25.953 -3.803 1 95.62 305 ILE B CA 1
ATOM 5510 C C . ILE B 1 305 ? 18.234 -27.312 -3.18 1 95.62 305 ILE B C 1
ATOM 5512 O O . ILE B 1 305 ? 18.484 -27.406 -1.979 1 95.62 305 ILE B O 1
ATOM 5516 N N . ALA B 1 306 ? 18.203 -28.297 -4.031 1 95.69 306 ALA B N 1
ATOM 5517 C CA . ALA B 1 306 ? 18.547 -29.625 -3.555 1 95.69 306 ALA B CA 1
ATOM 5518 C C . ALA B 1 306 ? 19.969 -29.672 -3.004 1 95.69 306 ALA B C 1
ATOM 5520 O O . ALA B 1 306 ? 20.234 -30.359 -2.01 1 95.69 306 ALA B O 1
ATOM 5521 N N . SER B 1 307 ? 20.844 -28.969 -3.627 1 96.88 307 SER B N 1
ATOM 5522 C CA . SER B 1 307 ? 22.219 -28.922 -3.178 1 96.88 307 SER B CA 1
ATOM 5523 C C . SER B 1 307 ? 22.344 -28.203 -1.834 1 96.88 307 SER B C 1
ATOM 5525 O O . SER B 1 307 ? 23.141 -28.594 -0.987 1 96.88 307 SER B O 1
ATOM 5527 N N . VAL B 1 308 ? 21.594 -27.141 -1.657 1 96.75 308 VAL B N 1
ATOM 5528 C CA . VAL B 1 308 ? 21.562 -26.438 -0.381 1 96.75 308 VAL B CA 1
ATOM 5529 C C . VAL B 1 308 ? 21.109 -27.375 0.723 1 96.75 308 VAL B C 1
ATOM 5531 O O . VAL B 1 308 ? 21.688 -27.422 1.805 1 96.75 308 VAL B O 1
ATOM 5534 N N . ASN B 1 309 ? 20.125 -28.156 0.356 1 93.12 309 ASN B N 1
ATOM 5535 C CA . ASN B 1 309 ? 19.562 -29.094 1.33 1 93.12 309 ASN B CA 1
ATOM 5536 C C . ASN B 1 309 ? 20.516 -30.25 1.621 1 93.12 309 ASN B C 1
ATOM 5538 O O . ASN B 1 309 ? 20.422 -30.891 2.67 1 93.12 309 ASN B O 1
ATOM 5542 N N . LYS B 1 310 ? 21.453 -30.453 0.733 1 95.88 310 LYS B N 1
ATOM 5543 C CA . LYS B 1 310 ? 22.5 -31.438 0.941 1 95.88 310 LYS B CA 1
ATOM 5544 C C . LYS B 1 310 ? 23.734 -30.797 1.581 1 95.88 310 LYS B C 1
ATOM 5546 O O . LYS B 1 310 ? 24.828 -31.375 1.562 1 95.88 310 LYS B O 1
ATOM 5551 N N . GLU B 1 311 ? 23.594 -29.578 2.023 1 95.94 311 GLU B N 1
ATOM 5552 C CA . GLU B 1 311 ? 24.578 -28.828 2.809 1 95.94 311 GLU B CA 1
ATOM 5553 C C . GLU B 1 311 ? 25.797 -28.469 1.964 1 95.94 311 GLU B C 1
ATOM 5555 O O . GLU B 1 311 ? 26.938 -28.516 2.443 1 95.94 311 GLU B O 1
ATOM 5560 N N . ASP B 1 312 ? 25.531 -28.281 0.662 1 97.69 312 ASP B N 1
ATOM 5561 C CA . ASP B 1 312 ? 26.562 -27.688 -0.173 1 97.69 312 ASP B CA 1
ATOM 5562 C C . ASP B 1 312 ? 26.938 -26.281 0.32 1 97.69 312 ASP B C 1
ATOM 5564 O O . ASP B 1 312 ? 26.125 -25.359 0.228 1 97.69 312 ASP B O 1
ATOM 5568 N N . LEU B 1 313 ? 28.141 -26.094 0.71 1 97.56 313 LEU B N 1
ATOM 5569 C CA . LEU B 1 313 ? 28.562 -24.891 1.411 1 97.56 313 LEU B CA 1
ATOM 5570 C C . LEU B 1 313 ? 28.516 -23.672 0.484 1 97.56 313 LEU B C 1
ATOM 5572 O O . LEU B 1 313 ? 28.125 -22.578 0.902 1 97.56 313 LEU B O 1
ATOM 5576 N N . LEU B 1 314 ? 28.953 -23.891 -0.729 1 98 314 LEU B N 1
ATOM 5577 C CA . LEU B 1 314 ? 28.969 -22.781 -1.677 1 98 314 LEU B CA 1
ATOM 5578 C C . LEU B 1 314 ? 27.547 -22.297 -1.948 1 98 314 LEU B C 1
ATOM 5580 O O . LEU B 1 314 ? 27.297 -21.078 -1.914 1 98 314 LEU B O 1
ATOM 5584 N N . CYS B 1 315 ? 26.625 -23.203 -2.219 1 98.06 315 CYS B N 1
ATOM 5585 C CA . CYS B 1 315 ? 25.234 -22.859 -2.473 1 98.06 315 CYS B CA 1
ATOM 5586 C C . CYS B 1 315 ? 24.609 -22.172 -1.258 1 98.06 315 CYS B C 1
ATOM 5588 O O . CYS B 1 315 ? 23.875 -21.203 -1.396 1 98.06 315 CYS B O 1
ATOM 5590 N N . ILE B 1 316 ? 24.953 -22.656 -0.084 1 98.31 316 ILE B N 1
ATOM 5591 C CA . ILE B 1 316 ? 24.406 -22.109 1.157 1 98.31 316 ILE B CA 1
ATOM 5592 C C . ILE B 1 316 ? 24.891 -20.672 1.333 1 98.31 316 ILE B C 1
ATOM 5594 O O . ILE B 1 316 ? 24.109 -19.781 1.65 1 98.31 316 ILE B O 1
ATOM 5598 N N . GLU B 1 317 ? 26.141 -20.453 1.083 1 98.38 317 GLU B N 1
ATOM 5599 C CA . GLU B 1 317 ? 26.734 -19.125 1.224 1 98.38 317 GLU B CA 1
ATOM 5600 C C . GLU B 1 317 ? 26.047 -18.109 0.301 1 98.38 317 GLU B C 1
ATOM 5602 O O . GLU B 1 317 ? 25.75 -16.984 0.711 1 98.38 317 GLU B O 1
ATOM 5607 N N . ILE B 1 318 ? 25.828 -18.531 -0.883 1 98.44 318 ILE B N 1
ATOM 5608 C CA . ILE B 1 318 ? 25.203 -17.641 -1.861 1 98.44 318 ILE B CA 1
ATOM 5609 C C . ILE B 1 318 ? 23.766 -17.328 -1.445 1 98.44 318 ILE B C 1
ATOM 5611 O O . ILE B 1 318 ? 23.328 -16.188 -1.511 1 98.44 318 ILE B O 1
ATOM 5615 N N . VAL B 1 319 ? 23.031 -18.328 -1.007 1 98.5 319 VAL B N 1
ATOM 5616 C CA . VAL B 1 319 ? 21.641 -18.156 -0.579 1 98.5 319 VAL B CA 1
ATOM 5617 C C . VAL B 1 319 ? 21.578 -17.219 0.628 1 98.5 319 VAL B C 1
ATOM 5619 O O . VAL B 1 319 ? 20.719 -16.344 0.705 1 98.5 319 VAL B O 1
ATOM 5622 N N . GLU B 1 320 ? 22.5 -17.375 1.549 1 98.44 320 GLU B N 1
ATOM 5623 C CA . GLU B 1 320 ? 22.562 -16.531 2.732 1 98.44 320 GLU B CA 1
ATOM 5624 C C . GLU B 1 320 ? 22.828 -15.078 2.354 1 98.44 320 GLU B C 1
ATOM 5626 O O . GLU B 1 320 ? 22.219 -14.164 2.91 1 98.44 320 GLU B O 1
ATOM 5631 N N . GLU B 1 321 ? 23.719 -14.898 1.427 1 98.44 321 GLU B N 1
ATOM 5632 C CA . GLU B 1 321 ? 24.031 -13.555 0.952 1 98.44 321 GLU B CA 1
ATOM 5633 C C . GLU B 1 321 ? 22.812 -12.906 0.299 1 98.44 321 GLU B C 1
ATOM 5635 O O . GLU B 1 321 ? 22.547 -11.727 0.515 1 98.44 321 GLU B O 1
ATOM 5640 N N . ILE B 1 322 ? 22.141 -13.664 -0.484 1 98.44 322 ILE B N 1
ATOM 5641 C CA . ILE B 1 322 ? 20.922 -13.18 -1.124 1 98.44 322 ILE B CA 1
ATOM 5642 C C . ILE B 1 322 ? 19.891 -12.812 -0.059 1 98.44 322 ILE B C 1
ATOM 5644 O O . ILE B 1 322 ? 19.25 -11.766 -0.148 1 98.44 322 ILE B O 1
ATOM 5648 N N . GLY B 1 323 ? 19.766 -13.648 0.941 1 98.56 323 GLY B N 1
ATOM 5649 C CA . GLY B 1 323 ? 18.859 -13.375 2.043 1 98.56 323 GLY B CA 1
ATOM 5650 C C . GLY B 1 323 ? 19.156 -12.07 2.75 1 98.56 323 GLY B C 1
ATOM 5651 O O . GLY B 1 323 ? 18.234 -11.305 3.068 1 98.56 323 GLY B O 1
ATOM 5652 N N . GLN B 1 324 ? 20.422 -11.797 2.961 1 98.31 324 GLN B N 1
ATOM 5653 C CA . GLN B 1 324 ? 20.828 -10.562 3.621 1 98.31 324 GLN B CA 1
ATOM 5654 C C . GLN B 1 324 ? 20.469 -9.344 2.779 1 98.31 324 GLN B C 1
ATOM 5656 O O . GLN B 1 324 ? 19.922 -8.367 3.293 1 98.31 324 GLN B O 1
ATOM 5661 N N . LYS B 1 325 ? 20.812 -9.445 1.515 1 98 325 LYS B N 1
ATOM 5662 C CA . LYS B 1 325 ? 20.5 -8.352 0.599 1 98 325 LYS B CA 1
ATOM 5663 C C . LYS B 1 325 ? 19 -8.109 0.521 1 98 325 LYS B C 1
ATOM 5665 O O . LYS B 1 325 ? 18.547 -6.965 0.55 1 98 325 LYS B O 1
ATOM 5670 N N . LEU B 1 326 ? 18.281 -9.18 0.419 1 98.31 326 LEU B N 1
ATOM 5671 C CA . LEU B 1 326 ? 16.828 -9.102 0.336 1 98.31 326 LEU B CA 1
ATOM 5672 C C . LEU B 1 326 ? 16.234 -8.555 1.628 1 98.31 326 LEU B C 1
ATOM 5674 O O . LEU B 1 326 ? 15.32 -7.723 1.595 1 98.31 326 LEU B O 1
ATOM 5678 N N . GLY B 1 327 ? 16.75 -9.047 2.768 1 98.38 327 GLY B N 1
ATOM 5679 C CA . GLY B 1 327 ? 16.266 -8.602 4.062 1 98.38 327 GLY B CA 1
ATOM 5680 C C . GLY B 1 327 ? 16.391 -7.102 4.262 1 98.38 327 GLY B C 1
ATOM 5681 O O . GLY B 1 327 ? 15.492 -6.469 4.82 1 98.38 327 GLY B O 1
ATOM 5682 N N . LYS B 1 328 ? 17.484 -6.562 3.805 1 97.62 328 LYS B N 1
ATOM 5683 C CA . LYS B 1 328 ? 17.688 -5.117 3.879 1 97.62 328 LYS B CA 1
ATOM 5684 C C . LYS B 1 328 ? 16.578 -4.363 3.156 1 97.62 328 LYS B C 1
ATOM 5686 O O . LYS B 1 328 ? 16.078 -3.357 3.662 1 97.62 328 LYS B O 1
ATOM 5691 N N . GLN B 1 329 ? 16.188 -4.844 2.027 1 98.25 329 GLN B N 1
ATOM 5692 C CA . GLN B 1 329 ? 15.164 -4.176 1.239 1 98.25 329 GLN B CA 1
ATOM 5693 C C . GLN B 1 329 ? 13.773 -4.457 1.803 1 98.25 329 GLN B C 1
ATOM 5695 O O . GLN B 1 329 ? 12.883 -3.598 1.739 1 98.25 329 GLN B O 1
ATOM 5700 N N . ILE B 1 330 ? 13.531 -5.645 2.342 1 98.56 330 ILE B N 1
ATOM 5701 C CA . ILE B 1 330 ? 12.258 -5.98 2.979 1 98.56 330 ILE B CA 1
ATOM 5702 C C . ILE B 1 330 ? 12.039 -5.082 4.195 1 98.56 330 ILE B C 1
ATOM 5704 O O . ILE B 1 330 ? 10.906 -4.676 4.477 1 98.56 330 ILE B O 1
ATOM 5708 N N . ALA B 1 331 ? 13.133 -4.746 4.891 1 98.38 331 ALA B N 1
ATOM 5709 C CA . ALA B 1 331 ? 13.039 -3.797 5.996 1 98.38 331 ALA B CA 1
ATOM 5710 C C . ALA B 1 331 ? 12.406 -2.484 5.535 1 98.38 331 ALA B C 1
ATOM 5712 O O . ALA B 1 331 ? 11.586 -1.904 6.246 1 98.38 331 ALA B O 1
ATOM 5713 N N . GLY B 1 332 ? 12.805 -2.029 4.367 1 98.06 332 GLY B N 1
ATOM 5714 C CA . GLY B 1 332 ? 12.203 -0.839 3.791 1 98.06 332 GLY B CA 1
ATOM 5715 C C . GLY B 1 332 ? 10.711 -0.985 3.547 1 98.06 332 GLY B C 1
ATOM 5716 O O . GLY B 1 332 ? 9.938 -0.071 3.84 1 98.06 332 GLY B O 1
ATOM 5717 N N . LEU B 1 333 ? 10.289 -2.168 3.037 1 98.56 333 LEU B N 1
ATOM 5718 C CA . LEU B 1 333 ? 8.875 -2.438 2.809 1 98.56 333 LEU B CA 1
ATOM 5719 C C . LEU B 1 333 ? 8.086 -2.371 4.117 1 98.56 333 LEU B C 1
ATOM 5721 O O . LEU B 1 333 ? 6.977 -1.839 4.152 1 98.56 333 LEU B O 1
ATOM 5725 N N . ILE B 1 334 ? 8.68 -2.926 5.152 1 98.5 334 ILE B N 1
ATOM 5726 C CA . ILE B 1 334 ? 8.039 -2.939 6.461 1 98.5 334 ILE B CA 1
ATOM 5727 C C . ILE B 1 334 ? 7.863 -1.509 6.965 1 98.5 334 ILE B C 1
ATOM 5729 O O . ILE B 1 334 ? 6.801 -1.148 7.469 1 98.5 334 ILE B O 1
ATOM 5733 N N . ASN B 1 335 ? 8.883 -0.685 6.754 1 98 335 ASN B N 1
ATOM 5734 C CA . ASN B 1 335 ? 8.797 0.714 7.156 1 98 335 ASN B CA 1
ATOM 5735 C C . ASN B 1 335 ? 7.727 1.46 6.363 1 98 335 ASN B C 1
ATOM 5737 O O . ASN B 1 335 ? 7.043 2.334 6.898 1 98 335 ASN B O 1
ATOM 5741 N N . ILE B 1 336 ? 7.551 1.111 5.145 1 98.44 336 ILE B N 1
ATOM 5742 C CA . ILE B 1 336 ? 6.652 1.82 4.242 1 98.44 336 ILE B CA 1
ATOM 5743 C C . ILE B 1 336 ? 5.215 1.351 4.469 1 98.44 336 ILE B C 1
ATOM 5745 O O . ILE B 1 336 ? 4.301 2.168 4.586 1 98.44 336 ILE B O 1
ATOM 5749 N N . PHE B 1 337 ? 5.02 0.021 4.695 1 98.56 337 PHE B N 1
ATOM 5750 C CA . PHE B 1 337 ? 3.672 -0.535 4.668 1 98.56 337 PHE B CA 1
ATOM 5751 C C . PHE B 1 337 ? 3.154 -0.772 6.082 1 98.56 337 PHE B C 1
ATOM 5753 O O . PHE B 1 337 ? 1.943 -0.872 6.297 1 98.56 337 PHE B O 1
ATOM 5760 N N . ASN B 1 338 ? 4.102 -0.965 7.059 1 98.12 338 ASN B N 1
ATOM 5761 C CA . ASN B 1 338 ? 3.684 -1.367 8.398 1 98.12 338 ASN B CA 1
ATOM 5762 C C . ASN B 1 338 ? 2.725 -2.553 8.352 1 98.12 338 ASN B C 1
ATOM 5764 O O . ASN B 1 338 ? 1.631 -2.494 8.914 1 98.12 338 ASN B O 1
ATOM 5768 N N . PRO B 1 339 ? 3.156 -3.658 7.699 1 98.5 339 PRO B N 1
ATOM 5769 C CA . PRO B 1 339 ? 2.275 -4.816 7.543 1 98.5 339 PRO B CA 1
ATOM 5770 C C . PRO B 1 339 ? 2.186 -5.668 8.805 1 98.5 339 PRO B C 1
ATOM 5772 O O . PRO B 1 339 ? 3.023 -5.539 9.703 1 98.5 339 PRO B O 1
ATOM 5775 N N . GLU B 1 340 ? 1.213 -6.516 8.875 1 98.25 340 GLU B N 1
ATOM 5776 C CA . GLU B 1 340 ? 1.065 -7.492 9.953 1 98.25 340 GLU B CA 1
ATOM 5777 C C . GLU B 1 340 ? 1.93 -8.727 9.703 1 98.25 340 GLU B C 1
ATOM 5779 O O . GLU B 1 340 ? 2.387 -9.367 10.648 1 98.25 340 GLU B O 1
ATOM 5784 N N . LEU B 1 341 ? 2.07 -8.977 8.461 1 98.5 341 LEU B N 1
ATOM 5785 C CA . LEU B 1 341 ? 2.684 -10.25 8.086 1 98.5 341 LEU B CA 1
ATOM 5786 C C . LEU B 1 341 ? 3.471 -10.109 6.785 1 98.5 341 LEU B C 1
ATOM 5788 O O . LEU B 1 341 ? 3.002 -9.484 5.836 1 98.5 341 LEU B O 1
ATOM 5792 N N . VAL B 1 342 ? 4.664 -10.609 6.773 1 98.69 342 VAL B N 1
ATOM 5793 C CA . VAL B 1 342 ? 5.484 -10.773 5.578 1 98.69 342 VAL B CA 1
ATOM 5794 C C . VAL B 1 342 ? 5.734 -12.258 5.324 1 98.69 342 VAL B C 1
ATOM 5796 O O . VAL B 1 342 ? 6.27 -12.961 6.188 1 98.69 342 VAL B O 1
ATOM 5799 N N . ILE B 1 343 ? 5.328 -12.719 4.199 1 98.81 343 ILE B N 1
ATOM 5800 C CA . ILE B 1 343 ? 5.484 -14.125 3.844 1 98.81 343 ILE B CA 1
ATOM 5801 C C . ILE B 1 343 ? 6.594 -14.273 2.807 1 98.81 343 ILE B C 1
ATOM 5803 O O . ILE B 1 343 ? 6.559 -13.633 1.753 1 98.81 343 ILE B O 1
ATOM 5807 N N . ILE B 1 344 ? 7.574 -15.062 3.084 1 98.75 344 ILE B N 1
ATOM 5808 C CA . ILE B 1 344 ? 8.625 -15.383 2.123 1 98.75 344 ILE B CA 1
ATOM 5809 C C . ILE B 1 344 ? 8.242 -16.641 1.336 1 98.75 344 ILE B C 1
ATOM 5811 O O . ILE B 1 344 ? 8.188 -17.734 1.896 1 98.75 344 ILE B O 1
ATOM 5815 N N . GLY B 1 345 ? 7.945 -16.406 0.1 1 98.38 345 GLY B N 1
ATOM 5816 C CA . GLY B 1 345 ? 7.57 -17.5 -0.768 1 98.38 345 GLY B CA 1
ATOM 5817 C C . GLY B 1 345 ? 8.406 -17.578 -2.031 1 98.38 345 GLY B C 1
ATOM 5818 O O . GLY B 1 345 ? 9.469 -16.969 -2.119 1 98.38 345 GLY B O 1
ATOM 5819 N N . GLY B 1 346 ? 7.957 -18.406 -2.982 1 96.69 346 GLY B N 1
ATOM 5820 C CA . GLY B 1 346 ? 8.727 -18.656 -4.191 1 96.69 346 GLY B CA 1
ATOM 5821 C C . GLY B 1 346 ? 9.664 -19.844 -4.066 1 96.69 346 GLY B C 1
ATOM 5822 O O . GLY B 1 346 ? 9.797 -20.422 -2.984 1 96.69 346 GLY B O 1
ATOM 5823 N N . THR B 1 347 ? 10.32 -20.156 -5.141 1 95.75 347 THR B N 1
ATOM 5824 C CA . THR B 1 347 ? 11.125 -21.359 -5.234 1 95.75 347 THR B CA 1
ATOM 5825 C C . THR B 1 347 ? 12.281 -21.328 -4.242 1 95.75 347 THR B C 1
ATOM 5827 O O . THR B 1 347 ? 12.578 -22.328 -3.584 1 95.75 347 THR B O 1
ATOM 5830 N N . LEU B 1 348 ? 12.859 -20.188 -4.027 1 96.44 348 LEU B N 1
ATOM 5831 C CA . LEU B 1 348 ? 14.031 -20.078 -3.16 1 96.44 348 LEU B CA 1
ATOM 5832 C C . LEU B 1 348 ? 13.633 -20.219 -1.694 1 96.44 348 LEU B C 1
ATOM 5834 O O . LEU B 1 348 ? 14.492 -20.469 -0.839 1 96.44 348 LEU B O 1
ATOM 5838 N N . SER B 1 349 ? 12.398 -19.984 -1.395 1 96.06 349 SER B N 1
ATOM 5839 C CA . SER B 1 349 ? 11.938 -20.109 -0.016 1 96.06 349 SER B CA 1
ATOM 5840 C C . SER B 1 349 ? 12.047 -21.562 0.459 1 96.06 349 SER B C 1
ATOM 5842 O O . SER B 1 349 ? 12.023 -21.828 1.663 1 96.06 349 SER B O 1
ATOM 5844 N N . LEU B 1 350 ? 12.188 -22.484 -0.477 1 95.75 350 LEU B N 1
ATOM 5845 C CA . LEU B 1 350 ? 12.289 -23.891 -0.16 1 95.75 350 LEU B CA 1
ATOM 5846 C C . LEU B 1 350 ? 13.617 -24.203 0.524 1 95.75 350 LEU B C 1
ATOM 5848 O O . LEU B 1 350 ? 13.797 -25.297 1.076 1 95.75 350 LEU B O 1
ATOM 5852 N N . THR B 1 351 ? 14.5 -23.25 0.561 1 96 351 THR B N 1
ATOM 5853 C CA . THR B 1 351 ? 15.758 -23.422 1.287 1 96 351 THR B CA 1
ATOM 5854 C C . THR B 1 351 ? 15.555 -23.172 2.779 1 96 351 THR B C 1
ATOM 5856 O O . THR B 1 351 ? 16.484 -23.312 3.568 1 96 351 THR B O 1
ATOM 5859 N N . GLY B 1 352 ? 14.359 -22.781 3.176 1 94.5 352 GLY B N 1
ATOM 5860 C CA . GLY B 1 352 ? 13.977 -22.672 4.574 1 94.5 352 GLY B CA 1
ATOM 5861 C C . GLY B 1 352 ? 14.766 -21.609 5.324 1 94.5 352 GLY B C 1
ATOM 5862 O O . GLY B 1 352 ? 14.859 -20.469 4.879 1 94.5 352 GLY B O 1
ATOM 5863 N N . ASP B 1 353 ? 15.383 -22.016 6.34 1 96.38 353 ASP B N 1
ATOM 5864 C CA . ASP B 1 353 ? 16.047 -21.109 7.262 1 96.38 353 ASP B CA 1
ATOM 5865 C C . ASP B 1 353 ? 17.297 -20.516 6.625 1 96.38 353 ASP B C 1
ATOM 5867 O O . ASP B 1 353 ? 17.766 -19.453 7.039 1 96.38 353 ASP B O 1
ATOM 5871 N N . TYR B 1 354 ? 17.844 -21.172 5.609 1 97.56 354 TYR B N 1
ATOM 5872 C CA . TYR B 1 354 ? 19.047 -20.641 4.973 1 97.56 354 TYR B CA 1
ATOM 5873 C C . TYR B 1 354 ? 18.781 -19.281 4.336 1 97.56 354 TYR B C 1
ATOM 5875 O O . TYR B 1 354 ? 19.672 -18.453 4.23 1 97.56 354 TYR B O 1
ATOM 5883 N N . ILE B 1 355 ? 17.547 -19.078 3.924 1 97.88 355 ILE B N 1
ATOM 5884 C CA . ILE B 1 355 ? 17.234 -17.766 3.342 1 97.88 355 ILE B CA 1
ATOM 5885 C C . ILE B 1 355 ? 16.453 -16.938 4.348 1 97.88 355 ILE B C 1
ATOM 5887 O O . ILE B 1 355 ? 16.656 -15.719 4.441 1 97.88 355 ILE B O 1
ATOM 5891 N N . THR B 1 356 ? 15.594 -17.531 5.141 1 97.75 356 THR B N 1
ATOM 5892 C CA . THR B 1 356 ? 14.664 -16.797 6 1 97.75 356 THR B CA 1
ATOM 5893 C C . THR B 1 356 ? 15.406 -16.172 7.176 1 97.75 356 THR B C 1
ATOM 5895 O O . THR B 1 356 ? 15.109 -15.031 7.559 1 97.75 356 THR B O 1
ATOM 5898 N N . GLN B 1 357 ? 16.359 -16.875 7.777 1 98.19 357 GLN B N 1
ATOM 5899 C CA . GLN B 1 357 ? 17.047 -16.359 8.953 1 98.19 357 GLN B CA 1
ATOM 5900 C C . GLN B 1 357 ? 17.875 -15.125 8.602 1 98.19 357 GLN B C 1
ATOM 5902 O O . GLN B 1 357 ? 17.812 -14.109 9.305 1 98.19 357 GLN B O 1
ATOM 5907 N N . PRO B 1 358 ? 18.672 -15.219 7.477 1 98.56 358 PRO B N 1
ATOM 5908 C CA . PRO B 1 358 ? 19.359 -14 7.059 1 98.56 358 PRO B CA 1
ATOM 5909 C C . PRO B 1 358 ? 18.406 -12.836 6.789 1 98.56 358 PRO B C 1
ATOM 5911 O O . PRO B 1 358 ? 18.719 -11.688 7.117 1 98.56 358 PRO B O 1
ATOM 5914 N N . ILE B 1 359 ? 17.266 -13.07 6.223 1 98.62 359 ILE B N 1
ATOM 5915 C CA . ILE B 1 359 ? 16.281 -12.039 5.973 1 98.62 359 ILE B CA 1
ATOM 5916 C C . ILE B 1 359 ? 15.828 -11.422 7.297 1 98.62 359 ILE B C 1
ATOM 5918 O O . ILE B 1 359 ? 15.82 -10.203 7.453 1 98.62 359 ILE B O 1
ATOM 5922 N N . LYS B 1 360 ? 15.469 -12.273 8.266 1 98.19 360 LYS B N 1
ATOM 5923 C CA . LYS B 1 360 ? 14.992 -11.805 9.562 1 98.19 360 LYS B CA 1
ATOM 5924 C C . LYS B 1 360 ? 16.047 -10.961 10.266 1 98.19 360 LYS B C 1
ATOM 5926 O O . LYS B 1 360 ? 15.734 -9.922 10.852 1 98.19 360 LYS B O 1
ATOM 5931 N N . THR B 1 361 ? 17.266 -11.422 10.195 1 97.94 361 THR B N 1
ATOM 5932 C CA . THR B 1 361 ? 18.375 -10.711 10.828 1 97.94 361 THR B CA 1
ATOM 5933 C C . THR B 1 361 ? 18.547 -9.328 10.203 1 97.94 361 THR B C 1
ATOM 5935 O O . THR B 1 361 ? 18.688 -8.328 10.914 1 97.94 361 THR B O 1
ATOM 5938 N N . ALA B 1 362 ? 18.531 -9.289 8.883 1 97.75 362 ALA B N 1
ATOM 5939 C CA . ALA B 1 362 ? 18.672 -8.016 8.188 1 97.75 362 ALA B CA 1
ATOM 5940 C C . ALA B 1 362 ? 17.5 -7.09 8.477 1 97.75 362 ALA B C 1
ATOM 5942 O O . ALA B 1 362 ? 17.688 -5.887 8.672 1 97.75 362 ALA B O 1
ATOM 5943 N N . VAL B 1 363 ? 16.312 -7.637 8.516 1 97.81 363 VAL B N 1
ATOM 5944 C CA . VAL B 1 363 ? 15.125 -6.84 8.789 1 97.81 363 VAL B CA 1
ATOM 5945 C C . VAL B 1 363 ? 15.234 -6.199 10.172 1 97.81 363 VAL B C 1
ATOM 5947 O O . VAL B 1 363 ? 14.945 -5.012 10.336 1 97.81 363 VAL B O 1
ATOM 5950 N N . ARG B 1 364 ? 15.609 -6.93 11.172 1 95.81 364 ARG B N 1
ATOM 5951 C CA . ARG B 1 364 ? 15.773 -6.41 12.523 1 95.81 364 ARG B CA 1
ATOM 5952 C C . ARG B 1 364 ? 16.797 -5.277 12.555 1 95.81 364 ARG B C 1
ATOM 5954 O O . ARG B 1 364 ? 16.609 -4.289 13.266 1 95.81 364 ARG B O 1
ATOM 5961 N N . LYS B 1 365 ? 17.781 -5.449 11.766 1 95 365 LYS B N 1
ATOM 5962 C CA . LYS B 1 365 ? 18.875 -4.488 11.742 1 95 365 LYS B CA 1
ATOM 5963 C C . LYS B 1 365 ? 18.453 -3.186 11.062 1 95 365 LYS B C 1
ATOM 5965 O O . LYS B 1 365 ? 18.812 -2.098 11.516 1 95 365 LYS B O 1
ATOM 5970 N N . TYR B 1 366 ? 17.625 -3.252 10.023 1 95.44 366 TYR B N 1
ATOM 5971 C CA . TYR B 1 366 ? 17.484 -2.098 9.141 1 95.44 366 TYR B CA 1
ATOM 5972 C C . TYR B 1 366 ? 16.078 -1.501 9.242 1 95.44 366 TYR B C 1
ATOM 5974 O O . TYR B 1 366 ? 15.836 -0.4 8.742 1 95.44 366 TYR B O 1
ATOM 5982 N N . SER B 1 367 ? 15.109 -2.158 9.844 1 95.25 367 SER B N 1
ATOM 5983 C CA . SER B 1 367 ? 13.773 -1.6 10.016 1 95.25 367 SER B CA 1
ATOM 5984 C C . SER B 1 367 ? 13.648 -0.858 11.344 1 95.25 367 SER B C 1
ATOM 5986 O O . SER B 1 367 ? 14.469 -1.048 12.25 1 95.25 367 SER B O 1
ATOM 5988 N N . LEU B 1 368 ? 12.664 0.035 11.422 1 94.06 368 LEU B N 1
ATOM 5989 C CA . LEU B 1 368 ? 12.383 0.743 12.664 1 94.06 368 LEU B CA 1
ATOM 5990 C C . LEU B 1 368 ? 11.836 -0.212 13.727 1 94.06 368 LEU B C 1
ATOM 5992 O O . LEU B 1 368 ? 10.961 -1.029 13.438 1 94.06 368 LEU B O 1
ATOM 5996 N N . ASN B 1 369 ? 12.273 -0.079 14.898 1 89.44 369 ASN B N 1
ATOM 5997 C CA . ASN B 1 369 ? 11.969 -1.029 15.961 1 89.44 369 ASN B CA 1
ATOM 5998 C C . ASN B 1 369 ? 10.469 -1.156 16.188 1 89.44 369 ASN B C 1
ATOM 6000 O O . ASN B 1 369 ? 9.922 -2.262 16.172 1 89.44 369 ASN B O 1
ATOM 6004 N N . LEU B 1 370 ? 9.781 -0.072 16.328 1 87.44 370 LEU B N 1
ATOM 6005 C CA . LEU B 1 370 ? 8.352 -0.09 16.625 1 87.44 370 LEU B CA 1
ATOM 6006 C C . LEU B 1 370 ? 7.566 -0.719 15.484 1 87.44 370 LEU B C 1
ATOM 6008 O O . LEU B 1 370 ? 6.566 -1.405 15.719 1 87.44 370 LEU B O 1
ATOM 6012 N N . VAL B 1 371 ? 8.008 -0.49 14.281 1 88.12 371 VAL B N 1
ATOM 6013 C CA . VAL B 1 371 ? 7.316 -0.988 13.102 1 88.12 371 VAL B CA 1
ATOM 6014 C C . VAL B 1 371 ? 7.562 -2.486 12.945 1 88.12 371 VAL B C 1
ATOM 6016 O O . VAL B 1 371 ? 6.645 -3.246 12.633 1 88.12 371 VAL B O 1
ATOM 6019 N N . ASN B 1 372 ? 8.805 -2.885 13.195 1 91.69 372 ASN B N 1
ATOM 6020 C CA . ASN B 1 372 ? 9.18 -4.289 13.094 1 91.69 372 ASN B CA 1
ATOM 6021 C C . ASN B 1 372 ? 8.391 -5.156 14.07 1 91.69 372 ASN B C 1
ATOM 6023 O O . ASN B 1 372 ? 8.07 -6.309 13.766 1 91.69 372 ASN B O 1
ATOM 6027 N N . LYS B 1 373 ? 8.047 -4.586 15.211 1 92.62 373 LYS B N 1
ATOM 6028 C CA . LYS B 1 373 ? 7.312 -5.328 16.234 1 92.62 373 LYS B CA 1
ATOM 6029 C C . LYS B 1 373 ? 5.91 -5.688 15.75 1 92.62 373 LYS B C 1
ATOM 6031 O O . LYS B 1 373 ? 5.305 -6.645 16.25 1 92.62 373 LYS B O 1
ATOM 6036 N N . ASP B 1 374 ? 5.465 -4.992 14.812 1 93.31 374 ASP B N 1
ATOM 6037 C CA . ASP B 1 374 ? 4.113 -5.188 14.305 1 93.31 374 ASP B CA 1
ATOM 6038 C C . ASP B 1 374 ? 4.078 -6.289 13.25 1 93.31 374 ASP B C 1
ATOM 6040 O O . ASP B 1 374 ? 3.002 -6.777 12.891 1 93.31 374 ASP B O 1
ATOM 6044 N N . SER B 1 375 ? 5.27 -6.668 12.75 1 96.12 375 SER B N 1
ATOM 6045 C CA . SER B 1 375 ? 5.301 -7.523 11.562 1 96.12 375 SER B CA 1
ATOM 6046 C C . SER B 1 375 ? 5.887 -8.891 11.891 1 96.12 375 SER B C 1
ATOM 6048 O O . SER B 1 375 ? 6.957 -8.984 12.492 1 96.12 375 SER B O 1
ATOM 6050 N N . ALA B 1 376 ? 5.172 -9.891 11.57 1 97.44 376 ALA B N 1
ATOM 6051 C CA . ALA B 1 376 ? 5.727 -11.242 11.617 1 97.44 376 ALA B CA 1
ATOM 6052 C C . ALA B 1 376 ? 6.273 -11.664 10.258 1 97.44 376 ALA B C 1
ATOM 6054 O O . ALA B 1 376 ? 5.711 -11.305 9.219 1 97.44 376 ALA B O 1
ATOM 6055 N N . ILE B 1 377 ? 7.391 -12.344 10.234 1 97.75 377 ILE B N 1
ATOM 6056 C CA . ILE B 1 377 ? 7.977 -12.875 9.008 1 97.75 377 ILE B CA 1
ATOM 6057 C C . ILE B 1 377 ? 7.902 -14.398 9.016 1 97.75 377 ILE B C 1
ATOM 6059 O O . ILE B 1 377 ? 8.406 -15.047 9.938 1 97.75 377 ILE B O 1
ATOM 6063 N N . MET B 1 378 ? 7.25 -14.93 8.039 1 96.69 378 MET B N 1
ATOM 6064 C CA . MET B 1 378 ? 7.105 -16.375 7.969 1 96.69 378 MET B CA 1
ATOM 6065 C C . MET B 1 378 ? 7.375 -16.891 6.555 1 96.69 378 MET B C 1
ATOM 6067 O O . MET B 1 378 ? 7.336 -16.109 5.598 1 96.69 378 MET B O 1
ATOM 6071 N N . THR B 1 379 ? 7.691 -18.172 6.473 1 97.44 379 THR B N 1
ATOM 6072 C CA . THR B 1 379 ? 7.82 -18.828 5.176 1 97.44 379 THR B CA 1
ATOM 6073 C C . THR B 1 379 ? 6.461 -19.312 4.676 1 97.44 379 THR B C 1
ATOM 6075 O O . THR B 1 379 ? 5.609 -19.719 5.469 1 97.44 379 THR B O 1
ATOM 6078 N N . SER B 1 380 ? 6.293 -19.297 3.424 1 98.06 380 SER B N 1
ATOM 6079 C CA . SER B 1 380 ? 5.082 -19.781 2.783 1 98.06 380 SER B CA 1
ATOM 6080 C C . SER B 1 380 ? 4.727 -21.188 3.277 1 98.06 380 SER B C 1
ATOM 6082 O O . SER B 1 380 ? 5.602 -22.047 3.404 1 98.06 380 SER B O 1
ATOM 6084 N N . LYS B 1 381 ? 3.506 -21.406 3.596 1 97.62 381 LYS B N 1
ATOM 6085 C CA . LYS B 1 381 ? 3.008 -22.719 4.004 1 97.62 381 LYS B CA 1
ATOM 6086 C C . LYS B 1 381 ? 2.748 -23.609 2.795 1 97.62 381 LYS B C 1
ATOM 6088 O O . LYS B 1 381 ? 3.086 -24.797 2.807 1 97.62 381 LYS B O 1
ATOM 6093 N N . LEU B 1 382 ? 2.178 -23.016 1.765 1 97.44 382 LEU B N 1
ATOM 6094 C CA . LEU B 1 382 ? 1.787 -23.766 0.576 1 97.44 382 LEU B CA 1
ATOM 6095 C C . LEU B 1 382 ? 3.008 -24.141 -0.256 1 97.44 382 LEU B C 1
ATOM 6097 O O . LEU B 1 382 ? 2.949 -25.062 -1.07 1 97.44 382 LEU B O 1
ATOM 6101 N N . LYS B 1 383 ? 4.109 -23.391 -0.123 1 95 383 LYS B N 1
ATOM 6102 C CA . LYS B 1 383 ? 5.363 -23.672 -0.815 1 95 383 LYS B CA 1
ATOM 6103 C C . LYS B 1 383 ? 5.152 -23.75 -2.324 1 95 383 LYS B C 1
ATOM 6105 O O . LYS B 1 383 ? 4.629 -22.812 -2.932 1 95 383 LYS B O 1
ATOM 6110 N N . ASP B 1 384 ? 5.426 -24.891 -2.92 1 93.19 384 ASP B N 1
ATOM 6111 C CA . ASP B 1 384 ? 5.391 -25.031 -4.371 1 93.19 384 ASP B CA 1
ATOM 6112 C C . ASP B 1 384 ? 3.953 -25.078 -4.887 1 93.19 384 ASP B C 1
ATOM 6114 O O . ASP B 1 384 ? 3.715 -24.938 -6.086 1 93.19 384 ASP B O 1
ATOM 6118 N N . LYS B 1 385 ? 2.98 -25.125 -4.008 1 97.19 385 LYS B N 1
ATOM 6119 C CA . LYS B 1 385 ? 1.581 -25.188 -4.418 1 97.19 385 LYS B CA 1
ATOM 6120 C C . LYS B 1 385 ? 0.919 -23.812 -4.344 1 97.19 385 LYS B C 1
ATOM 6122 O O . LYS B 1 385 ? -0.237 -23.656 -4.742 1 97.19 385 LYS B O 1
ATOM 6127 N N . ALA B 1 386 ? 1.616 -22.844 -3.865 1 97.94 386 ALA B N 1
ATOM 6128 C CA . ALA B 1 386 ? 1.022 -21.516 -3.658 1 97.94 386 ALA B CA 1
ATOM 6129 C C . ALA B 1 386 ? 0.418 -20.984 -4.949 1 97.94 386 ALA B C 1
ATOM 6131 O O . ALA B 1 386 ? -0.698 -20.453 -4.949 1 97.94 386 ALA B O 1
ATOM 6132 N N . GLY B 1 387 ? 1.138 -21.141 -6.023 1 98.19 387 GLY B N 1
ATOM 6133 C CA . GLY B 1 387 ? 0.68 -20.625 -7.305 1 98.19 387 GLY B CA 1
ATOM 6134 C C . GLY B 1 387 ? -0.579 -21.312 -7.805 1 98.19 387 GLY B C 1
ATOM 6135 O O . GLY B 1 387 ? -1.546 -20.641 -8.18 1 98.19 387 GLY B O 1
ATOM 6136 N N . ILE B 1 388 ? -0.608 -22.656 -7.766 1 98.5 388 ILE B N 1
ATOM 6137 C CA . ILE B 1 388 ? -1.719 -23.422 -8.328 1 98.5 388 ILE B CA 1
ATOM 6138 C C . ILE B 1 388 ? -2.953 -23.266 -7.441 1 98.5 388 ILE B C 1
ATOM 6140 O O . ILE B 1 388 ? -4.07 -23.109 -7.945 1 98.5 388 ILE B O 1
ATOM 6144 N N . VAL B 1 389 ? -2.738 -23.266 -6.152 1 98.5 389 VAL B N 1
ATOM 6145 C CA . VAL B 1 389 ? -3.852 -23.031 -5.238 1 98.5 389 VAL B CA 1
ATOM 6146 C C . VAL B 1 389 ? -4.406 -21.625 -5.457 1 98.5 389 VAL B C 1
ATOM 6148 O O . VAL B 1 389 ? -5.621 -21.438 -5.543 1 98.5 389 VAL B O 1
ATOM 6151 N N . GLY B 1 390 ? -3.504 -20.688 -5.586 1 98.5 390 GLY B N 1
ATOM 6152 C CA . GLY B 1 390 ? -3.912 -19.328 -5.867 1 98.5 390 GLY B CA 1
ATOM 6153 C C . GLY B 1 390 ? -4.699 -19.203 -7.16 1 98.5 390 GLY B C 1
ATOM 6154 O O . GLY B 1 390 ? -5.715 -18.5 -7.207 1 98.5 390 GLY B O 1
ATOM 6155 N N . ALA B 1 391 ? -4.223 -19.844 -8.172 1 98.62 391 ALA B N 1
ATOM 6156 C CA . ALA B 1 391 ? -4.906 -19.797 -9.469 1 98.62 391 ALA B CA 1
ATOM 6157 C C . ALA B 1 391 ? -6.336 -20.312 -9.344 1 98.62 391 ALA B C 1
ATOM 6159 O O . ALA B 1 391 ? -7.27 -19.703 -9.867 1 98.62 391 ALA B O 1
ATOM 6160 N N . CYS B 1 392 ? -6.496 -21.406 -8.664 1 98.44 392 CYS B N 1
ATOM 6161 C CA . CYS B 1 392 ? -7.816 -22 -8.469 1 98.44 392 CYS B CA 1
ATOM 6162 C C . CYS B 1 392 ? -8.727 -21.047 -7.684 1 98.44 392 CYS B C 1
ATOM 6164 O O . CYS B 1 392 ? -9.867 -20.812 -8.07 1 98.44 392 CYS B O 1
ATOM 6166 N N . MET B 1 393 ? -8.195 -20.516 -6.648 1 97.25 393 MET B N 1
ATOM 6167 C CA . MET B 1 393 ? -8.992 -19.641 -5.789 1 97.25 393 MET B CA 1
ATOM 6168 C C . MET B 1 393 ? -9.375 -18.359 -6.512 1 97.25 393 MET B C 1
ATOM 6170 O O . MET B 1 393 ? -10.477 -17.844 -6.324 1 97.25 393 MET B O 1
ATOM 6174 N N . LEU B 1 394 ? -8.484 -17.875 -7.305 1 97.06 394 LEU B N 1
ATOM 6175 C CA . LEU B 1 394 ? -8.781 -16.672 -8.086 1 97.06 394 LEU B CA 1
ATOM 6176 C C . LEU B 1 394 ? -9.859 -16.953 -9.125 1 97.06 394 LEU B C 1
ATOM 6178 O O . LEU B 1 394 ? -10.727 -16.109 -9.375 1 97.06 394 LEU B O 1
ATOM 6182 N N . ALA B 1 395 ? -9.766 -18.125 -9.734 1 96.94 395 ALA B N 1
ATOM 6183 C CA . ALA B 1 395 ? -10.805 -18.516 -10.68 1 96.94 395 ALA B CA 1
ATOM 6184 C C . ALA B 1 395 ? -12.195 -18.422 -10.047 1 96.94 395 ALA B C 1
ATOM 6186 O O . ALA B 1 395 ? -13.133 -17.906 -10.672 1 96.94 395 ALA B O 1
ATOM 6187 N N . ARG B 1 396 ? -12.273 -18.844 -8.867 1 94 396 ARG B N 1
ATOM 6188 C CA . ARG B 1 396 ? -13.531 -18.812 -8.125 1 94 396 ARG B CA 1
ATOM 6189 C C . ARG B 1 396 ? -13.906 -17.391 -7.746 1 94 396 ARG B C 1
ATOM 6191 O O . ARG B 1 396 ? -15.047 -16.969 -7.949 1 94 396 ARG B O 1
ATOM 6198 N N . SER B 1 397 ? -12.992 -16.656 -7.309 1 91.44 397 SER B N 1
ATOM 6199 C CA . SER B 1 397 ? -13.234 -15.305 -6.824 1 91.44 397 SER B CA 1
ATOM 6200 C C . SER B 1 397 ? -13.695 -14.391 -7.957 1 91.44 397 SER B C 1
ATOM 6202 O O . SER B 1 397 ? -14.531 -13.508 -7.746 1 91.44 397 SER B O 1
ATOM 6204 N N . ARG B 1 398 ? -13.125 -14.547 -9.102 1 90.06 398 ARG B N 1
ATOM 6205 C CA . ARG B 1 398 ? -13.414 -13.688 -10.25 1 90.06 398 ARG B CA 1
ATOM 6206 C C . ARG B 1 398 ? -14.875 -13.797 -10.664 1 90.06 398 ARG B C 1
ATOM 6208 O O . ARG B 1 398 ? -15.43 -12.875 -11.266 1 90.06 398 ARG B O 1
ATOM 6215 N N . MET B 1 399 ? -15.422 -14.797 -10.305 1 85.56 399 MET B N 1
ATOM 6216 C CA . MET B 1 399 ? -16.828 -15 -10.672 1 85.56 399 MET B CA 1
ATOM 6217 C C . MET B 1 399 ? -17.75 -14.281 -9.695 1 85.56 399 MET B C 1
ATOM 6219 O O . MET B 1 399 ? -18.875 -13.93 -10.047 1 85.56 399 MET B O 1
ATOM 6223 N N . PHE B 1 400 ? -17.266 -14.055 -8.477 1 82.44 400 PHE B N 1
ATOM 6224 C CA . PHE B 1 400 ? -18.219 -13.609 -7.457 1 82.44 400 PHE B CA 1
ATOM 6225 C C . PHE B 1 400 ? -17.766 -12.289 -6.836 1 82.44 400 PHE B C 1
ATOM 6227 O O . PHE B 1 400 ? -18.531 -11.648 -6.109 1 82.44 400 PHE B O 1
ATOM 6234 N N . GLU B 1 401 ? -16.562 -12.008 -6.93 1 71.06 401 GLU B N 1
ATOM 6235 C CA . GLU B 1 401 ? -16.109 -10.758 -6.332 1 71.06 401 GLU B CA 1
ATOM 6236 C C . GLU B 1 401 ? -16.203 -9.609 -7.328 1 71.06 401 GLU B C 1
ATOM 6238 O O . GLU B 1 401 ? -16.016 -9.805 -8.531 1 71.06 401 GLU B O 1
ATOM 6243 N N . SER B 1 402 ? -16.938 -8.492 -6.98 1 59.44 402 SER B N 1
ATOM 6244 C CA . SER B 1 402 ? -17.016 -7.273 -7.777 1 59.44 402 SER B CA 1
ATOM 6245 C C . SER B 1 402 ? -15.875 -6.32 -7.441 1 59.44 402 SER B C 1
ATOM 6247 O O . SER B 1 402 ? -15.391 -6.297 -6.309 1 59.44 402 SER B O 1
#

pLDDT: mean 92.82, std 8.93, range [36.72, 98.88]

Radius of gyration: 29.03 Å; Cα contacts (8 Å, |Δi|>4): 1640; chains: 2; bounding box: 78×73×61 Å

Secondary structure (DSSP, 8-state):
-THHHHHHHHHT-HHHHHHHHHHHHHHHH--B-HHHHHHHHT--HHHHHHHHHHHHHHTSEEEEEE---SSS-PPEEEEE-GGG-EEEEEEE-SSEEEEEEEETT--EEEEEEEEE----SSHHHHHHHHHHHHHHHHHS-S-GGGEEEEEEEESS-EETTTTEESSSS--SSS-HHHHHHHHHSS-EEEEEHHHHHHHHHHHHSS-SS--SEEEEEESSSEEEEEEETTEE---SSS-TT-GGGSB-----PBPTTS-BSBGGGTSSHHHHHHHHHHHHHTT---TTHHHHHT--SPPPHHHHHHHHHTT-HHHHHHHHHHHHHHHHHHHHHHHHH--SEEEEESGGGGGTHHHHHHHHHHHHHHS-HHHHTT-EEEE-SSGGGHHHHHHHHHHHHHHH--/--HHHHHHHHHT-HHHHHHHHHHHHHHHH--EEHHHHHHHHT--HHHHHHHHHHHHHHTSEEEEEE---SSS-PPEEEEE-GGG-EEEEEEE-SSEEEEEEEETT--EEEEEEEEE----SSHHHHHHHHHHHHHHHHHS-S-GGGEEEEEEEESS-EETTTTEESSSS--SSS-HHHHHHHHHSS-EEEEEHHHHHHHHHHHHSS-SS--SEEEEEESSSEEEEEEETTEE---SSS-TT-GGGSB-----PBPTTS-BSBGGGTSSHHHHHHHHHHHHHTT---TTHHHHHT--SPPPHHHHHHHHHTT-HHHHHHHHHHHHHHHHHHHHHHHHH--SEEEEESGGGGGTHHHHHHHHHHHHHHS-HHHHTT-EEEE-SSGGGHHHHHHHHHHHHHHH--